Protein AF-Q0CK17-F1 (afdb_monomer)

pLDDT: mean 76.17, std 18.66, range [24.47, 97.69]

Secondary structure (DSSP, 8-state):
-------PPPPP-------B--TTS--B-HHHHHHHHHHHHHHHHHHHHHHHHHHHHHHHHHHHHIIIIIHHHHT-TTTHHHHHHHHHHHHHHHTGGGGGHHHHS-HHHHHHHHHHHHHHHHHHHTT--SHHHHHHHHHHHHHHHTTTTTTHHHHHTTTS-HHHHHHHHHHHHHHHHHHHHHHHHHHHHHTTS--SS-HHHHHHHHHHHHHHHHHHHHHHH--SSGGG-TTS-HHHHHHHHHHHHT--S-SS--S--HHHHHHHHHGGG-----S--S----HHHHHHHHHHHHHHHHHHHHHHHHHHHHHHHHTTSSS-HHHHHHHHHHHHHHHHHHHHHHHHHHHHHT--HHHHHHHHHHHHHHHHHHHH---HHHHHHHHHHHTTHHHHHHHHHHHHHHH-SSHHHHHHHHHHHHHHHTTHHHHHTTS--GGGTTTTHHHHHHHHHHHHHHHHHHHHHHHHHHHHHHHHHHHH-S-----S---SS--TTS-----S----EEEEEEEE--HHHHHHHHHH-SEEEEEEEE-TT-EEEEE--S--EEEEEEEE--STT--EEEEEEE-TT-SEEEEEEEESEE-SEEE-SS-SEEEEEEEEEEB-SEEE-TT--EEEEEEEEE--SEEE-TT--EESS-EEEESSGGG-SS--PPEEEE-TT--EEESEEEEE-EEEEE-TT--EEE--TT---TTS--SEEEEEEEEEEEEE-TT--EEES-EEEEEEEEEEE-TT---SS--EEEE-SS--EEE-SS-----

Structure (mmCIF, N/CA/C/O backbone):
data_AF-Q0CK17-F1
#
_entry.id   AF-Q0CK17-F1
#
loop_
_atom_site.group_PDB
_atom_site.id
_atom_site.type_symbol
_atom_site.label_atom_id
_atom_site.label_alt_id
_atom_site.label_comp_id
_atom_site.label_asym_id
_atom_site.label_entity_id
_atom_site.label_seq_id
_atom_site.pdbx_PDB_ins_code
_atom_site.Cartn_x
_atom_site.Cartn_y
_atom_site.Cartn_z
_atom_site.occupancy
_atom_site.B_iso_or_equiv
_atom_site.auth_seq_id
_atom_site.auth_comp_id
_atom_site.auth_asym_id
_atom_site.auth_atom_id
_atom_site.pdbx_PDB_model_num
ATOM 1 N N . MET A 1 1 ? -31.376 -54.529 48.800 1.00 33.41 1 MET A N 1
ATOM 2 C CA . MET A 1 1 ? -30.858 -55.039 47.510 1.00 33.41 1 MET A CA 1
ATOM 3 C C . MET A 1 1 ? -31.535 -54.207 46.437 1.00 33.41 1 MET A C 1
ATOM 5 O O . MET A 1 1 ? -32.748 -54.228 46.409 1.00 33.41 1 MET A O 1
ATOM 9 N N . GLY A 1 2 ? -30.912 -53.377 45.621 1.00 31.27 2 GLY A N 1
ATOM 10 C CA . GLY A 1 2 ? -29.520 -53.211 45.247 1.00 31.27 2 GLY A CA 1
ATOM 11 C C . GLY A 1 2 ? -29.525 -52.727 43.792 1.00 31.27 2 GLY A C 1
ATOM 12 O O . GLY A 1 2 ? -30.183 -53.342 42.962 1.00 31.27 2 GLY A O 1
ATOM 13 N N . THR A 1 3 ? -28.760 -51.663 43.541 1.00 28.98 3 THR A N 1
ATOM 14 C CA . THR A 1 3 ? -28.040 -51.324 42.297 1.00 28.98 3 THR A CA 1
ATOM 15 C C . THR A 1 3 ? -28.748 -50.731 41.066 1.00 28.98 3 THR A C 1
ATOM 17 O O . THR A 1 3 ? -29.488 -51.421 40.376 1.00 28.98 3 THR A O 1
ATOM 20 N N . LYS A 1 4 ? -28.243 -49.521 40.743 1.00 28.23 4 LYS A N 1
ATOM 21 C CA . LYS A 1 4 ? -27.675 -49.029 39.464 1.00 28.23 4 LYS A CA 1
ATOM 22 C C . LYS A 1 4 ? -28.532 -48.119 38.576 1.00 28.23 4 LYS A C 1
ATOM 24 O O . LYS A 1 4 ? -29.300 -48.580 37.745 1.00 28.23 4 LYS A O 1
ATOM 29 N N . ASP A 1 5 ? -28.329 -46.818 38.799 1.00 33.97 5 ASP A N 1
ATOM 30 C CA . ASP A 1 5 ? -27.760 -45.833 37.861 1.00 33.97 5 ASP A CA 1
ATOM 31 C C . ASP A 1 5 ? -27.823 -46.159 36.362 1.00 33.97 5 ASP A C 1
ATOM 33 O O . ASP A 1 5 ? -27.057 -46.990 35.883 1.00 33.97 5 ASP A O 1
ATOM 37 N N . ASP A 1 6 ? -28.618 -45.373 35.633 1.00 28.83 6 ASP A N 1
ATOM 38 C CA . ASP A 1 6 ? -28.323 -44.962 34.257 1.00 28.83 6 ASP A CA 1
ATOM 39 C C . ASP A 1 6 ? -28.541 -43.443 34.158 1.00 28.83 6 ASP A C 1
ATOM 41 O O . ASP A 1 6 ? -29.659 -42.935 34.050 1.00 28.83 6 ASP A O 1
ATOM 45 N N . ILE A 1 7 ? -27.432 -42.712 34.268 1.00 29.98 7 ILE A N 1
ATOM 46 C CA . ILE A 1 7 ? -27.330 -41.271 34.032 1.00 29.98 7 ILE A CA 1
ATOM 47 C C . ILE A 1 7 ? -27.253 -41.070 32.516 1.00 29.98 7 ILE A C 1
ATOM 49 O O . ILE A 1 7 ? -26.280 -41.480 31.883 1.00 29.98 7 ILE A O 1
ATOM 53 N N . GLN A 1 8 ? -28.261 -40.427 31.925 1.00 27.17 8 GLN A N 1
ATOM 54 C CA . GLN A 1 8 ? -28.143 -39.877 30.573 1.00 27.17 8 GLN A CA 1
ATOM 55 C C . GLN A 1 8 ? -27.256 -38.619 30.609 1.00 27.17 8 GLN A C 1
ATOM 57 O O . GLN A 1 8 ? -27.410 -37.805 31.523 1.00 27.17 8 GLN A O 1
ATOM 62 N N . PRO A 1 9 ? -26.337 -38.426 29.647 1.00 26.61 9 PRO A N 1
ATOM 63 C CA . PRO A 1 9 ? -25.511 -37.229 29.601 1.00 26.61 9 PRO A CA 1
ATOM 64 C C . PRO A 1 9 ? -26.362 -35.999 29.255 1.00 26.61 9 PRO A C 1
ATOM 66 O O . PRO A 1 9 ? -27.136 -35.996 28.298 1.00 26.61 9 PRO A O 1
ATOM 69 N N . VAL A 1 10 ? -26.198 -34.957 30.070 1.00 30.81 10 VAL A N 1
ATOM 70 C CA . VAL A 1 10 ? -26.720 -33.599 29.868 1.00 30.81 10 VAL A CA 1
ATOM 71 C C . VAL A 1 10 ? -26.177 -33.052 28.537 1.00 30.81 10 VAL A C 1
ATOM 73 O O . VAL A 1 10 ? -24.986 -33.227 28.276 1.00 30.81 10 VAL A O 1
ATOM 76 N N . PRO A 1 11 ? -26.996 -32.406 27.685 1.00 28.09 11 PRO A N 1
ATOM 77 C CA . PRO A 1 11 ? -26.498 -31.808 26.452 1.00 28.09 11 PRO A CA 1
ATOM 78 C C . PRO A 1 11 ? -25.489 -30.694 26.762 1.00 28.09 11 PRO A C 1
ATOM 80 O O . PRO A 1 11 ? -25.739 -29.819 27.591 1.00 28.09 11 PRO A O 1
ATOM 83 N N . GLU A 1 12 ? -24.346 -30.765 26.084 1.00 24.62 12 GLU A N 1
ATOM 84 C CA . GLU A 1 12 ? -23.263 -29.780 26.064 1.00 24.62 12 GLU A CA 1
ATOM 85 C C . GLU A 1 12 ? -23.821 -28.368 25.820 1.00 24.62 12 GLU A C 1
ATOM 87 O O . GLU A 1 12 ? -24.494 -28.110 24.819 1.00 24.62 12 GLU A O 1
ATOM 92 N N . VAL A 1 13 ? -23.565 -27.452 26.757 1.00 28.27 13 VAL A N 1
ATOM 93 C CA . VAL A 1 13 ? -23.958 -26.044 26.654 1.00 28.27 13 VAL A CA 1
ATOM 94 C C . VAL A 1 13 ? -23.087 -25.388 25.585 1.00 28.27 13 VAL A C 1
ATOM 96 O O . VAL A 1 13 ? -21.902 -25.142 25.793 1.00 28.27 13 VAL A O 1
ATOM 99 N N . SER A 1 14 ? -23.680 -25.122 24.423 1.00 24.88 14 SER A N 1
ATOM 100 C CA . SER A 1 14 ? -23.070 -24.347 23.346 1.00 24.88 14 SER A CA 1
ATOM 101 C C . SER A 1 14 ? -22.714 -22.942 23.837 1.00 24.88 14 SER A C 1
ATOM 103 O O . SER A 1 14 ? -23.579 -22.242 24.368 1.00 24.88 14 SER A O 1
ATOM 105 N N . HIS A 1 15 ? -21.461 -22.531 23.625 1.00 27.45 15 HIS A N 1
ATOM 106 C CA . HIS A 1 15 ? -20.977 -21.164 23.817 1.00 27.45 15 HIS A CA 1
ATOM 107 C C . HIS A 1 15 ? -21.979 -20.139 23.258 1.00 27.45 15 HIS A C 1
ATOM 109 O O . HIS A 1 15 ? -22.306 -20.169 22.073 1.00 27.45 15 HIS A O 1
ATOM 115 N N . GLN A 1 16 ? -22.486 -19.244 24.112 1.00 29.22 16 GLN A N 1
ATOM 116 C CA . GLN A 1 16 ? -23.307 -18.116 23.677 1.00 29.22 16 GLN A CA 1
ATOM 117 C C . GLN A 1 16 ? -22.420 -17.105 22.947 1.00 29.22 16 GLN A C 1
ATOM 119 O O . GLN A 1 16 ? -21.708 -16.305 23.548 1.00 29.22 16 GLN A O 1
ATOM 124 N N . GLU A 1 17 ? -22.460 -17.196 21.627 1.00 30.81 17 GLU A N 1
ATOM 125 C CA . GLU A 1 17 ? -21.893 -16.256 20.673 1.00 30.81 17 GLU A CA 1
ATOM 126 C C . GLU A 1 17 ? -22.534 -14.861 20.830 1.00 30.81 17 GLU A C 1
ATOM 128 O O . GLU A 1 17 ? -23.758 -14.712 20.826 1.00 30.81 17 GLU A O 1
ATOM 133 N N . THR A 1 18 ? -21.709 -13.820 20.966 1.00 35.03 18 THR A N 1
ATOM 134 C CA . THR A 1 18 ? -22.142 -12.422 21.076 1.00 35.03 18 THR A CA 1
ATOM 135 C C . THR A 1 18 ? -22.829 -11.962 19.788 1.00 35.03 18 THR A C 1
ATOM 137 O O . THR A 1 18 ? -22.227 -11.875 18.716 1.00 35.03 18 THR A O 1
ATOM 140 N N . VAL A 1 19 ? -24.123 -11.664 19.897 1.00 34.94 19 VAL A N 1
ATOM 141 C CA . VAL A 1 19 ? -24.966 -11.186 18.800 1.00 34.94 19 VAL A CA 1
ATOM 142 C C . VAL A 1 19 ? -24.812 -9.671 18.650 1.00 34.94 19 VAL A C 1
ATOM 144 O O . VAL A 1 19 ? -25.210 -8.909 19.529 1.00 34.94 19 VAL A O 1
ATOM 147 N N . HIS A 1 20 ? -24.271 -9.209 17.521 1.00 40.31 20 HIS A N 1
ATOM 148 C CA . HIS A 1 20 ? -24.314 -7.789 17.170 1.00 40.31 20 HIS A CA 1
ATOM 149 C C . HIS A 1 20 ? -25.692 -7.433 16.587 1.00 40.31 20 HIS A C 1
ATOM 151 O O . HIS A 1 20 ? -25.950 -7.672 15.406 1.00 40.31 20 HIS A O 1
ATOM 157 N N . GLU A 1 21 ? -26.576 -6.838 17.394 1.00 37.94 21 GLU A N 1
ATOM 158 C CA . GLU A 1 21 ? -27.852 -6.282 16.921 1.00 37.94 21 GLU A CA 1
ATOM 159 C C . GLU A 1 21 ? -27.619 -4.991 16.116 1.00 37.94 21 GLU A C 1
ATOM 161 O O . GLU A 1 21 ? -27.355 -3.915 16.655 1.00 37.94 21 GLU A O 1
ATOM 166 N N . GLY A 1 22 ? -27.709 -5.084 14.788 1.00 38.47 22 GLY A N 1
ATOM 167 C CA . GLY A 1 22 ? -27.884 -3.919 13.922 1.00 38.47 22 GLY A CA 1
ATOM 168 C C . GLY A 1 22 ? -29.370 -3.584 13.809 1.00 38.47 22 GLY A C 1
ATOM 169 O O . GLY A 1 22 ? -30.162 -4.477 13.530 1.00 38.47 22 GLY A O 1
ATOM 170 N N . LYS A 1 23 ? -29.739 -2.306 13.971 1.00 39.44 23 LYS A N 1
ATOM 171 C CA . LYS A 1 23 ? -31.130 -1.810 14.060 1.00 39.44 23 LYS A CA 1
ATOM 172 C C . LYS A 1 23 ? -32.114 -2.250 12.959 1.00 39.44 23 LYS A C 1
ATOM 174 O O . LYS A 1 23 ? -33.301 -2.111 13.199 1.00 39.44 23 LYS A O 1
ATOM 179 N N . ASP A 1 24 ? -31.661 -2.800 11.829 1.00 45.50 24 ASP A N 1
ATOM 180 C CA . ASP A 1 24 ? -32.515 -3.313 10.738 1.00 45.50 24 ASP A CA 1
ATOM 181 C C . ASP A 1 24 ? -31.873 -4.497 9.965 1.00 45.50 24 ASP A C 1
ATOM 183 O O . ASP A 1 24 ? -32.164 -4.721 8.790 1.00 45.50 24 ASP A O 1
ATOM 187 N N . GLY A 1 25 ? -30.946 -5.249 10.575 1.00 53.56 25 GLY A N 1
ATOM 188 C CA . GLY A 1 25 ? -30.209 -6.331 9.901 1.00 53.56 25 GLY A CA 1
ATOM 189 C C . GLY A 1 25 ? -30.185 -7.638 10.697 1.00 53.56 25 GLY A C 1
ATOM 190 O O . GLY A 1 25 ? -30.415 -7.618 11.904 1.00 53.56 25 GLY A O 1
ATOM 191 N N . PRO A 1 26 ? -29.901 -8.785 10.053 1.00 57.28 26 PRO A N 1
ATOM 192 C CA . PRO A 1 26 ? -29.793 -10.051 10.762 1.00 57.28 26 PRO A CA 1
ATOM 193 C C . PRO A 1 26 ? -28.700 -9.973 11.831 1.00 57.28 26 PRO A C 1
ATOM 195 O O . PRO A 1 26 ? -27.598 -9.503 11.565 1.00 57.28 26 PRO A O 1
ATOM 198 N N . ALA A 1 27 ? -29.003 -10.469 13.025 1.00 70.06 27 ALA A N 1
ATOM 199 C CA . ALA A 1 27 ? -28.035 -10.733 14.083 1.00 70.06 27 ALA A CA 1
ATOM 200 C C . ALA A 1 27 ? -26.947 -11.699 13.578 1.00 70.06 27 ALA A C 1
ATOM 202 O O . ALA A 1 27 ? -27.296 -12.762 13.064 1.00 70.06 27 ALA A O 1
ATOM 203 N N . PHE A 1 28 ? -25.661 -11.357 13.703 1.00 76.12 28 PHE A N 1
ATOM 204 C CA . PHE A 1 28 ? -24.530 -12.239 13.364 1.00 76.12 28 PHE A CA 1
ATOM 205 C C . PHE A 1 28 ? -23.365 -12.070 14.343 1.00 76.12 28 PHE A C 1
ATOM 207 O O . PHE A 1 28 ? -23.269 -11.059 15.047 1.00 76.12 28 PHE A O 1
ATOM 214 N N . THR A 1 29 ? -22.495 -13.076 14.376 1.00 83.00 29 THR A N 1
ATOM 215 C CA . THR A 1 29 ? -21.400 -13.215 15.345 1.00 83.00 29 THR A CA 1
ATOM 216 C C . THR A 1 29 ? -20.082 -12.720 14.750 1.00 83.00 29 THR A C 1
ATOM 218 O O . THR A 1 29 ? -19.939 -12.595 13.527 1.00 83.00 29 THR A O 1
ATOM 221 N N . LEU A 1 30 ? -19.090 -12.415 15.595 1.00 74.62 30 LEU A N 1
ATOM 222 C CA . LEU A 1 30 ? -17.773 -11.955 15.129 1.00 74.62 30 LEU A CA 1
ATOM 223 C C . LEU A 1 30 ? -17.058 -13.025 14.277 1.00 74.62 30 LEU A C 1
ATOM 225 O O . LEU A 1 30 ? -16.319 -12.704 13.341 1.00 74.62 30 LEU A O 1
ATOM 229 N N . GLU A 1 31 ? -17.297 -14.305 14.574 1.00 81.31 31 GLU A N 1
ATOM 230 C CA . GLU A 1 31 ? -16.768 -15.431 13.803 1.00 81.31 31 GLU A CA 1
ATOM 231 C C . GLU A 1 31 ? 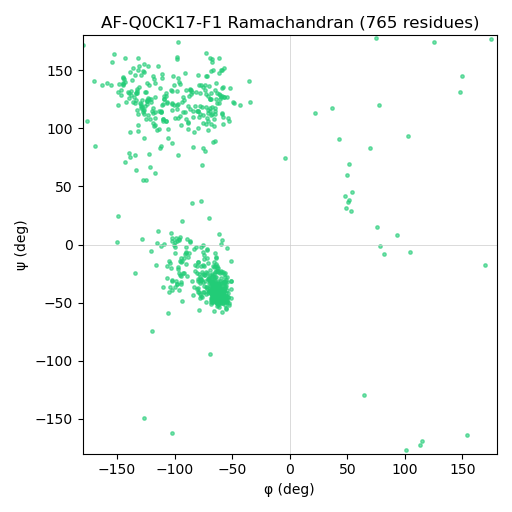-17.375 -15.497 12.400 1.00 81.31 31 GLU A C 1
ATOM 233 O O . GLU A 1 31 ? -16.640 -15.610 11.409 1.00 81.31 31 GLU A O 1
ATOM 238 N N . GLU A 1 32 ? -18.702 -15.364 12.296 1.00 84.00 32 GLU A N 1
ATOM 239 C CA . GLU A 1 32 ? -19.403 -15.292 11.014 1.00 84.00 32 GLU A CA 1
ATOM 240 C C . GLU A 1 32 ? -18.906 -14.101 10.177 1.00 84.00 32 GLU A C 1
ATOM 242 O O . GLU A 1 32 ? -18.597 -14.256 8.990 1.00 84.00 32 GLU A O 1
ATOM 247 N N . GLU A 1 33 ? -18.735 -12.930 10.798 1.00 83.81 33 GLU A N 1
ATOM 248 C CA . GLU A 1 33 ? -18.201 -11.730 10.148 1.00 83.81 33 GLU A CA 1
ATOM 249 C C . GLU A 1 33 ? -16.780 -11.965 9.585 1.00 83.81 33 GLU A C 1
ATOM 251 O O . GLU A 1 33 ? -16.504 -11.692 8.410 1.00 83.81 33 GLU A O 1
ATOM 256 N N . ASN A 1 34 ? -15.870 -12.534 10.380 1.00 85.25 34 ASN A N 1
ATOM 257 C CA . ASN A 1 34 ? -14.501 -12.820 9.939 1.00 85.25 34 ASN A CA 1
ATOM 258 C C . ASN A 1 34 ? -14.439 -13.899 8.849 1.00 85.25 34 ASN A C 1
ATOM 260 O O . ASN A 1 34 ? -13.615 -13.814 7.929 1.00 85.25 34 ASN A O 1
ATOM 264 N N . ARG A 1 35 ? -15.333 -14.892 8.899 1.00 88.38 35 ARG A N 1
ATOM 265 C CA . ARG A 1 35 ? -15.460 -15.916 7.857 1.00 88.38 35 ARG A CA 1
ATOM 266 C C . ARG A 1 35 ? -15.859 -15.304 6.515 1.00 88.38 35 ARG A C 1
ATOM 268 O O . ARG A 1 35 ? -15.264 -15.670 5.496 1.00 88.38 35 ARG A O 1
ATOM 275 N N . VAL A 1 36 ? -16.811 -14.367 6.514 1.00 88.88 36 VAL A N 1
ATOM 276 C CA . VAL A 1 36 ? -17.242 -13.643 5.307 1.00 88.88 36 VAL A CA 1
ATOM 277 C C . VAL A 1 36 ? -16.090 -12.822 4.730 1.00 88.88 36 VAL A C 1
ATOM 279 O O . VAL A 1 36 ? -15.798 -12.956 3.540 1.00 88.88 36 VAL A O 1
ATOM 282 N N . TYR A 1 37 ? -15.358 -12.057 5.550 1.00 88.19 37 TYR A N 1
ATOM 283 C CA . TYR A 1 37 ? -14.198 -11.304 5.053 1.00 88.19 37 TYR A CA 1
ATOM 284 C C . TYR A 1 37 ? -13.125 -12.198 4.449 1.00 88.19 37 TYR A C 1
ATOM 286 O O . TYR A 1 37 ? -12.621 -11.884 3.377 1.00 88.19 37 TYR A O 1
ATOM 294 N N . ARG A 1 38 ? -12.800 -13.330 5.084 1.00 89.44 38 ARG A N 1
ATOM 295 C CA . ARG A 1 38 ? -11.795 -14.259 4.555 1.00 89.44 38 ARG A CA 1
ATOM 296 C C . ARG A 1 38 ? -12.200 -14.816 3.189 1.00 89.44 38 ARG A C 1
ATOM 298 O O . ARG A 1 38 ? -11.349 -14.940 2.314 1.00 89.44 38 ARG A O 1
ATOM 305 N N . LYS A 1 39 ? -13.483 -15.134 2.990 1.00 90.94 39 LYS A N 1
ATOM 306 C CA . LYS A 1 39 ? -14.002 -15.573 1.684 1.00 90.94 39 LYS A CA 1
ATOM 307 C C . LYS A 1 39 ? -13.952 -14.460 0.641 1.00 90.94 39 LYS A C 1
ATOM 309 O O . LYS A 1 39 ? -13.511 -14.703 -0.476 1.00 90.94 39 LYS A O 1
ATOM 314 N N . LEU A 1 40 ? -14.368 -13.245 1.001 1.00 90.19 40 LEU A N 1
ATOM 315 C CA . LEU A 1 40 ? -14.251 -12.081 0.120 1.00 90.19 40 LEU A CA 1
ATOM 316 C C . LEU A 1 40 ? -12.787 -11.859 -0.284 1.00 90.19 40 LEU A C 1
ATOM 318 O O . LEU A 1 40 ? -12.494 -11.731 -1.469 1.00 90.19 40 LEU A O 1
ATOM 322 N N . ASP A 1 41 ? -11.865 -11.905 0.678 1.00 91.06 41 ASP A N 1
ATOM 323 C CA . ASP A 1 41 ? -10.439 -11.687 0.447 1.00 91.06 41 ASP A CA 1
ATOM 324 C C . ASP A 1 41 ? -9.856 -12.730 -0.506 1.00 91.06 41 ASP A C 1
ATOM 326 O O . ASP A 1 41 ? -9.213 -12.353 -1.478 1.00 91.06 41 ASP A O 1
ATOM 330 N N . TRP A 1 42 ? -10.121 -14.021 -0.298 1.00 90.75 42 TRP A N 1
ATOM 331 C CA . TRP A 1 42 ? -9.585 -15.084 -1.156 1.00 90.75 42 TRP A CA 1
ATOM 332 C C . TRP A 1 42 ? -10.168 -15.108 -2.571 1.00 90.75 42 TRP A C 1
ATOM 334 O O . TRP A 1 42 ? -9.494 -15.567 -3.492 1.00 90.75 42 TRP A O 1
ATOM 344 N N . ASN A 1 43 ? -11.386 -14.604 -2.765 1.00 89.75 43 ASN A N 1
ATOM 345 C CA . ASN A 1 43 ? -12.063 -14.673 -4.057 1.00 89.75 43 ASN A CA 1
ATOM 346 C C . ASN A 1 43 ? -11.936 -13.379 -4.875 1.00 89.75 43 ASN A C 1
ATOM 348 O O . ASN A 1 43 ? -11.847 -13.445 -6.098 1.00 89.75 43 ASN A O 1
ATOM 352 N N . LEU A 1 44 ? -11.908 -12.208 -4.228 1.00 90.06 44 LEU A N 1
ATOM 353 C CA . LEU A 1 44 ? -11.834 -10.906 -4.903 1.00 90.06 44 LEU A CA 1
ATOM 354 C C . LEU A 1 44 ? -10.396 -10.402 -5.040 1.00 90.06 44 LEU A C 1
ATOM 356 O O . LEU A 1 44 ? -9.992 -9.972 -6.123 1.00 90.06 44 LEU A O 1
ATOM 360 N N . MET A 1 45 ? -9.617 -10.434 -3.954 1.00 92.00 45 MET A N 1
ATOM 361 C CA . MET A 1 45 ? -8.327 -9.740 -3.914 1.00 92.00 45 MET A CA 1
ATOM 362 C C . MET A 1 45 ? -7.285 -10.322 -4.877 1.00 92.00 45 MET A C 1
ATOM 364 O O . MET A 1 45 ? -6.648 -9.515 -5.553 1.00 92.00 45 MET A O 1
ATOM 368 N N . PRO A 1 46 ? -7.111 -11.655 -5.023 1.00 93.31 46 PRO A N 1
ATOM 369 C CA . PRO A 1 46 ? -6.144 -12.209 -5.968 1.00 93.31 46 PRO A CA 1
ATOM 370 C C . PRO A 1 46 ? -6.408 -11.781 -7.409 1.00 93.31 46 PRO A C 1
ATOM 372 O O . PRO A 1 46 ? -5.478 -11.395 -8.113 1.00 93.31 46 PRO A O 1
ATOM 375 N N . LEU A 1 47 ? -7.671 -11.789 -7.843 1.00 92.44 47 LEU A N 1
ATOM 376 C CA . LEU A 1 47 ? -8.026 -11.395 -9.203 1.00 92.44 47 LEU A CA 1
ATOM 377 C C . LEU A 1 47 ? -7.761 -9.904 -9.431 1.00 92.44 47 LEU A C 1
ATOM 379 O O . LEU A 1 47 ? -7.081 -9.538 -10.384 1.00 92.44 47 LEU A O 1
ATOM 383 N N . ILE A 1 48 ? -8.239 -9.049 -8.525 1.00 92.44 48 ILE A N 1
ATOM 384 C CA . ILE A 1 48 ? -8.039 -7.595 -8.598 1.00 92.44 48 ILE A CA 1
ATOM 385 C C . ILE A 1 48 ? -6.545 -7.242 -8.597 1.00 92.44 48 ILE A C 1
ATOM 387 O O . ILE A 1 48 ? -6.108 -6.362 -9.346 1.00 92.44 48 ILE A O 1
ATOM 391 N N . PHE A 1 49 ? -5.763 -7.954 -7.783 1.00 93.12 49 PHE A N 1
ATOM 392 C CA . PHE A 1 49 ? -4.314 -7.836 -7.707 1.00 93.12 49 PHE A CA 1
ATOM 393 C C . PHE A 1 49 ? -3.638 -8.219 -9.028 1.00 93.12 49 PHE A C 1
ATOM 395 O O . PHE A 1 49 ? -2.839 -7.438 -9.540 1.00 93.12 49 PHE A O 1
ATOM 402 N N . VAL A 1 50 ? -3.979 -9.375 -9.610 1.00 93.94 50 VAL A N 1
ATOM 403 C CA . VAL A 1 50 ? -3.409 -9.836 -10.888 1.00 93.94 50 VAL A CA 1
ATOM 404 C C . VAL A 1 50 ? -3.754 -8.872 -12.022 1.00 93.94 50 VAL A C 1
ATOM 406 O O . VAL A 1 50 ? -2.864 -8.476 -12.769 1.00 93.94 50 VAL A O 1
ATOM 409 N N . LEU A 1 51 ? -5.012 -8.431 -12.121 1.00 93.38 51 LEU A N 1
ATOM 410 C CA . LEU A 1 51 ? -5.442 -7.476 -13.148 1.00 93.38 51 LEU A CA 1
ATOM 411 C C . LEU A 1 51 ? -4.687 -6.143 -13.047 1.00 93.38 51 LEU A C 1
ATOM 413 O O . LEU A 1 51 ? -4.268 -5.586 -14.060 1.00 93.38 51 LEU A O 1
ATOM 417 N N . TYR A 1 52 ? -4.465 -5.643 -11.828 1.00 92.06 52 TYR A N 1
ATOM 418 C CA . TYR A 1 52 ? -3.664 -4.436 -11.624 1.00 92.06 52 TYR A CA 1
ATOM 419 C C . TYR A 1 52 ? -2.191 -4.644 -11.954 1.00 92.06 52 TYR A C 1
ATOM 421 O O . TYR A 1 52 ? -1.567 -3.779 -12.563 1.00 92.06 52 TYR A O 1
ATOM 429 N N . SER A 1 53 ? -1.640 -5.796 -11.573 1.00 93.38 53 SER A N 1
ATOM 430 C CA . SER A 1 53 ? -0.261 -6.157 -11.880 1.00 93.38 53 SER A CA 1
ATOM 431 C C . SER A 1 53 ? -0.029 -6.178 -13.395 1.00 93.38 53 SER A C 1
ATOM 433 O O . SER A 1 53 ? 0.926 -5.576 -13.876 1.00 93.38 53 SER A O 1
ATOM 435 N N . LEU A 1 54 ? -0.961 -6.740 -14.169 1.00 91.88 54 LEU A N 1
ATOM 436 C CA . LEU A 1 54 ? -0.906 -6.719 -15.634 1.00 91.88 54 LEU A CA 1
ATOM 437 C C . LEU A 1 54 ? -1.040 -5.312 -16.224 1.00 91.88 54 LEU A C 1
ATOM 439 O O . LEU A 1 54 ? -0.268 -4.954 -17.104 1.00 91.88 54 LEU A O 1
ATOM 443 N N . SER A 1 55 ? -1.935 -4.475 -15.694 1.00 92.06 55 SER A N 1
ATOM 444 C CA . SER A 1 55 ? -2.012 -3.071 -16.123 1.00 92.06 55 SER A CA 1
ATOM 445 C C . SER A 1 55 ? -0.702 -2.314 -15.866 1.00 92.06 55 SER A C 1
ATOM 447 O O . SER A 1 55 ? -0.282 -1.503 -16.683 1.00 92.06 55 SER A O 1
ATOM 449 N N . VAL A 1 56 ? -0.013 -2.567 -14.749 1.00 91.44 56 VAL A N 1
ATOM 450 C CA . VAL A 1 56 ? 1.286 -1.925 -14.484 1.00 91.44 56 VAL A CA 1
ATOM 451 C C . VAL A 1 56 ? 2.390 -2.504 -15.368 1.00 91.44 56 VAL A C 1
ATOM 453 O O . VAL A 1 56 ? 3.252 -1.751 -15.825 1.00 91.44 56 VAL A O 1
ATOM 456 N N . LEU A 1 57 ? 2.347 -3.808 -15.645 1.00 91.69 57 LEU A N 1
ATOM 457 C CA . LEU A 1 57 ? 3.250 -4.466 -16.586 1.00 91.69 57 LEU A CA 1
ATOM 458 C C . LEU A 1 57 ? 3.166 -3.807 -17.970 1.00 91.69 57 LEU A C 1
ATOM 460 O O . LEU A 1 57 ? 4.191 -3.402 -18.515 1.00 91.69 57 LEU A O 1
ATOM 464 N N . ASP A 1 58 ? 1.947 -3.582 -18.468 1.00 89.19 58 ASP A N 1
ATOM 465 C CA . ASP A 1 58 ? 1.680 -2.935 -19.756 1.00 89.19 58 ASP A CA 1
ATOM 466 C C . ASP A 1 58 ? 2.194 -1.480 -19.837 1.00 89.19 58 ASP A C 1
ATOM 468 O O . ASP A 1 58 ? 2.415 -0.956 -20.930 1.00 89.19 58 ASP A O 1
ATOM 472 N N . ARG A 1 59 ? 2.439 -0.812 -18.702 1.00 88.56 59 ARG A N 1
ATOM 473 C CA . ARG A 1 59 ? 3.091 0.514 -18.658 1.00 88.56 59 ARG A CA 1
ATOM 474 C C . ARG A 1 59 ? 4.609 0.408 -18.693 1.00 88.56 59 ARG A C 1
ATOM 476 O O . ARG A 1 59 ? 5.276 1.191 -19.372 1.00 88.56 59 ARG A O 1
ATOM 483 N N . ALA A 1 60 ? 5.148 -0.533 -17.921 1.00 86.69 60 ALA A N 1
ATOM 484 C CA . ALA A 1 60 ? 6.581 -0.745 -17.757 1.00 86.69 60 ALA A CA 1
ATOM 485 C C . ALA A 1 60 ? 7.230 -1.367 -19.001 1.00 86.69 60 ALA A C 1
ATOM 487 O O . ALA A 1 60 ? 8.419 -1.152 -19.250 1.00 86.69 60 ALA A O 1
ATOM 488 N N . ASN A 1 61 ? 6.437 -2.069 -19.816 1.00 89.56 61 ASN A N 1
ATOM 489 C CA . ASN A 1 61 ? 6.873 -2.726 -21.044 1.00 89.56 61 ASN A CA 1
ATOM 490 C C . ASN A 1 61 ? 7.665 -1.811 -21.988 1.00 89.56 61 ASN A C 1
ATOM 492 O O . ASN A 1 61 ? 8.601 -2.272 -22.631 1.00 89.56 61 ASN A O 1
ATOM 496 N N . LEU A 1 62 ? 7.374 -0.504 -22.014 1.00 91.25 62 LEU A N 1
ATOM 497 C CA . LEU A 1 62 ? 8.077 0.467 -22.851 1.00 91.25 62 LEU A CA 1
ATOM 498 C C . LEU A 1 62 ? 9.567 0.540 -22.504 1.00 91.25 62 LEU A C 1
ATOM 500 O O . LEU A 1 62 ? 10.403 0.610 -23.404 1.00 91.25 62 LEU A O 1
ATOM 504 N N . GLY A 1 63 ? 9.886 0.526 -21.206 1.00 88.12 63 GLY A N 1
ATOM 505 C CA . GLY A 1 63 ? 11.259 0.589 -20.708 1.00 88.12 63 GLY A CA 1
ATOM 506 C C . GLY A 1 63 ? 12.049 -0.660 -21.071 1.00 88.12 63 GLY A C 1
ATOM 507 O O . GLY A 1 63 ? 13.166 -0.565 -21.579 1.00 88.12 63 GLY A O 1
ATOM 508 N N . ASN A 1 64 ? 11.431 -1.827 -20.892 1.00 90.50 64 ASN A N 1
ATOM 509 C CA . ASN A 1 64 ? 12.026 -3.115 -21.243 1.00 90.50 64 ASN A CA 1
ATOM 510 C C . ASN A 1 64 ? 12.200 -3.269 -22.763 1.00 90.50 64 ASN A C 1
ATOM 512 O O . ASN A 1 64 ? 13.244 -3.724 -23.232 1.00 90.50 64 ASN A O 1
ATOM 516 N N . ALA A 1 65 ? 11.196 -2.842 -23.536 1.00 90.00 65 ALA A N 1
ATOM 517 C CA . ALA A 1 65 ? 11.192 -2.877 -24.994 1.00 90.00 65 ALA A CA 1
ATOM 518 C C . ALA A 1 65 ? 12.271 -1.968 -25.596 1.00 90.00 65 ALA A C 1
ATOM 520 O O . ALA A 1 65 ? 12.918 -2.363 -26.567 1.00 90.00 65 ALA A O 1
ATOM 521 N N . LYS A 1 66 ? 12.528 -0.793 -24.997 1.00 88.25 66 LYS A N 1
ATOM 522 C CA . LYS A 1 66 ? 13.616 0.107 -25.415 1.00 88.25 66 LYS A CA 1
ATOM 523 C C . LYS A 1 66 ? 14.962 -0.617 -25.461 1.00 88.25 66 LYS A C 1
ATOM 525 O O . LYS A 1 66 ? 15.690 -0.464 -26.432 1.00 88.25 66 LYS A O 1
ATOM 530 N N . ILE A 1 67 ? 15.255 -1.409 -24.429 1.00 84.88 67 ILE A N 1
ATOM 531 C CA . ILE A 1 67 ? 16.499 -2.181 -24.285 1.00 84.88 67 ILE A CA 1
ATOM 532 C C . ILE A 1 67 ? 16.478 -3.478 -25.117 1.00 84.88 67 ILE A C 1
ATOM 534 O O . ILE A 1 67 ? 17.515 -4.075 -25.365 1.00 84.88 67 ILE A O 1
ATOM 538 N N . ALA A 1 68 ? 15.311 -3.908 -25.598 1.00 85.06 68 ALA A N 1
ATOM 539 C CA . ALA A 1 68 ? 15.145 -5.088 -26.448 1.00 85.06 68 ALA A CA 1
ATOM 540 C C . ALA A 1 68 ? 15.159 -4.773 -27.966 1.00 85.06 68 ALA A C 1
ATOM 542 O O . ALA A 1 68 ? 14.643 -5.566 -28.758 1.00 85.06 68 ALA A O 1
ATOM 543 N N . GLY A 1 69 ? 15.714 -3.623 -28.376 1.00 84.94 69 GLY A N 1
ATOM 544 C CA . GLY A 1 69 ? 15.895 -3.233 -29.786 1.00 84.94 69 GLY A CA 1
ATOM 545 C C . GLY A 1 69 ? 14.772 -2.384 -30.399 1.00 84.94 69 GLY A C 1
ATOM 546 O O . GLY A 1 69 ? 14.748 -2.149 -31.605 1.00 84.94 69 GLY A O 1
ATOM 547 N N . MET A 1 70 ? 13.811 -1.910 -29.598 1.00 88.38 70 MET A N 1
ATOM 548 C CA . MET A 1 70 ? 12.710 -1.069 -30.096 1.00 88.38 70 MET A CA 1
ATOM 549 C C . MET A 1 70 ? 13.181 0.315 -30.572 1.00 88.38 70 MET A C 1
ATOM 551 O O . MET A 1 70 ? 12.531 0.943 -31.413 1.00 88.38 70 MET A O 1
ATOM 555 N N . LYS A 1 71 ? 14.287 0.819 -30.010 1.00 86.25 71 LYS A N 1
ATOM 556 C CA . LYS A 1 71 ? 14.814 2.152 -30.317 1.00 86.25 71 LYS A CA 1
ATOM 557 C C . LYS A 1 71 ? 15.257 2.252 -31.776 1.00 86.25 71 LYS A C 1
ATOM 559 O O . LYS A 1 71 ? 14.946 3.251 -32.427 1.00 86.25 71 LYS A O 1
ATOM 564 N N . GLU A 1 72 ? 15.941 1.224 -32.263 1.00 84.31 72 GLU A N 1
ATOM 565 C CA . GLU A 1 72 ? 16.482 1.124 -33.616 1.00 84.31 72 GLU A CA 1
ATOM 566 C C . GLU A 1 72 ? 15.373 0.839 -34.638 1.00 84.31 72 GLU A C 1
ATOM 568 O O . GLU A 1 72 ? 15.344 1.463 -35.695 1.00 84.31 72 GLU A O 1
ATOM 573 N N . ASP A 1 73 ? 14.417 -0.031 -34.296 1.00 85.19 73 ASP A N 1
ATOM 574 C CA . ASP A 1 73 ? 13.348 -0.464 -35.207 1.00 85.19 73 ASP A CA 1
ATOM 575 C C . ASP A 1 73 ? 12.322 0.636 -35.550 1.00 85.19 73 ASP A C 1
ATOM 577 O O . ASP A 1 73 ? 11.751 0.623 -36.641 1.00 85.19 73 ASP A O 1
ATOM 581 N N . ILE A 1 74 ? 12.041 1.569 -34.627 1.00 85.69 74 ILE A N 1
ATOM 582 C CA . ILE A 1 74 ? 11.010 2.623 -34.793 1.00 85.69 74 ILE A CA 1
ATOM 583 C C . ILE A 1 74 ? 11.628 4.035 -34.910 1.00 85.69 74 ILE A C 1
ATOM 585 O O . ILE A 1 74 ? 10.906 5.014 -35.101 1.00 85.69 74 ILE A O 1
ATOM 589 N N . ASP A 1 75 ? 12.957 4.163 -34.828 1.00 84.31 75 ASP A N 1
ATOM 590 C CA . ASP A 1 75 ? 13.677 5.445 -34.736 1.00 84.31 75 ASP A CA 1
ATOM 591 C C . ASP A 1 75 ? 13.125 6.343 -33.607 1.00 84.31 75 ASP A C 1
ATOM 593 O O . ASP A 1 75 ? 12.502 7.397 -33.809 1.00 84.31 75 ASP A O 1
ATOM 597 N N . LEU A 1 76 ? 13.370 5.908 -32.368 1.00 84.69 76 LEU A N 1
ATOM 598 C CA . LEU A 1 76 ? 12.985 6.631 -31.149 1.00 84.69 76 LEU A CA 1
ATOM 599 C C . LEU A 1 76 ? 14.017 7.691 -30.726 1.00 84.69 76 LEU A C 1
ATOM 601 O O . LEU A 1 76 ? 14.229 7.919 -29.534 1.00 84.69 76 LEU A O 1
ATOM 605 N N . SER A 1 77 ? 14.658 8.353 -31.690 1.00 80.62 77 SER A N 1
ATOM 606 C CA . SER A 1 77 ? 15.680 9.372 -31.444 1.00 80.62 77 SER A CA 1
ATOM 607 C C . SER A 1 77 ? 15.143 10.645 -30.763 1.00 80.62 77 SER A C 1
ATOM 609 O O . SER A 1 77 ? 13.985 11.057 -30.913 1.00 80.62 77 SER A O 1
ATOM 611 N N . GLY A 1 78 ? 16.012 11.296 -29.981 1.00 81.62 78 GLY A N 1
ATOM 612 C CA . GLY A 1 78 ? 15.706 12.545 -29.282 1.00 81.62 78 GLY A CA 1
ATOM 613 C C . GLY A 1 78 ? 14.606 12.387 -28.228 1.00 81.62 78 GLY A C 1
ATOM 614 O O . GLY A 1 78 ? 14.660 11.498 -27.388 1.00 81.62 78 GLY A O 1
ATOM 615 N N . ARG A 1 79 ? 13.595 13.267 -28.272 1.00 86.56 79 ARG A N 1
ATOM 616 C CA . ARG A 1 79 ? 12.475 13.298 -27.307 1.00 86.56 79 ARG A CA 1
ATOM 617 C C . ARG A 1 79 ? 11.308 12.373 -27.673 1.00 86.56 79 ARG A C 1
ATOM 619 O O . ARG A 1 79 ? 10.279 12.391 -27.002 1.00 86.56 79 ARG A O 1
ATOM 626 N N . ARG A 1 80 ? 11.413 11.604 -28.764 1.00 89.44 80 ARG A N 1
ATOM 627 C CA . ARG A 1 80 ? 10.319 10.747 -29.254 1.00 89.44 80 ARG A CA 1
ATOM 628 C C . ARG A 1 80 ? 9.949 9.649 -28.260 1.00 89.44 80 ARG A C 1
ATOM 630 O O . ARG A 1 80 ? 8.764 9.357 -28.126 1.00 89.44 80 ARG A O 1
ATOM 637 N N . TYR A 1 81 ? 10.938 9.080 -27.569 1.00 89.44 81 TYR A N 1
ATOM 638 C CA . TYR A 1 81 ? 10.721 8.094 -26.508 1.00 89.44 81 TYR A CA 1
ATOM 639 C C . TYR A 1 81 ? 9.954 8.693 -25.322 1.00 89.44 81 TYR A C 1
ATOM 641 O O . TYR A 1 81 ? 8.929 8.151 -24.915 1.00 89.44 81 TYR A O 1
ATOM 649 N N . ASP A 1 82 ? 10.401 9.848 -24.826 1.00 89.94 82 ASP A N 1
ATOM 650 C CA . ASP A 1 82 ? 9.794 10.512 -23.667 1.00 89.94 82 ASP A CA 1
ATOM 651 C C . ASP A 1 82 ? 8.318 10.843 -23.936 1.00 89.94 82 ASP A C 1
ATOM 653 O O . ASP A 1 82 ? 7.451 10.578 -23.105 1.00 89.94 82 ASP A O 1
ATOM 657 N N . TRP A 1 83 ? 8.001 11.317 -25.148 1.00 92.44 83 TRP A N 1
ATOM 658 C CA . TRP A 1 83 ? 6.624 11.608 -25.558 1.00 92.44 83 TRP A CA 1
ATOM 659 C C . TRP A 1 83 ? 5.697 10.388 -25.553 1.00 92.44 83 TRP A C 1
ATOM 661 O O . TRP A 1 83 ? 4.525 10.544 -25.211 1.00 92.44 83 TRP A O 1
ATOM 671 N N . LEU A 1 84 ? 6.193 9.185 -25.867 1.00 92.75 84 LEU A N 1
ATOM 672 C CA . LEU A 1 84 ? 5.394 7.952 -25.795 1.00 92.75 84 LEU A CA 1
ATOM 673 C C . LEU A 1 84 ? 4.973 7.631 -24.359 1.00 92.75 84 LEU A C 1
ATOM 675 O O . LEU A 1 84 ? 3.874 7.124 -24.129 1.00 92.75 84 LEU A O 1
ATOM 679 N N . ALA A 1 85 ? 5.840 7.933 -23.395 1.00 91.75 85 ALA A N 1
ATOM 680 C CA . ALA A 1 85 ? 5.535 7.773 -21.984 1.00 91.75 85 ALA A CA 1
ATOM 681 C C . ALA A 1 85 ? 4.631 8.909 -21.472 1.00 91.75 85 ALA A C 1
ATOM 683 O O . ALA A 1 85 ? 3.637 8.658 -20.793 1.00 91.75 85 ALA A O 1
ATOM 684 N N . THR A 1 86 ? 4.924 10.162 -21.831 1.00 93.50 86 THR A N 1
ATOM 685 C CA . THR A 1 86 ? 4.156 11.330 -21.377 1.00 93.50 86 THR A CA 1
ATOM 686 C C . THR A 1 86 ? 2.721 11.328 -21.898 1.00 93.50 86 THR A C 1
ATOM 688 O O . THR A 1 86 ? 1.798 11.617 -21.136 1.00 93.50 86 THR A O 1
ATOM 691 N N . VAL A 1 87 ? 2.503 10.986 -23.173 1.00 94.75 87 VAL A N 1
ATOM 692 C CA . VAL A 1 87 ? 1.163 11.026 -23.781 1.00 94.75 87 VAL A CA 1
ATOM 693 C C . VAL A 1 87 ? 0.204 10.026 -23.133 1.00 94.75 87 VAL A C 1
ATOM 695 O O . VAL A 1 87 ? -0.973 10.339 -22.967 1.00 94.75 87 VAL A O 1
ATOM 698 N N . PHE A 1 88 ? 0.716 8.867 -22.699 1.00 93.62 88 PHE A N 1
ATOM 699 C CA . PHE A 1 88 ? -0.052 7.880 -21.943 1.00 93.62 88 PHE A CA 1
ATOM 700 C C . PHE A 1 88 ? -0.607 8.498 -20.655 1.00 93.62 88 PHE A C 1
ATOM 702 O O . PHE A 1 88 ? -1.809 8.432 -20.410 1.00 93.62 88 PHE A O 1
ATOM 709 N N . TYR A 1 89 ? 0.240 9.165 -19.863 1.00 91.56 89 TYR A N 1
ATOM 710 C CA . TYR A 1 89 ? -0.199 9.784 -18.612 1.00 91.56 89 TYR A CA 1
ATOM 711 C C . TYR A 1 89 ? -1.119 10.985 -18.836 1.00 91.56 89 TYR A C 1
ATOM 713 O O . TYR A 1 89 ? -2.075 11.145 -18.083 1.00 91.56 89 TYR A O 1
ATOM 721 N N . ILE A 1 90 ? -0.899 11.794 -19.880 1.00 93.06 90 ILE A N 1
ATOM 722 C CA . ILE A 1 90 ? -1.834 12.873 -20.247 1.00 93.06 90 ILE A CA 1
ATOM 723 C C . ILE A 1 90 ? -3.221 12.287 -20.542 1.00 93.06 90 ILE A C 1
ATOM 725 O O . ILE A 1 90 ? -4.212 12.739 -19.970 1.00 93.06 90 ILE A O 1
ATOM 729 N N . ALA A 1 91 ? -3.294 11.257 -21.390 1.00 93.69 91 ALA A N 1
ATOM 730 C CA . ALA A 1 91 ? -4.548 10.587 -21.725 1.00 93.69 91 ALA A CA 1
ATOM 731 C C . ALA A 1 91 ? -5.204 9.942 -20.491 1.00 93.69 91 ALA A C 1
ATOM 733 O O . ALA A 1 91 ? -6.413 10.081 -20.298 1.00 93.69 91 ALA A O 1
ATOM 734 N N . TYR A 1 92 ? -4.406 9.312 -19.625 1.00 90.25 92 TYR A N 1
ATOM 735 C CA . TYR A 1 92 ? -4.864 8.706 -18.376 1.00 90.25 92 TYR A CA 1
ATOM 736 C C . TYR A 1 92 ? -5.490 9.740 -17.433 1.00 90.25 92 TYR A C 1
ATOM 738 O O . TYR A 1 92 ? -6.600 9.536 -16.951 1.00 90.25 92 TYR A O 1
ATOM 746 N N . ILE A 1 93 ? -4.821 10.876 -17.203 1.00 87.75 93 ILE A N 1
ATOM 747 C CA . ILE A 1 93 ? -5.308 11.956 -16.329 1.00 87.75 93 ILE A CA 1
ATOM 748 C C . ILE A 1 93 ? -6.614 12.546 -16.868 1.00 87.75 93 ILE A C 1
ATOM 750 O O . ILE A 1 93 ? -7.581 12.678 -16.119 1.00 87.75 93 ILE A O 1
ATOM 754 N N . LEU A 1 94 ? -6.672 12.849 -18.170 1.00 88.50 94 LEU A N 1
ATOM 755 C CA . LEU A 1 94 ? -7.872 13.403 -18.806 1.00 88.50 94 LEU A CA 1
ATOM 756 C C . LEU A 1 94 ? -9.062 12.434 -18.786 1.00 88.50 94 LEU A C 1
ATOM 758 O O . LEU A 1 94 ? -10.203 12.880 -18.861 1.00 88.50 94 LEU A O 1
ATOM 762 N N . SER A 1 95 ? -8.810 11.130 -18.657 1.00 89.56 95 SER A N 1
ATOM 763 C CA . SER A 1 95 ? -9.837 10.080 -18.698 1.00 89.56 95 SER A CA 1
ATOM 764 C C . SER A 1 95 ? -10.263 9.573 -17.316 1.00 89.56 95 SER A C 1
ATOM 766 O O . SER A 1 95 ? -11.127 8.706 -17.227 1.00 89.56 95 SER A O 1
ATOM 768 N N . GLN A 1 96 ? -9.739 10.127 -16.214 1.00 82.69 96 GLN A N 1
ATOM 769 C CA . GLN A 1 96 ? -10.084 9.676 -14.852 1.00 82.69 96 GLN A CA 1
ATOM 770 C C . GLN A 1 96 ? -11.577 9.804 -14.512 1.00 82.69 96 GLN A C 1
ATOM 772 O O . GLN A 1 96 ? -12.084 9.063 -13.663 1.00 82.69 96 GLN A O 1
ATOM 777 N N . TRP A 1 97 ? -12.312 10.694 -15.190 1.00 80.31 97 TRP A N 1
ATOM 778 C CA . TRP A 1 97 ? -13.765 10.829 -15.034 1.00 80.31 97 TRP A CA 1
ATOM 779 C C . TRP A 1 97 ? -14.518 9.530 -15.370 1.00 80.31 97 TRP A C 1
ATOM 781 O O . TRP A 1 97 ? -15.605 9.300 -14.838 1.00 80.31 97 TRP A O 1
ATOM 791 N N . MET A 1 98 ? -13.925 8.634 -16.170 1.00 82.75 98 MET A N 1
ATOM 792 C CA . MET A 1 98 ? -14.493 7.323 -16.503 1.00 82.75 98 MET A CA 1
ATOM 793 C C . MET A 1 98 ? -14.638 6.403 -15.280 1.00 82.75 98 MET A C 1
ATOM 795 O O . MET A 1 98 ? -15.358 5.413 -15.352 1.00 82.75 98 MET A O 1
ATOM 799 N N . THR A 1 99 ? -14.061 6.758 -14.125 1.00 78.69 99 THR A N 1
ATOM 800 C CA . THR A 1 99 ? -14.310 6.085 -12.835 1.00 78.69 99 THR A CA 1
ATOM 801 C C . THR A 1 99 ? -15.803 6.024 -12.481 1.00 78.69 99 THR A C 1
ATOM 803 O O . THR A 1 99 ? -16.250 5.088 -11.821 1.00 78.69 99 THR A O 1
ATOM 806 N N . VAL A 1 100 ? -16.607 6.978 -12.968 1.00 75.12 100 VAL A N 1
ATOM 807 C CA . VAL A 1 100 ? -18.077 6.960 -12.861 1.00 75.12 100 VAL A CA 1
ATOM 808 C C . VAL A 1 100 ? -18.694 5.684 -13.453 1.00 75.12 100 VAL A C 1
ATOM 810 O O . VAL A 1 100 ? -19.738 5.228 -12.982 1.00 75.12 100 VAL A O 1
ATOM 813 N N . GLY A 1 101 ? -18.029 5.068 -14.434 1.00 80.00 101 GLY A N 1
ATOM 814 C CA . GLY A 1 101 ? -18.455 3.829 -15.078 1.00 80.00 101 GLY A CA 1
ATOM 815 C C . GLY A 1 101 ? -18.685 2.670 -14.109 1.00 80.00 101 GLY A C 1
ATOM 816 O O . GLY A 1 101 ? -19.613 1.901 -14.322 1.00 80.00 101 GLY A O 1
ATOM 817 N N . TRP A 1 102 ? -17.958 2.617 -12.986 1.00 80.12 102 TRP A N 1
ATOM 818 C CA . TRP A 1 102 ? -18.140 1.600 -11.936 1.00 80.12 102 TRP A CA 1
ATOM 819 C C . TRP A 1 102 ? -19.494 1.663 -11.219 1.00 80.12 102 TRP A C 1
ATOM 821 O O . TRP A 1 102 ? -19.877 0.708 -10.551 1.00 80.12 102 TRP A O 1
ATOM 831 N N . LYS A 1 103 ? -20.200 2.796 -11.318 1.00 75.44 103 LYS A N 1
ATOM 832 C CA . LYS A 1 103 ? -21.583 2.949 -10.842 1.00 75.44 103 LYS A CA 1
ATOM 833 C C . LYS A 1 103 ? -22.600 2.897 -11.979 1.00 75.44 103 LYS A C 1
ATOM 835 O O . LYS A 1 103 ? -23.736 2.501 -11.751 1.00 75.44 103 LYS A O 1
ATOM 840 N N . ALA A 1 104 ? -22.220 3.360 -13.171 1.00 79.75 104 ALA A N 1
ATOM 841 C CA . ALA A 1 104 ? -23.122 3.445 -14.317 1.00 79.75 104 ALA A CA 1
ATOM 842 C C . ALA A 1 104 ? -23.356 2.085 -14.994 1.00 79.75 104 ALA A C 1
ATOM 844 O O . ALA A 1 104 ? -24.428 1.857 -15.549 1.00 79.75 104 ALA A O 1
ATOM 845 N N . PHE A 1 105 ? -22.367 1.193 -14.944 1.00 86.62 105 PHE A N 1
ATOM 846 C CA . PHE A 1 105 ? -22.418 -0.129 -15.554 1.00 86.62 105 PHE A CA 1
ATOM 847 C C . PHE A 1 105 ? -22.171 -1.220 -14.506 1.00 86.62 105 PHE A C 1
ATOM 849 O O . PHE A 1 105 ? -21.482 -0.965 -13.515 1.00 86.62 105 PHE A O 1
ATOM 856 N N . PRO A 1 106 ? -22.684 -2.445 -14.725 1.00 88.44 106 PRO A N 1
ATOM 857 C CA . PRO A 1 106 ? -22.341 -3.594 -13.895 1.00 88.44 106 PRO A CA 1
ATOM 858 C C . PRO A 1 106 ? -20.813 -3.800 -13.840 1.00 88.44 106 PRO A C 1
ATOM 860 O O . PRO A 1 106 ? -20.181 -3.861 -14.906 1.00 88.44 106 PRO A O 1
ATOM 863 N N . PRO A 1 107 ? -20.203 -3.890 -12.639 1.00 88.69 107 PRO A N 1
ATOM 864 C CA . PRO A 1 107 ? -18.759 -4.038 -12.472 1.00 88.69 107 PRO A CA 1
ATOM 865 C C . PRO A 1 107 ? -18.123 -5.160 -13.297 1.00 88.69 107 PRO A C 1
ATOM 867 O O . PRO A 1 107 ? -17.041 -4.948 -13.845 1.00 88.69 107 PRO A O 1
ATOM 870 N N . HIS A 1 108 ? -18.773 -6.319 -13.449 1.00 90.88 108 HIS A N 1
ATOM 871 C CA . HIS A 1 108 ? -18.203 -7.420 -14.235 1.00 90.88 108 HIS A CA 1
ATOM 872 C C . HIS A 1 108 ? -18.027 -7.051 -15.716 1.00 90.88 108 HIS A C 1
ATOM 874 O O . HIS A 1 108 ? -16.970 -7.318 -16.288 1.00 90.88 108 HIS A O 1
ATOM 880 N N . ILE A 1 109 ? -19.014 -6.374 -16.323 1.00 92.50 109 ILE A N 1
ATOM 881 C CA . ILE A 1 109 ? -18.955 -5.918 -17.723 1.00 92.50 109 ILE A CA 1
ATOM 882 C C . ILE A 1 109 ? -17.911 -4.819 -17.855 1.00 92.50 109 ILE A C 1
ATOM 884 O O . ILE A 1 109 ? -17.104 -4.844 -18.785 1.00 92.50 109 ILE A O 1
ATOM 888 N N . TRP A 1 110 ? -17.923 -3.857 -16.931 1.00 91.94 110 TRP A N 1
ATOM 889 C CA . TRP A 1 110 ? -17.021 -2.713 -16.970 1.00 91.94 110 TRP A CA 1
ATOM 890 C C . TRP A 1 110 ? -15.557 -3.149 -16.888 1.00 91.94 110 TRP A C 1
ATOM 892 O O . TRP A 1 110 ? -14.751 -2.779 -17.744 1.00 91.94 110 TRP A O 1
ATOM 902 N N . VAL A 1 111 ? -15.225 -3.990 -15.903 1.00 92.25 111 VAL A N 1
ATOM 903 C CA . VAL A 1 111 ? -13.862 -4.491 -15.719 1.00 92.25 111 VAL A CA 1
ATOM 904 C C . VAL A 1 111 ? -13.462 -5.403 -16.866 1.00 92.25 111 VAL A C 1
ATOM 906 O O . VAL A 1 111 ? -12.418 -5.169 -17.460 1.00 92.25 111 VAL A O 1
ATOM 909 N N . ALA A 1 112 ? -14.276 -6.394 -17.237 1.00 94.12 112 ALA A N 1
ATOM 910 C CA . ALA A 1 112 ? -13.917 -7.308 -18.318 1.00 94.12 112 ALA A CA 1
ATOM 911 C C . ALA A 1 112 ? -13.717 -6.579 -19.657 1.00 94.12 112 ALA A C 1
ATOM 913 O O . ALA A 1 112 ? -12.763 -6.871 -20.375 1.00 94.12 112 ALA A O 1
ATOM 914 N N . SER A 1 113 ? -14.556 -5.584 -19.967 1.00 94.00 113 SER A N 1
ATOM 915 C CA . SER A 1 113 ? -14.403 -4.768 -21.178 1.00 94.00 113 SER A CA 1
ATOM 916 C C . SER A 1 113 ? -13.120 -3.944 -21.142 1.00 94.00 113 SER A C 1
ATOM 918 O O . SER A 1 113 ? -12.393 -3.914 -22.132 1.00 94.00 113 SER A O 1
ATOM 920 N N . ALA A 1 114 ? -12.807 -3.311 -20.006 1.00 93.69 114 ALA A N 1
ATOM 921 C CA . ALA A 1 114 ? -11.559 -2.574 -19.848 1.00 93.69 114 ALA A CA 1
ATOM 922 C C . ALA A 1 114 ? -10.349 -3.506 -20.028 1.00 93.69 114 ALA A C 1
ATOM 924 O O . ALA A 1 114 ? -9.480 -3.205 -20.845 1.00 93.69 114 ALA A O 1
ATOM 925 N N . VAL A 1 115 ? -10.343 -4.660 -19.344 1.00 94.44 115 VAL A N 1
ATOM 926 C CA . VAL A 1 115 ? -9.254 -5.654 -19.391 1.00 94.44 115 VAL A CA 1
ATOM 927 C C . VAL A 1 115 ? -9.016 -6.148 -20.812 1.00 94.44 115 VAL A C 1
ATOM 929 O O . VAL A 1 115 ? -7.881 -6.194 -21.289 1.00 94.44 115 VAL A O 1
ATOM 932 N N . PHE A 1 116 ? -10.101 -6.481 -21.508 1.00 95.94 116 PHE A N 1
ATOM 933 C CA . PHE A 1 116 ? -10.050 -6.936 -22.887 1.00 95.94 116 PHE A CA 1
ATOM 934 C C . PHE A 1 116 ? -9.479 -5.858 -23.812 1.00 95.94 116 PHE A C 1
ATOM 936 O O . PHE A 1 116 ? -8.574 -6.132 -24.599 1.00 95.94 116 PHE A O 1
ATOM 943 N N . LEU A 1 117 ? -9.987 -4.627 -23.706 1.00 95.06 117 LEU A N 1
ATOM 944 C CA . LEU A 1 117 ? -9.589 -3.521 -24.571 1.00 95.06 117 LEU A CA 1
ATOM 945 C C . LEU A 1 117 ? -8.138 -3.089 -24.326 1.00 95.06 117 LEU A C 1
ATOM 947 O O . LEU A 1 117 ? -7.416 -2.880 -25.301 1.00 95.06 117 LEU A O 1
ATOM 951 N N . TRP A 1 118 ? -7.674 -2.989 -23.072 1.00 94.44 118 TRP A N 1
ATOM 952 C CA . TRP A 1 118 ? -6.279 -2.614 -22.814 1.00 94.44 118 TRP A CA 1
ATOM 953 C C . TRP A 1 118 ? -5.326 -3.734 -23.226 1.00 94.44 118 TRP A C 1
ATOM 955 O O . TRP A 1 118 ? -4.308 -3.448 -23.849 1.00 94.44 118 TRP A O 1
ATOM 965 N N . GLY A 1 119 ? -5.675 -5.002 -22.974 1.00 94.19 119 GLY A N 1
ATOM 966 C CA . GLY A 1 119 ? -4.861 -6.147 -23.388 1.00 94.19 119 GLY A CA 1
ATOM 967 C C . GLY A 1 119 ? -4.750 -6.244 -24.910 1.00 94.19 119 GLY A C 1
ATOM 968 O O . GLY A 1 119 ? -3.669 -6.492 -25.452 1.00 94.19 119 GLY A O 1
ATOM 969 N N . LEU A 1 120 ? -5.848 -5.959 -25.618 1.00 95.12 120 LEU A N 1
ATOM 970 C CA . LEU A 1 120 ? -5.871 -5.888 -27.076 1.00 95.12 120 LEU A CA 1
ATOM 971 C C . LEU A 1 120 ? -4.970 -4.760 -27.590 1.00 95.12 120 LEU A C 1
ATOM 973 O O . LEU A 1 120 ? -4.123 -5.006 -28.446 1.00 95.12 120 LEU A O 1
ATOM 977 N N . VAL A 1 121 ? -5.111 -3.541 -27.060 1.00 95.44 121 VAL A N 1
ATOM 978 C CA . VAL A 1 121 ? -4.271 -2.399 -27.461 1.00 95.44 121 VAL A CA 1
ATOM 979 C C . VAL A 1 121 ? -2.799 -2.651 -27.125 1.00 95.44 121 VAL A C 1
ATOM 981 O O . VAL A 1 121 ? -1.937 -2.342 -27.947 1.00 95.44 121 VAL A O 1
ATOM 984 N N . SER A 1 122 ? -2.501 -3.260 -25.973 1.00 93.00 122 SER A N 1
ATOM 985 C CA . SER A 1 122 ? -1.141 -3.655 -25.587 1.00 93.00 122 SER A CA 1
ATOM 986 C C . SER A 1 122 ? -0.537 -4.636 -26.595 1.00 93.00 122 SER A C 1
ATOM 988 O O . SER A 1 122 ? 0.543 -4.389 -27.129 1.00 93.00 122 SER A O 1
ATOM 990 N N . THR A 1 123 ? -1.296 -5.663 -26.987 1.00 93.88 123 THR A N 1
ATOM 991 C CA . THR A 1 123 ? -0.878 -6.638 -28.008 1.00 93.88 123 THR A CA 1
ATOM 992 C C . THR A 1 123 ? -0.677 -5.980 -29.381 1.00 93.88 123 THR A C 1
ATOM 994 O O . THR A 1 123 ? 0.286 -6.281 -30.086 1.00 93.88 123 THR A O 1
ATOM 997 N N . VAL A 1 124 ? -1.548 -5.039 -29.769 1.00 94.44 124 VAL A N 1
ATOM 998 C CA . VAL A 1 124 ? -1.466 -4.322 -31.056 1.00 94.44 124 VAL A CA 1
ATOM 999 C C . VAL A 1 124 ? -0.218 -3.435 -31.153 1.00 94.44 124 VAL A C 1
ATOM 1001 O O . VAL A 1 124 ? 0.289 -3.243 -32.261 1.00 94.44 124 VAL A O 1
ATOM 1004 N N . GLN A 1 125 ? 0.361 -2.970 -30.036 1.00 92.94 125 GLN A N 1
ATOM 1005 C CA . GLN A 1 125 ? 1.635 -2.230 -30.060 1.00 92.94 125 GLN A CA 1
ATOM 1006 C C . GLN A 1 125 ? 2.762 -3.031 -30.729 1.00 92.94 125 GLN A C 1
ATOM 1008 O O . GLN A 1 125 ? 3.611 -2.444 -31.403 1.00 92.94 125 GLN A O 1
ATOM 1013 N N . ALA A 1 126 ? 2.735 -4.363 -30.629 1.00 91.94 126 ALA A N 1
ATOM 1014 C CA . ALA A 1 126 ? 3.693 -5.244 -31.291 1.00 91.94 126 ALA A CA 1
ATOM 1015 C C . ALA A 1 126 ? 3.635 -5.180 -32.823 1.00 91.94 126 ALA A C 1
ATOM 1017 O O . ALA A 1 126 ? 4.609 -5.541 -33.480 1.00 91.94 126 ALA A O 1
ATOM 1018 N N . ALA A 1 127 ? 2.512 -4.750 -33.407 1.00 92.12 127 ALA A N 1
ATOM 1019 C CA . ALA A 1 127 ? 2.323 -4.617 -34.851 1.00 92.12 127 ALA A CA 1
ATOM 1020 C C . ALA A 1 127 ? 2.694 -3.218 -35.375 1.00 92.12 127 ALA A C 1
ATOM 1022 O O . ALA A 1 127 ? 2.773 -3.013 -36.586 1.00 92.12 127 ALA A O 1
ATOM 1023 N N . CYS A 1 128 ? 2.971 -2.255 -34.492 1.00 91.75 128 CYS A N 1
ATOM 1024 C CA . CYS A 1 128 ? 3.331 -0.901 -34.895 1.00 91.75 128 CYS A CA 1
ATOM 1025 C C . CYS A 1 128 ? 4.660 -0.876 -35.668 1.00 91.75 128 CYS A C 1
ATOM 1027 O O . CYS A 1 128 ? 5.626 -1.565 -35.333 1.00 91.75 128 CYS A O 1
ATOM 1029 N N . ILE A 1 129 ? 4.701 -0.062 -36.722 1.00 89.88 129 ILE A N 1
ATOM 1030 C CA . ILE A 1 129 ? 5.889 0.163 -37.567 1.00 89.88 129 ILE A CA 1
ATOM 1031 C C . ILE A 1 129 ? 6.325 1.633 -37.584 1.00 89.88 129 ILE A C 1
ATOM 1033 O O . ILE A 1 129 ? 7.334 1.970 -38.188 1.00 89.88 129 ILE A O 1
ATOM 1037 N N . SER A 1 130 ? 5.554 2.523 -36.955 1.00 91.31 130 SER A N 1
ATOM 1038 C CA . SER A 1 130 ? 5.810 3.961 -36.947 1.00 91.31 130 SER A CA 1
ATOM 1039 C C . SER A 1 130 ? 5.623 4.546 -35.554 1.00 91.31 130 SER A C 1
ATOM 1041 O O . SER A 1 130 ? 4.798 4.074 -34.765 1.00 91.31 130 SER A O 1
ATOM 1043 N N . TRP A 1 131 ? 6.351 5.630 -35.275 1.00 92.00 131 TRP A N 1
ATOM 1044 C CA . TRP A 1 131 ? 6.202 6.393 -34.036 1.00 92.00 131 TRP A CA 1
ATOM 1045 C C . TRP A 1 131 ? 4.762 6.893 -33.841 1.00 92.00 131 TRP A C 1
ATOM 1047 O O . TRP A 1 131 ? 4.219 6.805 -32.744 1.00 92.00 131 TRP A O 1
ATOM 1057 N N . ALA A 1 132 ? 4.104 7.338 -34.918 1.00 92.62 132 ALA A N 1
ATOM 1058 C CA . ALA A 1 132 ? 2.720 7.807 -34.873 1.00 92.62 132 ALA A CA 1
ATOM 1059 C C . ALA A 1 132 ? 1.727 6.692 -34.493 1.00 92.62 132 ALA A C 1
ATOM 1061 O O . ALA A 1 132 ? 0.849 6.918 -33.662 1.00 92.62 132 ALA A O 1
ATOM 1062 N N . GLY A 1 133 ? 1.881 5.483 -35.048 1.00 93.19 133 GLY A N 1
ATOM 1063 C CA . GLY A 1 133 ? 1.028 4.343 -34.690 1.00 93.19 133 GLY A CA 1
ATOM 1064 C C . GLY A 1 133 ? 1.167 3.965 -33.216 1.00 93.19 133 GLY A C 1
ATOM 1065 O O . GLY A 1 133 ? 0.175 3.721 -32.528 1.00 93.19 133 GLY A O 1
ATOM 1066 N N . LEU A 1 134 ? 2.395 4.014 -32.700 1.00 92.56 134 LEU A N 1
ATOM 1067 C CA . LEU A 1 134 ? 2.659 3.763 -31.292 1.00 92.56 134 LEU A CA 1
ATOM 1068 C C . LEU A 1 134 ? 2.087 4.870 -30.391 1.00 92.56 134 LEU A C 1
ATOM 1070 O O . LEU A 1 134 ? 1.461 4.552 -29.387 1.00 92.56 134 LEU A O 1
ATOM 1074 N N . MET A 1 135 ? 2.206 6.146 -30.775 1.00 94.25 135 MET A N 1
ATOM 1075 C CA . MET A 1 135 ? 1.574 7.271 -30.066 1.00 94.25 135 MET A CA 1
ATOM 1076 C C . MET A 1 135 ? 0.057 7.089 -29.930 1.00 94.25 135 MET A C 1
ATOM 1078 O O . MET A 1 135 ? -0.484 7.282 -28.843 1.00 94.25 135 MET A O 1
ATOM 1082 N N . VAL A 1 136 ? -0.629 6.670 -31.001 1.00 95.88 136 VAL A N 1
ATOM 1083 C CA . VAL A 1 136 ? -2.073 6.381 -30.959 1.00 95.88 136 VAL A CA 1
ATOM 1084 C C . VAL A 1 136 ? -2.371 5.243 -29.984 1.00 95.88 136 VAL A C 1
ATOM 1086 O O . VAL A 1 136 ? -3.249 5.387 -29.134 1.00 95.88 136 VAL A O 1
ATOM 1089 N N . CYS A 1 137 ? -1.608 4.147 -30.040 1.00 95.19 137 CYS A N 1
ATOM 1090 C CA . CYS A 1 137 ? -1.777 3.037 -29.100 1.00 95.19 137 CYS A CA 1
ATOM 1091 C C . CYS A 1 137 ? -1.574 3.486 -27.646 1.00 95.19 137 CYS A C 1
ATOM 1093 O O . CYS A 1 137 ? -2.331 3.072 -26.775 1.00 95.19 137 CYS A O 1
ATOM 1095 N N . ARG A 1 138 ? -0.612 4.380 -27.376 1.00 94.19 138 ARG A N 1
ATOM 1096 C CA . ARG A 1 138 ? -0.370 4.933 -26.032 1.00 94.19 138 ARG A CA 1
ATOM 1097 C C . ARG A 1 138 ? -1.505 5.794 -25.514 1.00 94.19 138 ARG A C 1
ATOM 1099 O O . ARG A 1 138 ? -1.844 5.689 -24.338 1.00 94.19 138 ARG A O 1
ATOM 1106 N N . VAL A 1 139 ? -2.104 6.612 -26.375 1.00 95.88 139 VAL A N 1
ATOM 1107 C CA . VAL A 1 139 ? -3.294 7.392 -26.014 1.00 95.88 139 VAL A CA 1
ATOM 1108 C C . VAL A 1 139 ? -4.452 6.456 -25.683 1.00 95.88 139 VAL A C 1
ATOM 1110 O O . VAL A 1 139 ? -5.044 6.590 -24.616 1.00 95.88 139 VAL A O 1
ATOM 1113 N N . LEU A 1 140 ? -4.744 5.485 -26.555 1.00 95.50 140 LEU A N 1
ATOM 1114 C CA . LEU A 1 140 ? -5.834 4.529 -26.339 1.00 95.50 140 LEU A CA 1
ATOM 1115 C C . LEU A 1 140 ? -5.633 3.723 -25.053 1.00 95.50 140 LEU A C 1
ATOM 1117 O O . LEU A 1 140 ? -6.563 3.610 -24.259 1.00 95.50 140 LEU A O 1
ATOM 1121 N N . LEU A 1 141 ? -4.415 3.232 -24.812 1.00 93.75 141 LEU A N 1
ATOM 1122 C CA . LEU A 1 141 ? -4.080 2.498 -23.595 1.00 93.75 141 LEU A CA 1
ATOM 1123 C C . LEU A 1 141 ? -4.295 3.365 -22.345 1.00 93.75 141 LEU A C 1
ATOM 1125 O O . LEU A 1 141 ? -4.916 2.910 -21.391 1.00 93.75 141 LEU A O 1
ATOM 1129 N N . GLY A 1 142 ? -3.869 4.634 -22.373 1.00 92.50 142 GLY A N 1
ATOM 1130 C CA . GLY A 1 142 ? -4.082 5.575 -21.269 1.00 92.50 142 GLY A CA 1
ATOM 1131 C C . GLY A 1 142 ? -5.563 5.830 -20.970 1.00 92.50 142 GLY A C 1
ATOM 1132 O O . GLY A 1 142 ? -5.957 5.833 -19.805 1.00 92.50 142 GLY A O 1
ATOM 1133 N N . VAL A 1 143 ? -6.394 5.989 -22.006 1.00 92.94 143 VAL A N 1
ATOM 1134 C CA . VAL A 1 143 ? -7.852 6.159 -21.859 1.00 92.94 143 VAL A CA 1
ATOM 1135 C C . VAL A 1 143 ? -8.493 4.909 -21.248 1.00 92.94 143 VAL A C 1
ATOM 1137 O O . VAL A 1 143 ? -9.269 5.016 -20.300 1.00 92.94 143 VAL A O 1
ATOM 1140 N N . ILE A 1 144 ? -8.165 3.723 -21.767 1.00 93.25 144 ILE A N 1
ATOM 1141 C CA . ILE A 1 144 ? -8.796 2.467 -21.341 1.00 93.25 144 ILE A CA 1
ATOM 1142 C C . ILE A 1 144 ? -8.345 2.075 -19.929 1.00 93.25 144 ILE A C 1
ATOM 1144 O O . ILE A 1 144 ? -9.168 1.688 -19.104 1.00 93.25 144 ILE A O 1
ATOM 1148 N N . GLU A 1 145 ? -7.062 2.216 -19.592 1.00 89.94 145 GLU A N 1
ATOM 1149 C CA . GLU A 1 145 ? -6.574 1.873 -18.252 1.00 89.94 145 GLU A CA 1
ATOM 1150 C C . GLU A 1 145 ? -7.128 2.790 -17.151 1.00 89.94 145 GLU A C 1
ATOM 1152 O O . GLU A 1 145 ? -7.286 2.358 -16.002 1.00 89.94 145 GLU A O 1
ATOM 1157 N N . ALA A 1 146 ? -7.474 4.038 -17.489 1.00 88.31 146 ALA A N 1
ATOM 1158 C CA . ALA A 1 146 ? -8.148 4.951 -16.568 1.00 88.31 146 ALA A CA 1
ATOM 1159 C C . ALA A 1 146 ? -9.539 4.442 -16.146 1.00 88.31 146 ALA A C 1
ATOM 1161 O O . ALA A 1 146 ? -10.034 4.825 -15.087 1.00 88.31 146 ALA A O 1
ATOM 1162 N N . MET A 1 147 ? -10.153 3.531 -16.915 1.00 88.44 147 MET A N 1
ATOM 1163 C CA . MET A 1 147 ? -11.421 2.891 -16.549 1.00 88.44 147 MET A CA 1
ATOM 1164 C C . MET A 1 147 ? -11.283 1.968 -15.331 1.00 88.44 147 MET A C 1
ATOM 1166 O O . MET A 1 147 ? -12.276 1.748 -14.638 1.00 88.44 147 MET A O 1
ATOM 1170 N N . TYR A 1 148 ? -10.088 1.429 -15.053 1.00 87.44 148 TYR A N 1
ATOM 1171 C CA . TYR A 1 148 ? -9.864 0.431 -14.001 1.00 87.44 148 TYR A CA 1
ATOM 1172 C C . TYR A 1 148 ? -9.164 1.008 -12.767 1.00 87.44 148 TYR A C 1
ATOM 1174 O O . TYR A 1 148 ? -9.724 0.975 -11.671 1.00 87.44 148 TYR A O 1
ATOM 1182 N N . GLY A 1 149 ? -7.957 1.563 -12.933 1.00 77.69 149 GLY A N 1
ATOM 1183 C CA . GLY A 1 149 ? -7.022 1.801 -11.823 1.00 77.69 149 GLY A CA 1
ATOM 1184 C C . GLY A 1 149 ? -7.559 2.684 -10.690 1.00 77.69 149 GLY A C 1
ATOM 1185 O O . GLY A 1 149 ? -7.335 2.391 -9.517 1.00 77.69 149 GLY A O 1
ATOM 1186 N N . THR A 1 150 ? -8.300 3.744 -11.015 1.00 73.81 150 THR A N 1
ATOM 1187 C CA . THR A 1 150 ? -8.885 4.675 -10.032 1.00 73.81 150 THR A CA 1
ATOM 1188 C C . THR A 1 150 ? -10.199 4.187 -9.424 1.00 73.81 150 THR A C 1
ATOM 1190 O O . THR A 1 150 ? -10.603 4.685 -8.375 1.00 73.81 150 THR A O 1
ATOM 1193 N N . GLY A 1 151 ? -10.871 3.215 -10.046 1.00 76.44 151 GLY A N 1
ATOM 1194 C CA . GLY A 1 151 ? -12.177 2.729 -9.597 1.00 76.44 151 GLY A CA 1
ATOM 1195 C C . GLY A 1 151 ? -12.143 1.490 -8.708 1.00 76.44 151 GLY A C 1
ATOM 1196 O O . GLY A 1 151 ? -13.118 1.232 -8.008 1.00 76.44 151 GLY A O 1
ATOM 1197 N N . VAL A 1 152 ? -11.021 0.771 -8.635 1.00 84.69 152 VAL A N 1
ATOM 1198 C CA . VAL A 1 152 ? -10.887 -0.389 -7.736 1.00 84.69 152 VAL A CA 1
ATOM 1199 C C . VAL A 1 152 ? -11.129 -0.037 -6.259 1.00 84.69 152 VAL A C 1
ATOM 1201 O O . VAL A 1 152 ? -11.897 -0.752 -5.616 1.00 84.69 152 VAL A O 1
ATOM 1204 N N . PRO A 1 153 ? -10.572 1.053 -5.685 1.00 77.75 153 PRO A N 1
ATOM 1205 C CA . PRO A 1 153 ? -10.877 1.421 -4.299 1.00 77.75 153 PRO A CA 1
ATOM 1206 C C . PRO A 1 153 ? -12.367 1.718 -4.072 1.00 77.75 153 PRO A C 1
ATOM 1208 O O . PRO A 1 153 ? -12.913 1.377 -3.023 1.00 77.75 153 PRO A O 1
ATOM 1211 N N . LEU A 1 154 ? -13.038 2.311 -5.069 1.00 76.81 154 LEU A N 1
ATOM 1212 C CA . LEU A 1 154 ? -14.483 2.536 -5.041 1.00 76.81 154 LEU A CA 1
ATOM 1213 C C . LEU A 1 154 ? -15.240 1.203 -5.050 1.00 76.81 154 LEU A C 1
ATOM 1215 O O . LEU A 1 154 ? -16.138 1.008 -4.239 1.00 76.81 154 LEU A O 1
ATOM 1219 N N . TYR A 1 155 ? -14.852 0.265 -5.906 1.00 83.56 155 TYR A N 1
ATOM 1220 C CA . TYR A 1 155 ? -15.459 -1.061 -5.960 1.00 83.56 155 TYR A CA 1
ATOM 1221 C C . TYR A 1 155 ? -15.268 -1.852 -4.661 1.00 83.56 155 TYR A C 1
ATOM 1223 O O . TYR A 1 155 ? -16.230 -2.385 -4.116 1.00 83.56 155 TYR A O 1
ATOM 1231 N N . LEU A 1 156 ? -14.058 -1.863 -4.097 1.00 83.69 156 LEU A N 1
ATOM 1232 C CA . LEU A 1 156 ? -13.785 -2.521 -2.815 1.00 83.69 156 LEU A CA 1
ATOM 1233 C C . LEU A 1 156 ? -14.614 -1.917 -1.670 1.00 83.69 156 LEU A C 1
ATOM 1235 O O . LEU A 1 156 ? -15.024 -2.641 -0.763 1.00 83.69 156 LEU A O 1
ATOM 1239 N N . SER A 1 157 ? -14.931 -0.619 -1.730 1.00 77.44 157 SER A N 1
ATOM 1240 C CA . SER A 1 157 ? -15.806 0.023 -0.738 1.00 77.44 157 SER A CA 1
ATOM 1241 C C . SER A 1 157 ? -17.238 -0.529 -0.724 1.00 77.44 157 SER A C 1
ATOM 1243 O O . SER A 1 157 ? -17.939 -0.361 0.273 1.00 77.44 157 SER A O 1
ATOM 1245 N N . PHE A 1 158 ? -17.671 -1.222 -1.787 1.00 79.06 158 PHE A N 1
ATOM 1246 C CA . PHE A 1 158 ? -18.977 -1.883 -1.835 1.00 79.06 158 PHE A CA 1
ATOM 1247 C C . PHE A 1 158 ? -19.024 -3.176 -1.013 1.00 79.06 158 PHE A C 1
ATOM 1249 O O . PHE A 1 158 ? -20.104 -3.549 -0.561 1.00 79.06 158 PHE A O 1
ATOM 1256 N N . PHE A 1 159 ? -17.878 -3.830 -0.793 1.00 82.88 159 PHE A N 1
ATOM 1257 C CA . PHE A 1 159 ? -17.779 -5.124 -0.105 1.00 82.88 159 PHE A CA 1
ATOM 1258 C C . PHE A 1 159 ? -17.211 -5.017 1.313 1.00 82.88 159 PHE A C 1
ATOM 1260 O O . PHE A 1 159 ? -17.536 -5.845 2.158 1.00 82.88 159 PHE A O 1
ATOM 1267 N N . TYR A 1 160 ? -16.366 -4.016 1.582 1.00 80.56 160 TYR A N 1
ATOM 1268 C CA . TYR A 1 160 ? -15.646 -3.893 2.851 1.00 80.56 160 TYR A CA 1
ATOM 1269 C C . TYR A 1 160 ? -16.002 -2.609 3.608 1.00 80.56 160 TYR A C 1
ATOM 1271 O O . TYR A 1 160 ? -16.177 -1.555 2.988 1.00 80.56 160 TYR A O 1
ATOM 1279 N N . PRO A 1 161 ? -16.039 -2.644 4.953 1.00 71.88 161 PRO A N 1
ATOM 1280 C CA . PRO A 1 161 ? -16.148 -1.433 5.755 1.00 71.88 161 PRO A CA 1
ATOM 1281 C C . PRO A 1 161 ? -14.863 -0.598 5.674 1.00 71.88 161 PRO A C 1
ATOM 1283 O O . PRO A 1 161 ? -13.776 -1.090 5.353 1.00 71.88 161 PRO A O 1
ATOM 1286 N N . ARG A 1 162 ? -14.993 0.689 6.014 1.00 64.88 162 ARG A N 1
ATOM 1287 C CA . ARG A 1 162 ? -13.932 1.704 5.893 1.00 64.88 162 ARG A CA 1
ATOM 1288 C C . ARG A 1 162 ? -12.650 1.314 6.632 1.00 64.88 162 ARG A C 1
ATOM 1290 O O . ARG A 1 162 ? -11.563 1.469 6.085 1.00 64.88 162 ARG A O 1
ATOM 1297 N N . GLU A 1 163 ? -12.782 0.760 7.833 1.00 66.25 163 GLU A N 1
ATOM 1298 C CA . GLU A 1 163 ? -11.657 0.352 8.685 1.00 66.25 163 GLU A CA 1
ATOM 1299 C C . GLU A 1 163 ? -10.798 -0.740 8.037 1.00 66.25 163 GLU A C 1
ATOM 1301 O O . GLU A 1 163 ? -9.573 -0.727 8.140 1.00 66.25 163 GLU A O 1
ATOM 1306 N N . LYS A 1 164 ? -11.437 -1.660 7.307 1.00 74.19 164 LYS A N 1
ATOM 1307 C CA . LYS A 1 164 ? -10.789 -2.819 6.682 1.00 74.19 164 LYS A CA 1
ATOM 1308 C C . LYS A 1 164 ? -10.324 -2.540 5.243 1.00 74.19 164 LYS A C 1
ATOM 1310 O O . LYS A 1 164 ? -9.548 -3.320 4.688 1.00 74.19 164 LYS A O 1
ATOM 1315 N N . LEU A 1 165 ? -10.736 -1.424 4.635 1.00 74.12 165 LEU A N 1
ATOM 1316 C CA . LEU A 1 165 ? -10.420 -1.080 3.242 1.00 74.12 165 LEU A CA 1
ATOM 1317 C C . LEU A 1 165 ? -8.941 -0.701 3.021 1.00 74.12 165 LEU A C 1
ATOM 1319 O O . LEU A 1 165 ? -8.397 -0.937 1.938 1.00 74.12 165 LEU A O 1
ATOM 1323 N N . GLY A 1 166 ? -8.277 -0.147 4.042 1.00 71.31 166 GLY A N 1
ATOM 1324 C CA . GLY A 1 166 ? -6.888 0.327 3.964 1.00 71.31 166 GLY A CA 1
ATOM 1325 C C . GLY A 1 166 ? -5.895 -0.768 3.561 1.00 71.31 166 GLY A C 1
ATOM 1326 O O . GLY A 1 166 ? -5.260 -0.657 2.511 1.00 71.31 166 GLY A O 1
ATOM 1327 N N . LEU A 1 167 ? -5.828 -1.855 4.338 1.00 76.88 167 LEU A N 1
ATOM 1328 C CA . LEU A 1 167 ? -4.935 -2.992 4.081 1.00 76.88 167 LEU A CA 1
ATOM 1329 C C . LEU A 1 167 ? -5.108 -3.557 2.664 1.00 76.88 167 LEU A C 1
ATOM 1331 O O . LEU A 1 167 ? -4.137 -3.792 1.949 1.00 76.88 167 LEU A O 1
ATOM 1335 N N . ARG A 1 168 ? -6.361 -3.735 2.233 1.00 85.56 168 ARG A N 1
ATOM 1336 C CA . ARG A 1 168 ? -6.719 -4.324 0.931 1.00 85.56 168 ARG A CA 1
ATOM 1337 C C . ARG A 1 168 ? -6.302 -3.430 -0.230 1.00 85.56 168 ARG A C 1
ATOM 1339 O O . ARG A 1 168 ? -5.751 -3.913 -1.215 1.00 85.56 168 ARG A O 1
ATOM 1346 N N . THR A 1 169 ? -6.476 -2.120 -0.078 1.00 81.31 169 THR A N 1
ATOM 1347 C CA . THR A 1 169 ? -5.983 -1.134 -1.048 1.00 81.31 169 THR A CA 1
ATOM 1348 C C . THR A 1 169 ? -4.450 -1.144 -1.122 1.00 81.31 169 THR A C 1
ATOM 1350 O O . THR A 1 169 ? -3.883 -1.041 -2.209 1.00 81.31 169 THR A O 1
ATOM 1353 N N . GLY A 1 170 ? -3.768 -1.335 0.014 1.00 80.12 170 GLY A N 1
ATOM 1354 C CA . GLY A 1 170 ? -2.315 -1.519 0.069 1.00 80.12 170 GLY A CA 1
ATOM 1355 C C . GLY A 1 170 ? -1.842 -2.784 -0.658 1.00 80.12 170 GLY A C 1
ATOM 1356 O O . GLY A 1 170 ? -0.918 -2.714 -1.469 1.00 80.12 170 GLY A O 1
ATOM 1357 N N . ILE A 1 171 ? -2.514 -3.921 -0.436 1.00 87.12 171 ILE A N 1
ATOM 1358 C CA . ILE A 1 171 ? -2.241 -5.187 -1.140 1.00 87.12 171 ILE A CA 1
ATOM 1359 C C . ILE A 1 171 ? -2.414 -5.002 -2.649 1.00 87.12 171 ILE A C 1
ATOM 1361 O O . ILE A 1 171 ? -1.512 -5.354 -3.404 1.00 87.12 171 ILE A O 1
ATOM 1365 N N . PHE A 1 172 ? -3.516 -4.388 -3.087 1.00 88.81 172 PHE A N 1
ATOM 1366 C CA . PHE A 1 172 ? -3.750 -4.048 -4.492 1.00 88.81 172 PHE A CA 1
ATOM 1367 C C . PHE A 1 172 ? -2.580 -3.253 -5.088 1.00 88.81 172 PHE A C 1
ATOM 1369 O O . PHE A 1 172 ? -2.000 -3.676 -6.086 1.00 88.81 172 PHE A O 1
ATOM 1376 N N . LEU A 1 173 ? -2.160 -2.160 -4.442 1.00 86.69 173 LEU A N 1
ATOM 1377 C CA . LEU A 1 173 ? -1.067 -1.324 -4.948 1.00 86.69 173 LEU A CA 1
ATOM 1378 C C . LEU A 1 173 ? 0.292 -2.030 -4.966 1.00 86.69 173 LEU A C 1
ATOM 1380 O O . LEU A 1 173 ? 1.113 -1.727 -5.834 1.00 86.69 173 LEU A O 1
ATOM 1384 N N . SER A 1 174 ? 0.526 -2.996 -4.072 1.00 90.44 174 SER A N 1
ATOM 1385 C CA . SER A 1 174 ? 1.760 -3.793 -4.083 1.00 90.44 174 SER A CA 1
ATOM 1386 C C . SER A 1 174 ? 1.947 -4.573 -5.394 1.00 90.44 174 SER A C 1
ATOM 1388 O O . SER A 1 174 ? 3.083 -4.807 -5.809 1.00 90.44 174 SER A O 1
ATOM 1390 N N . GLY A 1 175 ? 0.857 -4.866 -6.119 1.00 92.00 175 GLY A N 1
ATOM 1391 C CA . GLY A 1 175 ? 0.896 -5.508 -7.435 1.00 92.00 175 GLY A CA 1
ATOM 1392 C C . GLY A 1 175 ? 1.707 -4.731 -8.471 1.00 92.00 175 GLY A C 1
ATOM 1393 O O . GLY A 1 175 ? 2.254 -5.344 -9.385 1.00 92.00 175 GLY A O 1
ATOM 1394 N N . ALA A 1 176 ? 1.875 -3.415 -8.290 1.00 92.06 176 ALA A N 1
ATOM 1395 C CA . ALA A 1 176 ? 2.740 -2.599 -9.135 1.00 92.06 176 ALA A CA 1
ATOM 1396 C C . ALA A 1 176 ? 4.226 -2.957 -8.989 1.00 92.06 176 ALA A C 1
ATOM 1398 O O . ALA A 1 176 ? 4.944 -3.031 -9.982 1.00 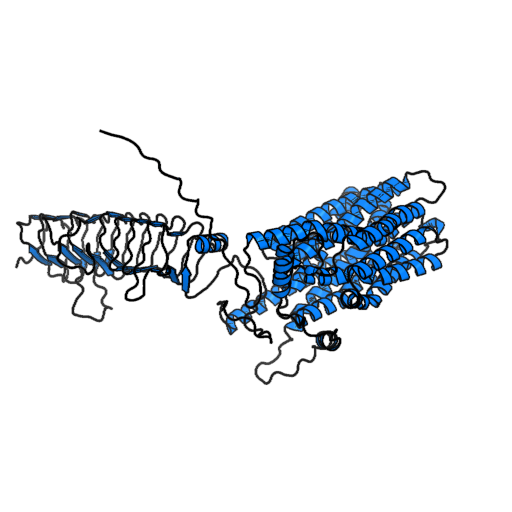92.06 176 ALA A O 1
ATOM 1399 N N . ALA A 1 177 ? 4.712 -3.178 -7.765 1.00 93.44 177 ALA A N 1
ATOM 1400 C CA . ALA A 1 177 ? 6.103 -3.574 -7.553 1.00 93.44 177 ALA A CA 1
ATOM 1401 C C . ALA A 1 177 ? 6.347 -4.980 -8.115 1.00 93.44 177 ALA A C 1
ATOM 1403 O O . ALA A 1 177 ? 7.317 -5.195 -8.837 1.00 93.44 177 ALA A O 1
ATOM 1404 N N . LEU A 1 178 ? 5.417 -5.910 -7.870 1.00 94.00 178 LEU A N 1
ATOM 1405 C CA . LEU A 1 178 ? 5.525 -7.270 -8.394 1.00 94.00 178 LEU A CA 1
ATOM 1406 C C . LEU A 1 178 ? 5.517 -7.299 -9.933 1.00 94.00 178 LEU A C 1
ATOM 1408 O O . LEU A 1 178 ? 6.336 -8.005 -10.516 1.00 94.00 178 LEU A O 1
ATOM 1412 N N . ALA A 1 179 ? 4.675 -6.478 -10.572 1.00 93.88 179 ALA A N 1
ATOM 1413 C CA . ALA A 1 179 ? 4.617 -6.320 -12.028 1.00 93.88 179 ALA A CA 1
ATOM 1414 C C . ALA A 1 179 ? 5.968 -5.958 -12.639 1.00 93.88 179 ALA A C 1
ATOM 1416 O O . ALA A 1 179 ? 6.430 -6.594 -13.583 1.00 93.88 179 ALA A O 1
ATOM 1417 N N . ASN A 1 180 ? 6.631 -4.961 -12.056 1.00 93.56 180 ASN A N 1
ATOM 1418 C CA . ASN A 1 180 ? 7.940 -4.522 -12.521 1.00 93.56 180 ASN A CA 1
ATOM 1419 C C . ASN A 1 180 ? 9.022 -5.590 -12.295 1.00 93.56 180 ASN A C 1
ATOM 1421 O O . ASN A 1 180 ? 9.936 -5.717 -13.108 1.00 93.56 180 ASN A O 1
ATOM 1425 N N . ALA A 1 181 ? 8.902 -6.392 -11.230 1.00 93.00 181 ALA A N 1
ATOM 1426 C CA . ALA A 1 181 ? 9.828 -7.485 -10.960 1.00 93.00 181 ALA A CA 1
ATOM 1427 C C . ALA A 1 181 ? 9.750 -8.585 -12.028 1.00 93.00 181 ALA A C 1
ATOM 1429 O O . ALA A 1 181 ? 10.754 -8.898 -12.669 1.00 93.00 181 ALA A O 1
ATOM 1430 N N . TYR A 1 182 ? 8.570 -9.171 -12.251 1.00 91.50 182 TYR A N 1
ATOM 1431 C CA . TYR A 1 182 ? 8.463 -10.235 -13.249 1.00 91.50 182 TYR A CA 1
ATOM 1432 C C . TYR A 1 182 ? 8.516 -9.692 -14.682 1.00 91.50 182 TYR A C 1
ATOM 1434 O O . TYR A 1 182 ? 8.985 -10.412 -15.553 1.00 91.50 182 TYR A O 1
ATOM 1442 N N . GLY A 1 183 ? 8.134 -8.436 -14.944 1.00 90.06 183 GLY A N 1
ATOM 1443 C CA . GLY A 1 183 ? 8.292 -7.809 -16.260 1.00 90.06 183 GLY A CA 1
ATOM 1444 C C . GLY A 1 183 ? 9.752 -7.726 -16.703 1.00 90.06 183 GLY A C 1
ATOM 1445 O O . GLY A 1 183 ? 10.084 -8.117 -17.819 1.00 90.06 183 GLY A O 1
ATOM 1446 N N . GLY A 1 184 ? 10.660 -7.326 -15.805 1.00 89.12 184 GLY A N 1
ATOM 1447 C CA . GLY A 1 184 ? 12.102 -7.366 -16.077 1.00 89.12 184 GLY A CA 1
ATOM 1448 C C . GLY A 1 184 ? 12.626 -8.788 -16.332 1.00 89.12 184 GLY A C 1
ATOM 1449 O O . GLY A 1 184 ? 13.419 -9.019 -17.249 1.00 89.12 184 GLY A O 1
ATOM 1450 N N . ALA A 1 185 ? 12.138 -9.771 -15.567 1.00 90.19 185 ALA A N 1
ATOM 1451 C CA . ALA A 1 185 ? 12.501 -11.180 -15.739 1.00 90.19 185 ALA A CA 1
ATOM 1452 C C . ALA A 1 185 ? 11.965 -11.784 -17.055 1.00 90.19 185 ALA A C 1
ATOM 1454 O O . ALA A 1 185 ? 12.695 -12.498 -17.746 1.00 90.19 185 ALA A O 1
ATOM 1455 N N . LEU A 1 186 ? 10.721 -11.473 -17.433 1.00 89.06 186 LEU A N 1
ATOM 1456 C CA . LEU A 1 186 ? 10.119 -11.868 -18.709 1.00 89.06 186 LEU A CA 1
ATOM 1457 C C . LEU A 1 186 ? 10.891 -11.252 -19.875 1.00 89.06 186 LEU A C 1
ATOM 1459 O O . LEU A 1 186 ? 11.262 -11.967 -20.805 1.00 89.06 186 LEU A O 1
ATOM 1463 N N . ALA A 1 187 ? 11.225 -9.963 -19.788 1.00 87.06 187 ALA A N 1
ATOM 1464 C CA . ALA A 1 187 ? 12.032 -9.283 -20.789 1.00 87.06 187 ALA A CA 1
ATOM 1465 C C . ALA A 1 187 ? 13.413 -9.934 -20.963 1.00 87.06 187 ALA A C 1
ATOM 1467 O O . ALA A 1 187 ? 13.864 -10.120 -22.094 1.00 87.06 187 ALA A O 1
ATOM 1468 N N . TYR A 1 188 ? 14.066 -10.343 -19.871 1.00 89.12 188 TYR A N 1
ATOM 1469 C CA . TYR A 1 188 ? 15.327 -11.092 -19.916 1.00 89.12 188 TYR A CA 1
ATOM 1470 C C . TYR A 1 188 ? 15.189 -12.450 -20.615 1.00 89.12 188 TYR A C 1
ATOM 1472 O O . TYR A 1 188 ? 16.042 -12.809 -21.429 1.00 89.12 188 TYR A O 1
ATOM 1480 N N . GLY A 1 189 ? 14.128 -13.203 -20.313 1.00 87.25 189 GLY A N 1
ATOM 1481 C CA . GLY A 1 189 ? 13.869 -14.509 -20.924 1.00 87.25 189 GLY A CA 1
ATOM 1482 C C . GLY A 1 189 ? 13.538 -14.409 -22.415 1.00 87.25 189 GLY A C 1
ATOM 1483 O O . GLY A 1 189 ? 14.130 -15.111 -23.232 1.00 87.25 189 GLY A O 1
ATOM 1484 N N . ILE A 1 190 ? 12.644 -13.489 -22.785 1.00 86.56 190 ILE A N 1
ATOM 1485 C CA . ILE A 1 190 ? 12.206 -13.282 -24.173 1.00 86.56 190 ILE A CA 1
ATOM 1486 C C . ILE A 1 190 ? 13.346 -12.735 -25.033 1.00 86.56 190 ILE A C 1
ATOM 1488 O O . ILE A 1 190 ? 13.522 -13.181 -26.162 1.00 86.56 190 ILE A O 1
ATOM 1492 N N . SER A 1 191 ? 14.171 -11.829 -24.501 1.00 80.44 191 SER A N 1
ATOM 1493 C CA . SER A 1 191 ? 15.288 -11.251 -25.263 1.00 80.44 191 SER A CA 1
ATOM 1494 C C . SER A 1 191 ? 16.377 -12.270 -25.624 1.00 80.44 191 SER A C 1
ATOM 1496 O O . SER A 1 191 ? 17.197 -11.997 -26.496 1.00 80.44 191 SER A O 1
ATOM 1498 N N . GLN A 1 192 ? 16.386 -13.448 -24.991 1.00 79.81 192 GLN A N 1
ATOM 1499 C CA . GLN A 1 192 ? 17.277 -14.561 -25.339 1.00 79.81 192 GLN A CA 1
ATOM 1500 C C . GLN A 1 192 ? 16.680 -15.509 -26.386 1.00 79.81 192 GLN A C 1
ATOM 1502 O O . GLN A 1 192 ? 17.414 -16.290 -26.999 1.00 79.81 192 GLN A O 1
ATOM 1507 N N . ALA A 1 193 ? 15.364 -15.462 -26.607 1.00 73.94 193 ALA A N 1
ATOM 1508 C CA . ALA A 1 193 ? 14.710 -16.283 -27.611 1.00 73.94 193 ALA A CA 1
ATOM 1509 C C . ALA A 1 193 ? 15.091 -15.783 -29.013 1.00 73.94 193 ALA A C 1
ATOM 1511 O O . ALA A 1 193 ? 14.757 -14.668 -29.410 1.00 73.94 193 ALA A O 1
ATOM 1512 N N . LYS A 1 194 ? 15.790 -16.619 -29.790 1.00 66.88 194 LYS A N 1
ATOM 1513 C CA . LYS A 1 194 ? 16.100 -16.334 -31.198 1.00 66.88 194 LYS A CA 1
ATOM 1514 C C . LYS A 1 194 ? 14.855 -16.554 -32.054 1.00 66.88 194 LYS A C 1
ATOM 1516 O O . LYS A 1 194 ? 14.670 -17.626 -32.623 1.00 66.88 194 LYS A O 1
ATOM 1521 N N . ALA A 1 195 ? 13.994 -15.550 -32.116 1.00 72.31 195 ALA A N 1
ATOM 1522 C CA . ALA A 1 195 ? 12.832 -15.540 -32.991 1.00 72.31 195 ALA A CA 1
ATOM 1523 C C . ALA A 1 195 ? 13.109 -14.751 -34.280 1.00 72.31 195 ALA A C 1
ATOM 1525 O O . ALA A 1 195 ? 14.006 -13.914 -34.335 1.00 72.31 195 ALA A O 1
ATOM 1526 N N . SER A 1 196 ? 12.314 -14.999 -35.324 1.00 71.81 196 SER A N 1
ATOM 1527 C CA . SER A 1 196 ? 12.373 -14.244 -36.587 1.00 71.81 196 SER A CA 1
ATOM 1528 C C . SER A 1 196 ? 11.775 -12.834 -36.489 1.00 71.81 196 SER A C 1
ATOM 1530 O O . SER A 1 196 ? 11.865 -12.063 -37.438 1.00 71.81 196 SER A O 1
ATOM 1532 N N . ILE A 1 197 ? 11.125 -12.515 -35.368 1.00 80.62 197 ILE A N 1
ATOM 1533 C CA . ILE A 1 197 ? 10.474 -11.235 -35.077 1.00 80.62 197 ILE A CA 1
ATOM 1534 C C . ILE A 1 197 ? 11.282 -10.550 -33.967 1.00 80.62 197 ILE A C 1
ATOM 1536 O O . ILE A 1 197 ? 11.764 -11.232 -33.064 1.00 80.62 197 ILE A O 1
ATOM 1540 N N . GLY A 1 198 ? 11.418 -9.219 -34.019 1.00 81.44 198 GLY A N 1
ATOM 1541 C CA . GLY A 1 198 ? 12.141 -8.449 -33.001 1.00 81.44 198 GLY A CA 1
ATOM 1542 C C . GLY A 1 198 ? 11.658 -8.754 -31.578 1.00 81.44 198 GLY A C 1
ATOM 1543 O O . GLY A 1 198 ? 10.451 -8.797 -31.323 1.00 81.44 198 GLY A O 1
ATOM 1544 N N . SER A 1 199 ? 12.598 -8.956 -30.649 1.00 86.44 199 SER A N 1
ATOM 1545 C CA . SER A 1 199 ? 12.325 -9.397 -29.272 1.00 86.44 199 SER A CA 1
ATOM 1546 C C . SER A 1 199 ? 11.333 -8.492 -28.537 1.00 86.44 199 SER A C 1
ATOM 1548 O O . SER A 1 199 ? 10.477 -8.979 -27.800 1.00 86.44 199 SER A O 1
ATOM 1550 N N . TRP A 1 200 ? 11.375 -7.180 -28.795 1.00 89.88 200 TRP A N 1
ATOM 1551 C CA . TRP A 1 200 ? 10.434 -6.218 -28.221 1.00 89.88 200 TRP A CA 1
ATOM 1552 C C . TRP A 1 200 ? 8.981 -6.429 -28.686 1.00 89.88 200 TRP A C 1
ATOM 1554 O O . TRP A 1 200 ? 8.058 -6.194 -27.912 1.00 89.88 200 TRP A O 1
ATOM 1564 N N . ARG A 1 201 ? 8.741 -6.913 -29.914 1.00 91.38 201 ARG A N 1
ATOM 1565 C CA . ARG A 1 201 ? 7.380 -7.218 -30.398 1.00 91.38 201 ARG A CA 1
ATOM 1566 C C . ARG A 1 201 ? 6.809 -8.431 -29.672 1.00 91.38 201 ARG A C 1
ATOM 1568 O O . ARG A 1 201 ? 5.640 -8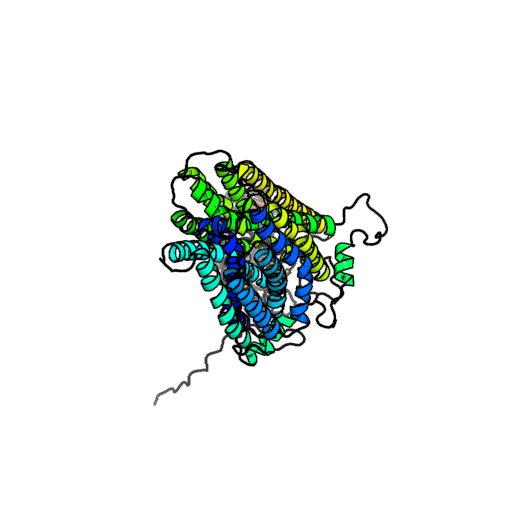.439 -29.308 1.00 91.38 201 ARG A O 1
ATOM 1575 N N . ILE A 1 202 ? 7.645 -9.441 -29.430 1.00 90.12 202 ILE A N 1
ATOM 1576 C CA . ILE A 1 202 ? 7.256 -10.641 -28.678 1.00 90.12 202 ILE A CA 1
ATOM 1577 C C . ILE A 1 202 ? 6.931 -10.274 -27.233 1.00 90.12 202 ILE A C 1
ATOM 1579 O O . ILE A 1 202 ? 5.963 -10.794 -26.691 1.00 90.12 202 ILE A O 1
ATOM 1583 N N . LEU A 1 203 ? 7.680 -9.338 -26.645 1.00 89.69 203 LEU A N 1
ATOM 1584 C CA . LEU A 1 203 ? 7.410 -8.810 -25.309 1.00 89.69 203 LEU A CA 1
ATOM 1585 C C . LEU A 1 203 ? 5.987 -8.233 -25.209 1.00 89.69 203 LEU A C 1
ATOM 1587 O O . LEU A 1 203 ? 5.214 -8.694 -24.377 1.00 89.69 203 LEU A O 1
ATOM 1591 N N . PHE A 1 204 ? 5.583 -7.341 -26.122 1.00 91.44 204 PHE A N 1
ATOM 1592 C CA . PHE A 1 204 ? 4.210 -6.806 -26.149 1.00 91.44 204 PHE A CA 1
ATOM 1593 C C . PHE A 1 204 ? 3.133 -7.885 -26.370 1.00 91.44 204 PHE A C 1
ATOM 1595 O O . PHE A 1 204 ? 2.049 -7.801 -25.797 1.00 91.44 204 PHE A O 1
ATOM 1602 N N . ILE A 1 205 ? 3.413 -8.913 -27.180 1.00 91.62 205 ILE A N 1
ATOM 1603 C CA . ILE A 1 205 ? 2.471 -10.019 -27.423 1.00 91.62 205 ILE A CA 1
ATOM 1604 C C . ILE A 1 205 ? 2.295 -10.876 -26.165 1.00 91.62 205 ILE A C 1
ATOM 1606 O O . ILE A 1 205 ? 1.168 -11.171 -25.773 1.00 91.62 205 ILE A O 1
ATOM 1610 N N . VAL A 1 206 ? 3.401 -11.285 -25.540 1.00 89.62 206 VAL A N 1
ATOM 1611 C CA . VAL A 1 206 ? 3.403 -12.177 -24.371 1.00 89.62 206 VAL A CA 1
ATOM 1612 C C . VAL A 1 206 ? 2.846 -11.484 -23.132 1.00 89.62 206 VAL A C 1
ATOM 1614 O O . VAL A 1 206 ? 2.234 -12.150 -22.306 1.00 89.62 206 VAL A O 1
ATOM 1617 N N . GLU A 1 207 ? 3.020 -10.171 -23.003 1.00 88.06 207 GLU A N 1
ATOM 1618 C CA . GLU A 1 207 ? 2.487 -9.403 -21.875 1.00 88.06 207 GLU A CA 1
ATOM 1619 C C . GLU A 1 207 ? 1.011 -9.009 -22.083 1.00 88.06 207 GLU A C 1
ATOM 1621 O O . GLU A 1 207 ? 0.222 -9.094 -21.142 1.00 88.06 207 GLU A O 1
ATOM 1626 N N . GLY A 1 208 ? 0.599 -8.684 -23.317 1.00 88.88 208 GLY A N 1
ATOM 1627 C CA . GLY A 1 208 ? -0.771 -8.258 -23.626 1.00 88.88 208 GLY A CA 1
ATOM 1628 C C . GLY A 1 208 ? -1.801 -9.394 -23.750 1.00 88.88 208 GLY A C 1
ATOM 1629 O O . GLY A 1 208 ? -2.941 -9.249 -23.301 1.00 88.88 208 GLY A O 1
ATOM 1630 N N . LEU A 1 209 ? -1.434 -10.549 -24.322 1.00 91.12 209 LEU A N 1
ATOM 1631 C CA . LEU A 1 209 ? -2.359 -11.682 -24.519 1.00 91.12 209 LEU A CA 1
ATOM 1632 C C . LEU A 1 209 ? -2.931 -12.264 -23.214 1.00 91.12 209 LEU A C 1
ATOM 1634 O O . LEU A 1 209 ? -4.135 -12.532 -23.173 1.00 91.12 209 LEU A O 1
ATOM 1638 N N . PRO A 1 210 ? -2.139 -12.465 -22.141 1.00 90.69 210 PRO A N 1
ATOM 1639 C CA . PRO A 1 210 ? -2.667 -12.925 -20.861 1.00 90.69 210 PRO A CA 1
ATOM 1640 C C . PRO A 1 210 ? -3.753 -12.008 -20.301 1.00 90.69 210 PRO A C 1
ATOM 1642 O O . PRO A 1 210 ? -4.733 -12.512 -19.754 1.00 90.69 210 PRO A O 1
ATOM 1645 N N . SER A 1 211 ? -3.637 -10.689 -20.495 1.00 92.31 211 SER A N 1
ATOM 1646 C CA . SER A 1 211 ? -4.685 -9.732 -20.123 1.00 92.31 211 SER A CA 1
ATOM 1647 C C . SER A 1 211 ? -5.984 -10.022 -20.877 1.00 92.31 211 SER A C 1
ATOM 1649 O O . SER A 1 211 ? -7.039 -10.136 -20.259 1.00 92.31 211 SER A O 1
ATOM 1651 N N . VAL A 1 212 ? -5.920 -10.264 -22.192 1.00 94.12 212 VAL A N 1
ATOM 1652 C CA . VAL A 1 212 ? -7.100 -10.629 -23.000 1.00 94.12 212 VAL A CA 1
ATOM 1653 C C . VAL A 1 212 ? -7.755 -11.919 -22.493 1.00 94.12 212 VAL A C 1
ATOM 1655 O O . VAL A 1 212 ? -8.977 -11.984 -22.379 1.00 94.12 212 VAL A O 1
ATOM 1658 N N . LEU A 1 213 ? -6.964 -12.937 -22.141 1.00 92.88 213 LEU A N 1
ATOM 1659 C CA . LEU A 1 213 ? -7.486 -14.194 -21.591 1.00 92.88 213 LEU A CA 1
ATOM 1660 C C . LEU A 1 213 ? -8.128 -13.997 -20.212 1.00 92.88 213 LEU A C 1
ATOM 1662 O O . LEU A 1 213 ? -9.203 -14.533 -19.935 1.00 92.88 213 LEU A O 1
ATOM 1666 N N . LEU A 1 214 ? -7.502 -13.191 -19.357 1.00 93.19 214 LEU A N 1
ATOM 1667 C CA . LEU A 1 214 ? -8.028 -12.869 -18.034 1.00 93.19 214 LEU A CA 1
ATOM 1668 C C . LEU A 1 214 ? -9.278 -11.999 -18.083 1.00 93.19 214 LEU A C 1
ATOM 1670 O O . LEU A 1 214 ? -10.060 -12.056 -17.140 1.00 93.19 214 LEU A O 1
ATOM 1674 N N . ALA A 1 215 ? -9.532 -11.268 -19.168 1.00 94.62 215 ALA A N 1
ATOM 1675 C CA . ALA A 1 215 ? -10.795 -10.562 -19.353 1.00 94.62 215 ALA A CA 1
ATOM 1676 C C . ALA A 1 215 ? -11.997 -11.522 -19.339 1.00 94.62 215 ALA A C 1
ATOM 1678 O O . ALA A 1 215 ? -13.014 -11.233 -18.708 1.00 94.62 215 ALA A O 1
ATOM 1679 N N . PHE A 1 216 ? -11.863 -12.701 -19.960 1.00 94.25 216 PHE A N 1
ATOM 1680 C CA . PHE A 1 216 ? -12.901 -13.734 -19.918 1.00 94.25 216 PHE A CA 1
ATOM 1681 C C . PHE A 1 216 ? -13.090 -14.280 -18.503 1.00 94.25 216 PHE A C 1
ATOM 1683 O O . PHE A 1 216 ? -14.218 -14.492 -18.073 1.00 94.25 216 PHE A O 1
ATOM 1690 N N . VAL A 1 217 ? -12.003 -14.460 -17.748 1.00 92.81 217 VAL A N 1
ATOM 1691 C CA . VAL A 1 217 ? -12.084 -14.877 -16.340 1.00 92.81 217 VAL A CA 1
ATOM 1692 C C . VAL A 1 217 ? -12.761 -13.794 -15.497 1.00 92.81 217 VAL A C 1
ATOM 1694 O O . VAL A 1 217 ? -13.666 -14.100 -14.724 1.00 92.81 217 VAL A O 1
ATOM 1697 N N . ALA A 1 218 ? -12.379 -12.528 -15.682 1.00 92.19 218 ALA A N 1
ATOM 1698 C CA . ALA A 1 218 ? -12.945 -11.381 -14.982 1.00 92.19 218 ALA A CA 1
ATOM 1699 C C . ALA A 1 218 ? -14.457 -11.256 -15.207 1.00 92.19 218 ALA A C 1
ATOM 1701 O O . ALA A 1 218 ? -15.183 -10.989 -14.253 1.00 92.19 218 ALA A O 1
ATOM 1702 N N . TRP A 1 219 ? -14.934 -11.545 -16.424 1.00 93.69 219 TRP A N 1
ATOM 1703 C CA . TRP A 1 219 ? -16.362 -11.554 -16.755 1.00 93.69 219 TRP A CA 1
ATOM 1704 C C . TRP A 1 219 ? -17.177 -12.505 -15.866 1.00 93.69 219 TRP A C 1
ATOM 1706 O O . TRP A 1 219 ? -18.302 -12.189 -15.488 1.00 93.69 219 TRP A O 1
ATOM 1716 N N . PHE A 1 220 ? -16.628 -13.674 -15.521 1.00 90.62 220 PHE A N 1
ATOM 1717 C CA . PHE A 1 220 ? -17.329 -14.671 -14.702 1.00 90.62 220 PHE A CA 1
ATOM 1718 C C . PHE A 1 220 ? -17.026 -14.571 -13.204 1.00 90.62 220 PHE A C 1
ATOM 1720 O O . PHE A 1 220 ? -17.843 -15.011 -12.393 1.00 90.62 220 PHE A O 1
ATOM 1727 N N . ALA A 1 221 ? -15.852 -14.055 -12.839 1.00 89.44 221 ALA A N 1
ATOM 1728 C CA . ALA A 1 221 ? -15.345 -14.086 -11.472 1.00 89.44 221 ALA A CA 1
ATOM 1729 C C . ALA A 1 221 ? -15.645 -12.812 -10.667 1.00 89.44 221 ALA A C 1
ATOM 1731 O O . ALA A 1 221 ? -15.731 -12.895 -9.442 1.00 89.44 221 ALA A O 1
ATOM 1732 N N . ILE A 1 222 ? -15.810 -11.652 -11.314 1.00 90.19 222 ILE A N 1
ATOM 1733 C CA . ILE A 1 222 ? -16.105 -10.386 -10.627 1.00 90.19 222 ILE A CA 1
ATOM 1734 C C . ILE A 1 222 ? -17.608 -10.302 -10.324 1.00 90.19 222 ILE A C 1
ATOM 1736 O O . ILE A 1 222 ? -18.409 -10.321 -11.255 1.00 90.19 222 ILE A O 1
ATOM 1740 N N . PRO A 1 223 ? -18.024 -10.214 -9.048 1.00 88.62 223 PRO A N 1
ATOM 1741 C CA . PRO A 1 223 ? -19.421 -9.990 -8.690 1.00 88.62 223 PRO A CA 1
ATOM 1742 C C . PRO A 1 223 ? -19.819 -8.512 -8.812 1.00 88.62 223 PRO A C 1
ATOM 1744 O O . PRO A 1 223 ? -19.044 -7.619 -8.489 1.00 88.62 223 PRO A O 1
ATOM 1747 N N . ASP A 1 224 ? -21.064 -8.236 -9.197 1.00 86.06 224 ASP A N 1
ATOM 1748 C CA . ASP A 1 224 ? -21.557 -6.852 -9.289 1.00 86.06 224 ASP A CA 1
ATOM 1749 C C . ASP A 1 224 ? -21.920 -6.248 -7.929 1.00 86.06 224 ASP A C 1
ATOM 1751 O O . ASP A 1 224 ? -21.859 -5.034 -7.738 1.00 86.06 224 ASP A O 1
ATOM 1755 N N . SER A 1 225 ? -22.302 -7.092 -6.970 1.00 82.25 225 SER A N 1
ATOM 1756 C CA . SER A 1 225 ? -22.671 -6.675 -5.621 1.00 82.25 225 SER A CA 1
ATOM 1757 C C . SER A 1 225 ? -22.418 -7.791 -4.598 1.00 82.25 225 SER A C 1
ATOM 1759 O O . SER A 1 225 ? -22.299 -8.960 -4.984 1.00 82.25 225 SER A O 1
ATOM 1761 N N . PRO A 1 226 ? -22.383 -7.477 -3.286 1.00 80.62 226 PRO A N 1
ATOM 1762 C CA . PRO A 1 226 ? -22.267 -8.487 -2.230 1.00 80.62 226 PRO A CA 1
ATOM 1763 C C . PRO A 1 226 ? -23.343 -9.584 -2.302 1.00 80.62 226 PRO A C 1
ATOM 1765 O O . PRO A 1 226 ? -23.067 -10.740 -1.996 1.00 80.62 226 PRO A O 1
ATOM 1768 N N . GLN A 1 227 ? -24.550 -9.246 -2.767 1.00 79.56 227 GLN A N 1
ATOM 1769 C CA . GLN A 1 227 ? -25.682 -10.172 -2.913 1.00 79.56 227 GLN A CA 1
ATOM 1770 C C . GLN A 1 227 ? -25.528 -11.099 -4.118 1.00 79.56 227 GLN A C 1
ATOM 1772 O O . GLN A 1 227 ? -25.970 -12.241 -4.092 1.00 79.56 227 GLN A O 1
ATOM 1777 N N . GLN A 1 228 ? -24.883 -10.622 -5.182 1.00 80.81 228 GLN A N 1
ATOM 1778 C CA . GLN A 1 228 ? -24.660 -11.393 -6.404 1.00 80.81 228 GLN A CA 1
ATOM 1779 C C . GLN A 1 228 ? -23.354 -12.206 -6.361 1.00 80.81 228 GLN A C 1
ATOM 1781 O O . GLN A 1 228 ? -22.983 -12.859 -7.340 1.00 80.81 228 GLN A O 1
ATOM 1786 N N . ALA A 1 229 ? -22.651 -12.207 -5.223 1.00 84.25 229 ALA A N 1
ATOM 1787 C CA . ALA A 1 229 ? -21.446 -12.996 -5.021 1.00 84.25 229 ALA A CA 1
ATOM 1788 C C . ALA A 1 229 ? -21.759 -14.504 -5.051 1.00 84.25 229 ALA A C 1
ATOM 1790 O O . ALA A 1 229 ? -22.335 -15.079 -4.122 1.00 84.25 229 ALA A O 1
ATOM 1791 N N . ARG A 1 230 ? -21.341 -15.172 -6.135 1.00 82.25 230 ARG A N 1
ATOM 1792 C CA . ARG A 1 230 ? -21.598 -16.606 -6.377 1.00 82.25 230 ARG A CA 1
ATOM 1793 C C . ARG A 1 230 ? -20.916 -17.539 -5.372 1.00 82.25 230 ARG A C 1
ATOM 1795 O O . ARG A 1 230 ? -21.372 -18.659 -5.194 1.00 82.25 230 ARG A O 1
ATOM 1802 N N . PHE A 1 231 ? -19.841 -17.084 -4.731 1.00 87.69 231 PHE A N 1
ATOM 1803 C CA . PHE A 1 231 ? -19.050 -17.872 -3.779 1.00 87.69 231 PHE A CA 1
ATOM 1804 C C . PHE A 1 231 ? -19.518 -17.753 -2.318 1.00 87.69 231 PHE A C 1
ATOM 1806 O O . PHE A 1 231 ? -18.992 -18.455 -1.452 1.00 87.69 231 PHE A O 1
ATOM 1813 N N . LEU A 1 232 ? -20.471 -16.860 -2.034 1.00 87.44 232 LEU A N 1
ATOM 1814 C CA . LEU A 1 232 ? -21.093 -16.723 -0.718 1.00 87.44 232 LEU A CA 1
ATOM 1815 C C . LEU A 1 232 ? -22.405 -17.512 -0.672 1.00 87.44 232 LEU A C 1
ATOM 1817 O O . LEU A 1 232 ? -23.176 -17.492 -1.635 1.00 87.44 232 LEU A O 1
ATOM 1821 N N . ASN A 1 233 ? -22.656 -18.177 0.457 1.00 89.00 233 ASN A N 1
ATOM 1822 C CA . ASN A 1 233 ? -23.952 -18.793 0.756 1.00 89.00 233 ASN A CA 1
ATOM 1823 C C . ASN A 1 233 ? -24.999 -17.719 1.092 1.00 89.00 233 ASN A C 1
ATOM 1825 O O . ASN A 1 233 ? -24.637 -16.596 1.423 1.00 89.00 233 ASN A O 1
ATOM 1829 N N . GLU A 1 234 ? -26.290 -18.062 1.082 1.00 86.62 234 GLU A N 1
ATOM 1830 C CA . GLU A 1 234 ? -27.374 -17.086 1.301 1.00 86.62 234 GLU A CA 1
ATOM 1831 C C . GLU A 1 234 ? -27.233 -16.319 2.627 1.00 86.62 234 GLU A C 1
ATOM 1833 O O . GLU A 1 234 ? -27.196 -15.092 2.639 1.00 86.62 234 GLU A O 1
ATOM 1838 N N . ARG A 1 235 ? -26.973 -17.039 3.724 1.00 86.06 235 ARG A N 1
ATOM 1839 C CA . ARG A 1 235 ? -26.660 -16.448 5.032 1.00 86.06 235 ARG A CA 1
ATOM 1840 C C . ARG A 1 235 ? -25.438 -15.519 4.996 1.00 86.06 235 ARG A C 1
ATOM 1842 O O . ARG A 1 235 ? -25.444 -14.441 5.577 1.00 86.06 235 ARG A O 1
ATOM 1849 N N . GLU A 1 236 ? -24.380 -15.919 4.295 1.00 86.06 236 GLU A N 1
ATOM 1850 C CA . GLU A 1 236 ? -23.154 -15.119 4.177 1.00 86.06 236 GLU A CA 1
ATOM 1851 C C . GLU A 1 236 ? -23.368 -13.864 3.316 1.00 86.06 236 GLU A C 1
ATOM 1853 O O . GLU A 1 236 ? -22.723 -12.845 3.558 1.00 86.06 236 GLU A O 1
ATOM 1858 N N . ARG A 1 237 ? -24.280 -13.910 2.335 1.00 85.56 237 ARG A N 1
ATOM 1859 C CA . ARG A 1 237 ? -24.683 -12.751 1.522 1.00 85.56 237 ARG A CA 1
ATOM 1860 C C . ARG A 1 237 ? -25.471 -11.741 2.335 1.00 85.56 237 ARG A C 1
ATOM 1862 O O . ARG A 1 237 ? -25.231 -10.548 2.185 1.00 85.56 237 ARG A O 1
ATOM 1869 N N . GLU A 1 238 ? -26.374 -12.200 3.196 1.00 84.56 238 GLU A N 1
ATOM 1870 C CA . GLU A 1 238 ? -27.106 -11.332 4.122 1.00 84.56 238 GLU A CA 1
ATOM 1871 C C . GLU A 1 238 ? -26.150 -10.606 5.073 1.00 84.56 238 GLU A C 1
ATOM 1873 O O . GLU A 1 238 ? -26.244 -9.389 5.237 1.00 84.56 238 GLU A O 1
ATOM 1878 N N . ILE A 1 239 ? -25.173 -11.329 5.630 1.00 83.50 239 ILE A N 1
ATOM 1879 C CA . ILE A 1 239 ? -24.128 -10.747 6.479 1.00 83.50 239 ILE A CA 1
ATOM 1880 C C . ILE A 1 239 ? -23.280 -9.759 5.670 1.00 83.50 239 ILE A C 1
ATOM 1882 O O . ILE A 1 239 ? -23.091 -8.626 6.099 1.00 83.50 239 ILE A O 1
ATOM 1886 N N . ALA A 1 240 ? -22.813 -10.124 4.472 1.00 82.50 240 ALA A N 1
ATOM 1887 C CA . ALA A 1 240 ? -22.033 -9.226 3.616 1.00 82.50 240 ALA A CA 1
ATOM 1888 C C . ALA A 1 240 ? -22.814 -7.954 3.234 1.00 82.50 240 ALA A C 1
ATOM 1890 O O . ALA A 1 240 ? -22.250 -6.859 3.208 1.00 82.50 240 ALA A O 1
ATOM 1891 N N . LEU A 1 241 ? -24.120 -8.080 2.980 1.00 81.81 241 LEU A N 1
ATOM 1892 C CA . LEU A 1 241 ? -25.027 -6.960 2.749 1.00 81.81 241 LEU A CA 1
ATOM 1893 C C . LEU A 1 241 ? -25.102 -6.076 3.996 1.00 81.81 241 LEU A C 1
ATOM 1895 O O . LEU A 1 241 ? -24.847 -4.878 3.885 1.00 81.81 241 LEU A O 1
ATOM 1899 N N . ALA A 1 242 ? -25.372 -6.646 5.170 1.00 78.31 242 ALA A N 1
ATOM 1900 C CA . ALA A 1 242 ? -25.465 -5.908 6.427 1.00 78.31 242 ALA A CA 1
ATOM 1901 C C . ALA A 1 242 ? -24.147 -5.190 6.777 1.00 78.31 242 ALA A C 1
ATOM 1903 O O . ALA A 1 242 ? -24.154 -4.010 7.128 1.00 78.31 242 ALA A O 1
ATOM 1904 N N . LEU A 1 243 ? -23.003 -5.855 6.586 1.00 73.56 243 LEU A N 1
ATOM 1905 C CA . LEU A 1 243 ? -21.666 -5.274 6.750 1.00 73.56 243 LEU A CA 1
ATOM 1906 C C . LEU A 1 243 ? -21.412 -4.134 5.764 1.00 73.56 243 LEU A C 1
ATOM 1908 O O . LEU A 1 243 ? -20.849 -3.106 6.140 1.00 73.56 243 LEU A O 1
ATOM 1912 N N . SER A 1 244 ? -21.865 -4.275 4.516 1.00 68.81 244 SER A N 1
ATOM 1913 C CA . SER A 1 244 ? -21.783 -3.191 3.543 1.00 68.81 244 SER A CA 1
ATOM 1914 C C . SER A 1 244 ? -22.671 -2.006 3.944 1.00 68.81 244 SER A C 1
ATOM 1916 O O . SER A 1 244 ? -22.280 -0.864 3.707 1.00 68.81 244 SER A O 1
ATOM 1918 N N . LEU A 1 245 ? -23.850 -2.248 4.537 1.00 65.88 245 LEU A N 1
ATOM 1919 C CA . LEU A 1 245 ? -24.832 -1.233 4.947 1.00 65.88 245 LEU A CA 1
ATOM 1920 C C . LEU A 1 245 ? -24.458 -0.492 6.236 1.00 65.88 245 LEU A C 1
ATOM 1922 O O . LEU A 1 245 ? -24.936 0.620 6.435 1.00 65.88 245 LEU A O 1
ATOM 1926 N N . ARG A 1 246 ? -23.546 -1.030 7.063 1.00 62.50 246 ARG A N 1
ATOM 1927 C CA . ARG A 1 246 ? -22.961 -0.333 8.233 1.00 62.50 246 ARG A CA 1
ATOM 1928 C C . ARG A 1 246 ? -22.221 0.971 7.878 1.00 62.50 246 ARG A C 1
ATOM 1930 O O . ARG A 1 246 ? -21.688 1.630 8.763 1.00 62.50 246 ARG A O 1
ATOM 1937 N N . GLN A 1 247 ? -22.170 1.364 6.606 1.00 55.31 247 GLN A N 1
ATOM 1938 C CA . GLN A 1 247 ? -21.669 2.659 6.159 1.00 55.31 247 GLN A CA 1
ATOM 1939 C C . GLN A 1 247 ? -22.811 3.699 6.096 1.00 55.31 247 GLN A C 1
ATOM 1941 O O . GLN A 1 247 ? -23.613 3.652 5.162 1.00 55.31 247 GLN A O 1
ATOM 1946 N N . PRO A 1 248 ? -22.872 4.694 7.006 1.00 41.59 248 PRO A N 1
ATOM 1947 C CA . PRO A 1 248 ? -23.696 5.874 6.796 1.00 41.59 248 PRO A CA 1
ATOM 1948 C C . PRO A 1 248 ? -22.994 6.774 5.773 1.00 41.59 248 PRO A C 1
ATOM 1950 O O . PRO A 1 248 ? -21.971 7.406 6.062 1.00 41.59 248 PRO A O 1
ATOM 1953 N N . GLY A 1 249 ? -23.522 6.770 4.554 1.00 40.91 249 GLY A N 1
ATOM 1954 C CA . GLY A 1 249 ? -23.091 7.602 3.436 1.00 40.91 249 GLY A CA 1
ATOM 1955 C C . GLY A 1 249 ? -24.006 7.366 2.240 1.00 40.91 249 GLY A C 1
ATOM 1956 O O . GLY A 1 249 ? -23.940 6.296 1.646 1.00 40.91 249 GLY A O 1
ATOM 1957 N N . ASP A 1 250 ? -24.884 8.335 1.952 1.00 37.66 250 ASP A N 1
ATOM 1958 C CA . ASP A 1 250 ? -25.845 8.433 0.837 1.00 37.66 250 ASP A CA 1
ATOM 1959 C C . ASP A 1 250 ? -25.793 7.307 -0.217 1.00 37.66 250 ASP A C 1
ATOM 1961 O O . ASP A 1 250 ? -25.363 7.506 -1.357 1.00 37.66 250 ASP A O 1
ATOM 1965 N N . ARG A 1 251 ? -26.299 6.118 0.130 1.00 44.50 251 ARG A N 1
ATOM 1966 C CA . ARG A 1 251 ? -26.700 5.116 -0.870 1.00 44.50 251 ARG A CA 1
ATOM 1967 C C . ARG A 1 251 ? -28.078 5.415 -1.455 1.00 44.50 251 ARG A C 1
ATOM 1969 O O . ARG A 1 251 ? -28.374 4.941 -2.545 1.00 44.50 251 ARG A O 1
ATOM 1976 N N . GLU A 1 252 ? -28.876 6.241 -0.778 1.00 36.38 252 GLU A N 1
ATOM 1977 C CA . GLU A 1 252 ? -30.196 6.669 -1.257 1.00 36.38 252 GLU A CA 1
ATOM 1978 C C . GLU A 1 252 ? -30.135 7.792 -2.302 1.00 36.38 252 GLU A C 1
ATOM 1980 O O . GLU A 1 252 ? -31.108 8.006 -3.023 1.00 36.38 252 GLU A O 1
ATOM 1985 N N . SER A 1 253 ? -28.996 8.480 -2.465 1.00 32.22 253 SER A N 1
ATOM 1986 C CA . SER A 1 253 ? -28.854 9.443 -3.559 1.00 32.22 253 SER A CA 1
ATOM 1987 C C . SER A 1 253 ? -28.460 8.721 -4.853 1.00 32.22 253 SER A C 1
ATOM 1989 O O . SER A 1 253 ? -27.301 8.406 -5.129 1.00 32.22 253 SER A O 1
ATOM 1991 N N . SER A 1 254 ? -29.464 8.433 -5.673 1.00 29.30 254 SER A N 1
ATOM 1992 C CA . SER A 1 254 ? -29.289 8.044 -7.066 1.00 29.30 254 SER A CA 1
ATOM 1993 C C . SER A 1 254 ? -28.682 9.216 -7.851 1.00 29.30 254 SER A C 1
ATOM 1995 O O . SER A 1 254 ? -29.401 10.058 -8.386 1.00 29.30 254 SER A O 1
ATOM 1997 N N . GLY A 1 255 ? -27.352 9.299 -7.902 1.00 38.16 255 GLY A N 1
ATOM 1998 C CA . GLY A 1 255 ? -26.642 10.208 -8.803 1.00 38.16 255 GLY A CA 1
ATOM 1999 C C . GLY A 1 255 ? -25.304 10.710 -8.272 1.00 38.16 255 GLY A C 1
ATOM 2000 O O . GLY A 1 255 ? -25.137 10.978 -7.085 1.00 38.16 255 GLY A O 1
ATOM 2001 N N . LEU A 1 256 ? -24.333 10.886 -9.174 1.00 42.34 256 LEU A N 1
ATOM 2002 C CA . LEU A 1 256 ? -23.141 11.669 -8.863 1.00 42.34 256 LEU A CA 1
ATOM 2003 C C . LEU A 1 256 ? -23.554 13.117 -8.623 1.00 42.34 256 LEU A C 1
ATOM 2005 O O . LEU A 1 256 ? -23.910 13.839 -9.556 1.00 42.34 256 LEU A O 1
ATOM 2009 N N . GLN A 1 257 ? -23.418 13.576 -7.385 1.00 45.53 257 GLN A N 1
ATOM 2010 C CA . GLN A 1 257 ? -23.421 15.000 -7.107 1.00 45.53 257 GLN A CA 1
ATOM 2011 C C . GLN A 1 257 ? -22.079 15.571 -7.574 1.00 45.53 257 GLN A C 1
ATOM 2013 O O . GLN A 1 257 ? -21.167 15.800 -6.789 1.00 45.53 257 GLN A O 1
ATOM 2018 N N . VAL A 1 258 ? -21.957 15.815 -8.882 1.00 45.28 258 VAL A N 1
ATOM 2019 C CA . VAL A 1 258 ? -20.852 16.590 -9.475 1.00 45.28 258 VAL A CA 1
ATOM 2020 C C . VAL A 1 258 ? -20.702 17.925 -8.740 1.00 45.28 258 VAL A C 1
ATOM 2022 O O . VAL A 1 258 ? -19.586 18.389 -8.547 1.00 45.28 258 VAL A O 1
ATOM 2025 N N . LYS A 1 259 ? -21.813 18.472 -8.223 1.00 43.62 259 LYS A N 1
ATOM 2026 C CA . LYS A 1 259 ? -21.824 19.584 -7.268 1.00 43.62 259 LYS A CA 1
ATOM 2027 C C . LYS A 1 259 ? -20.992 19.325 -6.014 1.00 43.62 259 LYS A C 1
ATOM 2029 O O . LYS A 1 259 ? -20.193 20.177 -5.711 1.00 43.62 259 LYS A O 1
ATOM 2034 N N . GLN A 1 260 ? -21.063 18.173 -5.346 1.00 45.84 260 GLN A N 1
ATOM 2035 C CA . GLN A 1 260 ? -20.240 17.894 -4.154 1.00 45.84 260 GLN A CA 1
ATOM 2036 C C . GLN A 1 260 ? -18.741 17.775 -4.469 1.00 45.84 260 GLN A C 1
ATOM 2038 O O . GLN A 1 260 ? -17.914 18.165 -3.652 1.00 45.84 260 GLN A O 1
ATOM 2043 N N . VAL A 1 261 ? -18.372 17.256 -5.646 1.00 46.66 261 VAL A N 1
ATOM 2044 C CA . VAL A 1 261 ? -16.965 17.192 -6.089 1.00 46.66 261 VAL A CA 1
ATOM 2045 C C . VAL A 1 261 ? -16.455 18.584 -6.465 1.00 46.66 261 VAL A C 1
ATOM 2047 O O . VAL A 1 261 ? -15.348 18.956 -6.084 1.00 46.66 261 VAL A O 1
ATOM 2050 N N . LEU A 1 262 ? -17.269 19.371 -7.172 1.00 46.81 262 LEU A N 1
ATOM 2051 C CA . LEU A 1 262 ? -16.945 20.747 -7.540 1.00 46.81 262 LEU A CA 1
ATOM 2052 C C . LEU A 1 262 ? -16.931 21.665 -6.311 1.00 46.81 262 LEU A C 1
ATOM 2054 O O . LEU A 1 262 ? -16.029 22.479 -6.186 1.00 46.81 262 LEU A O 1
ATOM 2058 N N . ASP A 1 263 ? -17.871 21.482 -5.387 1.00 47.00 263 ASP A N 1
ATOM 2059 C CA . ASP A 1 263 ? -17.957 22.182 -4.109 1.00 47.00 263 ASP A CA 1
ATOM 2060 C C . ASP A 1 263 ? -16.769 21.801 -3.233 1.00 47.00 263 ASP A C 1
ATOM 2062 O O . ASP A 1 263 ? -16.199 22.695 -2.645 1.00 47.00 263 ASP A O 1
ATOM 2066 N N . ALA A 1 264 ? -16.300 20.547 -3.211 1.00 45.34 264 ALA A N 1
ATOM 2067 C CA . ALA A 1 264 ? -15.090 20.164 -2.474 1.00 45.34 264 ALA A CA 1
ATOM 2068 C C . ALA A 1 264 ? -13.782 20.689 -3.101 1.00 45.34 264 ALA A C 1
ATOM 2070 O O . ALA A 1 264 ? -12.817 20.950 -2.384 1.00 45.34 264 ALA A O 1
ATOM 2071 N N . LEU A 1 265 ? -13.741 20.858 -4.428 1.00 44.59 265 LEU A N 1
ATOM 2072 C CA . LEU A 1 265 ? -12.630 21.505 -5.141 1.00 44.59 265 LEU A CA 1
ATOM 2073 C C . LEU A 1 265 ? -12.663 23.041 -5.003 1.00 44.59 265 LEU A C 1
ATOM 2075 O O . LEU A 1 265 ? -11.614 23.681 -5.039 1.00 44.59 265 LEU A O 1
ATOM 2079 N N . LEU A 1 266 ? -13.855 23.628 -4.848 1.00 45.75 266 LEU A N 1
ATOM 2080 C CA . LEU A 1 266 ? -14.107 25.068 -4.711 1.00 45.75 266 LEU A CA 1
ATOM 2081 C C . LEU A 1 266 ? -14.390 25.507 -3.264 1.00 45.75 266 LEU A C 1
ATOM 2083 O O . LEU A 1 266 ? -14.566 26.708 -3.032 1.00 45.75 266 LEU A O 1
ATOM 2087 N N . ASP A 1 267 ? -14.334 24.599 -2.278 1.00 44.66 267 ASP A N 1
ATOM 2088 C CA . ASP A 1 267 ? -14.533 24.875 -0.839 1.00 44.66 267 ASP A CA 1
ATOM 2089 C C . ASP A 1 267 ? -13.377 25.688 -0.229 1.00 44.66 267 ASP A C 1
ATOM 2091 O O . ASP A 1 267 ? -13.146 25.717 0.975 1.00 44.66 267 ASP A O 1
ATOM 2095 N N . TYR A 1 268 ? -12.647 26.410 -1.076 1.00 41.06 268 TYR A N 1
ATOM 2096 C CA . TYR A 1 268 ? -11.887 27.593 -0.712 1.00 41.06 268 TYR A CA 1
ATOM 2097 C C . TYR A 1 268 ? -12.806 28.738 -0.226 1.00 41.06 268 TYR A C 1
ATOM 2099 O O . TYR A 1 268 ? -12.338 29.681 0.408 1.00 41.06 268 TYR A O 1
ATOM 2107 N N . LYS A 1 269 ? -14.122 28.672 -0.497 1.00 36.56 269 LYS A N 1
ATOM 2108 C CA . LYS A 1 269 ? -15.130 29.642 -0.033 1.00 36.56 269 LYS A CA 1
ATOM 2109 C C . LYS A 1 269 ? -16.285 28.991 0.740 1.00 36.56 269 LYS A C 1
ATOM 2111 O O . LYS A 1 269 ? -17.453 29.240 0.437 1.00 36.56 269 LYS A O 1
ATOM 2116 N N . SER A 1 270 ? -15.999 28.238 1.800 1.00 36.88 270 SER A N 1
ATOM 2117 C CA . SER A 1 270 ? -17.027 28.017 2.820 1.00 36.88 270 SER A CA 1
ATOM 2118 C C . SER A 1 270 ? -17.371 29.371 3.460 1.00 36.88 270 SER A C 1
ATOM 2120 O O . SER A 1 270 ? -16.491 30.070 3.964 1.00 36.88 270 SER A O 1
ATOM 2122 N N . LYS A 1 271 ? -18.648 29.758 3.380 1.00 31.89 271 LYS A N 1
ATOM 2123 C CA . LYS A 1 271 ? -19.256 30.966 3.966 1.00 31.89 271 LYS A CA 1
ATOM 2124 C C . LYS A 1 271 ? -18.644 31.337 5.332 1.00 31.89 271 LYS A C 1
ATOM 2126 O O . LYS A 1 271 ? -18.422 30.439 6.141 1.00 31.89 271 LYS A O 1
ATOM 2131 N N . PRO A 1 272 ? -18.441 32.637 5.628 1.00 33.28 272 PRO A N 1
ATOM 2132 C CA . PRO A 1 272 ? -17.931 33.074 6.921 1.00 33.28 272 PRO A CA 1
ATOM 2133 C C . PRO A 1 272 ? -18.883 32.607 8.026 1.00 33.28 272 PRO A C 1
ATOM 2135 O O . PRO A 1 272 ? -20.020 33.068 8.124 1.00 33.28 272 PRO A O 1
ATOM 2138 N N . GLN A 1 273 ? -18.410 31.676 8.849 1.00 32.06 273 GLN A N 1
ATOM 2139 C CA . GLN A 1 273 ? -19.006 31.389 10.144 1.00 32.06 273 GLN A CA 1
ATOM 2140 C C . GLN A 1 273 ? -18.905 32.682 10.978 1.00 32.06 273 GLN A C 1
ATOM 2142 O O . GLN A 1 273 ? -17.845 33.319 10.983 1.00 32.06 273 GLN A O 1
ATOM 2147 N N . PRO A 1 274 ? -19.992 33.167 11.602 1.00 38.50 274 PRO A N 1
ATOM 2148 C CA . PRO A 1 274 ? -19.953 34.459 12.268 1.00 38.50 274 PRO A CA 1
ATOM 2149 C C . PRO A 1 274 ? -19.064 34.389 13.517 1.00 38.50 274 PRO A C 1
ATOM 2151 O O . PRO A 1 274 ? -19.309 33.544 14.366 1.00 38.50 274 PRO A O 1
ATOM 2154 N N . ARG A 1 275 ? -18.069 35.302 13.564 1.00 42.69 275 ARG A N 1
ATOM 2155 C CA . ARG A 1 275 ? -17.360 35.918 14.719 1.00 42.69 275 ARG A CA 1
ATOM 2156 C C . ARG A 1 275 ? -17.103 34.974 15.916 1.00 42.69 275 ARG A C 1
ATOM 2158 O O . ARG A 1 275 ? -18.041 34.539 16.556 1.00 42.69 275 ARG A O 1
ATOM 2165 N N . HIS A 1 276 ? -15.873 34.662 16.339 1.00 36.00 276 HIS A N 1
ATOM 2166 C CA . HIS A 1 276 ? -14.880 35.582 16.911 1.00 36.00 276 HIS A CA 1
ATOM 2167 C C . HIS A 1 276 ? -13.487 34.906 17.034 1.00 36.00 276 HIS A C 1
ATOM 2169 O O . HIS A 1 276 ? -13.150 34.417 18.105 1.00 36.00 276 HIS A O 1
ATOM 2175 N N . LEU A 1 277 ? -12.646 34.886 15.994 1.00 33.38 277 LEU A N 1
ATOM 2176 C CA . LEU A 1 277 ? -11.187 34.738 16.167 1.00 33.38 277 LEU A CA 1
ATOM 2177 C C . LEU A 1 277 ? -10.457 35.159 14.876 1.00 33.38 277 LEU A C 1
ATOM 2179 O O . LEU A 1 277 ? -10.951 34.847 13.791 1.00 33.38 277 LEU A O 1
ATOM 2183 N N . PRO A 1 278 ? -9.337 35.905 14.933 1.00 37.84 278 PRO A N 1
ATOM 2184 C CA . PRO A 1 278 ? -8.662 36.363 13.728 1.00 37.84 278 PRO A CA 1
ATOM 2185 C C . PRO A 1 278 ? -7.760 35.261 13.149 1.00 37.84 278 PRO A C 1
ATOM 2187 O O . PRO A 1 278 ? -6.931 34.704 13.859 1.00 37.84 278 PRO A O 1
ATOM 2190 N N . TYR A 1 279 ? -7.896 35.035 11.836 1.00 38.84 279 TYR A N 1
ATOM 2191 C CA . TYR A 1 279 ? -7.021 34.229 10.970 1.00 38.84 279 TYR A CA 1
ATOM 2192 C C . TYR A 1 279 ? -7.059 32.703 11.196 1.00 38.84 279 TYR A C 1
ATOM 2194 O O . TYR A 1 279 ? -6.182 32.125 11.831 1.00 38.84 279 TYR A O 1
ATOM 2202 N N . GLU A 1 280 ? -8.038 32.019 10.594 1.00 40.88 280 GLU A N 1
ATOM 2203 C CA . GLU A 1 280 ? -8.046 30.553 10.503 1.00 40.88 280 GLU A CA 1
ATOM 2204 C C . GLU A 1 280 ? -7.980 30.105 9.040 1.00 40.88 280 GLU A C 1
ATOM 2206 O O . GLU A 1 280 ? -8.899 30.336 8.255 1.00 40.88 280 GLU A O 1
ATOM 2211 N N . ILE A 1 281 ? -6.871 29.459 8.666 1.00 42.22 281 ILE A N 1
ATOM 2212 C CA . ILE A 1 281 ? -6.790 28.656 7.440 1.00 42.22 281 ILE A CA 1
ATOM 2213 C C . ILE A 1 281 ? -7.784 27.500 7.625 1.00 42.22 281 ILE A C 1
ATOM 2215 O O . ILE A 1 281 ? -7.666 26.789 8.628 1.00 42.22 281 ILE A O 1
ATOM 2219 N N . PRO A 1 282 ? -8.745 27.272 6.709 1.00 47.00 282 PRO A N 1
ATOM 2220 C CA . PRO A 1 282 ? -9.706 26.190 6.873 1.00 47.00 282 PRO A CA 1
ATOM 2221 C C . PRO A 1 282 ? -8.957 24.861 7.006 1.00 47.00 282 PRO A C 1
ATOM 2223 O O . PRO A 1 282 ? -8.110 24.526 6.174 1.00 47.00 282 PRO A O 1
ATOM 2226 N N . LEU A 1 283 ? -9.248 24.108 8.067 1.00 45.97 283 LEU A N 1
ATOM 2227 C CA . LEU A 1 283 ? -8.574 22.852 8.421 1.00 45.97 283 LEU A CA 1
ATOM 2228 C C . LEU A 1 283 ? -8.626 21.810 7.282 1.00 45.97 283 LEU A C 1
ATOM 2230 O O . LEU A 1 283 ? -7.748 20.958 7.161 1.00 45.97 283 LEU A O 1
ATOM 2234 N N . THR A 1 284 ? -9.623 21.914 6.402 1.00 44.34 284 THR A N 1
ATOM 2235 C CA . THR A 1 284 ? -9.777 21.152 5.152 1.00 44.34 284 THR A CA 1
ATOM 2236 C C . THR A 1 284 ? -8.677 21.466 4.129 1.00 44.34 284 THR A C 1
ATOM 2238 O O . THR A 1 284 ? -8.068 20.549 3.580 1.00 44.34 284 THR A O 1
ATOM 2241 N N . THR A 1 285 ? -8.331 22.742 3.942 1.00 48.38 285 THR A N 1
ATOM 2242 C CA . THR A 1 285 ? -7.185 23.208 3.131 1.00 48.38 285 THR A CA 1
ATOM 2243 C C . THR A 1 285 ? -5.839 22.781 3.729 1.00 48.38 285 THR A C 1
ATOM 2245 O O . THR A 1 285 ? -4.914 22.441 3.000 1.00 48.38 285 THR A O 1
ATOM 2248 N N . ALA A 1 286 ? -5.709 22.746 5.056 1.00 49.66 286 ALA A N 1
ATOM 2249 C CA . ALA A 1 286 ? -4.459 22.342 5.706 1.00 49.66 286 ALA A CA 1
ATOM 2250 C C . ALA A 1 286 ? -4.212 20.818 5.682 1.00 49.66 286 ALA A C 1
ATOM 2252 O O . ALA A 1 286 ? -3.064 20.393 5.755 1.00 49.66 286 ALA A O 1
ATOM 2253 N N . THR A 1 287 ? -5.261 19.993 5.554 1.00 56.09 287 THR A N 1
ATOM 2254 C CA . THR A 1 287 ? -5.162 18.518 5.618 1.00 56.09 287 THR A CA 1
ATOM 2255 C C . THR A 1 287 ? -5.226 17.807 4.263 1.00 56.09 287 THR A C 1
ATOM 2257 O O . THR A 1 287 ? -4.770 16.667 4.180 1.00 56.09 287 THR A O 1
ATOM 2260 N N . GLY A 1 288 ? -5.758 18.443 3.208 1.00 63.06 288 GLY A N 1
ATOM 2261 C CA . GLY A 1 288 ? -5.911 17.833 1.874 1.00 63.06 288 GLY A CA 1
ATOM 2262 C C . GLY A 1 288 ? -4.773 18.110 0.878 1.00 63.06 288 GLY A C 1
ATOM 2263 O O . GLY A 1 288 ? -4.442 17.248 0.063 1.00 63.06 288 GLY A O 1
ATOM 2264 N N . TYR A 1 289 ? -4.132 19.282 0.947 1.00 74.12 289 TYR A N 1
ATOM 2265 C CA . TYR A 1 289 ? -3.056 19.663 0.018 1.00 74.12 289 TYR A CA 1
ATOM 2266 C C . TYR A 1 289 ? -1.715 18.953 0.283 1.00 74.12 289 TYR A C 1
ATOM 2268 O O . TYR A 1 289 ? -1.086 18.534 -0.695 1.00 74.12 289 TYR A O 1
ATOM 2276 N N . PRO A 1 290 ? -1.262 18.755 1.543 1.00 83.88 290 PRO A N 1
ATOM 2277 C CA . PRO A 1 290 ? -0.006 18.047 1.792 1.00 83.88 290 PRO A CA 1
ATOM 2278 C C . PRO A 1 290 ? -0.007 16.612 1.237 1.00 83.88 290 PRO A C 1
ATOM 2280 O O . PRO A 1 290 ? 0.936 16.279 0.518 1.00 83.88 290 PRO A O 1
ATOM 2283 N N . PRO A 1 291 ? -1.059 15.782 1.419 1.00 85.19 291 PRO A N 1
ATOM 2284 C CA . PRO A 1 291 ? -1.108 14.458 0.799 1.00 85.19 291 PRO A CA 1
ATOM 2285 C C . PRO A 1 291 ? -1.097 14.474 -0.733 1.00 85.19 291 PRO A C 1
ATOM 2287 O O . PRO A 1 291 ? -0.506 13.585 -1.342 1.00 85.19 291 PRO A O 1
ATOM 2290 N N . ALA A 1 292 ? -1.693 15.482 -1.377 1.00 85.81 292 ALA A N 1
ATOM 2291 C CA . ALA A 1 292 ? -1.652 15.614 -2.834 1.00 85.81 292 ALA A CA 1
ATOM 2292 C C . ALA A 1 292 ? -0.238 15.937 -3.349 1.00 85.81 292 ALA A C 1
ATOM 2294 O O . ALA A 1 292 ? 0.205 15.345 -4.333 1.00 85.81 292 ALA A O 1
ATOM 2295 N N . LEU A 1 293 ? 0.505 16.809 -2.655 1.00 89.00 293 LEU A N 1
ATOM 2296 C CA . LEU A 1 293 ? 1.912 17.097 -2.965 1.00 89.00 293 LEU A CA 1
ATOM 2297 C C . LEU A 1 293 ? 2.833 15.907 -2.667 1.00 89.00 293 LEU A C 1
ATOM 2299 O O . LEU A 1 293 ? 3.759 15.636 -3.432 1.00 89.00 293 LEU A O 1
ATOM 2303 N N . MET A 1 294 ? 2.564 15.155 -1.597 1.00 91.81 294 MET A N 1
ATOM 2304 C CA . MET A 1 294 ? 3.249 13.887 -1.339 1.00 91.81 294 MET A CA 1
ATOM 2305 C C . MET A 1 294 ? 2.997 12.892 -2.472 1.00 91.81 294 MET A C 1
ATOM 2307 O O . MET A 1 294 ? 3.937 12.286 -2.981 1.00 91.81 294 MET A O 1
ATOM 2311 N N . TYR A 1 295 ? 1.741 12.743 -2.901 1.00 90.56 295 TYR A N 1
ATOM 2312 C CA . TYR A 1 295 ? 1.379 11.837 -3.987 1.00 90.56 295 TYR A CA 1
ATOM 2313 C C . TYR A 1 295 ? 2.019 12.268 -5.315 1.00 90.56 295 TYR A C 1
ATOM 2315 O O . TYR A 1 295 ? 2.542 11.420 -6.032 1.00 90.56 295 TYR A O 1
ATOM 2323 N N . PHE A 1 296 ? 2.097 13.577 -5.591 1.00 92.56 296 PHE A N 1
ATOM 2324 C CA . PHE A 1 296 ? 2.860 14.129 -6.717 1.00 92.56 296 PHE A CA 1
ATOM 2325 C C . PHE A 1 296 ? 4.327 13.684 -6.673 1.00 92.56 296 PHE A C 1
ATOM 2327 O O . PHE A 1 296 ? 4.806 13.074 -7.627 1.00 92.56 296 PHE A O 1
ATOM 2334 N N . GLY A 1 297 ? 5.029 13.932 -5.559 1.00 93.12 297 GLY A N 1
ATOM 2335 C CA . GLY A 1 297 ? 6.445 13.579 -5.412 1.00 93.12 297 GLY A CA 1
ATOM 2336 C C . GLY A 1 297 ? 6.703 12.074 -5.528 1.00 93.12 297 GLY A C 1
ATOM 2337 O O . GLY A 1 297 ? 7.640 11.648 -6.207 1.00 93.12 297 GLY A O 1
ATOM 2338 N N . CYS A 1 298 ? 5.824 11.256 -4.944 1.00 93.62 298 CYS A N 1
ATOM 2339 C CA . CYS A 1 298 ? 5.894 9.806 -5.085 1.00 93.62 298 CYS A CA 1
ATOM 2340 C C . CYS A 1 298 ? 5.694 9.372 -6.547 1.00 93.62 298 CYS A C 1
ATOM 2342 O O . CYS A 1 298 ? 6.459 8.551 -7.054 1.00 93.62 298 CYS A O 1
ATOM 2344 N N . ASN A 1 299 ? 4.713 9.951 -7.248 1.00 92.44 299 ASN A N 1
ATOM 2345 C CA . ASN A 1 299 ? 4.380 9.576 -8.620 1.00 92.44 299 ASN A CA 1
ATOM 2346 C C . ASN A 1 299 ? 5.436 9.988 -9.656 1.00 92.44 299 ASN A C 1
ATOM 2348 O O . ASN A 1 299 ? 5.586 9.297 -10.663 1.00 92.44 299 ASN A O 1
ATOM 2352 N N . VAL A 1 300 ? 6.205 11.057 -9.406 1.00 94.06 300 VAL A N 1
ATOM 2353 C CA . VAL A 1 300 ? 7.384 11.409 -10.227 1.00 94.06 300 VAL A CA 1
ATOM 2354 C C . VAL A 1 300 ? 8.366 10.233 -10.281 1.00 94.06 300 VAL A C 1
ATOM 2356 O O . VAL A 1 300 ? 8.850 9.861 -11.351 1.00 94.06 300 VAL A O 1
ATOM 2359 N N . CYS A 1 301 ? 8.631 9.611 -9.132 1.00 93.50 301 CYS A N 1
ATOM 2360 C CA . CYS A 1 301 ? 9.551 8.481 -9.028 1.00 93.50 301 CYS A CA 1
ATOM 2361 C C . CYS A 1 301 ? 8.902 7.165 -9.484 1.00 93.50 301 CYS A C 1
ATOM 2363 O O . CYS A 1 301 ? 9.526 6.367 -10.177 1.00 93.50 301 CYS A O 1
ATOM 2365 N N . PHE A 1 302 ? 7.636 6.949 -9.123 1.00 90.88 302 PHE A N 1
ATOM 2366 C CA . PHE A 1 302 ? 6.882 5.742 -9.466 1.00 90.88 302 PHE A CA 1
ATOM 2367 C C . PHE A 1 302 ? 6.745 5.542 -10.980 1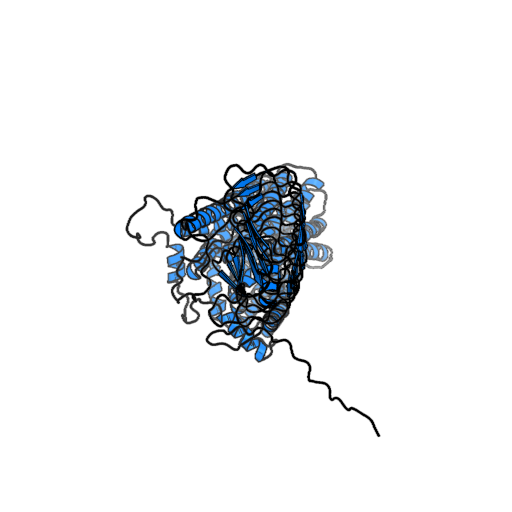.00 90.88 302 PHE A C 1
ATOM 2369 O O . PHE A 1 302 ? 6.868 4.420 -11.456 1.00 90.88 302 PHE A O 1
ATOM 2376 N N . ALA A 1 303 ? 6.516 6.618 -11.739 1.00 90.88 303 ALA A N 1
ATOM 2377 C CA . ALA A 1 303 ? 6.395 6.550 -13.195 1.00 90.88 303 ALA A CA 1
ATOM 2378 C C . ALA A 1 303 ? 7.748 6.440 -13.909 1.00 90.88 303 ALA A C 1
ATOM 2380 O O . ALA A 1 303 ? 7.848 5.811 -14.959 1.00 90.88 303 ALA A O 1
ATOM 2381 N N . SER A 1 304 ? 8.792 7.063 -13.359 1.00 91.88 304 SER A N 1
ATOM 2382 C CA . SER A 1 304 ? 10.103 7.123 -14.005 1.00 91.88 304 SER A CA 1
ATOM 2383 C C . SER A 1 304 ? 10.916 5.842 -13.818 1.00 91.88 304 SER A C 1
ATOM 2385 O O . SER A 1 304 ? 11.526 5.363 -14.772 1.00 91.88 304 SER A O 1
ATOM 2387 N N . LEU A 1 305 ? 10.891 5.237 -12.626 1.00 92.69 305 LEU A N 1
ATOM 2388 C CA . LEU A 1 305 ? 11.687 4.044 -12.331 1.00 92.69 305 LEU A CA 1
ATOM 2389 C C . LEU A 1 305 ? 11.418 2.893 -13.324 1.00 92.69 305 LEU A C 1
ATOM 2391 O O . LEU A 1 305 ? 12.373 2.483 -13.977 1.00 92.69 305 LEU A O 1
ATOM 2395 N N . PRO A 1 306 ? 10.176 2.416 -13.547 1.00 91.00 306 PRO A N 1
ATOM 2396 C CA . PRO A 1 306 ? 9.925 1.304 -14.473 1.00 91.00 306 PRO A CA 1
ATOM 2397 C C . PRO A 1 306 ? 10.432 1.541 -15.897 1.00 91.00 306 PRO A C 1
ATOM 2399 O O . PRO A 1 306 ? 10.913 0.626 -16.556 1.00 91.00 306 PRO A O 1
ATOM 2402 N N . LEU A 1 307 ? 10.351 2.787 -16.366 1.00 91.06 307 LEU A N 1
ATOM 2403 C CA . LEU A 1 307 ? 10.727 3.157 -17.727 1.00 91.06 307 LEU A CA 1
ATOM 2404 C C . LEU A 1 307 ? 12.239 3.266 -17.921 1.00 91.06 307 LEU A C 1
ATOM 2406 O O . L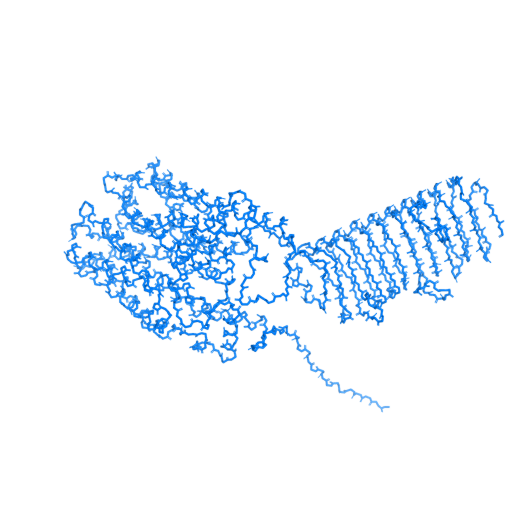EU A 1 307 ? 12.730 3.038 -19.027 1.00 91.06 307 LEU A O 1
ATOM 2410 N N . PHE A 1 308 ? 12.970 3.659 -16.875 1.00 91.00 308 PHE A N 1
ATOM 2411 C CA . PHE A 1 308 ? 14.380 4.022 -16.986 1.00 91.00 308 PHE A CA 1
ATOM 2412 C C . PHE A 1 308 ? 15.322 3.105 -16.204 1.00 91.00 308 PHE A C 1
ATOM 2414 O O . PHE A 1 308 ? 16.503 3.088 -16.529 1.00 91.00 308 PHE A O 1
ATOM 2421 N N . VAL A 1 309 ? 14.858 2.302 -15.237 1.00 92.44 309 VAL A N 1
ATOM 2422 C CA . VAL A 1 309 ? 15.699 1.365 -14.460 1.00 92.44 309 VAL A CA 1
ATOM 2423 C C . VAL A 1 309 ? 16.522 0.438 -15.367 1.00 92.44 309 VAL A C 1
ATOM 2425 O O . VAL A 1 309 ? 17.743 0.412 -15.186 1.00 92.44 309 VAL A O 1
ATOM 2428 N N . PRO A 1 310 ? 15.945 -0.261 -16.369 1.00 91.88 310 PRO A N 1
ATOM 2429 C CA . PRO A 1 310 ? 16.738 -1.130 -17.242 1.00 91.88 310 PRO A CA 1
ATOM 2430 C C . PRO A 1 310 ? 17.801 -0.352 -18.027 1.00 91.88 310 PRO A C 1
ATOM 2432 O O . PRO A 1 310 ? 18.942 -0.795 -18.162 1.00 91.88 310 PRO A O 1
ATOM 2435 N N . THR A 1 311 ? 17.454 0.862 -18.469 1.00 91.00 311 THR A N 1
ATOM 2436 C CA . THR A 1 311 ? 18.386 1.768 -19.156 1.00 91.00 311 THR A CA 1
ATOM 2437 C C . THR A 1 311 ? 19.508 2.221 -18.221 1.00 91.00 311 THR A C 1
ATOM 2439 O O . THR A 1 311 ? 20.675 2.161 -18.591 1.00 91.00 311 THR A O 1
ATOM 2442 N N . ILE A 1 312 ? 19.191 2.626 -16.989 1.00 92.25 312 ILE A N 1
ATOM 2443 C CA . ILE A 1 312 ? 20.170 3.075 -15.993 1.00 92.25 312 ILE A CA 1
ATOM 2444 C C . ILE A 1 312 ? 21.168 1.956 -15.677 1.00 92.25 312 ILE A C 1
ATOM 2446 O O . ILE A 1 312 ? 22.359 2.243 -15.575 1.00 92.25 312 ILE A O 1
ATOM 2450 N N . ILE A 1 313 ? 20.707 0.704 -15.553 1.00 93.19 313 ILE A N 1
ATOM 2451 C CA . ILE A 1 313 ? 21.561 -0.470 -15.305 1.00 93.19 313 ILE A CA 1
ATOM 2452 C C . ILE A 1 313 ? 22.466 -0.759 -16.510 1.00 93.19 313 ILE A C 1
ATOM 2454 O O . ILE A 1 313 ? 23.672 -0.926 -16.330 1.00 93.19 313 ILE A O 1
ATOM 2458 N N . SER A 1 314 ? 21.921 -0.739 -17.729 1.00 90.88 314 SER A N 1
ATOM 2459 C CA . SER A 1 314 ? 22.697 -0.939 -18.963 1.00 90.88 314 SER A CA 1
ATOM 2460 C C . SER A 1 314 ? 23.811 0.103 -19.111 1.00 90.88 314 SER A C 1
ATOM 2462 O O . SER A 1 314 ? 24.968 -0.228 -19.370 1.00 90.88 314 SER A O 1
ATOM 2464 N N . GLN A 1 315 ? 23.502 1.365 -18.811 1.00 90.31 315 GLN A N 1
ATOM 2465 C CA . GLN A 1 315 ? 24.454 2.475 -18.880 1.00 90.31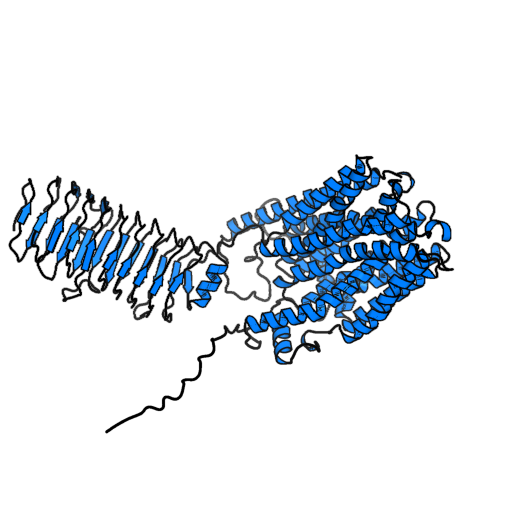 315 GLN A CA 1
ATOM 2466 C C . GLN A 1 315 ? 25.518 2.451 -17.768 1.00 90.31 315 GLN A C 1
ATOM 2468 O O . GLN A 1 315 ? 26.438 3.266 -17.783 1.00 90.31 315 GLN A O 1
ATOM 2473 N N . MET A 1 316 ? 25.452 1.522 -16.805 1.00 90.56 316 MET A N 1
ATOM 2474 C CA . MET A 1 316 ? 26.558 1.303 -15.862 1.00 90.56 316 MET A CA 1
ATOM 2475 C C . MET A 1 316 ? 27.775 0.641 -16.531 1.00 90.56 316 MET A C 1
ATOM 2477 O O . MET A 1 316 ? 28.857 0.663 -15.950 1.00 90.56 316 MET A O 1
ATOM 2481 N N . GLY A 1 317 ? 27.613 0.057 -17.726 1.00 84.62 317 GLY A N 1
ATOM 2482 C CA . GLY A 1 317 ? 28.701 -0.487 -18.549 1.00 84.62 317 GLY A CA 1
ATOM 2483 C C . GLY A 1 317 ? 29.242 -1.855 -18.117 1.00 84.62 317 GLY A C 1
ATOM 2484 O O . GLY A 1 317 ? 30.122 -2.392 -18.782 1.00 84.62 317 GLY A O 1
ATOM 2485 N N . ALA A 1 318 ? 28.725 -2.437 -17.031 1.00 89.50 318 ALA A N 1
ATOM 2486 C CA . ALA A 1 318 ? 29.128 -3.760 -16.540 1.00 89.50 318 ALA A CA 1
ATOM 2487 C C . ALA A 1 318 ? 28.243 -4.910 -17.046 1.00 89.50 318 ALA A C 1
ATOM 2489 O O . ALA A 1 318 ? 28.620 -6.074 -16.920 1.00 89.50 318 ALA A O 1
ATOM 2490 N N . PHE A 1 319 ? 27.065 -4.597 -17.589 1.00 89.38 319 PHE A N 1
ATOM 2491 C CA . PHE A 1 319 ? 26.047 -5.577 -17.955 1.00 89.38 319 PHE A CA 1
ATOM 2492 C C . PHE A 1 319 ? 25.582 -5.351 -19.390 1.00 89.38 319 PHE A C 1
ATOM 2494 O O . PHE A 1 319 ? 25.488 -4.218 -19.856 1.00 89.38 319 PHE A O 1
ATOM 2501 N N . THR A 1 320 ? 25.259 -6.438 -20.086 1.00 88.81 320 THR A N 1
ATOM 2502 C CA . THR A 1 320 ? 24.614 -6.359 -21.405 1.00 88.81 320 THR A CA 1
ATOM 2503 C C . THR A 1 320 ? 23.188 -5.804 -21.288 1.00 88.81 320 THR A C 1
ATOM 2505 O O . THR A 1 320 ? 22.573 -5.864 -20.220 1.00 88.81 320 THR A O 1
ATOM 2508 N N . GLU A 1 321 ? 22.630 -5.292 -22.386 1.00 85.00 321 GLU A N 1
ATOM 2509 C CA . GLU A 1 321 ? 21.227 -4.846 -22.478 1.00 85.00 321 GLU A CA 1
ATOM 2510 C C . GLU A 1 321 ? 20.251 -5.923 -21.978 1.00 85.00 321 GLU A C 1
ATOM 2512 O O . GLU A 1 321 ? 19.417 -5.669 -21.108 1.00 85.00 321 GLU A O 1
ATOM 2517 N N . ILE A 1 322 ? 20.455 -7.170 -22.409 1.00 85.50 322 ILE A N 1
ATOM 2518 C CA . ILE A 1 322 ? 19.655 -8.318 -21.973 1.00 85.50 322 ILE A CA 1
ATOM 2519 C C . ILE A 1 322 ? 19.786 -8.518 -20.457 1.00 85.50 322 ILE A C 1
ATOM 2521 O O . ILE A 1 322 ? 18.780 -8.516 -19.750 1.00 85.50 322 ILE A O 1
ATOM 2525 N N . GLN A 1 323 ? 21.010 -8.632 -19.925 1.00 90.00 323 GLN A N 1
ATOM 2526 C CA . GLN A 1 323 ? 21.233 -8.803 -18.478 1.00 90.00 323 GLN A CA 1
ATOM 2527 C C . GLN A 1 323 ? 20.643 -7.658 -17.641 1.00 90.00 323 GLN A C 1
ATOM 2529 O O . GLN A 1 323 ? 20.179 -7.898 -16.528 1.00 90.00 323 GLN A O 1
ATOM 2534 N N . SER A 1 324 ? 20.620 -6.435 -18.174 1.00 91.50 324 SER A N 1
ATOM 2535 C CA . SER A 1 324 ? 20.082 -5.254 -17.491 1.00 91.50 324 SER A CA 1
ATOM 2536 C C . SER A 1 324 ? 18.574 -5.356 -17.250 1.00 91.50 324 SER A C 1
ATOM 2538 O O . SER A 1 324 ? 18.113 -4.971 -16.176 1.00 91.50 324 SER A O 1
ATOM 2540 N N . ASN A 1 325 ? 17.815 -5.949 -18.182 1.00 90.38 325 ASN A N 1
ATOM 2541 C CA . ASN A 1 325 ? 16.394 -6.248 -17.972 1.00 90.38 325 ASN A CA 1
ATOM 2542 C C . ASN A 1 325 ? 16.211 -7.226 -16.797 1.00 90.38 325 ASN A C 1
ATOM 2544 O O . ASN A 1 325 ? 15.420 -6.975 -15.891 1.00 90.38 325 ASN A O 1
ATOM 2548 N N . GLY A 1 326 ? 17.014 -8.289 -16.722 1.00 90.94 326 GLY A N 1
ATOM 2549 C CA . GLY A 1 326 ? 16.925 -9.265 -15.628 1.00 90.94 326 GLY A CA 1
ATOM 2550 C C . GLY A 1 326 ? 17.331 -8.688 -14.269 1.00 90.94 326 GLY A C 1
ATOM 2551 O O . GLY A 1 326 ? 16.675 -8.939 -13.260 1.00 90.94 326 GLY A O 1
ATOM 2552 N N . LEU A 1 327 ? 18.367 -7.846 -14.244 1.00 93.00 327 LEU A N 1
ATOM 2553 C CA . LEU A 1 327 ? 18.842 -7.153 -13.041 1.00 93.00 327 LEU A CA 1
ATOM 2554 C C . LEU A 1 327 ? 17.904 -6.038 -12.565 1.00 93.00 327 LEU A C 1
ATOM 2556 O O . LEU A 1 327 ? 18.055 -5.552 -11.447 1.00 93.00 327 LEU A O 1
ATOM 2560 N N . SER A 1 328 ? 16.916 -5.638 -13.366 1.00 92.31 328 SER A N 1
ATOM 2561 C CA . SER A 1 328 ? 15.878 -4.718 -12.894 1.00 92.31 328 SER A CA 1
ATOM 2562 C C . SER A 1 328 ? 14.911 -5.386 -11.907 1.00 92.31 328 SER A C 1
ATOM 2564 O O . SER A 1 328 ? 14.347 -4.699 -11.060 1.00 92.31 328 SER A O 1
ATOM 2566 N N . ALA A 1 329 ? 14.763 -6.718 -11.950 1.00 93.44 329 ALA A N 1
ATOM 2567 C CA . ALA A 1 329 ? 13.785 -7.449 -11.148 1.00 93.44 329 ALA A CA 1
ATOM 2568 C C . ALA A 1 329 ? 14.057 -7.452 -9.626 1.00 93.44 329 ALA A C 1
ATOM 2570 O O . ALA A 1 329 ? 13.127 -7.177 -8.861 1.00 93.44 329 ALA A O 1
ATOM 2571 N N . PRO A 1 330 ? 15.285 -7.728 -9.131 1.00 95.44 330 PRO A N 1
ATOM 2572 C CA . PRO A 1 330 ? 15.528 -7.889 -7.694 1.00 95.44 330 PRO A CA 1
ATOM 2573 C C . PRO A 1 330 ? 15.203 -6.658 -6.822 1.00 95.44 330 PRO A C 1
ATOM 2575 O O . PRO A 1 330 ? 14.591 -6.853 -5.767 1.00 95.44 330 PRO A O 1
ATOM 2578 N N . PRO A 1 331 ? 15.521 -5.405 -7.224 1.00 95.56 331 PRO A N 1
ATOM 2579 C CA . PRO A 1 331 ? 15.080 -4.211 -6.497 1.00 95.56 331 PRO A CA 1
ATOM 2580 C C . PRO A 1 331 ? 13.563 -4.160 -6.265 1.00 95.56 331 PRO A C 1
ATOM 2582 O O . PRO A 1 331 ? 13.106 -3.841 -5.166 1.00 95.56 331 PRO A O 1
ATOM 2585 N N . TYR A 1 332 ? 12.777 -4.536 -7.276 1.00 95.50 332 TYR A N 1
ATOM 2586 C CA . TYR A 1 332 ? 11.319 -4.541 -7.191 1.00 95.50 332 TYR A CA 1
ATOM 2587 C C . TYR A 1 332 ? 10.760 -5.679 -6.331 1.00 95.50 332 TYR A C 1
ATOM 2589 O O . TYR A 1 332 ? 9.754 -5.472 -5.656 1.00 95.50 332 TYR A O 1
ATOM 2597 N N . VAL A 1 333 ? 11.419 -6.844 -6.280 1.00 95.81 333 VAL A N 1
ATOM 2598 C CA . VAL A 1 333 ? 11.045 -7.927 -5.349 1.00 95.81 333 VAL A CA 1
ATOM 2599 C C . VAL A 1 333 ? 11.211 -7.472 -3.901 1.00 95.81 333 VAL A C 1
ATOM 2601 O O . VAL A 1 333 ? 10.291 -7.636 -3.100 1.00 95.81 333 VAL A O 1
ATOM 2604 N N . LEU A 1 334 ? 12.350 -6.851 -3.566 1.00 95.88 334 LEU A N 1
ATOM 2605 C CA . LEU A 1 334 ? 12.560 -6.299 -2.226 1.00 95.88 334 LEU A CA 1
ATOM 2606 C C . LEU A 1 334 ? 11.501 -5.241 -1.909 1.00 95.88 334 LEU A C 1
ATOM 2608 O O . LEU A 1 334 ? 10.910 -5.257 -0.834 1.00 95.88 334 LEU A O 1
ATOM 2612 N N . CYS A 1 335 ? 11.235 -4.345 -2.858 1.00 95.38 335 CYS A N 1
ATOM 2613 C CA . CYS A 1 335 ? 10.199 -3.335 -2.719 1.00 95.38 335 CYS A CA 1
ATOM 2614 C C . CYS A 1 335 ? 8.813 -3.948 -2.449 1.00 95.38 335 CYS A C 1
ATOM 2616 O O . CYS A 1 335 ? 8.130 -3.515 -1.526 1.00 95.38 335 CYS A O 1
ATOM 2618 N N . TRP A 1 336 ? 8.412 -4.989 -3.182 1.00 94.75 336 TRP A N 1
ATOM 2619 C CA . TRP A 1 336 ? 7.140 -5.683 -2.967 1.00 94.75 336 TRP A CA 1
ATOM 2620 C C . TRP A 1 336 ? 7.019 -6.258 -1.548 1.00 94.75 336 TRP A C 1
ATOM 2622 O O . TRP A 1 336 ? 6.010 -6.027 -0.877 1.00 94.75 336 TRP A O 1
ATOM 2632 N N . ILE A 1 337 ? 8.072 -6.923 -1.056 1.00 95.06 337 ILE A N 1
ATOM 2633 C CA . ILE A 1 337 ? 8.132 -7.432 0.324 1.00 95.06 337 ILE A CA 1
ATOM 2634 C C . ILE A 1 337 ? 7.984 -6.275 1.321 1.00 95.06 337 ILE A C 1
ATOM 2636 O O . ILE A 1 337 ? 7.178 -6.356 2.248 1.00 95.06 337 ILE A O 1
ATOM 2640 N N . MET A 1 338 ? 8.712 -5.175 1.110 1.00 95.00 338 MET A N 1
ATOM 2641 C CA . MET A 1 338 ? 8.667 -4.003 1.988 1.00 95.00 338 MET A CA 1
ATOM 2642 C C . MET A 1 338 ? 7.295 -3.319 1.991 1.00 95.00 338 MET A C 1
ATOM 2644 O O . MET A 1 338 ? 6.855 -2.885 3.052 1.00 95.00 338 MET A O 1
ATOM 2648 N N . ILE A 1 339 ? 6.576 -3.269 0.862 1.00 92.44 339 ILE A N 1
ATOM 2649 C CA . ILE A 1 339 ? 5.202 -2.740 0.818 1.00 92.44 339 ILE A CA 1
ATOM 2650 C C . ILE A 1 339 ? 4.293 -3.556 1.742 1.00 92.44 339 ILE A C 1
ATOM 2652 O O . ILE A 1 339 ? 3.570 -2.971 2.547 1.00 92.44 339 ILE A O 1
ATOM 2656 N N . ILE A 1 340 ? 4.343 -4.891 1.663 1.00 90.44 340 ILE A N 1
ATOM 2657 C CA . ILE A 1 340 ? 3.505 -5.773 2.489 1.00 90.44 340 ILE A CA 1
ATOM 2658 C C . ILE A 1 340 ? 3.877 -5.645 3.968 1.00 90.44 340 ILE A C 1
ATOM 2660 O O . ILE A 1 340 ? 2.997 -5.450 4.805 1.00 90.44 340 ILE A O 1
ATOM 2664 N N . VAL A 1 341 ? 5.172 -5.710 4.297 1.00 91.88 341 VAL A N 1
ATOM 2665 C CA . VAL A 1 341 ? 5.654 -5.591 5.681 1.00 91.88 341 VAL A CA 1
ATOM 2666 C C . VAL A 1 341 ? 5.251 -4.244 6.275 1.00 91.88 341 VAL A C 1
ATOM 2668 O O . VAL A 1 341 ? 4.650 -4.206 7.346 1.00 91.88 341 VAL A O 1
ATOM 2671 N N . CYS A 1 342 ? 5.516 -3.138 5.577 1.00 90.75 342 CYS A N 1
ATOM 2672 C CA . CYS A 1 342 ? 5.145 -1.816 6.064 1.00 90.75 342 CYS A CA 1
ATOM 2673 C C . CYS A 1 342 ? 3.628 -1.643 6.159 1.00 90.75 342 CYS A C 1
ATOM 2675 O O . CYS A 1 342 ? 3.186 -1.036 7.124 1.00 90.75 342 CYS A O 1
ATOM 2677 N N . ALA A 1 343 ? 2.824 -2.188 5.240 1.00 85.44 343 ALA A N 1
ATOM 2678 C CA . ALA A 1 343 ? 1.365 -2.131 5.341 1.00 85.44 343 ALA A CA 1
ATOM 2679 C C . ALA A 1 343 ? 0.845 -2.874 6.584 1.00 85.44 343 ALA A C 1
ATOM 2681 O O . ALA A 1 343 ? 0.077 -2.306 7.357 1.00 85.44 343 ALA A O 1
ATOM 2682 N N . VAL A 1 344 ? 1.317 -4.103 6.829 1.00 84.94 344 VAL A N 1
ATOM 2683 C CA . VAL A 1 344 ? 0.905 -4.909 7.992 1.00 84.94 344 VAL A CA 1
ATOM 2684 C C . VAL A 1 344 ? 1.350 -4.265 9.303 1.00 84.94 344 VAL A C 1
ATOM 2686 O O . VAL A 1 344 ? 0.557 -4.153 10.236 1.00 84.94 344 VAL A O 1
ATOM 2689 N N . VAL A 1 345 ? 2.609 -3.831 9.394 1.00 86.94 345 VAL A N 1
ATOM 2690 C CA . VAL A 1 345 ? 3.138 -3.211 10.617 1.00 86.94 345 VAL A CA 1
ATOM 2691 C C . VAL A 1 345 ? 2.480 -1.851 10.859 1.00 86.94 345 VAL A C 1
ATOM 2693 O O . VAL A 1 345 ? 2.108 -1.550 11.988 1.00 86.94 345 VAL A O 1
ATOM 2696 N N . SER A 1 346 ? 2.279 -1.048 9.814 1.00 83.69 346 SER A N 1
ATOM 2697 C CA . SER A 1 346 ? 1.623 0.258 9.915 1.00 83.69 346 SER A CA 1
ATOM 2698 C C . SER A 1 346 ? 0.178 0.146 10.400 1.00 83.69 346 SER A C 1
ATOM 2700 O O . SER A 1 346 ? -0.234 0.942 11.245 1.00 83.69 346 SER A O 1
ATOM 2702 N N . ASP A 1 347 ? -0.567 -0.857 9.926 1.00 78.88 347 ASP A N 1
ATOM 2703 C CA . ASP A 1 347 ? -1.933 -1.105 10.386 1.00 78.88 347 ASP A CA 1
ATOM 2704 C C . ASP A 1 347 ? -1.968 -1.661 11.820 1.00 78.88 347 ASP A C 1
ATOM 2706 O O . ASP A 1 347 ? -2.831 -1.244 12.584 1.00 78.88 347 ASP A O 1
ATOM 2710 N N . ARG A 1 348 ? -1.011 -2.515 12.228 1.00 76.62 348 ARG A N 1
ATOM 2711 C CA . ARG A 1 348 ? -0.906 -3.007 13.622 1.00 76.62 348 ARG A CA 1
ATOM 2712 C C . ARG A 1 348 ? -0.549 -1.917 14.628 1.00 76.62 348 ARG A C 1
ATOM 2714 O O . ARG A 1 348 ? -1.023 -1.942 15.752 1.00 76.62 348 ARG A O 1
ATOM 2721 N N . VAL A 1 349 ? 0.322 -0.989 14.239 1.00 75.81 349 VAL A N 1
ATOM 2722 C CA . VAL A 1 349 ? 0.769 0.113 15.106 1.00 75.81 349 VAL A CA 1
ATOM 2723 C C . VAL A 1 349 ? -0.185 1.315 15.004 1.00 75.81 349 VAL A C 1
ATOM 2725 O O . VAL A 1 349 ? -0.044 2.285 15.741 1.00 75.81 349 VAL A O 1
ATOM 2728 N N . HIS A 1 350 ? -1.160 1.279 14.088 1.00 71.56 350 HIS A N 1
ATOM 2729 C CA . HIS A 1 350 ? -2.073 2.388 13.784 1.00 71.56 350 HIS A CA 1
ATOM 2730 C C . HIS A 1 350 ? -1.351 3.710 13.448 1.00 71.56 350 HIS A C 1
ATOM 2732 O O . HIS A 1 350 ? -1.880 4.806 13.640 1.00 71.56 350 HIS A O 1
ATOM 2738 N N . LEU A 1 351 ? -0.133 3.614 12.900 1.00 75.56 351 LEU A N 1
ATOM 2739 C CA . LEU A 1 351 ? 0.713 4.744 12.516 1.00 75.56 351 LEU A CA 1
ATOM 2740 C C . LEU A 1 351 ? 1.097 4.628 11.048 1.00 75.56 351 LEU A C 1
ATOM 2742 O O . LEU A 1 351 ? 1.759 3.670 10.665 1.00 75.56 351 LEU A O 1
ATOM 2746 N N . ARG A 1 352 ? 0.739 5.625 10.229 1.00 81.81 352 ARG A N 1
ATOM 2747 C CA . ARG A 1 352 ? 1.070 5.654 8.786 1.00 81.81 352 ARG A CA 1
ATOM 2748 C C . ARG A 1 352 ? 2.187 6.630 8.433 1.00 81.81 352 ARG A C 1
ATOM 2750 O O . ARG A 1 352 ? 3.075 6.295 7.653 1.00 81.81 352 ARG A O 1
ATOM 2757 N N . GLY A 1 353 ? 2.180 7.812 9.048 1.00 87.00 353 GLY A N 1
ATOM 2758 C CA . GLY A 1 353 ? 3.121 8.893 8.739 1.00 87.00 353 GLY A CA 1
ATOM 2759 C C . GLY A 1 353 ? 4.607 8.506 8.828 1.00 87.00 353 GLY A C 1
ATOM 2760 O O . GLY A 1 353 ? 5.327 8.730 7.852 1.00 87.00 353 GLY A O 1
ATOM 2761 N N . PRO A 1 354 ? 5.081 7.867 9.919 1.00 90.50 354 PRO A N 1
ATOM 2762 C CA . PRO A 1 354 ? 6.490 7.488 10.050 1.00 90.50 354 PRO A CA 1
ATOM 2763 C C . PRO A 1 354 ? 6.972 6.515 8.968 1.00 90.50 354 PRO A C 1
ATOM 2765 O O . PRO A 1 354 ? 8.082 6.667 8.467 1.00 90.50 354 PRO A O 1
ATOM 2768 N N . PHE A 1 355 ? 6.135 5.560 8.553 1.00 92.25 355 PHE A N 1
ATOM 2769 C CA . PHE A 1 355 ? 6.484 4.602 7.498 1.00 92.25 355 PHE A CA 1
ATOM 2770 C C . PHE A 1 355 ? 6.559 5.271 6.123 1.00 92.25 355 PHE A C 1
ATOM 2772 O O . PHE A 1 355 ? 7.482 4.995 5.359 1.00 92.25 355 PHE A O 1
ATOM 2779 N N . VAL A 1 356 ? 5.640 6.199 5.825 1.00 93.38 356 VAL A N 1
ATOM 2780 C CA . VAL A 1 356 ? 5.675 6.990 4.584 1.00 93.38 356 VAL A CA 1
ATOM 2781 C C . VAL A 1 356 ? 6.960 7.813 4.495 1.00 93.38 356 VAL A C 1
ATOM 2783 O O . VAL A 1 356 ? 7.630 7.790 3.460 1.00 93.38 356 VAL A O 1
ATOM 2786 N N . VAL A 1 357 ? 7.301 8.526 5.574 1.00 95.38 357 VAL A N 1
ATOM 2787 C CA . VAL A 1 357 ? 8.498 9.375 5.644 1.00 95.38 357 VAL A CA 1
ATOM 2788 C C . VAL A 1 357 ? 9.773 8.534 5.620 1.00 95.38 357 VAL A C 1
ATOM 2790 O O . VAL A 1 357 ? 10.697 8.859 4.879 1.00 95.38 357 VAL A O 1
ATOM 2793 N N . GLY A 1 358 ? 9.815 7.431 6.370 1.00 95.81 358 GLY A N 1
ATOM 2794 C CA . GLY A 1 358 ? 10.953 6.515 6.402 1.00 95.81 358 GLY A CA 1
ATOM 2795 C C . GLY A 1 358 ? 11.260 5.921 5.028 1.00 95.81 358 GLY A C 1
ATOM 2796 O O . GLY A 1 358 ? 12.399 5.988 4.573 1.00 95.81 358 GLY A O 1
ATOM 2797 N N . ALA A 1 359 ? 10.244 5.422 4.318 1.00 96.19 359 ALA A N 1
ATOM 2798 C CA . ALA A 1 359 ? 10.421 4.893 2.966 1.00 96.19 359 ALA A CA 1
ATOM 2799 C C . ALA A 1 359 ? 10.883 5.967 1.963 1.00 96.19 359 ALA A C 1
ATOM 2801 O O . ALA A 1 359 ? 11.763 5.707 1.141 1.00 96.19 359 ALA A O 1
ATOM 2802 N N . ALA A 1 360 ? 10.360 7.194 2.067 1.00 96.94 360 ALA A N 1
ATOM 2803 C CA . ALA A 1 360 ? 10.785 8.307 1.220 1.00 96.94 360 ALA A CA 1
ATOM 2804 C C . ALA A 1 360 ? 12.235 8.747 1.505 1.00 96.94 360 ALA A C 1
ATOM 2806 O O . ALA A 1 360 ? 12.965 9.068 0.569 1.00 96.94 360 ALA A O 1
ATOM 2807 N N . LEU A 1 361 ? 12.679 8.719 2.768 1.00 97.56 361 LEU A N 1
ATOM 2808 C CA . LEU A 1 361 ? 14.073 8.981 3.148 1.00 97.56 361 LEU A CA 1
ATOM 2809 C C . LEU A 1 361 ? 15.020 7.917 2.594 1.00 97.56 361 LEU A C 1
ATOM 2811 O O . LEU A 1 361 ? 16.054 8.256 2.020 1.00 97.56 361 LEU A O 1
ATOM 2815 N N . VAL A 1 362 ? 14.654 6.639 2.715 1.00 97.69 362 VAL A N 1
ATOM 2816 C CA . VAL A 1 362 ? 15.426 5.532 2.133 1.00 97.69 362 VAL A CA 1
ATOM 2817 C C . VAL A 1 362 ? 15.547 5.707 0.616 1.00 97.69 362 VAL A C 1
ATOM 2819 O O . VAL A 1 362 ? 16.649 5.617 0.074 1.00 97.69 362 VAL A O 1
ATOM 2822 N N . ALA A 1 363 ? 14.452 6.055 -0.065 1.00 97.44 363 ALA A N 1
ATOM 2823 C CA . ALA A 1 363 ? 14.474 6.338 -1.497 1.00 97.44 363 ALA A CA 1
ATOM 2824 C C . ALA A 1 363 ? 15.351 7.547 -1.859 1.00 97.44 363 ALA A C 1
ATOM 2826 O O . ALA A 1 363 ? 16.130 7.472 -2.811 1.00 97.44 363 ALA A O 1
ATOM 2827 N N . ALA A 1 364 ? 15.291 8.631 -1.079 1.00 97.69 364 ALA A N 1
ATOM 2828 C CA . ALA A 1 364 ? 16.143 9.804 -1.273 1.00 97.69 364 ALA A CA 1
ATOM 2829 C C . ALA A 1 364 ? 17.635 9.448 -1.156 1.00 97.69 364 ALA A C 1
ATOM 2831 O O . ALA A 1 364 ? 18.427 9.856 -2.004 1.00 97.69 364 ALA A O 1
ATOM 2832 N N . ILE A 1 365 ? 18.015 8.627 -0.169 1.00 97.62 365 ILE A N 1
ATOM 2833 C CA . ILE A 1 365 ? 19.387 8.112 -0.031 1.00 97.62 365 ILE A CA 1
ATOM 2834 C C . ILE A 1 365 ? 19.785 7.308 -1.277 1.00 97.62 365 ILE A C 1
ATOM 2836 O O . ILE A 1 365 ? 20.875 7.511 -1.812 1.00 97.62 365 ILE A O 1
ATOM 2840 N N . GLY A 1 366 ? 18.893 6.454 -1.790 1.00 96.88 366 GLY A N 1
ATOM 2841 C CA . GLY A 1 366 ? 19.112 5.715 -3.037 1.00 96.88 366 GLY A CA 1
ATOM 2842 C C . GLY A 1 366 ? 19.423 6.618 -4.230 1.00 96.88 366 GLY A C 1
ATOM 2843 O O . GLY A 1 366 ? 20.422 6.413 -4.922 1.00 96.88 366 GLY A O 1
ATOM 2844 N N . TYR A 1 367 ? 18.625 7.670 -4.429 1.00 96.38 367 TYR A N 1
ATOM 2845 C CA . TYR A 1 367 ? 18.866 8.650 -5.490 1.00 96.38 367 TYR A CA 1
ATOM 2846 C C . TYR A 1 367 ? 20.144 9.469 -5.281 1.00 96.38 367 TYR A C 1
ATOM 2848 O O . TYR A 1 367 ? 20.835 9.758 -6.257 1.00 96.38 367 TYR A O 1
ATOM 2856 N N . ILE A 1 368 ? 20.514 9.803 -4.039 1.00 96.81 368 ILE A N 1
ATOM 2857 C CA . ILE A 1 368 ? 21.789 10.474 -3.734 1.00 96.81 368 ILE A CA 1
ATOM 2858 C C . ILE A 1 368 ? 22.974 9.578 -4.109 1.00 96.81 368 ILE A C 1
ATOM 2860 O O . ILE A 1 368 ? 23.922 10.048 -4.744 1.00 96.81 368 ILE A O 1
ATOM 2864 N N . LEU A 1 369 ? 22.926 8.286 -3.770 1.00 96.31 369 LEU A N 1
ATOM 2865 C CA . LEU A 1 369 ? 23.968 7.330 -4.155 1.00 96.31 369 LEU A CA 1
ATOM 2866 C C . LEU A 1 369 ? 24.085 7.227 -5.679 1.00 96.31 369 LEU A C 1
ATOM 2868 O O . LEU A 1 369 ? 25.187 7.333 -6.214 1.00 96.31 369 LEU A O 1
ATOM 2872 N N . LEU A 1 370 ? 22.958 7.113 -6.385 1.00 94.25 370 LEU A N 1
ATOM 2873 C CA . LEU A 1 370 ? 22.920 7.083 -7.851 1.00 94.25 370 LEU A CA 1
ATOM 2874 C C . LEU A 1 370 ? 23.446 8.372 -8.495 1.00 94.25 370 LEU A C 1
ATOM 2876 O O . LEU A 1 370 ? 24.080 8.312 -9.548 1.00 94.25 370 LEU A O 1
ATOM 2880 N N . ALA A 1 371 ? 23.193 9.527 -7.873 1.00 93.75 371 ALA A N 1
ATOM 2881 C CA . ALA A 1 371 ? 23.611 10.831 -8.375 1.00 93.75 371 ALA A CA 1
ATOM 2882 C C . ALA A 1 371 ? 25.093 11.131 -8.134 1.00 93.75 371 ALA A C 1
ATOM 2884 O O . ALA A 1 371 ? 25.674 11.907 -8.894 1.00 93.75 371 ALA A O 1
ATOM 2885 N N . THR A 1 372 ? 25.692 10.589 -7.069 1.00 94.25 372 THR A N 1
ATOM 2886 C CA . THR A 1 372 ? 27.047 10.951 -6.613 1.00 94.25 372 THR A CA 1
ATOM 2887 C C . THR A 1 372 ? 28.098 9.920 -7.002 1.00 94.25 372 THR A C 1
ATOM 2889 O O . THR A 1 372 ? 29.196 10.305 -7.409 1.00 94.25 372 THR A O 1
ATOM 2892 N N . GLN A 1 373 ? 27.760 8.633 -6.931 1.00 93.38 373 GLN A N 1
ATOM 2893 C CA . GLN A 1 373 ? 28.714 7.538 -7.049 1.00 93.38 373 GLN A CA 1
ATOM 2894 C C . GLN A 1 373 ? 28.878 7.064 -8.491 1.00 93.38 373 GLN A C 1
ATOM 2896 O O . GLN A 1 373 ? 27.940 7.058 -9.287 1.00 93.38 373 GLN A O 1
ATOM 2901 N N . THR A 1 374 ? 30.090 6.621 -8.817 1.00 89.94 374 THR A N 1
ATOM 2902 C CA . THR A 1 374 ? 30.436 6.055 -10.130 1.00 89.94 374 THR A CA 1
ATOM 2903 C C . THR A 1 374 ? 30.633 4.539 -10.082 1.00 89.94 374 THR A C 1
ATOM 2905 O O . THR A 1 374 ? 30.534 3.880 -11.113 1.00 89.94 374 THR A O 1
ATOM 2908 N N . VAL A 1 375 ? 30.851 3.969 -8.891 1.00 93.56 375 VAL A N 1
ATOM 2909 C CA . VAL A 1 375 ? 31.064 2.530 -8.687 1.00 93.56 375 VAL A CA 1
ATOM 2910 C C . VAL A 1 375 ? 29.772 1.752 -8.954 1.00 93.56 375 VAL A C 1
ATOM 2912 O O . VAL A 1 375 ? 28.749 2.003 -8.316 1.00 93.56 375 VAL A O 1
ATOM 2915 N N . VAL A 1 376 ? 29.837 0.763 -9.853 1.00 93.19 376 VAL A N 1
ATOM 2916 C CA . VAL A 1 376 ? 28.684 -0.044 -10.302 1.00 93.19 376 VAL A CA 1
ATOM 2917 C C . VAL A 1 376 ? 27.938 -0.687 -9.132 1.00 93.19 376 VAL A C 1
ATOM 2919 O O . VAL A 1 376 ? 26.722 -0.556 -9.045 1.00 93.19 376 VAL A O 1
ATOM 2922 N N . ALA A 1 377 ? 28.654 -1.318 -8.194 1.00 93.50 377 ALA A N 1
ATOM 2923 C CA . ALA A 1 377 ? 28.041 -1.974 -7.036 1.00 93.50 377 ALA A CA 1
ATOM 2924 C C . ALA A 1 377 ? 27.232 -0.998 -6.164 1.00 93.50 377 ALA A C 1
ATOM 2926 O O . ALA A 1 377 ? 26.118 -1.312 -5.748 1.00 93.50 377 ALA A O 1
ATOM 2927 N N . VAL A 1 378 ? 27.758 0.211 -5.937 1.00 94.81 378 VAL A N 1
ATOM 2928 C CA . VAL A 1 378 ? 27.092 1.234 -5.116 1.00 94.81 378 VAL A CA 1
ATOM 2929 C C . VAL A 1 378 ? 25.883 1.819 -5.844 1.00 94.81 378 VAL A C 1
ATOM 2931 O O . VAL A 1 378 ? 24.844 2.038 -5.227 1.00 94.81 378 VAL A O 1
ATOM 2934 N N . ARG A 1 379 ? 25.980 2.022 -7.164 1.00 94.00 379 ARG A N 1
ATOM 2935 C CA . ARG A 1 379 ? 24.842 2.464 -7.983 1.00 94.00 379 ARG A CA 1
ATOM 2936 C C . ARG A 1 379 ? 23.738 1.409 -8.007 1.00 94.00 379 ARG A C 1
ATOM 2938 O O . ARG A 1 379 ? 22.582 1.749 -7.787 1.00 94.00 379 ARG A O 1
ATOM 2945 N N . TYR A 1 380 ? 24.080 0.137 -8.199 1.00 95.25 380 TYR A N 1
ATOM 2946 C CA . TYR A 1 380 ? 23.103 -0.951 -8.171 1.00 95.25 380 TYR A CA 1
ATOM 2947 C C . TYR A 1 380 ? 22.431 -1.073 -6.797 1.00 95.25 380 TYR A C 1
ATOM 2949 O O . TYR A 1 380 ? 21.208 -1.145 -6.727 1.00 95.25 380 TYR A O 1
ATOM 2957 N N . PHE A 1 381 ? 23.189 -0.971 -5.700 1.00 96.31 381 PHE A N 1
ATOM 2958 C CA . PHE A 1 381 ? 22.621 -0.880 -4.350 1.00 96.31 381 PHE A CA 1
ATOM 2959 C C . PHE A 1 381 ? 21.690 0.336 -4.186 1.00 96.31 381 PHE A C 1
ATOM 2961 O O . PHE A 1 381 ? 20.600 0.214 -3.629 1.00 96.31 381 PHE A O 1
ATOM 2968 N N . GLY A 1 382 ? 22.056 1.489 -4.752 1.00 96.06 382 GLY A N 1
ATOM 2969 C CA . GLY A 1 382 ? 21.203 2.678 -4.801 1.00 96.06 382 GLY A CA 1
ATOM 2970 C C . GLY A 1 382 ? 19.838 2.432 -5.457 1.00 96.06 382 GLY A C 1
ATOM 2971 O O . GLY A 1 382 ? 18.849 3.008 -5.008 1.00 96.06 382 GLY A O 1
ATOM 2972 N N . MET A 1 383 ? 19.740 1.524 -6.438 1.00 94.81 383 MET A N 1
ATOM 2973 C CA . MET A 1 383 ? 18.463 1.139 -7.064 1.00 94.81 383 MET A CA 1
ATOM 2974 C C . MET A 1 383 ? 17.526 0.405 -6.091 1.00 94.81 383 MET A C 1
ATOM 2976 O O . MET A 1 383 ? 16.319 0.661 -6.089 1.00 94.81 383 MET A O 1
ATOM 2980 N N . PHE A 1 384 ? 18.058 -0.471 -5.228 1.00 96.56 384 PHE A N 1
ATOM 2981 C CA . PHE A 1 384 ? 17.259 -1.143 -4.189 1.00 96.56 384 PHE A CA 1
ATOM 2982 C C . PHE A 1 384 ? 16.647 -0.142 -3.216 1.00 96.56 384 PHE A C 1
ATOM 2984 O O . PHE A 1 384 ? 15.511 -0.319 -2.787 1.00 96.56 384 PHE A O 1
ATOM 2991 N N . LEU A 1 385 ? 17.380 0.921 -2.889 1.00 97.50 385 LEU A N 1
ATOM 2992 C CA . LEU A 1 385 ? 16.883 1.965 -2.003 1.00 97.50 385 LEU A CA 1
ATOM 2993 C C . LEU A 1 385 ? 15.891 2.889 -2.725 1.00 97.50 385 LEU A C 1
ATOM 2995 O O . LEU A 1 385 ? 14.814 3.152 -2.198 1.00 97.50 385 LEU A O 1
ATOM 2999 N N . ALA A 1 386 ? 16.197 3.325 -3.952 1.00 96.44 386 ALA A N 1
ATOM 3000 C CA . ALA A 1 386 ? 15.352 4.236 -4.732 1.00 96.44 386 ALA A CA 1
ATOM 3001 C C . ALA A 1 386 ? 13.949 3.664 -5.010 1.00 96.44 386 ALA A C 1
ATOM 3003 O O . ALA A 1 386 ? 12.956 4.392 -4.965 1.00 96.44 386 ALA A O 1
ATOM 3004 N N . THR A 1 387 ? 13.847 2.351 -5.240 1.00 95.31 387 THR A N 1
ATOM 3005 C CA . THR A 1 387 ? 12.563 1.663 -5.473 1.00 95.31 387 THR A CA 1
ATOM 3006 C C . THR A 1 387 ? 11.632 1.667 -4.259 1.00 95.31 387 THR A C 1
ATOM 3008 O O . THR A 1 387 ? 10.419 1.565 -4.436 1.00 95.31 387 THR A O 1
ATOM 3011 N N . GLN A 1 388 ? 12.137 1.898 -3.039 1.00 95.94 388 GLN A N 1
ATOM 3012 C CA . GLN A 1 388 ? 11.311 1.917 -1.822 1.00 95.94 388 GLN A CA 1
ATOM 3013 C C . GLN A 1 388 ? 10.268 3.044 -1.795 1.00 95.94 388 GLN A C 1
ATOM 3015 O O . GLN A 1 388 ? 9.326 2.986 -1.008 1.00 95.94 388 GLN A O 1
ATOM 3020 N N . ILE A 1 389 ? 10.347 4.021 -2.703 1.00 95.50 389 ILE A N 1
ATOM 3021 C CA . ILE A 1 389 ? 9.326 5.068 -2.854 1.00 95.50 389 ILE A CA 1
ATOM 3022 C C . ILE A 1 389 ? 7.917 4.512 -3.136 1.00 95.50 389 ILE A C 1
ATOM 3024 O O . ILE A 1 389 ? 6.921 5.144 -2.788 1.00 95.50 389 ILE A O 1
ATOM 3028 N N . PHE A 1 390 ? 7.806 3.310 -3.714 1.00 93.38 390 PHE A N 1
ATOM 3029 C CA . PHE A 1 390 ? 6.518 2.650 -3.959 1.00 93.38 390 PHE A CA 1
ATOM 3030 C C . PHE A 1 390 ? 5.789 2.318 -2.643 1.00 93.38 390 PHE A C 1
ATOM 3032 O O . PHE A 1 390 ? 4.558 2.320 -2.610 1.00 93.38 390 PHE A O 1
ATOM 3039 N N . VAL A 1 391 ? 6.524 2.105 -1.542 1.00 93.56 391 VAL A N 1
ATOM 3040 C CA . VAL A 1 391 ? 5.950 1.935 -0.196 1.00 93.56 391 VAL A CA 1
ATOM 3041 C C . VAL A 1 391 ? 5.226 3.211 0.235 1.00 93.56 391 VAL A C 1
ATOM 3043 O O . VAL A 1 391 ? 4.087 3.151 0.699 1.00 93.56 391 VAL A O 1
ATOM 3046 N N . SER A 1 392 ? 5.836 4.379 0.011 1.00 93.75 392 SER A N 1
ATOM 3047 C CA . SER A 1 392 ? 5.211 5.672 0.304 1.00 93.75 392 SER A CA 1
ATOM 3048 C C . SER A 1 392 ? 3.939 5.889 -0.524 1.00 93.75 392 SER A C 1
ATOM 3050 O O . SER A 1 392 ? 2.939 6.326 0.038 1.00 93.75 392 SER A O 1
ATOM 3052 N N . VAL A 1 393 ? 3.925 5.527 -1.818 1.00 90.62 393 VAL A N 1
ATOM 3053 C CA . VAL A 1 393 ? 2.718 5.617 -2.675 1.00 90.62 393 VAL A CA 1
ATOM 3054 C C . VAL A 1 393 ? 1.549 4.842 -2.057 1.00 90.62 393 VAL A C 1
ATOM 3056 O O . VAL A 1 393 ? 0.448 5.381 -1.923 1.00 90.62 393 VAL A O 1
ATOM 3059 N N . ALA A 1 394 ? 1.792 3.587 -1.664 1.00 88.12 394 ALA A N 1
ATOM 3060 C CA . ALA A 1 394 ? 0.763 2.708 -1.114 1.00 88.12 394 ALA A CA 1
ATOM 3061 C C . ALA A 1 394 ? 0.194 3.232 0.213 1.00 88.12 394 ALA A C 1
ATOM 3063 O O . ALA A 1 394 ? -1.022 3.250 0.424 1.00 88.12 394 ALA A O 1
ATOM 3064 N N . LEU A 1 395 ? 1.069 3.709 1.097 1.00 87.69 395 LEU A N 1
ATOM 3065 C CA . LEU A 1 395 ? 0.677 4.199 2.414 1.00 87.69 395 LEU A CA 1
ATOM 3066 C C . LEU A 1 395 ? 0.038 5.598 2.378 1.00 87.69 395 LEU A C 1
ATOM 3068 O O . LEU A 1 395 ? -0.845 5.871 3.184 1.00 87.69 395 LEU A O 1
ATOM 3072 N N . VAL A 1 396 ? 0.406 6.479 1.440 1.00 88.12 396 VAL A N 1
ATOM 3073 C CA . VAL A 1 396 ? -0.229 7.807 1.303 1.00 88.12 396 VAL A CA 1
ATOM 3074 C C . VAL A 1 396 ? -1.701 7.681 0.913 1.00 88.12 396 VAL A C 1
ATOM 3076 O O . VAL A 1 396 ? -2.546 8.355 1.503 1.00 88.12 396 VAL A O 1
ATOM 3079 N N . LEU A 1 397 ? -2.029 6.797 -0.037 1.00 80.88 397 LEU A N 1
ATOM 3080 C CA . LEU A 1 397 ? -3.411 6.619 -0.490 1.00 80.88 397 LEU A CA 1
ATOM 3081 C C . LEU A 1 397 ? -4.318 6.147 0.655 1.00 80.88 397 LEU A C 1
ATOM 3083 O O . LEU A 1 397 ? -5.418 6.666 0.852 1.00 80.88 397 LEU A O 1
ATOM 3087 N N . THR A 1 398 ? -3.832 5.192 1.447 1.00 78.69 398 THR A N 1
ATOM 3088 C CA . THR A 1 398 ? -4.558 4.704 2.620 1.00 78.69 398 THR A CA 1
ATOM 3089 C C . THR A 1 398 ? -4.623 5.778 3.709 1.00 78.69 398 THR A C 1
ATOM 3091 O O . THR A 1 398 ? -5.672 5.963 4.325 1.00 78.69 398 THR A O 1
ATOM 3094 N N . TRP A 1 399 ? -3.548 6.537 3.946 1.00 81.62 399 TRP A N 1
ATOM 3095 C CA . TRP A 1 399 ? -3.521 7.615 4.939 1.00 81.62 399 TRP A CA 1
ATOM 3096 C C . TRP A 1 399 ? -4.594 8.681 4.676 1.00 81.62 399 TRP A C 1
ATOM 3098 O O . TRP A 1 399 ? -5.319 9.046 5.604 1.00 81.62 399 TRP A O 1
ATOM 3108 N N . VAL A 1 400 ? -4.797 9.101 3.423 1.00 78.31 400 VAL A N 1
ATOM 3109 C CA . VAL A 1 400 ? -5.887 10.030 3.060 1.00 78.31 400 VAL A CA 1
ATOM 3110 C C . VAL A 1 400 ? -7.262 9.428 3.331 1.00 78.31 400 VAL A C 1
ATOM 3112 O O . VAL A 1 400 ? -8.124 10.100 3.899 1.00 78.31 400 VAL A O 1
ATOM 3115 N N . GLY A 1 401 ? -7.451 8.145 3.012 1.00 68.94 401 GLY A N 1
ATOM 3116 C CA . GLY A 1 401 ? -8.708 7.437 3.265 1.00 68.94 401 GLY A CA 1
ATOM 3117 C C . GLY A 1 401 ? -9.146 7.445 4.733 1.00 68.94 401 GLY A C 1
ATOM 3118 O O . GLY A 1 401 ? -10.345 7.518 5.003 1.00 68.94 401 GLY A O 1
ATOM 3119 N N . ASN A 1 402 ? -8.188 7.446 5.664 1.00 71.25 402 ASN A N 1
ATOM 3120 C CA . ASN A 1 402 ? -8.450 7.413 7.107 1.00 71.25 402 ASN A CA 1
ATOM 3121 C C . ASN A 1 402 ? -8.475 8.801 7.767 1.00 71.25 402 ASN A C 1
ATOM 3123 O O . ASN A 1 402 ? -8.876 8.920 8.920 1.00 71.25 402 ASN A O 1
ATOM 3127 N N . THR A 1 403 ? -8.032 9.850 7.072 1.00 68.12 403 THR A N 1
ATOM 3128 C CA . THR A 1 403 ? -7.873 11.178 7.685 1.00 68.12 403 THR A CA 1
ATOM 3129 C C . THR A 1 403 ? -9.190 11.959 7.741 1.00 68.12 403 THR A C 1
ATOM 3131 O O . THR A 1 403 ? -9.339 12.834 8.583 1.00 68.12 403 THR A O 1
ATOM 3134 N N . HIS A 1 404 ? -10.180 11.655 6.901 1.00 63.03 404 HIS A N 1
ATOM 3135 C CA . HIS A 1 404 ? -11.407 12.455 6.803 1.00 63.03 404 HIS A CA 1
ATOM 3136 C C . HIS A 1 404 ? -12.630 11.751 7.408 1.00 63.03 404 HIS A C 1
ATOM 3138 O O . HIS A 1 404 ? -12.952 10.628 7.029 1.00 63.03 404 HIS A O 1
ATOM 3144 N N . ALA A 1 405 ? -13.331 12.453 8.309 1.00 49.78 405 ALA A N 1
ATOM 3145 C CA . ALA A 1 405 ? -14.513 11.964 9.031 1.00 49.78 405 ALA A CA 1
ATOM 3146 C C . ALA A 1 405 ? -15.734 11.759 8.129 1.00 49.78 405 ALA A C 1
ATOM 3148 O O . ALA A 1 405 ? -16.428 10.747 8.197 1.00 49.78 405 ALA A O 1
ATOM 3149 N N . THR A 1 406 ? -16.007 12.766 7.300 1.00 51.47 406 THR A N 1
ATOM 3150 C CA . THR A 1 406 ? -17.189 12.830 6.444 1.00 51.47 406 THR A CA 1
ATOM 3151 C C . THR A 1 406 ? -16.853 12.308 5.056 1.00 51.47 406 THR A C 1
ATOM 3153 O O . THR A 1 406 ? -15.830 12.684 4.476 1.00 51.47 406 THR A O 1
ATOM 3156 N N . ASP A 1 407 ? -17.756 11.519 4.479 1.00 53.78 407 ASP A N 1
ATOM 3157 C CA . ASP A 1 407 ? -17.593 10.956 3.137 1.00 53.78 407 ASP A CA 1
ATOM 3158 C C . ASP A 1 407 ? -17.387 12.018 2.058 1.00 53.78 407 ASP A C 1
ATOM 3160 O O . ASP A 1 407 ? -16.520 11.848 1.202 1.00 53.78 407 ASP A O 1
ATOM 3164 N N . SER A 1 408 ? -18.100 13.143 2.135 1.00 54.84 408 SER A N 1
ATOM 3165 C CA . SER A 1 408 ? -17.953 14.250 1.184 1.00 54.84 408 SER A CA 1
ATOM 3166 C C . SER A 1 408 ? -16.560 14.889 1.256 1.00 54.84 408 SER A C 1
ATOM 3168 O O . SER A 1 408 ? -15.925 15.100 0.224 1.00 54.84 408 SER A O 1
ATOM 3170 N N . LYS A 1 409 ? -16.027 15.118 2.469 1.00 57.16 409 LYS A N 1
ATOM 3171 C CA . LYS A 1 409 ? -14.665 15.657 2.669 1.00 57.16 409 LYS A CA 1
ATOM 3172 C C . LYS A 1 409 ? -13.600 14.671 2.183 1.00 57.16 409 LYS A C 1
ATOM 3174 O O . LYS A 1 409 ? -12.620 15.076 1.565 1.00 57.16 409 LYS A O 1
ATOM 3179 N N . ARG A 1 410 ? -13.810 13.372 2.413 1.00 61.62 410 ARG A N 1
ATOM 3180 C CA . ARG A 1 410 ? -12.915 12.309 1.942 1.00 61.62 410 ARG A CA 1
ATOM 3181 C C . ARG A 1 410 ? -12.909 12.195 0.419 1.00 61.62 410 ARG A C 1
ATOM 3183 O O . ARG A 1 410 ? -11.840 12.097 -0.175 1.00 61.62 410 ARG A O 1
ATOM 3190 N N . ALA A 1 411 ? -14.082 12.215 -0.211 1.00 61.47 411 ALA A N 1
ATOM 3191 C CA . ALA A 1 411 ? -14.210 12.200 -1.665 1.00 61.47 411 ALA A CA 1
ATOM 3192 C C . ALA A 1 411 ? -13.518 13.422 -2.290 1.00 61.47 411 ALA A C 1
ATOM 3194 O O . ALA A 1 411 ? -12.771 13.271 -3.255 1.00 61.47 411 ALA A O 1
ATOM 3195 N N . GLY A 1 412 ? -13.679 14.601 -1.680 1.00 62.66 412 GLY A N 1
ATOM 3196 C CA . GLY A 1 412 ? -12.936 15.810 -2.031 1.00 62.66 412 GLY A CA 1
ATOM 3197 C C . GLY A 1 412 ? -11.419 15.639 -1.939 1.00 62.66 412 GLY A C 1
ATOM 3198 O O . GLY A 1 412 ? -10.701 15.942 -2.888 1.00 62.66 412 GLY A O 1
ATOM 3199 N N . ALA A 1 413 ? -10.917 15.086 -0.834 1.00 68.69 413 ALA A N 1
ATOM 3200 C CA . ALA A 1 413 ? -9.487 14.852 -0.644 1.00 68.69 413 ALA A CA 1
ATOM 3201 C C . ALA A 1 413 ? -8.905 13.843 -1.646 1.00 68.69 413 ALA A C 1
ATOM 3203 O O . ALA A 1 413 ? -7.825 14.074 -2.190 1.00 68.69 413 ALA A O 1
ATOM 3204 N N . PHE A 1 414 ? -9.628 12.762 -1.953 1.00 72.75 414 PHE A N 1
ATOM 3205 C CA . PHE A 1 414 ? -9.234 11.836 -3.016 1.00 72.75 414 PHE A CA 1
ATOM 3206 C C . PHE A 1 414 ? -9.268 12.493 -4.397 1.00 72.75 414 PHE A C 1
ATOM 3208 O O . PHE A 1 414 ? -8.382 12.217 -5.200 1.00 72.75 414 PHE A O 1
ATOM 3215 N N . ALA A 1 415 ? -10.224 13.384 -4.674 1.00 69.31 415 ALA A N 1
ATOM 3216 C CA . ALA A 1 415 ? -10.269 14.132 -5.929 1.00 69.31 415 ALA A CA 1
ATOM 3217 C C . ALA A 1 415 ? -9.076 15.093 -6.071 1.00 69.31 415 ALA A C 1
ATOM 3219 O O . ALA A 1 415 ? -8.468 15.158 -7.141 1.00 69.31 415 ALA A O 1
ATOM 3220 N N . ILE A 1 416 ? -8.686 15.790 -4.997 1.00 73.88 416 ILE A N 1
ATOM 3221 C CA . ILE A 1 416 ? -7.493 16.654 -4.972 1.00 73.88 416 ILE A CA 1
ATOM 3222 C C . ILE A 1 416 ? -6.219 15.813 -5.135 1.00 73.88 416 ILE A C 1
ATOM 3224 O O . ILE A 1 416 ? -5.354 16.158 -5.941 1.00 73.88 416 ILE A O 1
ATOM 3228 N N . LEU A 1 417 ? -6.111 14.688 -4.421 1.00 78.81 417 LEU A N 1
ATOM 3229 C CA . LEU A 1 417 ? -4.982 13.762 -4.531 1.00 78.81 417 LEU A CA 1
ATOM 3230 C C . LEU A 1 417 ? -4.865 13.177 -5.943 1.00 78.81 417 LEU A C 1
ATOM 3232 O O . LEU A 1 417 ? -3.766 13.133 -6.496 1.00 78.81 417 LEU A O 1
ATOM 3236 N N . ALA A 1 418 ? -5.985 12.773 -6.544 1.00 74.44 418 ALA A N 1
ATOM 3237 C CA . ALA A 1 418 ? -6.029 12.247 -7.900 1.00 74.44 418 ALA A CA 1
ATOM 3238 C C . ALA A 1 418 ? -5.672 13.327 -8.928 1.00 74.44 418 ALA A C 1
ATOM 3240 O O . ALA A 1 418 ? -4.814 13.097 -9.766 1.00 74.44 418 ALA A O 1
ATOM 3241 N N . THR A 1 419 ? -6.239 14.529 -8.834 1.00 72.06 419 THR A N 1
ATOM 3242 C CA . THR A 1 419 ? -6.001 15.585 -9.833 1.00 72.06 419 THR A CA 1
ATOM 3243 C C . THR A 1 419 ? -4.596 16.179 -9.710 1.00 72.06 419 THR A C 1
ATOM 3245 O O . THR A 1 419 ? -3.869 16.268 -10.693 1.00 72.06 419 THR A O 1
ATOM 3248 N N . GLY A 1 420 ? -4.184 16.571 -8.500 1.00 75.81 420 GLY A N 1
ATOM 3249 C CA . GLY A 1 420 ? -2.889 17.213 -8.266 1.00 75.81 420 GLY A CA 1
ATOM 3250 C C . GLY A 1 420 ? -1.725 16.225 -8.263 1.00 75.81 420 GLY A C 1
ATOM 3251 O O . GLY A 1 420 ? -0.679 16.481 -8.859 1.00 75.81 420 GLY A O 1
ATOM 3252 N N . GLY A 1 421 ? -1.902 15.067 -7.627 1.00 80.56 421 GLY A N 1
ATOM 3253 C CA . GLY A 1 421 ? -0.828 14.090 -7.487 1.00 80.56 421 GLY A CA 1
ATOM 3254 C C . GLY A 1 421 ? -0.584 13.240 -8.737 1.00 80.56 421 GLY A C 1
ATOM 3255 O O . GLY A 1 421 ? 0.546 12.803 -8.961 1.00 80.56 421 GLY A O 1
ATOM 3256 N N . GLN A 1 422 ? -1.580 13.051 -9.611 1.00 84.12 422 GLN A N 1
ATOM 3257 C CA . GLN A 1 422 ? -1.387 12.340 -10.886 1.00 84.12 422 GLN A CA 1
ATOM 3258 C C . GLN A 1 422 ? -0.701 13.189 -11.957 1.00 84.12 422 GLN A C 1
ATOM 3260 O O . GLN A 1 422 ? -0.393 12.668 -13.019 1.00 84.12 422 GLN A O 1
ATOM 3265 N N . CYS A 1 423 ? -0.390 14.462 -11.695 1.00 88.19 423 CYS A N 1
ATOM 3266 C CA . CYS A 1 423 ? 0.468 15.262 -12.574 1.00 88.19 423 CYS A CA 1
ATOM 3267 C C . CYS A 1 423 ? 1.962 14.898 -12.447 1.00 88.19 423 CYS A C 1
ATOM 3269 O O . CYS A 1 423 ? 2.747 15.213 -13.340 1.00 88.19 423 CYS A O 1
ATOM 3271 N N . GLY A 1 424 ? 2.371 14.212 -11.371 1.00 90.12 424 GLY A N 1
ATOM 3272 C CA . GLY A 1 424 ? 3.764 13.800 -11.131 1.00 90.12 424 GLY A CA 1
ATOM 3273 C C . GLY A 1 424 ? 4.410 12.978 -12.263 1.00 90.12 424 GLY A C 1
ATOM 3274 O O . GLY A 1 424 ? 5.534 13.287 -12.662 1.00 90.12 424 GLY A O 1
ATOM 3275 N N . PRO A 1 425 ? 3.726 11.985 -12.857 1.00 91.12 425 PRO A N 1
ATOM 3276 C CA . PRO A 1 425 ? 4.232 11.204 -13.984 1.00 91.12 425 PRO A CA 1
ATOM 3277 C C . PRO A 1 425 ? 4.564 12.019 -15.240 1.00 91.12 425 PRO A C 1
ATOM 3279 O O . PRO A 1 425 ? 5.476 11.648 -15.980 1.00 91.12 425 PRO A O 1
ATOM 3282 N N . ILE A 1 426 ? 3.890 13.151 -15.486 1.00 92.25 426 ILE A N 1
ATOM 3283 C CA . ILE A 1 426 ? 4.226 14.036 -16.618 1.00 92.25 426 ILE A CA 1
ATOM 3284 C C . ILE A 1 426 ? 5.663 14.547 -16.461 1.00 92.25 426 ILE A C 1
ATOM 3286 O O . ILE A 1 426 ? 6.441 14.522 -17.414 1.00 92.25 426 ILE A O 1
ATOM 3290 N N . LEU A 1 427 ? 6.040 14.942 -15.241 1.00 92.56 427 LEU A N 1
ATOM 3291 C CA . LEU A 1 427 ? 7.420 15.292 -14.924 1.00 92.56 427 LEU A CA 1
ATOM 3292 C C . LEU A 1 427 ? 8.316 14.044 -14.967 1.00 92.56 427 LEU A C 1
ATOM 3294 O O . LEU A 1 427 ? 9.310 14.043 -15.684 1.00 92.56 427 LEU A O 1
ATOM 3298 N N . GLY A 1 428 ? 7.945 12.964 -14.271 1.00 90.44 428 GLY A N 1
ATOM 3299 C CA . GLY A 1 428 ? 8.753 11.739 -14.162 1.00 90.44 428 GLY A CA 1
ATOM 3300 C C . GLY A 1 428 ? 9.138 11.096 -15.502 1.00 90.44 428 GLY A C 1
ATOM 3301 O O . GLY A 1 428 ? 10.228 10.552 -15.647 1.00 90.44 428 GLY A O 1
ATOM 3302 N N . THR A 1 429 ? 8.294 11.206 -16.524 1.00 91.75 429 THR A N 1
ATOM 3303 C CA . THR A 1 429 ? 8.589 10.656 -17.858 1.00 91.75 429 THR A CA 1
ATOM 3304 C C . THR A 1 429 ? 9.619 11.459 -18.661 1.00 91.75 429 THR A C 1
ATOM 3306 O O . THR A 1 429 ? 10.131 10.945 -19.647 1.00 91.75 429 THR A O 1
ATOM 3309 N N . ASN A 1 430 ? 9.967 12.681 -18.236 1.00 90.69 430 ASN A N 1
ATOM 3310 C CA . ASN A 1 430 ? 10.845 13.600 -18.978 1.00 90.69 430 ASN A CA 1
ATOM 3311 C C . ASN A 1 430 ? 12.186 13.911 -18.279 1.00 90.69 430 ASN A C 1
ATOM 3313 O O . ASN A 1 430 ? 12.965 14.720 -18.781 1.00 90.69 430 ASN A O 1
ATOM 3317 N N . ILE A 1 431 ? 12.470 13.326 -17.111 1.00 90.00 431 ILE A N 1
ATOM 3318 C CA . ILE A 1 431 ? 13.635 13.713 -16.283 1.00 90.00 431 ILE A CA 1
ATOM 3319 C C . ILE A 1 431 ? 14.928 12.939 -16.592 1.00 90.00 431 ILE A C 1
ATOM 3321 O O . ILE A 1 431 ? 15.978 13.294 -16.058 1.00 90.00 431 ILE A O 1
ATOM 3325 N N . PHE A 1 432 ? 14.888 11.921 -17.460 1.00 88.50 432 PHE A N 1
ATOM 3326 C CA . PHE A 1 432 ? 16.038 11.070 -17.807 1.00 88.50 432 PHE A CA 1
ATOM 3327 C C . PHE A 1 432 ? 16.432 11.174 -19.299 1.00 88.50 432 PHE A C 1
ATOM 3329 O O . PHE A 1 432 ? 16.390 10.171 -20.015 1.00 88.50 432 PHE A O 1
ATOM 3336 N N . PRO A 1 433 ? 16.832 12.363 -19.799 1.00 85.75 433 PRO A N 1
ATOM 3337 C CA . PRO A 1 433 ? 17.209 12.529 -21.200 1.00 85.75 433 PRO A CA 1
ATOM 3338 C C . PRO A 1 433 ? 18.510 11.787 -21.530 1.00 85.75 433 PRO A C 1
ATOM 3340 O O . PRO A 1 433 ? 19.428 11.702 -20.711 1.00 85.75 433 PRO A O 1
ATOM 3343 N N . GLU A 1 434 ? 18.634 11.317 -22.774 1.00 81.81 434 GLU A N 1
ATOM 3344 C CA . GLU A 1 434 ? 19.823 10.584 -23.241 1.00 81.81 434 GLU A CA 1
ATOM 3345 C C . GLU A 1 434 ? 21.111 11.422 -23.195 1.00 81.81 434 GLU A C 1
ATOM 3347 O O . GLU A 1 434 ? 22.196 10.869 -23.048 1.00 81.81 434 GLU A O 1
ATOM 3352 N N . THR A 1 435 ? 21.002 12.755 -23.233 1.00 84.88 435 THR A N 1
ATOM 3353 C CA . THR A 1 435 ? 22.140 13.687 -23.131 1.00 84.88 435 THR A CA 1
ATOM 3354 C C . THR A 1 435 ? 22.888 13.600 -21.805 1.00 84.88 435 THR A C 1
ATOM 3356 O O . THR A 1 435 ? 24.042 14.010 -21.730 1.00 84.88 435 THR A O 1
ATOM 3359 N N . ASP A 1 436 ? 22.228 13.110 -20.754 1.00 87.00 436 ASP A N 1
ATOM 3360 C CA . ASP A 1 436 ? 22.794 13.042 -19.409 1.00 87.00 436 ASP A CA 1
ATOM 3361 C C . ASP A 1 436 ? 23.362 11.644 -19.087 1.00 87.00 436 ASP A C 1
ATOM 3363 O O . ASP A 1 436 ? 23.833 11.406 -17.967 1.00 87.00 436 ASP A O 1
ATOM 3367 N N . ALA A 1 437 ? 23.339 10.714 -20.049 1.00 84.69 437 ALA A N 1
ATOM 3368 C CA . ALA A 1 437 ? 23.992 9.415 -19.926 1.00 84.69 437 ALA A CA 1
ATOM 3369 C C . ALA A 1 437 ? 25.511 9.576 -19.690 1.00 84.69 437 ALA A C 1
ATOM 3371 O O . ALA A 1 437 ? 26.111 10.553 -20.142 1.00 84.69 437 ALA A O 1
ATOM 3372 N N . PRO A 1 438 ? 26.171 8.643 -18.977 1.00 88.12 438 PRO A N 1
ATOM 3373 C CA . PRO A 1 438 ? 25.638 7.419 -18.356 1.00 88.12 438 PRO A CA 1
ATOM 3374 C C . PRO A 1 438 ? 25.135 7.605 -16.909 1.00 88.12 438 PRO A C 1
ATOM 3376 O O . PRO A 1 438 ? 24.676 6.659 -16.260 1.00 88.12 438 PRO A O 1
ATOM 3379 N N . TYR A 1 439 ? 25.269 8.811 -16.349 1.00 87.69 439 TYR A N 1
ATOM 3380 C CA . TYR A 1 439 ? 25.020 9.058 -14.922 1.00 87.69 439 TYR A CA 1
ATOM 3381 C C . TYR A 1 439 ? 23.619 9.589 -14.626 1.00 87.69 439 TYR A C 1
ATOM 3383 O O . TYR A 1 439 ? 23.133 9.418 -13.512 1.00 87.69 439 TYR A O 1
ATOM 3391 N N . TYR A 1 440 ? 22.978 10.234 -15.600 1.00 91.69 440 TYR A N 1
ATOM 3392 C CA . TYR A 1 440 ? 21.646 10.824 -15.491 1.00 91.69 440 TYR A CA 1
ATOM 3393 C C . TYR A 1 440 ? 21.463 11.741 -14.270 1.00 91.69 440 TYR A C 1
ATOM 3395 O O . TYR A 1 440 ? 20.403 11.772 -13.643 1.00 91.69 440 TYR A O 1
ATOM 3403 N N . ARG A 1 441 ? 22.507 12.503 -13.909 1.00 92.75 441 ARG A N 1
ATOM 3404 C CA . ARG A 1 441 ? 22.568 13.239 -12.631 1.00 92.75 441 ARG A CA 1
ATOM 3405 C C . ARG A 1 441 ? 21.388 14.188 -12.425 1.00 92.75 441 ARG A C 1
ATOM 3407 O O . ARG A 1 441 ? 20.902 14.286 -11.302 1.00 92.75 441 ARG A O 1
ATOM 3414 N N . LYS A 1 442 ? 20.908 14.862 -13.479 1.00 91.88 442 LYS A N 1
ATOM 3415 C CA . LYS A 1 442 ? 19.754 15.769 -13.368 1.00 91.88 442 LYS A CA 1
ATOM 3416 C C . LYS A 1 442 ? 18.494 15.014 -12.944 1.00 91.88 442 LYS A C 1
ATOM 3418 O O . LYS A 1 442 ? 17.858 15.417 -11.975 1.00 91.88 442 LYS A O 1
ATOM 3423 N N . GLY A 1 443 ? 18.184 13.893 -13.597 1.00 92.19 443 GLY A N 1
ATOM 3424 C CA . GLY A 1 443 ? 17.033 13.057 -13.249 1.00 92.19 443 GLY A CA 1
ATOM 3425 C C . GLY A 1 443 ? 17.105 12.497 -11.832 1.00 92.19 443 GLY A C 1
ATOM 3426 O O . GLY A 1 443 ? 16.109 12.521 -11.106 1.00 92.19 443 GLY A O 1
ATOM 3427 N N . MET A 1 444 ? 18.300 12.089 -11.394 1.00 94.88 444 MET A N 1
ATOM 3428 C CA . MET A 1 444 ? 18.517 11.600 -10.028 1.00 94.88 444 MET A CA 1
ATOM 3429 C C . MET A 1 444 ? 18.294 12.697 -8.976 1.00 94.88 444 MET A C 1
ATOM 3431 O O . MET A 1 444 ? 17.612 12.457 -7.983 1.00 94.88 444 MET A O 1
ATOM 3435 N N . TRP A 1 445 ? 18.802 13.916 -9.197 1.00 95.69 445 TRP A N 1
ATOM 3436 C CA . TRP A 1 445 ? 18.585 15.040 -8.276 1.00 95.69 445 TRP A CA 1
ATOM 3437 C C . TRP A 1 445 ? 17.130 15.512 -8.243 1.00 95.69 445 TRP A C 1
ATOM 3439 O O . TRP A 1 445 ? 16.621 15.806 -7.162 1.00 95.69 445 TRP A O 1
ATOM 3449 N N . ILE A 1 446 ? 16.441 15.541 -9.389 1.00 95.38 446 ILE A N 1
ATOM 3450 C CA . ILE A 1 446 ? 15.010 15.877 -9.447 1.00 95.38 446 ILE A CA 1
ATOM 3451 C C . ILE A 1 446 ? 14.188 14.831 -8.682 1.00 95.38 446 ILE A C 1
ATOM 3453 O O . ILE A 1 446 ? 13.324 15.196 -7.887 1.00 95.38 446 ILE A O 1
ATOM 3457 N N . SER A 1 447 ? 14.497 13.543 -8.856 1.00 95.19 447 SER A N 1
ATOM 3458 C CA . SER A 1 447 ? 13.829 12.450 -8.134 1.00 95.19 447 SER A CA 1
ATOM 3459 C C . SER A 1 447 ? 14.110 12.502 -6.628 1.00 95.19 447 SER A C 1
ATOM 3461 O O . SER A 1 447 ? 13.193 12.367 -5.823 1.00 95.19 447 SER A O 1
ATOM 3463 N N . CYS A 1 448 ? 15.350 12.800 -6.228 1.00 96.69 448 CYS A N 1
ATOM 3464 C CA . CYS A 1 448 ? 15.704 13.040 -4.827 1.00 96.69 448 CYS A CA 1
ATOM 3465 C C . CYS A 1 448 ? 14.904 14.211 -4.231 1.00 96.69 448 CYS A C 1
ATOM 3467 O O . CYS A 1 448 ? 14.308 14.073 -3.164 1.00 96.69 448 CYS A O 1
ATOM 3469 N N . GLY A 1 449 ? 14.819 15.338 -4.946 1.00 96.38 449 GLY A N 1
ATOM 3470 C CA . GLY A 1 449 ? 13.999 16.481 -4.546 1.00 96.38 449 GLY A CA 1
ATOM 3471 C C . GLY A 1 449 ? 12.523 16.110 -4.386 1.00 96.38 449 GLY A C 1
ATOM 3472 O O . GLY A 1 449 ? 11.898 16.494 -3.400 1.00 96.38 449 GLY A O 1
ATOM 3473 N N . ALA A 1 450 ? 11.983 15.294 -5.295 1.00 95.69 450 ALA A N 1
ATOM 3474 C CA . ALA A 1 450 ? 10.625 14.771 -5.194 1.00 95.69 450 ALA A CA 1
ATOM 3475 C C . ALA A 1 450 ? 10.429 13.903 -3.937 1.00 95.69 450 ALA A C 1
ATOM 3477 O O . ALA A 1 450 ? 9.447 14.096 -3.224 1.00 95.69 450 ALA A O 1
ATOM 3478 N N . CYS A 1 451 ? 11.376 13.019 -3.597 1.00 96.25 451 CYS A N 1
ATOM 3479 C CA . CYS A 1 451 ? 11.346 12.258 -2.342 1.00 96.25 451 CYS A CA 1
ATOM 3480 C C . CYS A 1 451 ? 11.419 13.167 -1.102 1.00 96.25 451 CYS A C 1
ATOM 3482 O O . CYS A 1 451 ? 10.685 12.951 -0.141 1.00 96.25 451 CYS A O 1
ATOM 3484 N N . LEU A 1 452 ? 12.251 14.213 -1.116 1.00 96.50 452 LEU A N 1
ATOM 3485 C CA . LEU A 1 452 ? 12.345 15.166 -0.004 1.00 96.50 452 LEU A CA 1
ATOM 3486 C C . LEU A 1 452 ? 11.060 15.983 0.177 1.00 96.50 452 LEU A C 1
ATOM 3488 O O . LEU A 1 452 ? 10.678 16.260 1.312 1.00 96.50 452 LEU A O 1
ATOM 3492 N N . ILE A 1 453 ? 10.345 16.306 -0.905 1.00 94.75 453 ILE A N 1
ATOM 3493 C CA . ILE A 1 453 ? 9.005 16.905 -0.816 1.00 94.75 453 ILE A CA 1
ATOM 3494 C C . ILE A 1 453 ? 8.055 15.970 -0.057 1.00 94.75 453 ILE A C 1
ATOM 3496 O O . ILE A 1 453 ? 7.323 16.437 0.814 1.00 94.75 453 ILE A O 1
ATOM 3500 N N . VAL A 1 454 ? 8.098 14.657 -0.318 1.00 95.31 454 VAL A N 1
ATOM 3501 C CA . VAL A 1 454 ? 7.289 13.666 0.420 1.00 95.31 454 VAL A CA 1
ATOM 3502 C C . VAL A 1 454 ? 7.634 13.669 1.908 1.00 95.31 454 VAL A C 1
ATOM 3504 O O . VAL A 1 454 ? 6.733 13.623 2.740 1.00 95.31 454 VAL A O 1
ATOM 3507 N N . VAL A 1 455 ? 8.920 13.769 2.253 1.00 96.00 455 VAL A N 1
ATOM 3508 C CA . VAL A 1 455 ? 9.387 13.841 3.646 1.00 96.00 455 VAL A CA 1
ATOM 3509 C C . VAL A 1 455 ? 8.868 15.102 4.333 1.00 96.00 455 VAL A C 1
ATOM 3511 O O . VAL A 1 455 ? 8.229 15.006 5.379 1.00 96.00 455 VAL A O 1
ATOM 3514 N N . VAL A 1 456 ? 9.094 16.275 3.738 1.00 95.06 456 VAL A N 1
ATOM 3515 C CA . VAL A 1 456 ? 8.688 17.566 4.313 1.00 95.06 456 VAL A CA 1
ATOM 3516 C C . VAL A 1 456 ? 7.173 17.631 4.478 1.00 95.06 456 VAL A C 1
ATOM 3518 O O . VAL A 1 456 ? 6.686 17.971 5.555 1.00 95.06 456 VAL A O 1
ATOM 3521 N N . MET A 1 457 ? 6.419 17.254 3.444 1.00 92.56 457 MET A N 1
ATOM 3522 C CA . MET A 1 457 ? 4.957 17.273 3.488 1.00 92.56 457 MET A CA 1
ATOM 3523 C C . MET A 1 457 ? 4.392 16.187 4.408 1.00 92.56 457 MET A C 1
ATOM 3525 O O . MET A 1 457 ? 3.397 16.430 5.082 1.00 92.56 457 MET A O 1
ATOM 3529 N N . GLY A 1 458 ? 5.044 15.025 4.511 1.00 91.38 458 GLY A N 1
ATOM 3530 C CA . GLY A 1 458 ? 4.669 13.972 5.455 1.00 91.38 458 GLY A CA 1
ATOM 3531 C C . GLY A 1 458 ? 4.856 14.396 6.910 1.00 91.38 458 GLY A C 1
ATOM 3532 O O . GLY A 1 458 ? 3.966 14.184 7.732 1.00 91.38 458 GLY A O 1
ATOM 3533 N N . VAL A 1 459 ? 5.973 15.057 7.231 1.00 91.38 459 VAL A N 1
ATOM 3534 C CA . VAL A 1 459 ? 6.206 15.642 8.562 1.00 91.38 459 VAL A CA 1
ATOM 3535 C C . VAL A 1 459 ? 5.213 16.768 8.844 1.00 91.38 459 VAL A C 1
ATOM 3537 O O . VAL A 1 459 ? 4.621 16.796 9.922 1.00 91.38 459 VAL A O 1
ATOM 3540 N N . ALA A 1 460 ? 4.966 17.649 7.869 1.00 88.56 460 ALA A N 1
ATOM 3541 C CA . ALA A 1 460 ? 3.972 18.710 7.995 1.00 88.56 460 ALA A CA 1
ATOM 3542 C C . ALA A 1 460 ? 2.566 18.143 8.251 1.00 88.56 460 ALA A C 1
ATOM 3544 O O . ALA A 1 460 ? 1.884 18.610 9.156 1.00 88.56 460 ALA A O 1
ATOM 3545 N N . GLN A 1 461 ? 2.158 17.093 7.532 1.00 86.19 461 GLN A N 1
ATOM 3546 C CA . GLN A 1 461 ? 0.868 16.431 7.735 1.00 86.19 461 GLN A CA 1
ATOM 3547 C C . GLN A 1 461 ? 0.763 15.820 9.137 1.00 86.19 461 GLN A C 1
ATOM 3549 O O . GLN A 1 461 ? -0.245 16.017 9.809 1.00 86.19 461 GLN A O 1
ATOM 3554 N N . MET A 1 462 ? 1.799 15.122 9.619 1.00 86.75 462 MET A N 1
ATOM 3555 C CA . MET A 1 462 ? 1.814 14.603 10.995 1.00 86.75 462 MET A CA 1
ATOM 3556 C C . MET A 1 462 ? 1.676 15.731 12.024 1.00 86.75 462 MET A C 1
ATOM 3558 O O . MET A 1 462 ? 0.895 15.610 12.966 1.00 86.75 462 MET A O 1
ATOM 3562 N N . PHE A 1 463 ? 2.378 16.847 11.819 1.00 83.31 463 PHE A N 1
ATOM 3563 C CA . PHE A 1 463 ? 2.297 18.015 12.691 1.00 83.31 463 PHE A CA 1
ATOM 3564 C C . PHE A 1 463 ? 0.914 18.690 12.655 1.00 83.31 463 PHE A C 1
ATOM 3566 O O . PHE A 1 463 ? 0.361 19.031 13.704 1.00 83.31 463 PHE A O 1
ATOM 3573 N N . PHE A 1 464 ? 0.317 18.861 11.472 1.00 81.88 464 PHE A N 1
ATOM 3574 C CA . PHE A 1 464 ? -1.021 19.441 11.320 1.00 81.88 464 PHE A CA 1
ATOM 3575 C C . PHE A 1 464 ? -2.093 18.583 11.968 1.00 81.88 464 PHE A C 1
ATOM 3577 O O . PHE A 1 464 ? -2.933 19.094 12.703 1.00 81.88 464 PHE A O 1
ATOM 3584 N N . LEU A 1 465 ? -2.043 17.273 11.752 1.00 77.81 465 LEU A N 1
ATOM 3585 C CA . LEU A 1 465 ? -2.980 16.372 12.396 1.00 77.81 465 LEU A CA 1
ATOM 3586 C C . LEU A 1 465 ? -2.781 16.416 13.931 1.00 77.81 465 LEU A C 1
ATOM 3588 O O . LEU A 1 465 ? -3.764 16.448 14.671 1.00 77.81 465 LEU A O 1
ATOM 3592 N N . TRP A 1 466 ? -1.534 16.471 14.425 1.00 76.94 466 TRP A N 1
ATOM 3593 C CA . TRP A 1 466 ? -1.236 16.463 15.865 1.00 76.94 466 TRP A CA 1
ATOM 3594 C C . TRP A 1 466 ? -1.709 17.743 16.548 1.00 76.94 466 TRP A C 1
ATOM 3596 O O . TRP A 1 466 ? -2.370 17.700 17.584 1.00 76.94 466 TRP A O 1
ATOM 3606 N N . SER A 1 467 ? -1.429 18.892 15.934 1.00 74.50 467 SER A N 1
ATOM 3607 C CA . SER A 1 467 ? -1.921 20.189 16.399 1.00 74.50 467 SER A CA 1
ATOM 3608 C C . SER A 1 467 ? -3.449 20.264 16.373 1.00 74.50 467 SER A C 1
ATOM 3610 O O . SER A 1 467 ? -4.044 20.784 17.318 1.00 74.50 467 SER A O 1
ATOM 3612 N N . ALA A 1 468 ? -4.096 19.694 15.352 1.00 71.38 468 ALA A N 1
ATOM 3613 C CA . ALA A 1 468 ? -5.549 19.643 15.260 1.00 71.38 468 ALA A CA 1
ATOM 3614 C C . ALA A 1 468 ? -6.178 18.742 16.334 1.00 71.38 468 ALA A C 1
ATOM 3616 O O . ALA A 1 468 ? -7.217 19.099 16.889 1.00 71.38 468 ALA A O 1
ATOM 3617 N N . ASN A 1 469 ? -5.548 17.612 16.666 1.00 70.75 469 ASN A N 1
ATOM 3618 C CA . ASN A 1 469 ? -5.965 16.783 17.797 1.00 70.75 469 ASN A CA 1
ATOM 3619 C C . ASN A 1 469 ? -5.815 17.540 19.111 1.00 70.75 469 ASN A C 1
ATOM 3621 O O . ASN A 1 469 ? -6.798 17.709 19.818 1.00 70.75 469 ASN A O 1
ATOM 3625 N N . ARG A 1 470 ? -4.643 18.134 19.366 1.00 70.44 470 ARG A N 1
ATOM 3626 C CA . ARG A 1 470 ? -4.387 18.903 20.590 1.00 70.44 470 ARG A CA 1
ATOM 3627 C C . ARG A 1 470 ? -5.341 20.086 20.763 1.00 70.44 470 ARG A C 1
ATOM 3629 O O . ARG A 1 470 ? -5.673 20.449 21.887 1.00 70.44 470 ARG A O 1
ATOM 3636 N N . ARG A 1 471 ? -5.769 20.716 19.665 1.00 68.44 471 ARG A N 1
ATOM 3637 C CA . ARG A 1 471 ? -6.799 21.760 19.684 1.00 68.44 471 ARG A CA 1
ATOM 3638 C C . ARG A 1 471 ? -8.163 21.185 20.067 1.00 68.44 471 ARG A C 1
ATOM 3640 O O . ARG A 1 471 ? -8.823 21.745 20.933 1.00 68.44 471 ARG A O 1
ATOM 3647 N N . ARG A 1 472 ? -8.559 20.060 19.469 1.00 63.12 472 ARG A N 1
ATOM 3648 C CA . ARG A 1 472 ? -9.836 19.408 19.783 1.00 63.12 472 ARG A CA 1
ATOM 3649 C C . ARG A 1 472 ? -9.883 18.835 21.198 1.00 63.12 472 ARG A C 1
ATOM 3651 O O . ARG A 1 472 ? -10.924 18.941 21.830 1.00 63.12 472 ARG A O 1
ATOM 3658 N N . ASP A 1 473 ? -8.768 18.343 21.724 1.00 65.31 473 ASP A N 1
ATOM 3659 C CA . ASP A 1 473 ? -8.669 17.878 23.113 1.00 65.31 473 ASP A CA 1
ATOM 3660 C C . ASP A 1 473 ? -8.832 19.038 24.111 1.00 65.31 473 ASP A C 1
ATOM 3662 O O . ASP A 1 473 ? -9.385 18.856 25.190 1.00 65.31 473 ASP A O 1
ATOM 3666 N N . ARG A 1 474 ? -8.416 20.259 23.734 1.00 69.19 474 ARG A N 1
ATOM 3667 C CA . ARG A 1 474 ? -8.657 21.481 24.525 1.00 69.19 474 ARG A CA 1
ATOM 3668 C C . ARG A 1 474 ? -10.102 21.975 24.451 1.00 69.19 474 ARG A C 1
ATOM 3670 O O . ARG A 1 474 ? -10.583 22.538 25.424 1.00 69.19 474 ARG A O 1
ATOM 3677 N N . GLU A 1 475 ? -10.756 21.832 23.299 1.00 63.41 475 GLU A N 1
ATOM 3678 C CA . GLU A 1 475 ? -12.117 22.341 23.065 1.00 63.41 475 GLU A CA 1
ATOM 3679 C C . GLU A 1 475 ? -13.214 21.371 23.541 1.00 63.41 475 GLU A C 1
ATOM 3681 O O . GLU A 1 475 ? -14.276 21.825 23.957 1.00 63.41 475 GLU A O 1
ATOM 3686 N N . PHE A 1 476 ? -12.971 20.056 23.487 1.00 52.69 476 PHE A N 1
ATOM 3687 C CA . PHE A 1 476 ? -13.993 19.023 23.707 1.00 52.69 476 PHE A CA 1
ATOM 3688 C C . PHE A 1 476 ? -13.611 17.956 24.751 1.00 52.69 476 PHE A C 1
ATOM 3690 O O . PHE A 1 476 ? -14.363 17.003 24.914 1.00 52.69 476 PHE A O 1
ATOM 3697 N N . GLY A 1 477 ? -12.467 18.078 25.437 1.00 53.25 477 GLY A N 1
ATOM 3698 C CA . GLY A 1 477 ? -11.978 17.057 26.376 1.00 53.25 477 GLY A CA 1
ATOM 3699 C C . GLY A 1 477 ? -11.399 15.809 25.688 1.00 53.25 477 GLY A C 1
ATOM 3700 O O . GLY A 1 477 ? -11.367 15.714 24.456 1.00 53.25 477 GLY A O 1
ATOM 3701 N N . THR A 1 478 ? -10.886 14.861 26.480 1.00 49.19 478 THR A N 1
ATOM 3702 C CA . THR A 1 478 ? -10.297 13.588 26.006 1.00 49.19 478 THR A CA 1
ATOM 3703 C C . THR A 1 478 ? -11.310 12.455 25.842 1.00 49.19 478 THR A C 1
ATOM 3705 O O . THR A 1 478 ? -10.972 11.432 25.251 1.00 49.19 478 THR A O 1
ATOM 3708 N N . GLU A 1 479 ? -12.540 12.622 26.327 1.00 38.28 479 GLU A N 1
ATOM 3709 C CA . GLU A 1 479 ? -13.535 11.553 26.328 1.00 38.28 479 GLU A CA 1
ATOM 3710 C C . GLU A 1 479 ? -14.144 11.296 24.948 1.00 38.28 479 GLU A C 1
ATOM 3712 O O . GLU A 1 479 ? -14.535 12.204 24.205 1.00 38.28 479 GLU A O 1
ATOM 3717 N N . ARG A 1 480 ? -14.250 10.010 24.613 1.00 42.34 480 ARG A N 1
ATOM 3718 C CA . ARG A 1 480 ? -15.009 9.515 23.468 1.00 42.34 480 ARG A CA 1
ATOM 3719 C C . ARG A 1 480 ? -16.402 9.141 23.982 1.00 42.34 480 ARG A C 1
ATOM 3721 O O . ARG A 1 480 ? -16.561 8.082 24.576 1.00 42.34 480 ARG A O 1
ATOM 3728 N N . GLU A 1 481 ? -17.419 9.973 23.744 1.00 32.50 481 GLU A N 1
ATOM 3729 C CA . GLU A 1 481 ? -18.817 9.527 23.881 1.00 32.50 481 GLU A CA 1
ATOM 3730 C C . GLU A 1 481 ? -19.108 8.476 22.788 1.00 32.50 481 GLU A C 1
ATOM 3732 O O . GLU A 1 481 ? -19.533 8.807 21.677 1.00 32.50 481 GLU A O 1
ATOM 3737 N N . GLU A 1 482 ? -18.852 7.197 23.063 1.00 31.33 482 GLU A N 1
ATOM 3738 C CA . GLU A 1 482 ? -19.329 6.090 22.229 1.00 31.33 482 GLU A CA 1
ATOM 3739 C C . GLU A 1 482 ? -20.720 5.665 22.723 1.00 31.33 482 GLU A C 1
ATOM 3741 O O . GLU A 1 482 ? -20.872 5.050 23.771 1.00 31.33 482 GLU A O 1
ATOM 3746 N N . GLY A 1 483 ? -21.763 6.042 21.974 1.00 30.83 483 GLY A N 1
ATOM 3747 C CA . GLY A 1 483 ? -23.145 5.657 22.296 1.00 30.83 483 GLY A CA 1
ATOM 3748 C C . GLY A 1 483 ? -24.245 6.359 21.495 1.00 30.83 483 GLY A C 1
ATOM 3749 O O . GLY A 1 483 ? -25.362 5.853 21.402 1.00 30.83 483 GLY A O 1
ATOM 3750 N N . LYS A 1 484 ? -23.967 7.492 20.836 1.00 25.61 484 LYS A N 1
ATOM 3751 C CA . LYS A 1 484 ? -24.931 8.109 19.909 1.00 25.61 484 LYS A CA 1
ATOM 3752 C C . LYS A 1 484 ? -24.586 7.764 18.469 1.00 25.61 484 LYS A C 1
ATOM 3754 O O . LYS A 1 484 ? -23.632 8.291 17.902 1.00 25.61 484 LYS A O 1
ATOM 3759 N N . THR A 1 485 ? -25.422 6.909 17.877 1.00 28.44 485 THR A N 1
ATOM 3760 C CA . THR A 1 485 ? -25.592 6.762 16.424 1.00 28.44 485 THR A CA 1
ATOM 3761 C C . THR A 1 485 ? -25.423 8.123 15.759 1.00 28.44 485 THR A C 1
ATOM 3763 O O . THR A 1 485 ? -26.124 9.077 16.108 1.00 28.44 485 THR A O 1
ATOM 3766 N N . THR A 1 486 ? -24.479 8.213 14.827 1.00 27.83 486 THR A N 1
ATOM 3767 C CA . THR A 1 486 ? -24.287 9.379 13.971 1.00 27.83 486 THR A CA 1
ATOM 3768 C C . THR A 1 486 ? -25.626 9.677 13.305 1.00 27.83 486 THR A C 1
ATOM 3770 O O . THR A 1 486 ? -26.106 8.907 12.476 1.00 27.83 486 THR A O 1
ATOM 3773 N N . THR A 1 487 ? -26.276 10.768 13.706 1.00 24.47 487 THR A N 1
ATOM 3774 C CA . THR A 1 487 ? -27.418 11.291 12.962 1.00 24.47 487 THR A CA 1
ATOM 3775 C C . THR A 1 487 ? -26.957 11.603 11.538 1.00 24.47 487 THR A C 1
ATOM 3777 O O . THR A 1 487 ? -25.790 11.931 11.313 1.00 24.47 487 THR A O 1
ATOM 3780 N N . ALA A 1 488 ? -27.873 11.495 10.573 1.00 29.45 488 ALA A N 1
ATOM 3781 C CA . ALA A 1 488 ? -27.642 11.607 9.125 1.00 29.45 488 ALA A CA 1
ATOM 3782 C C . ALA A 1 488 ? -26.941 12.904 8.647 1.00 29.45 488 ALA A C 1
ATOM 3784 O O . ALA A 1 488 ? -26.607 13.038 7.475 1.00 29.45 488 ALA A O 1
ATOM 3785 N N . PHE A 1 489 ? -26.652 13.837 9.554 1.00 27.22 489 PHE A N 1
ATOM 3786 C CA . PHE A 1 489 ? -25.729 14.944 9.356 1.00 27.22 489 PHE A CA 1
ATOM 3787 C C . PHE A 1 489 ? -24.572 14.790 10.346 1.00 27.22 489 PHE A C 1
ATOM 3789 O O . PHE A 1 489 ? -24.722 15.066 11.535 1.00 27.22 489 PHE A O 1
ATOM 3796 N N . GLY A 1 490 ? -23.424 14.317 9.852 1.00 32.62 490 GLY A N 1
ATOM 3797 C CA . GLY A 1 490 ? -22.233 14.058 10.659 1.00 32.62 490 GLY A CA 1
ATOM 3798 C C . GLY A 1 490 ? -21.827 15.270 11.496 1.00 32.62 490 GLY A C 1
ATOM 3799 O O . GLY A 1 490 ? -21.288 16.246 10.976 1.00 32.62 490 GLY A O 1
ATOM 3800 N N . ASN A 1 491 ? -22.066 15.201 12.805 1.00 32.53 491 ASN A N 1
ATOM 3801 C CA . ASN A 1 491 ? -21.531 16.175 13.743 1.00 32.53 491 ASN A CA 1
ATOM 3802 C C . ASN A 1 491 ? -20.018 15.936 13.871 1.00 32.53 491 ASN A C 1
ATOM 3804 O O . ASN A 1 491 ? -19.584 14.968 14.486 1.00 32.53 491 ASN A O 1
ATOM 3808 N N . ASP A 1 492 ? -19.220 16.856 13.321 1.00 46.22 492 ASP A N 1
ATOM 3809 C CA . ASP A 1 492 ? -17.739 16.904 13.303 1.00 46.22 492 ASP A CA 1
ATOM 3810 C C . ASP A 1 492 ? -17.078 16.921 14.713 1.00 46.22 492 ASP A C 1
ATOM 3812 O O . ASP A 1 492 ? -15.860 17.054 14.844 1.00 46.22 492 ASP A O 1
ATOM 3816 N N . ARG A 1 493 ? -17.882 16.817 15.784 1.00 36.75 493 ARG A N 1
ATOM 3817 C CA . ARG A 1 493 ? -17.505 17.055 17.188 1.00 36.75 493 ARG A CA 1
ATOM 3818 C C . ARG A 1 493 ? -16.771 15.873 17.840 1.00 36.75 493 ARG A C 1
ATOM 3820 O O . ARG A 1 493 ? -15.894 16.101 18.666 1.00 36.75 493 ARG A O 1
ATOM 3827 N N . THR A 1 494 ? -17.067 14.633 17.441 1.00 39.59 494 THR A N 1
ATOM 3828 C CA . THR A 1 494 ? -16.488 13.405 18.037 1.00 39.59 494 THR A CA 1
ATOM 3829 C C . THR A 1 494 ? -15.341 12.792 17.228 1.00 39.59 494 THR A C 1
ATOM 3831 O O . THR A 1 494 ? -14.670 11.872 17.691 1.00 39.59 494 THR A O 1
ATOM 3834 N N . PHE A 1 495 ? -15.061 13.294 16.021 1.00 42.88 495 PHE A N 1
ATOM 3835 C CA . PHE A 1 495 ? -13.957 12.784 15.210 1.00 42.88 495 PHE A CA 1
ATOM 3836 C C . PHE A 1 495 ? -12.604 13.252 15.772 1.00 42.88 495 PHE A C 1
ATOM 3838 O O . PHE A 1 495 ? -12.406 14.434 16.054 1.00 42.88 495 PHE A O 1
ATOM 3845 N N . ARG A 1 496 ? -11.640 12.339 15.900 1.00 48.19 496 ARG A N 1
ATOM 3846 C CA . ARG A 1 496 ? -10.231 12.630 16.216 1.00 48.19 496 ARG A CA 1
ATOM 3847 C C . ARG A 1 496 ? -9.365 12.032 15.110 1.00 48.19 496 ARG A C 1
ATOM 3849 O O . ARG A 1 496 ? -9.668 10.946 14.620 1.00 48.19 496 ARG A O 1
ATOM 3856 N N . TYR A 1 497 ? -8.324 12.745 14.676 1.00 48.41 497 TYR A N 1
ATOM 3857 C CA . TYR A 1 497 ? -7.416 12.214 13.658 1.00 48.41 497 TYR A CA 1
ATOM 3858 C C . TYR A 1 497 ? -6.562 11.118 14.302 1.00 48.41 497 TYR A C 1
ATOM 3860 O O . TYR A 1 497 ? -5.976 11.344 15.354 1.00 48.41 497 TYR A O 1
ATOM 3868 N N . THR A 1 498 ? -6.465 9.930 13.713 1.00 42.75 498 THR A N 1
ATOM 3869 C CA . THR A 1 498 ? -5.623 8.864 14.277 1.00 42.75 498 THR A CA 1
ATOM 3870 C C . THR A 1 498 ? -4.149 9.249 14.146 1.00 42.75 498 THR A C 1
ATOM 3872 O O . THR A 1 498 ? -3.574 9.205 13.059 1.00 42.75 498 THR A O 1
ATOM 3875 N N . ILE A 1 499 ? -3.535 9.670 15.249 1.00 36.72 499 ILE A N 1
ATOM 3876 C CA . ILE A 1 499 ? -2.093 9.888 15.361 1.00 36.72 499 ILE A CA 1
ATOM 3877 C C . ILE A 1 499 ? -1.716 9.431 16.747 1.00 36.72 499 ILE A C 1
ATOM 3879 O O . ILE A 1 499 ? -2.249 9.972 17.707 1.00 36.72 499 ILE A O 1
ATOM 3883 N N . CYS A 1 500 ? -0.786 8.488 16.821 1.00 31.33 500 CYS A N 1
ATOM 3884 C CA . CYS A 1 500 ? -0.088 8.119 18.044 1.00 31.33 500 CYS A CA 1
ATOM 3885 C C . CYS A 1 500 ? -0.988 8.015 19.275 1.00 31.33 500 CYS A C 1
ATOM 3887 O O . CYS A 1 500 ? -1.062 8.967 20.046 1.00 31.33 500 CYS A O 1
ATOM 3889 N N . GLN A 1 501 ? -1.529 6.828 19.542 1.00 32.75 501 GLN A N 1
ATOM 3890 C CA . GLN A 1 501 ? -1.598 6.405 20.936 1.00 32.75 501 GLN A CA 1
ATOM 3891 C C . GLN A 1 501 ? -1.657 4.880 21.077 1.00 32.75 501 GLN A C 1
ATOM 3893 O O . GLN A 1 501 ? -2.395 4.240 20.329 1.00 32.75 501 GLN A O 1
ATOM 3898 N N . PRO A 1 502 ? -0.908 4.300 22.036 1.00 33.25 502 PRO A N 1
ATOM 3899 C CA . PRO A 1 502 ? -1.365 3.092 22.705 1.00 33.25 502 PRO A CA 1
ATOM 3900 C C . PRO A 1 502 ? -2.668 3.480 23.411 1.00 33.25 502 PRO A C 1
ATOM 3902 O O . PRO A 1 502 ? -2.707 4.478 24.131 1.00 33.25 502 PRO A O 1
ATOM 3905 N N . THR A 1 503 ? -3.750 2.788 23.085 1.00 39.12 503 THR A N 1
ATOM 3906 C CA . THR A 1 503 ? -5.120 3.171 23.423 1.00 39.12 503 THR A CA 1
ATOM 3907 C C . THR A 1 503 ? -5.287 3.313 24.941 1.00 39.12 503 THR A C 1
ATOM 3909 O O . THR A 1 503 ? -5.358 2.327 25.665 1.00 39.12 503 THR A O 1
ATOM 3912 N N . LEU A 1 504 ? -5.320 4.557 25.425 1.00 37.47 504 LEU A N 1
ATOM 3913 C CA . LEU A 1 504 ? -5.874 4.937 26.723 1.00 37.47 504 LEU A CA 1
ATOM 3914 C C . LEU A 1 504 ? -7.355 5.218 26.471 1.00 37.47 504 LEU A C 1
ATOM 3916 O O . LEU A 1 504 ? -7.698 6.273 25.940 1.00 37.47 504 LEU A O 1
ATOM 3920 N N . LEU A 1 505 ? -8.225 4.259 26.780 1.00 42.19 505 LEU A N 1
ATOM 3921 C CA . LEU A 1 505 ? -9.660 4.521 26.851 1.00 42.19 505 LEU A CA 1
ATOM 3922 C C . LEU A 1 505 ? -9.925 5.222 28.192 1.00 42.19 505 LEU A C 1
ATOM 3924 O O . LEU A 1 505 ? -9.724 4.622 29.246 1.00 42.19 505 LEU A O 1
ATOM 3928 N N . SER A 1 506 ? -10.322 6.498 28.155 1.00 42.22 506 SER A N 1
ATOM 3929 C CA . SER A 1 506 ? -10.928 7.168 29.310 1.00 42.22 506 SER A CA 1
ATOM 3930 C C . SER A 1 506 ? -12.444 7.118 29.167 1.00 42.22 506 SER A C 1
ATOM 3932 O O . SER A 1 506 ? -12.999 7.783 28.289 1.00 42.22 506 SER A O 1
ATOM 3934 N N . GLN A 1 507 ? -13.082 6.316 30.009 1.00 52.44 507 GLN A N 1
ATOM 3935 C CA . GLN A 1 507 ? -14.510 6.390 30.307 1.00 52.44 507 GLN A CA 1
ATOM 3936 C C . GLN A 1 507 ? -14.629 6.727 31.790 1.00 52.44 507 GLN A C 1
ATOM 3938 O O . GLN A 1 507 ? -13.880 6.164 32.577 1.00 52.44 507 GLN A O 1
ATOM 3943 N N . ASP A 1 508 ? -15.543 7.606 32.194 1.00 55.12 508 ASP A N 1
ATOM 3944 C CA . ASP A 1 508 ? -15.775 7.872 33.621 1.00 55.12 508 ASP A CA 1
ATOM 3945 C C . ASP A 1 508 ? -16.161 6.595 34.404 1.00 55.12 508 ASP A C 1
ATOM 3947 O O . ASP A 1 508 ? -15.756 6.425 35.559 1.00 55.12 508 ASP A O 1
ATOM 3951 N N . GLU A 1 509 ? -16.878 5.661 33.765 1.00 68.06 509 GLU A N 1
ATOM 3952 C CA . GLU A 1 509 ? -17.368 4.425 34.380 1.00 68.06 509 GLU A CA 1
ATOM 3953 C C . GLU A 1 509 ? -17.455 3.265 33.367 1.00 68.06 509 GLU A C 1
ATOM 3955 O O . GLU A 1 509 ? -17.996 3.413 32.271 1.00 68.06 509 GLU A O 1
ATOM 3960 N N . TRP A 1 510 ? -16.917 2.102 33.737 1.00 74.75 510 TRP A N 1
ATOM 3961 C CA . TRP A 1 510 ? -16.875 0.872 32.950 1.00 74.75 510 TRP A CA 1
ATOM 3962 C C . TRP A 1 510 ? -17.797 -0.173 33.568 1.00 74.75 510 TRP A C 1
ATOM 3964 O O . TRP A 1 510 ? -17.434 -0.760 34.580 1.00 74.75 510 TRP A O 1
ATOM 3974 N N . THR A 1 511 ? -18.940 -0.479 32.957 1.00 80.56 511 THR A N 1
ATOM 3975 C CA . THR A 1 511 ? -19.815 -1.554 33.458 1.00 80.56 511 THR A CA 1
ATOM 3976 C C . THR A 1 511 ? -19.497 -2.889 32.771 1.00 80.56 511 THR A C 1
ATOM 3978 O O . THR A 1 511 ? -19.689 -3.054 31.561 1.00 80.56 511 THR A O 1
ATOM 3981 N N . ILE A 1 512 ? -18.996 -3.862 33.536 1.00 81.38 512 ILE A N 1
ATOM 3982 C CA . ILE A 1 512 ? -18.607 -5.192 33.047 1.00 81.38 512 ILE A CA 1
ATOM 3983 C C . ILE A 1 512 ? -19.731 -6.189 33.320 1.00 81.38 512 ILE A C 1
ATOM 3985 O O . ILE A 1 512 ? -20.034 -6.500 34.471 1.00 81.38 512 ILE A O 1
ATOM 3989 N N . HIS A 1 513 ? -20.305 -6.744 32.254 1.00 78.12 513 HIS A N 1
ATOM 3990 C CA . HIS A 1 513 ? -21.388 -7.726 32.330 1.00 78.12 513 HIS A CA 1
ATOM 3991 C C . HIS A 1 513 ? -20.915 -9.183 32.219 1.00 78.12 513 HIS A C 1
ATOM 3993 O O . HIS A 1 513 ? -21.649 -10.088 32.606 1.00 78.12 513 HIS A O 1
ATOM 3999 N N . SER A 1 514 ? -19.712 -9.439 31.687 1.00 79.88 514 SER A N 1
ATOM 4000 C CA . SER A 1 514 ? -19.159 -10.798 31.551 1.00 79.88 514 SER A CA 1
ATOM 4001 C C . SER A 1 514 ? -17.628 -10.813 31.527 1.00 79.88 514 SER A C 1
ATOM 4003 O O . SER A 1 514 ? -17.007 -9.821 31.150 1.00 79.88 514 SER A O 1
ATOM 4005 N N . GLN A 1 515 ? -17.014 -11.953 31.869 1.00 79.00 515 GLN A N 1
ATOM 4006 C CA . GLN A 1 515 ? -15.556 -12.135 31.788 1.00 79.00 515 GLN A CA 1
ATOM 4007 C C . GLN A 1 515 ? -15.027 -11.945 30.355 1.00 79.00 515 GLN A C 1
ATOM 4009 O O . GLN A 1 515 ? -14.025 -11.276 30.154 1.00 79.00 515 GLN A O 1
ATOM 4014 N N . SER A 1 516 ? -15.761 -12.417 29.343 1.00 73.06 516 SER A N 1
ATOM 4015 C CA . SER A 1 516 ? -15.364 -12.254 27.935 1.00 73.06 516 SER A CA 1
ATOM 4016 C C . SER A 1 516 ? -15.273 -10.788 27.485 1.00 73.06 516 SER A C 1
ATOM 4018 O O . SER A 1 516 ? -14.413 -10.435 26.683 1.00 73.06 516 SER A O 1
ATOM 4020 N N . GLN A 1 517 ? -16.133 -9.914 28.025 1.00 71.56 517 GLN A N 1
ATOM 4021 C CA . GLN A 1 517 ? -16.070 -8.473 27.771 1.00 71.56 517 GLN A CA 1
ATOM 4022 C C . GLN A 1 517 ? -14.772 -7.886 28.338 1.00 71.56 517 GLN A C 1
ATOM 4024 O O . GLN A 1 517 ? -14.135 -7.059 27.691 1.00 71.56 517 GLN A O 1
ATOM 4029 N N . LEU A 1 518 ? -14.376 -8.338 29.527 1.00 69.50 518 LEU A N 1
ATOM 4030 C CA . LEU A 1 518 ? -13.150 -7.918 30.189 1.00 69.50 518 LEU A CA 1
ATOM 4031 C C . LEU A 1 518 ? -11.895 -8.438 29.469 1.00 69.50 518 LEU A C 1
ATOM 4033 O O . LEU A 1 518 ? -10.950 -7.670 29.316 1.00 69.50 518 LEU A O 1
ATOM 4037 N N . ASP A 1 519 ? -11.909 -9.674 28.962 1.00 70.81 519 ASP A N 1
ATOM 4038 C CA . ASP A 1 519 ? -10.791 -10.257 28.203 1.00 70.81 519 ASP A CA 1
ATOM 4039 C C . ASP A 1 519 ? -10.532 -9.495 26.885 1.00 70.81 519 ASP A C 1
ATOM 4041 O O . ASP A 1 519 ? -9.391 -9.243 26.505 1.00 70.81 519 ASP A O 1
ATOM 4045 N N . ILE A 1 520 ? -11.591 -9.042 26.201 1.00 63.41 520 ILE A N 1
ATOM 4046 C CA . ILE A 1 520 ? -11.464 -8.193 25.000 1.00 63.41 520 ILE A CA 1
ATOM 4047 C C . ILE A 1 520 ? -10.866 -6.829 25.357 1.00 63.41 520 ILE A C 1
ATOM 4049 O O . ILE A 1 520 ? -10.027 -6.298 24.626 1.00 63.41 520 ILE A O 1
ATOM 4053 N N . ILE A 1 521 ? -11.313 -6.244 26.472 1.00 64.44 521 ILE A N 1
ATOM 4054 C CA . ILE A 1 521 ? -10.800 -4.959 26.951 1.00 64.44 521 ILE A CA 1
ATOM 4055 C C . ILE A 1 521 ? -9.316 -5.094 27.316 1.00 64.44 521 ILE A C 1
ATOM 4057 O O . ILE A 1 521 ? -8.517 -4.229 26.952 1.00 64.44 521 ILE A O 1
ATOM 4061 N N . SER A 1 522 ? -8.921 -6.181 27.977 1.00 63.75 522 SER A N 1
ATOM 4062 C CA . SER A 1 522 ? -7.540 -6.392 28.408 1.00 63.75 522 SER A CA 1
ATOM 4063 C C . SER A 1 522 ? -6.575 -6.746 27.272 1.00 63.75 522 SER A C 1
ATOM 4065 O O . SER A 1 522 ? -5.402 -6.381 27.345 1.00 63.75 522 SER A O 1
ATOM 4067 N N . GLU A 1 523 ? -7.044 -7.349 26.172 1.00 61.19 523 GLU A N 1
ATOM 4068 C CA . GLU A 1 523 ? -6.239 -7.500 24.948 1.00 61.19 523 GLU A CA 1
ATOM 4069 C C . GLU A 1 523 ? -5.900 -6.150 24.291 1.00 61.19 523 GLU A C 1
ATOM 4071 O O . GLU A 1 523 ? -4.886 -6.020 23.598 1.00 61.19 523 GLU A O 1
ATOM 4076 N N . GLN A 1 524 ? -6.750 -5.139 24.487 1.00 53.03 524 GLN A N 1
ATOM 4077 C CA . GLN A 1 524 ? -6.656 -3.849 23.801 1.00 53.03 524 GLN A CA 1
ATOM 4078 C C . GLN A 1 524 ? -6.116 -2.716 24.685 1.00 53.03 524 GLN A C 1
ATOM 4080 O O . GLN A 1 524 ? -5.740 -1.662 24.156 1.00 53.03 524 GLN A O 1
ATOM 4085 N N . CYS A 1 525 ? -6.058 -2.904 26.007 1.00 59.44 525 CYS A N 1
ATOM 4086 C CA . CYS A 1 525 ? -5.717 -1.858 26.970 1.00 59.44 525 CYS A CA 1
ATOM 4087 C C . CYS A 1 525 ? -4.781 -2.350 28.079 1.00 59.44 525 CYS A C 1
ATOM 4089 O O . CYS A 1 525 ? -5.077 -3.302 28.789 1.00 59.44 525 CYS A O 1
ATOM 4091 N N . THR A 1 526 ? -3.684 -1.618 28.304 1.00 66.69 526 THR A N 1
ATOM 4092 C CA . THR A 1 526 ? -2.768 -1.844 29.441 1.00 66.69 526 THR A CA 1
ATOM 4093 C C . THR A 1 526 ? -3.091 -0.980 30.665 1.00 66.69 526 THR A C 1
ATOM 4095 O O . THR A 1 526 ? -2.579 -1.252 31.755 1.00 66.69 526 THR A O 1
ATOM 4098 N N . THR A 1 527 ? -3.930 0.050 30.495 1.00 69.19 527 THR A N 1
ATOM 4099 C CA . THR A 1 527 ? -4.382 0.980 31.541 1.00 69.19 527 THR A CA 1
ATOM 4100 C C . THR A 1 527 ? -5.870 1.279 31.357 1.00 69.19 527 THR A C 1
ATOM 4102 O O . THR A 1 527 ? -6.260 1.738 30.283 1.00 69.19 527 THR A O 1
ATOM 4105 N N . LEU A 1 528 ? -6.674 1.074 32.402 1.00 71.12 528 LEU A N 1
ATOM 4106 C CA . LEU A 1 528 ? -8.084 1.464 32.457 1.00 71.12 528 LEU A CA 1
ATOM 4107 C C . LEU A 1 528 ? -8.215 2.791 33.200 1.00 71.12 528 LEU A C 1
ATOM 4109 O O . LEU A 1 528 ? -7.825 2.905 34.364 1.00 71.12 528 LEU A O 1
ATOM 4113 N N . VAL A 1 529 ? -8.745 3.805 32.521 1.00 71.31 529 VAL A N 1
ATOM 4114 C CA . VAL A 1 529 ? -9.016 5.109 33.131 1.00 71.31 529 VAL A CA 1
ATOM 4115 C C . VAL A 1 529 ? -10.508 5.199 33.409 1.00 71.31 529 VAL A C 1
ATOM 4117 O O . VAL A 1 529 ? -11.283 5.060 32.465 1.00 71.31 529 VAL A O 1
ATOM 4120 N N . GLY A 1 530 ? -10.876 5.399 34.680 1.00 77.44 530 GLY A N 1
ATOM 4121 C CA . GLY A 1 530 ? -12.270 5.449 35.145 1.00 77.44 530 GLY A CA 1
ATOM 4122 C C . GLY A 1 530 ? -12.606 4.483 36.275 1.00 77.44 530 GLY A C 1
ATOM 4123 O O . GLY A 1 530 ? -11.775 3.657 36.663 1.00 77.44 530 GLY A O 1
ATOM 4124 N N . ASN A 1 531 ? -13.830 4.586 36.796 1.00 80.62 531 ASN A N 1
ATOM 4125 C CA . ASN A 1 531 ? -14.397 3.595 37.712 1.00 80.62 531 ASN A CA 1
ATOM 4126 C C . ASN A 1 531 ? -14.745 2.321 36.945 1.00 80.62 531 ASN A C 1
ATOM 4128 O O . ASN A 1 531 ? -15.153 2.393 35.795 1.00 80.62 531 ASN A O 1
ATOM 4132 N N . VAL A 1 532 ? -14.594 1.153 37.558 1.00 84.69 532 VAL A N 1
ATOM 4133 C CA . VAL A 1 532 ? -14.926 -0.132 36.938 1.00 84.69 532 VAL A CA 1
ATOM 4134 C C . VAL A 1 532 ? -16.015 -0.793 37.762 1.00 84.69 532 VAL A C 1
ATOM 4136 O O . VAL A 1 532 ? -15.735 -1.301 38.836 1.00 84.69 532 VAL A O 1
ATOM 4139 N N . GLU A 1 533 ? -17.250 -0.785 37.280 1.00 84.94 533 GLU A N 1
ATOM 4140 C CA . GLU A 1 533 ? -18.396 -1.407 37.934 1.00 84.94 533 GLU A CA 1
ATOM 4141 C C . GLU A 1 533 ? -18.620 -2.836 37.420 1.00 84.94 533 GLU A C 1
ATOM 4143 O O . GLU A 1 533 ? -18.839 -3.085 36.234 1.00 84.94 533 GLU A O 1
ATOM 4148 N N . ILE A 1 534 ? -18.618 -3.806 38.329 1.00 85.50 534 ILE A N 1
ATOM 4149 C CA . ILE A 1 534 ? -19.047 -5.174 38.052 1.00 85.50 534 ILE A CA 1
ATOM 4150 C C . ILE A 1 534 ? -20.575 -5.203 38.097 1.00 85.50 534 ILE A C 1
ATOM 4152 O O . ILE A 1 534 ? -21.185 -4.984 39.151 1.00 85.50 534 ILE A O 1
ATOM 4156 N N . ALA A 1 535 ? -21.194 -5.487 36.949 1.00 79.62 535 ALA A N 1
ATOM 4157 C CA . ALA A 1 535 ? -22.640 -5.458 36.797 1.00 79.62 535 ALA A CA 1
ATOM 4158 C C . ALA A 1 535 ? -23.348 -6.392 37.785 1.00 79.62 535 ALA A C 1
ATOM 4160 O O . ALA A 1 535 ? -22.828 -7.437 38.185 1.00 79.62 535 ALA A O 1
ATOM 4161 N N . SER A 1 536 ? -24.584 -6.045 38.144 1.00 76.44 536 SER A N 1
ATOM 4162 C CA . SER A 1 536 ? -25.333 -6.773 39.172 1.00 76.44 536 SER A CA 1
ATOM 4163 C C . SER A 1 536 ? -25.708 -8.216 38.799 1.00 76.44 536 SER A C 1
ATOM 4165 O O . SER A 1 536 ? -26.031 -9.037 39.652 1.00 76.44 536 SER A O 1
ATOM 4167 N N . ASN A 1 537 ? -25.674 -8.533 37.506 1.00 75.44 537 ASN A N 1
ATOM 4168 C CA . ASN A 1 537 ? -25.971 -9.850 36.951 1.00 75.44 537 ASN A CA 1
ATOM 4169 C C . ASN A 1 537 ? -24.720 -10.709 36.701 1.00 75.44 537 ASN A C 1
ATOM 4171 O O . ASN A 1 537 ? -24.842 -11.791 36.128 1.00 75.44 537 ASN A O 1
ATOM 4175 N N . TYR A 1 538 ? -23.532 -10.240 37.092 1.00 78.00 538 TYR A N 1
ATOM 4176 C CA . TYR A 1 538 ? -22.285 -10.965 36.881 1.00 78.00 538 TYR A CA 1
ATOM 4177 C C . TYR A 1 538 ? -22.205 -12.199 37.794 1.00 78.00 538 TYR A C 1
ATOM 4179 O O . TYR A 1 538 ? -22.347 -12.097 39.015 1.00 78.00 538 TYR A O 1
ATOM 4187 N N . THR A 1 539 ? -21.937 -13.367 37.205 1.00 77.19 539 THR A N 1
ATOM 4188 C CA . THR A 1 539 ? -21.764 -14.637 37.927 1.00 77.19 539 THR A CA 1
ATOM 4189 C C . THR A 1 539 ? -20.513 -15.366 37.452 1.00 77.19 539 THR A C 1
ATOM 4191 O O . THR A 1 539 ? -20.333 -15.532 36.246 1.00 77.19 539 THR A O 1
ATOM 4194 N N . GLY A 1 540 ? -19.696 -15.865 38.383 1.00 80.81 540 GLY A N 1
ATOM 4195 C CA . GLY A 1 540 ? -18.455 -16.594 38.080 1.00 80.81 540 GLY A CA 1
ATOM 4196 C C . GLY A 1 540 ? -17.188 -15.871 38.557 1.00 80.81 540 GLY A C 1
ATOM 4197 O O . GLY A 1 540 ? -17.296 -14.937 39.356 1.00 80.81 540 GLY A O 1
ATOM 4198 N N . PRO A 1 541 ? -15.992 -16.325 38.134 1.00 84.31 541 PRO A N 1
ATOM 4199 C CA . PRO A 1 541 ? -14.723 -15.708 38.509 1.00 84.31 541 PRO A CA 1
ATOM 4200 C C . PRO A 1 541 ? -14.481 -14.424 37.710 1.00 84.31 541 PRO A C 1
ATOM 4202 O O . PRO A 1 541 ? -14.700 -14.406 36.503 1.00 84.31 541 PRO A O 1
ATOM 4205 N N . PHE A 1 542 ? -14.008 -13.383 38.391 1.00 87.19 542 PHE A N 1
ATOM 4206 C CA . PHE A 1 542 ? -13.609 -12.104 37.818 1.00 87.19 542 PHE A CA 1
ATOM 4207 C C . PHE A 1 542 ? -12.083 -11.993 37.856 1.00 87.19 542 PHE A C 1
ATOM 4209 O O . PHE A 1 542 ? -11.497 -11.783 38.921 1.00 87.19 542 PHE A O 1
ATOM 4216 N N . THR A 1 543 ? -11.436 -12.125 36.701 1.00 86.75 543 THR A N 1
ATOM 4217 C CA . THR A 1 543 ? -9.969 -12.092 36.602 1.00 86.75 543 THR A CA 1
ATOM 4218 C C . THR A 1 543 ? -9.531 -11.007 35.625 1.00 86.75 543 THR A C 1
ATOM 4220 O O . THR A 1 543 ? -9.938 -11.016 34.468 1.00 86.75 543 THR A O 1
ATOM 4223 N N . VAL A 1 544 ? -8.684 -10.069 36.055 1.00 83.62 544 VAL A N 1
ATOM 4224 C CA . VAL A 1 544 ? -8.121 -9.032 35.170 1.00 83.62 544 VAL A CA 1
ATOM 4225 C C . VAL A 1 544 ? -6.656 -9.359 34.875 1.00 83.62 544 VAL A C 1
ATOM 4227 O O . VAL A 1 544 ? -5.770 -9.054 35.673 1.00 83.62 544 VAL A O 1
ATOM 4230 N N . SER A 1 545 ? -6.387 -9.958 33.718 1.00 80.25 545 SER A N 1
ATOM 4231 C CA . SER A 1 545 ? -5.022 -10.218 33.229 1.00 80.25 545 SER A CA 1
ATOM 4232 C C . SER A 1 545 ? -4.613 -9.186 32.180 1.00 80.25 545 SER A C 1
ATOM 4234 O O . SER A 1 545 ? -5.452 -8.749 31.406 1.00 80.25 545 SER A O 1
ATOM 4236 N N . GLY A 1 546 ? -3.341 -8.786 32.129 1.00 73.25 546 GLY A N 1
ATOM 4237 C CA . GLY A 1 546 ? -2.811 -7.864 31.111 1.00 73.25 546 GLY A CA 1
ATOM 4238 C C . GLY A 1 546 ? -3.040 -6.364 31.362 1.00 73.25 546 GLY A C 1
ATOM 4239 O O . GLY A 1 546 ? -2.433 -5.535 30.679 1.00 73.25 546 GLY A O 1
ATOM 4240 N N . VAL A 1 547 ? -3.838 -5.990 32.369 1.00 78.81 547 VAL A N 1
ATOM 4241 C CA . VAL A 1 547 ? -4.040 -4.589 32.779 1.00 78.81 547 VAL A CA 1
ATOM 4242 C C . VAL A 1 547 ? -3.124 -4.253 33.953 1.00 78.81 547 VAL A C 1
ATOM 4244 O O . VAL A 1 547 ? -3.220 -4.847 35.022 1.00 78.81 547 VAL A O 1
ATOM 4247 N N . SER A 1 548 ? -2.259 -3.258 33.766 1.00 81.12 548 SER A N 1
ATOM 4248 C CA . SER A 1 548 ? -1.258 -2.850 34.762 1.00 81.12 548 SER A CA 1
ATOM 4249 C C . SER A 1 548 ? -1.725 -1.736 35.703 1.00 81.12 548 SER A C 1
ATOM 4251 O O . SER A 1 548 ? -1.195 -1.591 36.806 1.00 81.12 548 SER A O 1
ATOM 4253 N N . ASN A 1 549 ? -2.696 -0.923 35.280 1.00 80.44 549 ASN A N 1
ATOM 4254 C CA . ASN A 1 549 ? -3.116 0.269 36.013 1.00 80.44 549 ASN A CA 1
ATOM 4255 C C . ASN A 1 549 ? -4.620 0.528 35.843 1.00 80.44 549 ASN A C 1
ATOM 4257 O O . ASN A 1 549 ? -5.111 0.573 34.716 1.00 80.44 549 ASN A O 1
ATOM 4261 N N . ILE A 1 550 ? -5.332 0.717 36.953 1.00 83.62 550 ILE A N 1
ATOM 4262 C CA . ILE A 1 550 ? -6.747 1.102 36.995 1.00 83.62 550 ILE A CA 1
ATOM 4263 C C . ILE A 1 550 ? -6.838 2.396 37.804 1.00 83.62 550 ILE A C 1
ATOM 4265 O O . ILE A 1 550 ? -6.575 2.393 39.005 1.00 83.62 550 ILE A O 1
ATOM 4269 N N . THR A 1 551 ? -7.171 3.519 37.165 1.00 80.75 551 THR A N 1
ATOM 4270 C CA . THR A 1 551 ? -7.070 4.829 37.835 1.00 80.75 551 THR A CA 1
ATOM 4271 C C . THR A 1 551 ? -8.248 5.151 38.753 1.00 80.75 551 THR A C 1
ATOM 4273 O O . THR A 1 551 ? -8.082 5.976 39.648 1.00 80.75 551 THR A O 1
ATOM 4276 N N . GLY A 1 552 ? -9.426 4.564 38.522 1.00 84.12 552 GLY A N 1
ATOM 4277 C CA . GLY A 1 552 ? -10.622 4.778 39.343 1.00 84.12 552 GLY A CA 1
ATOM 4278 C C . GLY A 1 552 ? -10.905 3.636 40.317 1.00 84.12 552 GLY A C 1
ATOM 4279 O O . GLY A 1 552 ? -10.023 2.841 40.651 1.00 84.12 552 GLY A O 1
ATOM 4280 N N . VAL A 1 553 ? -12.143 3.589 40.808 1.00 85.44 553 VAL A N 1
ATOM 4281 C CA . VAL A 1 553 ? -12.596 2.622 41.815 1.00 85.44 553 VAL A CA 1
ATOM 4282 C C . VAL A 1 553 ? -13.205 1.398 41.136 1.00 85.44 553 VAL A C 1
ATOM 4284 O O . VAL A 1 553 ? -14.119 1.532 40.328 1.00 85.44 553 VAL A O 1
ATOM 4287 N N . LEU A 1 554 ? -12.727 0.205 41.488 1.00 87.81 554 LEU A N 1
ATOM 4288 C CA . LEU A 1 554 ? -13.361 -1.063 41.132 1.00 87.81 554 LEU A CA 1
ATOM 4289 C C . LEU A 1 554 ? -14.551 -1.302 42.072 1.00 87.81 554 LEU A C 1
ATOM 4291 O O . LEU A 1 554 ? -14.348 -1.543 43.262 1.00 87.81 554 LEU A O 1
ATOM 4295 N N . SER A 1 555 ? -15.778 -1.216 41.567 1.00 86.38 555 SER A N 1
ATOM 4296 C CA . SER A 1 555 ? -17.012 -1.330 42.340 1.00 86.38 555 SER A CA 1
ATOM 4297 C C . SER A 1 555 ? -17.843 -2.565 41.984 1.00 86.38 555 SER A C 1
ATOM 4299 O O . SER A 1 555 ? -17.757 -3.099 40.883 1.00 86.38 555 SER A O 1
ATOM 4301 N N . ALA A 1 556 ? -18.652 -3.052 42.927 1.00 81.88 556 ALA A N 1
ATOM 4302 C CA . ALA A 1 556 ? -19.596 -4.149 42.706 1.00 81.88 556 ALA A CA 1
ATOM 4303 C C . ALA A 1 556 ? -20.838 -3.977 43.591 1.00 81.88 556 ALA A C 1
ATOM 4305 O O . ALA A 1 556 ? -20.716 -3.652 44.775 1.00 81.88 556 ALA A O 1
ATOM 4306 N N . ALA A 1 557 ? -22.019 -4.233 43.012 1.00 62.03 557 ALA A N 1
ATOM 4307 C CA . ALA A 1 557 ? -23.320 -4.217 43.695 1.00 62.03 557 ALA A CA 1
ATOM 4308 C C . ALA A 1 557 ? -23.646 -2.904 44.449 1.00 62.03 557 ALA A C 1
ATOM 4310 O O . ALA A 1 557 ? -24.173 -2.913 45.559 1.00 62.03 557 ALA A O 1
ATOM 4311 N N . ASN A 1 558 ? -23.404 -1.752 43.814 1.00 57.50 558 ASN A N 1
ATOM 4312 C CA . ASN A 1 558 ? -23.594 -0.423 44.417 1.00 57.50 558 ASN A CA 1
ATOM 4313 C C . ASN A 1 558 ? -25.075 0.030 44.527 1.00 57.50 558 ASN A C 1
ATOM 4315 O O . ASN A 1 558 ? -25.377 1.124 45.003 1.00 57.50 558 ASN A O 1
ATOM 4319 N N . THR A 1 559 ? -26.031 -0.794 44.080 1.00 56.16 559 THR A N 1
ATOM 4320 C CA . THR A 1 559 ? -27.475 -0.505 44.133 1.00 56.16 559 THR A CA 1
ATOM 4321 C C . THR A 1 559 ? -28.143 -1.169 45.337 1.00 56.16 559 THR A C 1
ATOM 4323 O O . THR A 1 559 ? -27.989 -2.364 45.588 1.00 56.16 559 THR A O 1
ATOM 4326 N N . ILE A 1 560 ? -28.951 -0.399 46.074 1.00 50.91 560 ILE A N 1
ATOM 4327 C CA . ILE A 1 560 ? -29.698 -0.874 47.247 1.00 50.91 560 ILE A CA 1
ATOM 4328 C C . ILE A 1 560 ? -30.618 -2.038 46.834 1.00 50.91 560 ILE A C 1
ATOM 4330 O O . ILE A 1 560 ? -31.608 -1.836 46.136 1.00 50.91 560 ILE A O 1
ATOM 4334 N N . GLY A 1 561 ? -30.293 -3.255 47.285 1.00 50.34 561 GLY A N 1
ATOM 4335 C CA . GLY A 1 561 ? -31.051 -4.482 47.002 1.00 50.34 561 GLY A CA 1
ATOM 4336 C C . GLY A 1 561 ? -30.418 -5.426 45.971 1.00 50.34 561 GLY A C 1
ATOM 4337 O O . GLY A 1 561 ? -30.917 -6.539 45.814 1.00 50.34 561 GLY A O 1
ATOM 4338 N N . ALA A 1 562 ? -29.324 -5.034 45.308 1.00 57.31 562 ALA A N 1
ATOM 4339 C CA . ALA A 1 562 ? -28.562 -5.917 44.427 1.00 57.31 562 ALA A CA 1
ATOM 4340 C C . ALA A 1 562 ? -27.643 -6.850 45.241 1.00 57.31 562 ALA A C 1
ATOM 4342 O O . ALA A 1 562 ? -27.003 -6.420 46.200 1.00 57.31 562 ALA A O 1
ATOM 4343 N N . ARG A 1 563 ? -27.580 -8.132 44.864 1.00 61.78 563 ARG A N 1
ATOM 4344 C CA . ARG A 1 563 ? -26.586 -9.095 45.362 1.00 61.78 563 ARG A CA 1
ATOM 4345 C C . ARG A 1 563 ? -25.825 -9.669 44.179 1.00 61.78 563 ARG A C 1
ATOM 4347 O O . ARG A 1 563 ? -26.453 -10.238 43.289 1.00 61.78 563 ARG A O 1
ATOM 4354 N N . ASN A 1 564 ? -24.501 -9.580 44.233 1.00 70.06 564 ASN A N 1
ATOM 4355 C CA . ASN A 1 564 ? -23.616 -10.202 43.252 1.00 70.06 564 ASN A CA 1
ATOM 4356 C C . ASN A 1 564 ? -23.045 -11.495 43.827 1.00 70.06 564 ASN A C 1
ATOM 4358 O O . ASN A 1 564 ? -22.638 -11.531 44.988 1.00 70.06 564 ASN A O 1
ATOM 4362 N N . ASN A 1 565 ? -23.004 -12.541 43.003 1.00 75.44 565 ASN A N 1
ATOM 4363 C CA . ASN A 1 565 ? -22.410 -13.828 43.351 1.00 75.44 565 ASN A CA 1
ATOM 4364 C C . ASN A 1 565 ? -21.164 -14.044 42.481 1.00 75.44 565 ASN A C 1
ATOM 4366 O O . ASN A 1 565 ? -21.228 -14.651 41.408 1.00 75.44 565 ASN A O 1
ATOM 4370 N N . ILE A 1 566 ? -20.047 -13.467 42.919 1.00 81.44 566 ILE A N 1
ATOM 4371 C CA . ILE A 1 566 ? -18.765 -13.485 42.205 1.00 81.44 566 ILE A CA 1
ATOM 4372 C C . ILE A 1 566 ? -17.901 -14.519 42.902 1.00 81.44 566 ILE A C 1
ATOM 4374 O O . ILE A 1 566 ? -17.569 -14.322 44.058 1.00 81.44 566 ILE A O 1
ATOM 4378 N N . SER A 1 567 ? -17.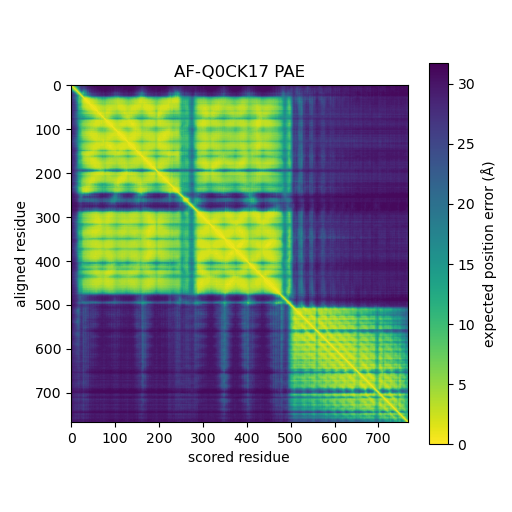518 -15.616 42.252 1.00 79.75 567 SER A N 1
ATOM 4379 C CA . SER A 1 567 ? -16.822 -16.696 42.963 1.00 79.75 567 SER A CA 1
ATOM 4380 C C . SER A 1 567 ? -15.445 -16.264 43.468 1.00 79.75 567 SER A C 1
ATOM 4382 O O . SER A 1 567 ? -15.133 -16.485 44.629 1.00 79.75 567 SER A O 1
ATOM 4384 N N . VAL A 1 568 ? -14.636 -15.627 42.621 1.00 85.12 568 VAL A N 1
ATOM 4385 C CA . VAL A 1 568 ? -13.249 -15.228 42.917 1.00 85.12 568 VAL A CA 1
ATOM 4386 C C . VAL A 1 568 ? -12.958 -13.898 42.224 1.00 85.12 568 VAL A C 1
ATOM 4388 O O . VAL A 1 568 ? -13.436 -13.697 41.111 1.00 85.12 568 VAL A O 1
ATOM 4391 N N . ILE A 1 569 ? -12.186 -13.013 42.859 1.00 87.75 569 ILE A N 1
ATOM 4392 C CA . ILE A 1 569 ? -11.690 -11.761 42.268 1.00 87.75 569 ILE A CA 1
ATOM 4393 C C . ILE A 1 569 ? -10.160 -11.797 42.258 1.00 87.75 569 ILE A C 1
ATOM 4395 O O . ILE A 1 569 ? -9.533 -11.762 43.317 1.00 87.75 569 ILE A O 1
ATOM 4399 N N . GLU A 1 570 ? -9.560 -11.843 41.071 1.00 88.56 570 GLU A N 1
ATOM 4400 C CA . GLU A 1 570 ? -8.108 -11.925 40.877 1.00 88.56 570 GLU A CA 1
ATOM 4401 C C . GLU A 1 570 ? -7.592 -10.782 39.993 1.00 88.56 570 GLU A C 1
ATOM 4403 O O . GLU A 1 570 ? -8.009 -10.614 38.847 1.00 88.56 570 GLU A O 1
ATOM 4408 N N . LEU A 1 571 ? -6.637 -10.009 40.515 1.00 88.94 571 LEU A N 1
ATOM 4409 C CA . LEU A 1 571 ? -5.981 -8.899 39.813 1.00 88.94 571 LEU A CA 1
ATOM 4410 C C . LEU A 1 571 ? -4.458 -9.135 39.740 1.00 88.94 571 LEU A C 1
ATOM 4412 O O . LEU A 1 571 ? -3.696 -8.417 40.395 1.00 88.94 571 LEU A O 1
ATOM 4416 N N . PRO A 1 572 ? -3.986 -10.159 38.999 1.00 85.12 572 PRO A N 1
ATOM 4417 C CA . PRO A 1 572 ? -2.589 -10.595 39.029 1.00 85.12 572 PRO A CA 1
ATOM 4418 C C . PRO A 1 572 ? -1.595 -9.532 38.547 1.00 85.12 572 PRO A C 1
ATOM 4420 O O . PRO A 1 572 ? -0.539 -9.380 39.152 1.00 85.12 572 PRO A O 1
ATOM 4423 N N . ASP A 1 573 ? -1.920 -8.775 37.497 1.00 84.50 573 ASP A N 1
ATOM 4424 C CA . ASP A 1 573 ? -0.967 -7.868 36.834 1.00 84.50 573 ASP A CA 1
ATOM 4425 C C . ASP A 1 573 ? -1.106 -6.394 37.261 1.00 84.50 573 ASP A C 1
ATOM 4427 O O . ASP A 1 573 ? -0.338 -5.537 36.817 1.00 84.50 573 ASP A O 1
ATOM 4431 N N . VAL A 1 574 ? -2.069 -6.082 38.136 1.00 84.88 574 VAL A N 1
ATOM 4432 C CA . VAL A 1 574 ? -2.381 -4.703 38.539 1.00 84.88 574 VAL A CA 1
ATOM 4433 C C . VAL A 1 574 ? -1.333 -4.182 39.527 1.00 84.88 574 VAL A C 1
ATOM 4435 O O . VAL A 1 574 ? -1.195 -4.690 40.638 1.00 84.88 574 VAL A O 1
ATOM 4438 N N . LEU A 1 575 ? -0.623 -3.121 39.135 1.00 85.38 575 LEU A N 1
ATOM 4439 C CA . LEU A 1 575 ? 0.397 -2.436 39.943 1.00 85.38 575 LEU A CA 1
ATOM 4440 C C . LEU A 1 575 ? -0.172 -1.233 40.711 1.00 85.38 575 LEU A C 1
ATOM 4442 O O . LEU A 1 575 ? 0.274 -0.922 41.820 1.00 85.38 575 LEU A O 1
ATOM 4446 N N . HIS A 1 576 ? -1.149 -0.549 40.111 1.00 82.44 576 HIS A N 1
ATOM 4447 C CA . HIS A 1 576 ? -1.793 0.648 40.650 1.00 82.44 576 HIS A CA 1
ATOM 4448 C C . HIS A 1 576 ? -3.313 0.544 40.525 1.00 82.44 576 HIS A C 1
ATOM 4450 O O . HIS A 1 576 ? -3.825 0.246 39.445 1.00 82.44 576 HIS A O 1
ATOM 4456 N N . LEU A 1 577 ? -4.016 0.811 41.628 1.00 85.50 577 LEU A N 1
ATOM 4457 C CA . LEU A 1 577 ? -5.473 0.731 41.709 1.00 85.50 577 LEU A CA 1
ATOM 4458 C C . LEU A 1 577 ? -6.030 1.949 42.457 1.00 85.50 577 LEU A C 1
ATOM 4460 O O . LEU A 1 577 ? -5.659 2.201 43.604 1.00 85.50 577 LEU A O 1
ATOM 4464 N N . GLY A 1 578 ? -6.917 2.711 41.815 1.00 82.69 578 GLY A N 1
ATOM 4465 C CA . GLY A 1 578 ? -7.528 3.910 42.398 1.00 82.69 578 GLY A CA 1
ATOM 4466 C C . GLY A 1 578 ? -8.359 3.614 43.648 1.00 82.69 578 GLY A C 1
ATOM 4467 O O . GLY A 1 578 ? -8.297 4.361 44.619 1.00 82.69 578 GLY A O 1
ATOM 4468 N N . GLY A 1 579 ? -9.066 2.485 43.680 1.00 87.69 579 GLY A N 1
ATOM 4469 C CA . GLY A 1 579 ? -9.748 1.990 44.875 1.00 87.69 579 GLY A CA 1
ATOM 4470 C C . GLY A 1 579 ? -10.585 0.742 44.610 1.00 87.69 579 GLY A C 1
ATOM 4471 O O . GLY A 1 579 ? -10.690 0.286 43.474 1.00 87.69 579 GLY A O 1
ATOM 4472 N N . ILE A 1 580 ? -11.188 0.198 45.662 1.00 89.94 580 ILE A N 1
ATOM 4473 C CA . ILE A 1 580 ? -12.108 -0.940 45.634 1.00 89.94 580 ILE A CA 1
ATOM 4474 C C . ILE A 1 580 ? -13.325 -0.586 46.487 1.00 89.94 580 ILE A C 1
ATOM 4476 O O . ILE A 1 580 ? -13.159 -0.156 47.627 1.00 89.94 580 ILE A O 1
ATOM 4480 N N . SER A 1 581 ? -14.534 -0.779 45.960 1.00 87.19 581 SER A N 1
ATOM 4481 C CA . SER A 1 581 ? -15.788 -0.537 46.677 1.00 87.19 581 SER A CA 1
ATOM 4482 C C . SER A 1 581 ? -16.822 -1.633 46.406 1.00 87.19 581 SER A C 1
ATOM 4484 O O . SER A 1 581 ? -17.532 -1.601 45.403 1.00 87.19 581 SER A O 1
ATOM 4486 N N . PHE A 1 582 ? -16.926 -2.622 47.291 1.00 85.94 582 PHE A N 1
ATOM 4487 C CA . PHE A 1 582 ? -17.883 -3.723 47.143 1.00 85.94 582 PHE A CA 1
ATOM 4488 C C . PHE A 1 582 ? -18.956 -3.667 48.217 1.00 85.94 582 PHE A C 1
ATOM 4490 O O . PHE A 1 582 ? -18.658 -3.511 49.401 1.00 85.94 582 PHE A O 1
ATOM 4497 N N . PHE A 1 583 ? -20.207 -3.855 47.806 1.00 80.62 583 PHE A N 1
ATOM 4498 C CA . PHE A 1 583 ? -21.352 -3.840 48.704 1.00 80.62 583 PHE A CA 1
ATOM 4499 C C . PHE A 1 583 ? -22.174 -5.122 48.556 1.00 80.62 583 PHE A C 1
ATOM 4501 O O . PHE A 1 583 ? -22.483 -5.538 47.448 1.00 80.62 583 PHE A O 1
ATOM 4508 N N . SER A 1 584 ? -22.530 -5.783 49.663 1.00 74.31 584 SER A N 1
ATOM 4509 C CA . SER A 1 584 ? -23.420 -6.962 49.671 1.00 74.31 584 SER A CA 1
ATOM 4510 C C . SER A 1 584 ? -23.062 -8.050 48.633 1.00 74.31 584 SER A C 1
ATOM 4512 O O . SER A 1 584 ? -23.945 -8.607 47.971 1.00 74.31 584 SER A O 1
ATOM 4514 N N . THR A 1 585 ? -21.768 -8.330 48.471 1.00 73.62 585 THR A N 1
ATOM 4515 C CA . THR A 1 585 ? -21.239 -9.292 47.492 1.00 73.62 585 THR A CA 1
ATOM 4516 C C . THR A 1 585 ? -20.858 -10.603 48.187 1.00 73.62 585 THR A C 1
ATOM 4518 O O . THR A 1 585 ? -20.171 -10.585 49.211 1.00 73.62 585 THR A O 1
ATOM 4521 N N . ASP A 1 586 ? -21.294 -11.735 47.632 1.00 76.25 586 ASP A N 1
ATOM 4522 C CA . ASP A 1 586 ? -20.847 -13.068 48.044 1.00 76.25 586 ASP A CA 1
ATOM 4523 C C . ASP A 1 586 ? -19.632 -13.453 47.176 1.00 76.25 586 ASP A C 1
ATOM 4525 O O . ASP A 1 586 ? -19.763 -13.590 45.957 1.00 76.25 586 ASP A O 1
ATOM 4529 N N . THR A 1 587 ? -18.443 -13.581 47.780 1.00 75.38 587 THR A N 1
ATOM 4530 C CA . THR A 1 587 ? -17.189 -13.913 47.068 1.00 75.38 587 THR A CA 1
ATOM 4531 C C . THR A 1 587 ? -16.290 -14.786 47.905 1.00 75.38 587 THR A C 1
ATOM 4533 O O . THR A 1 587 ? -16.160 -14.523 49.078 1.00 75.38 587 THR A O 1
ATOM 4536 N N . THR A 1 588 ? -15.616 -15.805 47.368 1.00 74.75 588 THR A N 1
ATOM 4537 C CA . THR A 1 588 ? -14.761 -16.648 48.221 1.00 74.75 588 THR A CA 1
ATOM 4538 C C . THR A 1 588 ? -13.431 -15.971 48.533 1.00 74.75 588 THR A C 1
ATOM 4540 O O . THR A 1 588 ? -13.025 -15.943 49.695 1.00 74.75 588 THR A O 1
ATOM 4543 N N . THR A 1 589 ? -12.770 -15.389 47.530 1.00 82.44 589 THR A N 1
ATOM 4544 C CA . THR A 1 589 ? -11.399 -14.869 47.648 1.00 82.44 589 THR A CA 1
ATOM 4545 C C . THR A 1 589 ? -11.202 -13.607 46.815 1.00 82.44 589 THR A C 1
ATOM 4547 O O . THR A 1 589 ? -11.641 -13.552 45.666 1.00 82.44 589 THR A O 1
ATOM 4550 N N . ILE A 1 590 ? -10.509 -12.617 47.385 1.00 87.19 590 ILE A N 1
ATOM 4551 C CA . ILE A 1 590 ? -10.042 -11.410 46.690 1.00 87.19 590 ILE A CA 1
ATOM 4552 C C . ILE A 1 590 ? -8.510 -11.384 46.758 1.00 87.19 590 ILE A C 1
ATOM 4554 O O . ILE A 1 590 ? -7.938 -11.324 47.850 1.00 87.19 590 ILE A O 1
ATOM 4558 N N . TYR A 1 591 ? -7.853 -11.434 45.599 1.00 89.19 591 TYR A N 1
ATOM 4559 C CA . TYR A 1 591 ? -6.402 -11.582 45.489 1.00 89.19 591 TYR A CA 1
ATOM 4560 C C . TYR A 1 591 ? -5.770 -10.528 44.571 1.00 89.19 591 TYR A C 1
ATOM 4562 O O . TYR A 1 591 ? -6.079 -10.452 43.379 1.00 89.19 591 TYR A O 1
ATOM 4570 N N . ILE A 1 592 ? -4.866 -9.714 45.131 1.00 89.12 592 ILE A N 1
ATOM 4571 C CA . ILE A 1 592 ? -4.207 -8.588 44.447 1.00 89.12 592 ILE A CA 1
ATOM 4572 C C . ILE A 1 592 ? -2.699 -8.618 44.760 1.00 89.12 592 ILE A C 1
ATOM 4574 O O . ILE A 1 592 ? -2.214 -7.859 45.603 1.00 89.12 592 ILE A O 1
ATOM 4578 N N . PRO A 1 593 ? -1.927 -9.516 44.122 1.00 85.75 593 PRO A N 1
ATOM 4579 C CA . PRO A 1 593 ? -0.556 -9.817 44.536 1.00 85.75 593 PRO A CA 1
ATOM 4580 C C . PRO A 1 593 ? 0.433 -8.665 44.348 1.00 85.75 593 PRO A C 1
ATOM 4582 O O . PRO A 1 593 ? 1.339 -8.510 45.163 1.00 85.75 593 PRO A O 1
ATOM 4585 N N . ASN A 1 594 ? 0.271 -7.873 43.283 1.00 88.06 594 ASN A N 1
ATOM 4586 C CA . ASN A 1 594 ? 1.301 -6.954 42.790 1.00 88.06 594 ASN A CA 1
ATOM 4587 C C . ASN A 1 594 ? 0.998 -5.463 43.015 1.00 88.06 594 ASN A C 1
ATOM 4589 O O . ASN A 1 594 ? 1.817 -4.612 42.658 1.00 88.06 594 ASN A O 1
ATOM 4593 N N . ALA A 1 595 ? -0.141 -5.123 43.624 1.00 84.31 595 ALA A N 1
ATOM 4594 C CA . ALA A 1 595 ? -0.515 -3.728 43.831 1.00 84.31 595 ALA A CA 1
ATOM 4595 C C . ALA A 1 595 ? 0.306 -3.099 44.964 1.00 84.31 595 ALA A C 1
ATOM 4597 O O . ALA A 1 595 ? 0.117 -3.421 46.134 1.00 84.31 595 ALA A O 1
ATOM 4598 N N . ALA A 1 596 ? 1.187 -2.154 44.625 1.00 82.50 596 ALA A N 1
ATOM 4599 C CA . ALA A 1 596 ? 2.012 -1.451 45.612 1.00 82.50 596 ALA A CA 1
ATOM 4600 C C . ALA A 1 596 ? 1.244 -0.331 46.336 1.00 82.50 596 ALA A C 1
ATOM 4602 O O . ALA A 1 596 ? 1.549 0.007 47.482 1.00 82.50 596 ALA A O 1
ATOM 4603 N N . LYS A 1 597 ? 0.254 0.271 45.663 1.00 81.88 597 LYS A N 1
ATOM 4604 C CA . LYS A 1 597 ? -0.588 1.348 46.200 1.00 81.88 597 LYS A CA 1
ATOM 4605 C C . LYS A 1 597 ? -2.035 1.151 45.775 1.00 81.88 597 LYS A C 1
ATOM 4607 O O . LYS A 1 597 ? -2.301 0.995 44.582 1.00 81.88 597 LYS A O 1
ATOM 4612 N N . ILE A 1 598 ? -2.937 1.231 46.746 1.00 85.19 598 ILE A N 1
ATOM 4613 C CA . ILE A 1 598 ? -4.386 1.251 46.537 1.00 85.19 598 ILE A CA 1
ATOM 4614 C C . ILE A 1 598 ? -4.912 2.537 47.178 1.00 85.19 598 ILE A C 1
ATOM 4616 O O . ILE A 1 598 ? -4.434 2.903 48.246 1.00 85.19 598 ILE A O 1
ATOM 4620 N N . GLY A 1 599 ? -5.831 3.262 46.538 1.00 84.00 599 GLY A N 1
ATOM 4621 C CA . GLY A 1 599 ? -6.436 4.452 47.150 1.00 84.00 599 GLY A CA 1
ATOM 4622 C C . GLY A 1 599 ? -7.354 4.080 48.317 1.00 84.00 599 GLY A C 1
ATOM 4623 O O . GLY A 1 599 ? -6.891 3.921 49.443 1.00 84.00 599 GLY A O 1
ATOM 4624 N N . THR A 1 600 ? -8.650 3.926 48.058 1.00 86.19 600 THR A N 1
ATOM 4625 C CA . THR A 1 600 ? -9.646 3.555 49.083 1.00 86.19 600 THR A CA 1
ATOM 4626 C C . THR A 1 600 ? -10.034 2.087 48.951 1.00 86.19 600 THR A C 1
ATOM 4628 O O . THR A 1 600 ? -10.345 1.639 47.853 1.00 86.19 600 THR A O 1
ATOM 4631 N N . ILE A 1 601 ? -10.055 1.339 50.052 1.00 88.75 601 ILE A N 1
ATOM 4632 C CA . ILE A 1 601 ? -10.588 -0.026 50.132 1.00 88.75 601 ILE A CA 1
ATOM 4633 C C . ILE A 1 601 ? -11.848 0.028 50.993 1.00 88.75 601 ILE A C 1
ATOM 4635 O O . ILE A 1 601 ? -11.765 0.314 52.180 1.00 88.75 601 ILE A O 1
ATOM 4639 N N . SER A 1 602 ? -13.014 -0.237 50.413 1.00 87.06 602 SER A N 1
ATOM 4640 C CA . SER A 1 602 ? -14.302 -0.237 51.108 1.00 87.06 602 SER A CA 1
ATOM 4641 C C . SER A 1 602 ? -15.080 -1.503 50.761 1.00 87.06 602 SER A C 1
ATOM 4643 O O . SER A 1 602 ? -15.630 -1.644 49.675 1.00 87.06 602 SER A O 1
ATOM 4645 N N . LEU A 1 603 ? -15.103 -2.462 51.676 1.00 86.62 603 LEU A N 1
ATOM 4646 C CA . LEU A 1 603 ? -15.862 -3.701 51.557 1.00 86.62 603 LEU A CA 1
ATOM 4647 C C . LEU A 1 603 ? -16.968 -3.645 52.606 1.00 86.62 603 LEU A C 1
ATOM 4649 O O . LEU A 1 603 ? -16.668 -3.610 53.789 1.00 86.62 603 LEU A O 1
ATOM 4653 N N . THR A 1 604 ? -18.235 -3.581 52.207 1.00 82.62 604 THR A N 1
ATOM 4654 C CA . THR A 1 604 ? -19.371 -3.454 53.135 1.00 82.62 604 THR A CA 1
ATOM 4655 C C . THR A 1 604 ? -20.345 -4.607 52.962 1.00 82.62 604 THR A C 1
ATOM 4657 O O . THR A 1 604 ? -20.863 -4.841 51.868 1.00 82.62 604 THR A O 1
ATOM 4660 N N . ARG A 1 605 ? -20.641 -5.323 54.052 1.00 76.62 605 ARG A N 1
ATOM 4661 C CA . ARG A 1 605 ? -21.450 -6.553 54.044 1.00 76.62 605 ARG A CA 1
ATOM 4662 C C . ARG A 1 605 ? -20.965 -7.600 53.031 1.00 76.62 605 ARG A C 1
ATOM 4664 O O . ARG A 1 605 ? -21.782 -8.258 52.389 1.00 76.62 605 ARG A O 1
ATOM 4671 N N . VAL A 1 606 ? -19.650 -7.745 52.869 1.00 77.69 606 VAL A N 1
ATOM 4672 C CA . VAL A 1 606 ? -19.056 -8.726 51.944 1.00 77.69 606 VAL A CA 1
ATOM 4673 C C . VAL A 1 606 ? -18.877 -10.064 52.656 1.00 77.69 606 VAL A C 1
ATOM 4675 O O . VAL A 1 606 ? -18.287 -10.138 53.732 1.00 77.69 606 VAL A O 1
ATOM 4678 N N . ASN A 1 607 ? -19.376 -11.147 52.073 1.00 76.06 607 ASN A N 1
ATOM 4679 C CA . ASN A 1 607 ? -19.212 -12.481 52.641 1.00 76.06 607 ASN A CA 1
ATOM 4680 C C . ASN A 1 607 ? -18.035 -13.183 51.959 1.00 76.06 607 ASN A C 1
ATOM 4682 O O . ASN A 1 607 ? -18.246 -14.004 51.068 1.00 76.06 607 ASN A O 1
ATOM 4686 N N . ALA A 1 608 ? -16.810 -12.801 52.341 1.00 73.44 608 ALA A N 1
ATOM 4687 C CA . ALA A 1 608 ? -15.588 -13.364 51.778 1.00 73.44 608 ALA A CA 1
ATOM 4688 C C . ALA A 1 608 ? -14.707 -14.086 52.777 1.00 73.44 608 ALA A C 1
ATOM 4690 O O . ALA A 1 608 ? -14.585 -13.662 53.915 1.00 73.44 608 ALA A O 1
ATOM 4691 N N . THR A 1 609 ? -14.088 -15.189 52.340 1.00 73.00 609 THR A N 1
ATOM 4692 C CA . THR A 1 609 ? -13.266 -16.033 53.219 1.00 73.00 609 THR A CA 1
ATOM 4693 C C . THR A 1 609 ? -11.866 -15.456 53.411 1.00 73.00 609 THR A C 1
ATOM 4695 O O . THR A 1 609 ? -11.366 -15.470 54.539 1.00 73.00 609 THR A O 1
ATOM 4698 N N . SER A 1 610 ? -11.265 -14.879 52.363 1.00 81.44 610 SER A N 1
ATOM 4699 C CA . SER A 1 610 ? -9.922 -14.290 52.417 1.00 81.44 610 SER A CA 1
ATOM 4700 C C . SER A 1 610 ? -9.751 -13.039 51.542 1.00 81.44 610 SER A C 1
ATOM 4702 O O . SER A 1 610 ? -10.297 -12.947 50.438 1.00 81.44 610 SER A O 1
ATOM 4704 N N . PHE A 1 611 ? -8.961 -12.081 52.040 1.00 86.62 611 PHE A N 1
ATOM 4705 C CA . PHE A 1 611 ? -8.465 -10.908 51.303 1.00 86.62 611 PHE A CA 1
ATOM 4706 C C . PHE A 1 611 ? -6.936 -10.859 51.422 1.00 86.62 611 PHE A C 1
ATOM 4708 O O . PHE A 1 611 ? -6.412 -10.771 52.535 1.00 86.62 611 PHE A O 1
ATOM 4715 N N . SER A 1 612 ? -6.223 -10.936 50.294 1.00 86.50 612 SER A N 1
ATOM 4716 C CA . SER A 1 612 ? -4.752 -10.943 50.262 1.00 86.50 612 SER A CA 1
ATOM 4717 C C . SER A 1 612 ? -4.207 -9.922 49.257 1.00 86.50 612 SER A C 1
ATOM 4719 O O . SER A 1 612 ? -4.509 -9.968 48.061 1.00 86.50 612 SER A O 1
ATOM 4721 N N . ALA A 1 613 ? -3.394 -8.995 49.769 1.00 86.88 613 ALA A N 1
ATOM 4722 C CA . ALA A 1 613 ? -2.635 -7.995 49.021 1.00 86.88 613 ALA A CA 1
ATOM 4723 C C . ALA A 1 613 ? -1.220 -7.858 49.637 1.00 86.88 613 ALA A C 1
ATOM 4725 O O . ALA A 1 613 ? -0.931 -6.899 50.360 1.00 86.88 613 ALA A O 1
ATOM 4726 N N . PRO A 1 614 ? -0.322 -8.832 49.393 1.00 85.00 614 PRO A N 1
ATOM 4727 C CA . PRO A 1 614 ? 0.930 -8.989 50.135 1.00 85.00 614 PRO A CA 1
ATOM 4728 C C . PRO A 1 614 ? 1.952 -7.869 49.891 1.00 85.00 614 PRO A C 1
ATOM 4730 O O . PRO A 1 614 ? 2.726 -7.554 50.795 1.00 85.00 614 PRO A O 1
ATOM 4733 N N . LEU A 1 615 ? 1.966 -7.258 48.699 1.00 86.81 615 LEU A N 1
ATOM 4734 C CA . LEU A 1 615 ? 2.894 -6.178 48.320 1.00 86.81 615 LEU A CA 1
ATOM 4735 C C . LEU A 1 615 ? 2.326 -4.764 48.521 1.00 86.81 615 LEU A C 1
ATOM 4737 O O . LEU A 1 615 ? 2.972 -3.787 48.139 1.00 86.81 615 LEU A O 1
ATOM 4741 N N . LEU A 1 616 ? 1.141 -4.636 49.123 1.00 86.19 616 LEU A N 1
ATOM 4742 C CA . LEU A 1 616 ? 0.523 -3.340 49.384 1.00 86.19 616 LEU A CA 1
ATOM 4743 C C . LEU A 1 616 ? 1.366 -2.547 50.382 1.00 86.19 616 LEU A C 1
ATOM 4745 O O . LEU A 1 616 ? 1.499 -2.978 51.515 1.00 86.19 616 LEU A O 1
ATOM 4749 N N . GLN A 1 617 ? 1.901 -1.386 49.992 1.00 86.69 617 GLN A N 1
ATOM 4750 C CA . GLN A 1 617 ? 2.741 -0.550 50.863 1.00 86.69 617 GLN A CA 1
ATOM 4751 C C . GLN A 1 617 ? 1.948 0.565 51.549 1.00 86.69 617 GLN A C 1
ATOM 4753 O O . GLN A 1 617 ? 2.167 0.866 52.720 1.00 86.69 617 GLN A O 1
ATOM 4758 N N . SER A 1 618 ? 1.010 1.193 50.837 1.00 85.75 618 SER A N 1
ATOM 4759 C CA . SER A 1 618 ? 0.229 2.315 51.370 1.00 85.75 618 SER A CA 1
ATOM 4760 C C . SER A 1 618 ? -1.209 2.307 50.870 1.00 85.75 618 SER A C 1
ATOM 4762 O O . SER A 1 618 ? -1.426 2.061 49.678 1.00 85.75 618 SER A O 1
ATOM 4764 N N . ALA A 1 619 ? -2.144 2.675 51.749 1.00 85.31 619 ALA A N 1
ATOM 4765 C CA . ALA A 1 619 ? -3.547 2.919 51.420 1.00 85.31 619 ALA A CA 1
ATOM 4766 C C . ALA A 1 619 ? -4.051 4.251 52.000 1.00 85.31 619 ALA A C 1
ATOM 4768 O O . ALA A 1 619 ? -3.516 4.739 52.998 1.00 85.31 619 ALA A O 1
ATOM 4769 N N . VAL A 1 620 ? -5.066 4.848 51.369 1.00 83.19 620 VAL A N 1
ATOM 4770 C CA . VAL A 1 620 ? -5.710 6.071 51.875 1.00 83.19 620 VAL A CA 1
ATOM 4771 C C . VAL A 1 620 ? -6.675 5.723 53.002 1.00 83.19 620 VAL A C 1
ATOM 4773 O O . VAL A 1 620 ? -6.485 6.202 54.119 1.00 83.19 620 VAL A O 1
ATOM 4776 N N . ASP A 1 621 ? -7.625 4.836 52.707 1.00 83.69 621 ASP A N 1
ATOM 4777 C CA . ASP A 1 621 ? -8.674 4.356 53.609 1.00 83.69 621 ASP A CA 1
ATOM 4778 C C . ASP A 1 621 ? -8.835 2.846 53.465 1.00 83.69 621 ASP A C 1
ATOM 4780 O O . ASP A 1 621 ? -8.789 2.317 52.351 1.00 83.69 621 ASP A O 1
ATOM 4784 N N . ILE A 1 622 ? -9.063 2.155 54.578 1.00 86.56 622 ILE A N 1
ATOM 4785 C CA . ILE A 1 622 ? -9.379 0.729 54.610 1.00 86.56 622 ILE A CA 1
ATOM 4786 C C . ILE A 1 622 ? -10.597 0.537 55.509 1.00 86.56 622 ILE A C 1
ATOM 4788 O O . ILE A 1 622 ? -10.507 0.714 56.715 1.00 86.56 622 ILE A O 1
ATOM 4792 N N . ASN A 1 623 ? -11.727 0.143 54.934 1.00 86.94 623 ASN A N 1
ATOM 4793 C CA . ASN A 1 623 ? -12.939 -0.233 55.644 1.00 86.94 623 ASN A CA 1
ATOM 4794 C C . ASN A 1 623 ? -13.362 -1.635 55.196 1.00 86.94 623 ASN A C 1
ATOM 4796 O O . ASN A 1 623 ? -13.786 -1.827 54.057 1.00 86.94 623 ASN A O 1
ATOM 4800 N N . LEU A 1 624 ? -13.199 -2.619 56.073 1.00 86.38 624 LEU A N 1
ATOM 4801 C CA . LEU A 1 624 ? -13.484 -4.026 55.820 1.00 86.38 624 LEU A CA 1
ATOM 4802 C C . LEU A 1 624 ? -14.620 -4.477 56.734 1.00 86.38 624 LEU A C 1
ATOM 4804 O O . LEU A 1 624 ? -14.382 -4.813 57.882 1.00 86.38 624 LEU A O 1
ATOM 4808 N N . ASP A 1 625 ? -15.843 -4.521 56.233 1.00 81.00 625 ASP A N 1
ATOM 4809 C CA . ASP A 1 625 ? -17.033 -5.014 56.923 1.00 81.00 625 ASP A CA 1
ATOM 4810 C C . ASP A 1 625 ? -17.533 -6.290 56.229 1.00 81.00 625 ASP A C 1
ATOM 4812 O O . ASP A 1 625 ? -18.176 -6.251 55.173 1.00 81.00 625 ASP A O 1
ATOM 4816 N N . GLY A 1 626 ? -17.185 -7.448 56.795 1.00 75.19 626 GLY A N 1
ATOM 4817 C CA . GLY A 1 626 ? -17.463 -8.729 56.156 1.00 75.19 626 GLY A CA 1
ATOM 4818 C C . GLY A 1 626 ? -17.016 -9.965 56.932 1.00 75.19 626 GLY A C 1
ATOM 4819 O O . GLY A 1 626 ? -16.323 -9.876 57.939 1.00 75.19 626 GLY A O 1
ATOM 4820 N N . GLY A 1 627 ? -17.421 -11.141 56.448 1.00 73.44 627 GLY A N 1
ATOM 4821 C CA . GLY A 1 627 ? -17.169 -12.453 57.068 1.00 73.44 627 GLY A CA 1
ATOM 4822 C C . GLY A 1 627 ? -15.751 -13.012 56.882 1.00 73.44 627 GLY A C 1
ATOM 4823 O O . GLY A 1 627 ? -15.605 -14.217 56.684 1.00 73.44 627 GLY A O 1
ATOM 4824 N N . PHE A 1 628 ? -14.723 -12.158 56.918 1.00 74.69 628 PHE A N 1
ATOM 4825 C CA . PHE A 1 628 ? -13.332 -12.530 56.637 1.00 74.69 628 PHE A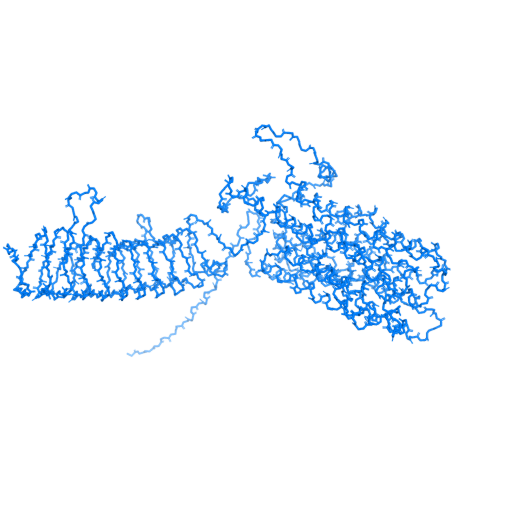 CA 1
ATOM 4826 C C . PHE A 1 628 ? -12.770 -13.511 57.674 1.00 74.69 628 PHE A C 1
ATOM 4828 O O . PHE A 1 628 ? -12.893 -13.300 58.880 1.00 74.69 628 PHE A O 1
ATOM 4835 N N . THR A 1 629 ? -12.113 -14.575 57.204 1.00 71.50 629 THR A N 1
ATOM 4836 C CA . THR A 1 629 ? -11.400 -15.539 58.065 1.00 71.50 629 THR A CA 1
ATOM 4837 C C . THR A 1 629 ? -9.889 -15.320 58.055 1.00 71.50 629 THR A C 1
ATOM 4839 O O . THR A 1 629 ? -9.228 -15.539 59.071 1.00 71.50 629 THR A O 1
ATOM 4842 N N . GLU A 1 630 ? -9.351 -14.821 56.940 1.00 72.75 630 GLU A N 1
ATOM 4843 C CA . GLU A 1 630 ? -7.925 -14.561 56.748 1.00 72.75 630 GLU A CA 1
ATOM 4844 C C . GLU A 1 630 ? -7.698 -13.217 56.038 1.00 72.75 630 GLU A C 1
ATOM 4846 O O . GLU A 1 630 ? -8.334 -12.920 55.023 1.00 72.75 630 GLU A O 1
ATOM 4851 N N . LEU A 1 631 ? -6.792 -12.404 56.588 1.00 80.75 631 LEU A N 1
ATOM 4852 C CA . LEU A 1 631 ? -6.406 -11.096 56.062 1.00 80.75 631 LEU A CA 1
ATOM 4853 C C . LEU A 1 631 ? -4.880 -11.041 55.915 1.00 80.75 631 LEU A C 1
ATOM 4855 O O . LEU A 1 631 ? -4.168 -11.095 56.918 1.00 80.75 631 LEU A O 1
ATOM 4859 N N . ASP A 1 632 ? -4.389 -10.913 54.684 1.00 80.88 632 ASP A N 1
ATOM 4860 C CA . ASP A 1 632 ? -2.956 -10.868 54.372 1.00 80.88 632 ASP A CA 1
ATOM 4861 C C . ASP A 1 632 ? -2.571 -9.525 53.731 1.00 80.88 632 ASP A C 1
ATOM 4863 O O . ASP A 1 632 ? -2.814 -9.280 52.550 1.00 80.88 632 ASP A O 1
ATOM 4867 N N . LEU A 1 633 ? -1.974 -8.642 54.538 1.00 82.75 633 LEU A N 1
ATOM 4868 C CA . LEU A 1 633 ? -1.481 -7.314 54.143 1.00 82.75 633 LEU A CA 1
ATOM 4869 C C . LEU A 1 633 ? -0.017 -7.146 54.570 1.00 82.75 633 LEU A C 1
ATOM 4871 O O . LEU A 1 633 ? 0.338 -6.236 55.322 1.00 82.75 633 LEU A O 1
ATOM 4875 N N . GLY A 1 634 ? 0.831 -8.080 54.132 1.00 78.00 634 GLY A N 1
ATOM 4876 C CA . GLY A 1 634 ? 2.192 -8.259 54.642 1.00 78.00 634 GLY A CA 1
ATOM 4877 C C . GLY A 1 634 ? 3.100 -7.021 54.606 1.00 78.00 634 GLY A C 1
ATOM 4878 O O . GLY A 1 634 ? 3.849 -6.806 55.557 1.00 78.00 634 GLY A O 1
ATOM 4879 N N . GLN A 1 635 ? 3.052 -6.197 53.555 1.00 85.94 635 GLN A N 1
ATOM 4880 C CA . GLN A 1 635 ? 3.934 -5.025 53.409 1.00 85.94 635 GLN A CA 1
ATOM 4881 C C . GLN A 1 635 ? 3.277 -3.673 53.718 1.00 85.94 635 GLN A C 1
ATOM 4883 O O . GLN A 1 635 ? 3.895 -2.638 53.467 1.00 85.94 635 GLN A O 1
ATOM 4888 N N . LEU A 1 636 ? 2.062 -3.652 54.274 1.00 85.88 636 LEU A N 1
ATOM 4889 C CA . LEU A 1 636 ? 1.338 -2.402 54.505 1.00 85.88 636 LEU A CA 1
ATOM 4890 C C . LEU A 1 636 ? 2.053 -1.574 55.570 1.00 85.88 636 LEU A C 1
ATOM 4892 O O . LEU A 1 636 ? 2.050 -1.963 56.730 1.00 85.88 636 LEU A O 1
ATOM 4896 N N . THR A 1 637 ? 2.637 -0.429 55.199 1.00 86.38 637 THR A N 1
ATOM 4897 C CA . THR A 1 637 ? 3.385 0.442 56.120 1.00 86.38 637 THR A CA 1
ATOM 4898 C C . THR A 1 637 ? 2.565 1.615 56.635 1.00 86.38 637 THR A C 1
ATOM 4900 O O . THR A 1 637 ? 2.813 2.101 57.743 1.00 86.38 637 THR A O 1
ATOM 4903 N N . THR A 1 638 ? 1.624 2.137 55.841 1.00 84.94 638 THR A N 1
ATOM 4904 C CA . THR A 1 638 ? 0.908 3.377 56.181 1.00 84.94 638 THR A CA 1
ATOM 4905 C C . THR A 1 638 ? -0.539 3.396 55.691 1.00 84.94 638 THR A C 1
ATOM 4907 O O . THR A 1 638 ? -0.793 3.126 54.517 1.00 84.94 638 THR A O 1
ATOM 4910 N N . VAL A 1 639 ? -1.458 3.796 56.578 1.00 83.38 639 VAL A N 1
ATOM 4911 C CA . VAL A 1 639 ? -2.855 4.151 56.261 1.00 83.38 639 VAL A CA 1
ATOM 4912 C C . VAL A 1 639 ? -3.102 5.599 56.677 1.00 83.38 639 VAL A C 1
ATOM 4914 O O . VAL A 1 639 ? -2.860 5.952 57.831 1.00 83.38 639 VAL A O 1
ATOM 4917 N N . THR A 1 640 ? -3.517 6.459 55.744 1.00 79.38 640 THR A N 1
ATOM 4918 C CA . THR A 1 640 ? -3.501 7.915 55.983 1.00 79.38 640 THR A CA 1
ATOM 4919 C C . THR A 1 640 ? -4.769 8.494 56.608 1.00 79.38 640 THR A C 1
ATOM 4921 O O . THR A 1 640 ? -4.654 9.539 57.248 1.00 79.38 640 THR A O 1
ATOM 4924 N N . SER A 1 641 ? -5.938 7.874 56.417 1.00 80.12 641 SER A N 1
ATOM 4925 C CA . SER A 1 641 ? -7.237 8.424 56.836 1.00 80.12 641 SER A CA 1
ATOM 4926 C C . SER A 1 641 ? -7.967 7.522 57.844 1.00 80.12 641 SER A C 1
ATOM 4928 O O . SER A 1 641 ? -7.914 7.846 59.027 1.00 80.12 641 SER A O 1
ATOM 4930 N N . GLU A 1 642 ? -8.556 6.385 57.458 1.00 81.12 642 GLU A N 1
ATOM 4931 C CA . GLU A 1 642 ? -9.189 5.458 58.421 1.00 81.12 642 GLU A CA 1
ATOM 4932 C C . GLU A 1 642 ? -8.833 3.982 58.180 1.00 81.12 642 GLU A C 1
ATOM 4934 O O . GLU A 1 642 ? -8.675 3.540 57.039 1.00 81.12 642 GLU A O 1
ATOM 4939 N N . LEU A 1 643 ? -8.724 3.206 59.267 1.00 84.19 643 LEU A N 1
ATOM 4940 C CA . LEU A 1 643 ? -8.521 1.753 59.243 1.00 84.19 643 LEU A CA 1
ATOM 4941 C C . LEU A 1 643 ? -9.596 1.059 60.087 1.00 84.19 643 LEU A C 1
ATOM 4943 O O . LEU A 1 643 ? -9.408 0.830 61.279 1.00 84.19 643 LEU A O 1
ATOM 4947 N N . ASN A 1 644 ? -10.696 0.678 59.447 1.00 84.88 644 ASN A N 1
ATOM 4948 C CA . ASN A 1 644 ? -11.846 0.023 60.056 1.00 84.88 644 ASN A CA 1
ATOM 4949 C C . ASN A 1 644 ? -11.926 -1.447 59.613 1.00 84.88 644 ASN A C 1
ATOM 4951 O O . ASN A 1 644 ? -11.937 -1.749 58.421 1.00 84.88 644 ASN A O 1
ATOM 4955 N N . ILE A 1 645 ? -11.979 -2.384 60.560 1.00 85.12 645 ILE A N 1
ATOM 4956 C CA . ILE A 1 645 ? -12.086 -3.826 60.302 1.00 85.12 645 ILE A CA 1
ATOM 4957 C C . ILE A 1 645 ? -13.186 -4.414 61.190 1.00 85.12 645 ILE A C 1
ATOM 4959 O O . ILE A 1 645 ? -13.047 -4.457 62.409 1.00 85.12 645 ILE A O 1
ATOM 4963 N N . CYS A 1 646 ? -14.253 -4.922 60.581 1.00 80.31 646 CYS A N 1
ATOM 4964 C CA . CYS A 1 646 ? -15.360 -5.626 61.212 1.00 80.31 646 CYS A CA 1
ATOM 4965 C C . CYS A 1 646 ? -15.456 -7.077 60.716 1.00 80.31 646 CYS A C 1
ATOM 4967 O O . CYS A 1 646 ? -15.559 -7.336 59.519 1.00 80.31 646 CYS A O 1
ATOM 4969 N N . SER A 1 647 ? -15.485 -8.038 61.648 1.00 71.44 647 SER A N 1
ATOM 4970 C CA . SER A 1 647 ? -15.563 -9.484 61.329 1.00 71.44 647 SER A CA 1
ATOM 4971 C C . SER A 1 647 ? -16.946 -9.984 60.865 1.00 71.44 647 SER A C 1
ATOM 4973 O O . SER A 1 647 ? -17.117 -11.163 60.551 1.00 71.44 647 SER A O 1
ATOM 4975 N N . GLN A 1 648 ? -17.969 -9.129 60.921 1.00 68.25 648 GLN A N 1
ATOM 4976 C CA . GLN A 1 648 ? -19.366 -9.472 60.655 1.00 68.25 648 GLN A CA 1
ATOM 4977 C C . GLN A 1 648 ? -20.048 -8.301 59.938 1.00 68.25 648 GLN A C 1
ATOM 4979 O O . GLN A 1 648 ? -19.857 -7.173 60.395 1.00 68.25 648 GLN A O 1
ATOM 4984 N N . PRO A 1 649 ? -20.903 -8.569 58.929 1.00 64.75 649 PRO A N 1
ATOM 4985 C CA . PRO A 1 649 ? -21.717 -7.558 58.259 1.00 64.75 649 PRO A CA 1
ATOM 4986 C C . PRO A 1 649 ? -22.471 -6.654 59.247 1.00 64.75 649 PRO A C 1
ATOM 4988 O O . PRO A 1 649 ? -23.274 -7.138 60.048 1.00 64.75 649 PRO A O 1
ATOM 4991 N N . GLY A 1 650 ? -22.256 -5.341 59.164 1.00 63.53 650 GLY A N 1
ATOM 4992 C CA . GLY A 1 650 ? -22.916 -4.348 60.017 1.00 63.53 650 GLY A CA 1
ATOM 4993 C C . GLY A 1 650 ? -22.377 -4.272 61.449 1.00 63.53 650 GLY A C 1
ATOM 4994 O O . GLY A 1 650 ? -23.055 -3.708 62.307 1.00 63.53 650 GLY A O 1
ATOM 4995 N N . CYS A 1 651 ? -21.200 -4.853 61.715 1.00 63.56 651 CYS A N 1
ATOM 4996 C CA . CYS A 1 651 ? -20.517 -4.847 63.015 1.00 63.56 651 CYS A CA 1
ATOM 4997 C C . CYS A 1 651 ? -21.430 -5.251 64.200 1.00 63.56 651 CYS A C 1
ATOM 4999 O O . CYS A 1 651 ? -21.268 -4.765 65.320 1.00 63.56 651 CYS A O 1
ATOM 5001 N N . ALA A 1 652 ? -22.419 -6.122 63.959 1.00 62.91 652 ALA A N 1
ATOM 5002 C CA . ALA A 1 652 ? -23.367 -6.548 64.983 1.00 62.91 652 ALA A CA 1
ATOM 5003 C C . ALA A 1 652 ? -22.696 -7.482 66.016 1.00 62.91 652 ALA A C 1
ATOM 5005 O O . ALA A 1 652 ? -21.857 -8.307 65.641 1.00 62.91 652 ALA A O 1
ATOM 5006 N N . PRO A 1 653 ? -23.077 -7.411 67.308 1.00 60.66 653 PRO A N 1
ATOM 5007 C CA . PRO A 1 653 ? -22.540 -8.270 68.364 1.00 60.66 653 PRO A CA 1
ATOM 5008 C C . PRO A 1 653 ? -23.136 -9.690 68.287 1.00 60.66 653 PRO A C 1
ATOM 5010 O O . PRO A 1 653 ? -23.927 -10.107 69.132 1.00 60.66 653 PRO A O 1
ATOM 5013 N N . THR A 1 654 ? -22.780 -10.442 67.244 1.00 59.06 654 THR A N 1
ATOM 5014 C CA . THR A 1 654 ? -23.161 -11.848 67.032 1.00 59.06 654 THR A CA 1
ATOM 5015 C C . THR A 1 654 ? -21.929 -12.717 66.758 1.00 59.06 654 THR A C 1
ATOM 5017 O O . THR A 1 654 ? -20.924 -12.243 66.232 1.00 59.06 654 THR A O 1
ATOM 5020 N N . GLN A 1 655 ? -21.973 -13.999 67.148 1.00 55.84 655 GLN A N 1
ATOM 5021 C CA . GLN A 1 655 ? -20.839 -14.926 67.015 1.00 55.84 655 GLN A CA 1
ATOM 5022 C C . GLN A 1 655 ? -20.510 -15.209 65.534 1.00 55.84 655 GLN A C 1
ATOM 5024 O O . GLN A 1 655 ? -21.192 -15.997 64.882 1.00 55.84 655 GLN A O 1
ATOM 5029 N N . GLY A 1 656 ? -19.456 -14.571 65.018 1.00 61.50 656 GLY A N 1
ATOM 5030 C CA . GLY A 1 656 ? -18.854 -14.838 63.707 1.00 61.50 656 GLY A CA 1
ATOM 5031 C C . GLY A 1 656 ? -17.627 -15.760 63.760 1.00 61.50 656 GLY A C 1
ATOM 5032 O O . GLY A 1 656 ? -17.170 -16.117 64.852 1.00 61.50 656 GLY A O 1
ATOM 5033 N N . PRO A 1 657 ? -17.070 -16.168 62.602 1.00 64.94 657 PRO A N 1
ATOM 5034 C CA . PRO A 1 657 ? -15.819 -16.920 62.562 1.00 64.94 657 PRO A CA 1
ATOM 5035 C C . PRO A 1 657 ? -14.656 -16.101 63.164 1.00 64.94 657 PRO A C 1
ATOM 5037 O O . PRO A 1 657 ? -14.654 -14.874 63.071 1.00 64.94 657 PRO A O 1
ATOM 5040 N N . PRO A 1 658 ? -13.670 -16.755 63.809 1.00 71.62 658 PRO A N 1
ATOM 5041 C CA . PRO A 1 658 ? -12.544 -16.064 64.428 1.00 71.62 658 PRO A CA 1
ATOM 5042 C C . PRO A 1 658 ? -11.627 -15.417 63.380 1.00 71.62 658 PRO A C 1
ATOM 5044 O O . PRO A 1 658 ? -11.001 -16.126 62.595 1.00 71.62 658 PRO A O 1
ATOM 5047 N N . LEU A 1 659 ? -11.497 -14.090 63.414 1.00 75.81 659 LEU A N 1
ATOM 5048 C CA . LEU A 1 659 ? -10.621 -13.323 62.529 1.00 75.81 659 LEU A CA 1
ATOM 5049 C C . LEU A 1 659 ? -9.198 -13.248 63.104 1.00 75.81 659 LEU A C 1
ATOM 5051 O O . LEU A 1 659 ? -8.999 -12.858 64.258 1.00 75.81 659 LEU A O 1
ATOM 5055 N N . ARG A 1 660 ? -8.190 -13.582 62.294 1.00 76.56 660 ARG A N 1
ATOM 5056 C CA . ARG A 1 660 ? -6.774 -13.348 62.618 1.00 76.56 660 ARG A CA 1
ATOM 5057 C C . ARG A 1 660 ? -6.277 -12.134 61.848 1.00 76.56 660 ARG A C 1
ATOM 5059 O O . ARG A 1 660 ? -6.315 -12.135 60.623 1.00 76.56 660 ARG A O 1
ATOM 5066 N N . VAL A 1 661 ? -5.791 -11.122 62.562 1.00 78.56 661 VAL A N 1
ATOM 5067 C CA . VAL A 1 661 ? -5.257 -9.894 61.960 1.00 78.56 661 VAL A CA 1
ATOM 5068 C C . VAL A 1 661 ? -3.759 -9.820 62.238 1.00 78.56 661 VAL A C 1
ATOM 5070 O O . VAL A 1 661 ? -3.331 -9.697 63.389 1.00 78.56 661 VAL A O 1
ATOM 5073 N N . ASN A 1 662 ? -2.956 -9.901 61.178 1.00 81.62 662 ASN A N 1
ATOM 5074 C CA . ASN A 1 662 ? -1.504 -9.779 61.246 1.00 81.62 662 ASN A CA 1
ATOM 5075 C C . ASN A 1 662 ? -1.036 -8.698 60.268 1.00 81.62 662 ASN A C 1
ATOM 5077 O O . ASN A 1 662 ? -1.140 -8.879 59.058 1.00 81.62 662 ASN A O 1
ATOM 5081 N N . LEU A 1 663 ? -0.524 -7.584 60.793 1.00 84.75 663 LEU A N 1
ATOM 5082 C CA . LEU A 1 663 ? -0.032 -6.450 60.005 1.00 84.75 663 LEU A CA 1
ATOM 5083 C C . LEU A 1 663 ? 1.436 -6.192 60.379 1.00 84.75 663 LEU A C 1
ATOM 5085 O O . LEU A 1 663 ? 1.725 -5.302 61.182 1.00 84.75 663 LEU A O 1
ATOM 5089 N N . PRO A 1 664 ? 2.380 -7.006 59.867 1.00 84.00 664 PRO A N 1
ATOM 5090 C CA . PRO A 1 664 ? 3.750 -7.042 60.371 1.00 84.00 664 PRO A CA 1
ATOM 5091 C C . PRO A 1 664 ? 4.555 -5.773 60.062 1.00 84.00 664 PRO A C 1
ATOM 5093 O O . PRO A 1 664 ? 5.426 -5.416 60.846 1.00 84.00 664 PRO A O 1
ATOM 5096 N N . ALA A 1 665 ? 4.261 -5.085 58.956 1.00 85.94 665 ALA A N 1
ATOM 5097 C CA . ALA A 1 665 ? 5.005 -3.907 58.504 1.00 85.94 665 ALA A CA 1
ATOM 5098 C C . ALA A 1 665 ? 4.326 -2.562 58.829 1.00 85.94 665 ALA A C 1
ATOM 5100 O O . ALA A 1 665 ? 4.878 -1.515 58.486 1.00 85.94 665 ALA A O 1
ATOM 5101 N N . LEU A 1 666 ? 3.146 -2.565 59.462 1.00 85.50 666 LEU A N 1
ATOM 5102 C CA . LEU A 1 666 ? 2.353 -1.350 59.666 1.00 85.50 666 LEU A CA 1
ATOM 5103 C C . LEU A 1 666 ? 3.039 -0.429 60.664 1.00 85.50 666 LEU A C 1
ATOM 5105 O O . LEU A 1 666 ? 3.176 -0.795 61.821 1.00 85.50 666 LEU A O 1
ATOM 5109 N N . GLN A 1 667 ? 3.428 0.770 60.226 1.00 86.56 667 GLN A N 1
ATOM 5110 C CA . GLN A 1 667 ? 4.143 1.751 61.047 1.00 86.56 667 GLN A CA 1
ATOM 5111 C C . GLN A 1 667 ? 3.256 2.900 61.517 1.00 86.56 667 GLN A C 1
ATOM 5113 O O . GLN A 1 667 ? 3.450 3.399 62.630 1.00 86.56 667 GLN A O 1
ATOM 5118 N N . ARG A 1 668 ? 2.319 3.349 60.670 1.00 84.69 668 ARG A N 1
ATOM 5119 C CA . ARG A 1 668 ? 1.432 4.487 60.944 1.00 84.69 668 ARG A CA 1
ATOM 5120 C C . ARG A 1 668 ? 0.019 4.225 60.433 1.00 84.69 668 ARG A C 1
ATOM 5122 O O . ARG A 1 668 ? -0.144 3.870 59.268 1.00 84.69 668 ARG A O 1
ATOM 5129 N N . ALA A 1 669 ? -0.986 4.456 61.265 1.00 82.81 669 ALA A N 1
ATOM 5130 C CA . ALA A 1 669 ? -2.389 4.398 60.864 1.00 82.81 669 ALA A CA 1
ATOM 5131 C C . ALA A 1 669 ? -3.176 5.552 61.491 1.00 82.81 669 ALA A C 1
ATOM 5133 O O . ALA A 1 669 ? -2.855 5.988 62.600 1.00 82.81 669 ALA A O 1
ATOM 5134 N N . SER A 1 670 ? -4.200 6.033 60.787 1.00 81.56 670 SER A N 1
ATOM 5135 C CA . SER A 1 670 ? -5.151 7.002 61.326 1.00 81.56 670 SER A CA 1
ATOM 5136 C C . SER A 1 670 ? -6.531 6.375 61.532 1.00 81.56 670 SER A C 1
ATOM 5138 O O . SER A 1 670 ? -6.875 5.444 60.810 1.00 81.56 670 SER A O 1
ATOM 5140 N N . GLY A 1 671 ? -7.257 6.817 62.570 1.00 73.38 671 GLY A N 1
ATOM 5141 C CA . GLY A 1 671 ? -8.633 6.385 62.870 1.00 73.38 671 GLY A CA 1
ATOM 5142 C C . GLY A 1 671 ? -8.814 4.865 62.870 1.00 73.38 671 GLY A C 1
ATOM 5143 O O . GLY A 1 671 ? -9.541 4.337 62.035 1.00 73.38 671 GLY A O 1
ATOM 5144 N N . MET A 1 672 ? -8.091 4.147 63.739 1.00 82.75 672 MET A N 1
ATOM 5145 C CA . MET A 1 672 ? -8.063 2.681 63.704 1.00 82.75 672 MET A CA 1
ATOM 5146 C C . MET A 1 672 ? -9.185 2.071 64.557 1.00 82.75 672 MET A C 1
ATOM 5148 O O . MET A 1 672 ? -9.192 2.238 65.776 1.00 82.75 672 MET A O 1
ATOM 5152 N N . GLN A 1 673 ? -10.085 1.304 63.943 1.00 83.19 673 GLN A N 1
ATOM 5153 C CA . GLN A 1 673 ? -11.179 0.592 64.604 1.00 83.19 673 GLN A CA 1
ATOM 5154 C C . GLN A 1 673 ? -11.195 -0.887 64.187 1.00 83.19 673 GLN A C 1
ATOM 5156 O O . GLN A 1 673 ? -11.349 -1.212 63.017 1.00 83.19 673 GLN A O 1
ATOM 5161 N N . ILE A 1 674 ? -11.068 -1.817 65.133 1.00 84.75 674 ILE A N 1
ATOM 5162 C CA . ILE A 1 674 ? -11.122 -3.262 64.860 1.00 84.75 674 ILE A CA 1
ATOM 5163 C C . ILE A 1 674 ? -12.164 -3.898 65.774 1.00 84.75 674 ILE A C 1
ATOM 5165 O O . ILE A 1 674 ? -12.009 -3.893 66.992 1.00 84.75 674 ILE A O 1
ATOM 5169 N N . VAL A 1 675 ? -13.238 -4.443 65.207 1.00 79.75 675 VAL A N 1
ATOM 5170 C CA . VAL A 1 675 ? -14.398 -4.926 65.965 1.00 79.75 675 VAL A CA 1
ATOM 5171 C C . VAL A 1 675 ? -14.812 -6.319 65.505 1.00 79.75 675 VAL A C 1
ATOM 5173 O O . VAL A 1 675 ? -14.997 -6.570 64.315 1.00 79.75 675 VAL A O 1
ATOM 5176 N N . GLY A 1 676 ? -14.995 -7.261 66.428 1.00 78.31 676 GLY A N 1
ATOM 5177 C CA . GLY A 1 676 ? -15.456 -8.590 66.044 1.00 78.31 676 GLY A CA 1
ATOM 5178 C C . GLY A 1 676 ? -15.081 -9.737 66.963 1.00 78.31 676 GLY A C 1
ATOM 5179 O O . GLY A 1 676 ? -14.668 -9.548 68.099 1.00 78.31 676 GLY A O 1
ATOM 5180 N N . SER A 1 677 ? -15.204 -10.959 66.443 1.00 77.50 677 SER A N 1
ATOM 5181 C CA . SER A 1 677 ? -14.635 -12.158 67.065 1.00 77.50 677 SER A CA 1
ATOM 5182 C C . SER A 1 677 ? -13.165 -12.287 66.652 1.00 77.50 677 SER A C 1
ATOM 5184 O O . SER A 1 677 ? -12.843 -12.996 65.699 1.00 77.50 677 SER A O 1
ATOM 5186 N N . ILE A 1 678 ? -12.265 -11.597 67.346 1.00 75.94 678 ILE A N 1
ATOM 5187 C CA . ILE A 1 678 ? -10.835 -11.574 67.014 1.00 75.94 678 ILE A CA 1
ATOM 5188 C C . ILE A 1 678 ? -10.153 -12.765 67.703 1.00 75.94 678 ILE A C 1
ATOM 5190 O O . ILE A 1 678 ? -10.397 -13.018 68.875 1.00 75.94 678 ILE A O 1
ATOM 5194 N N . ALA A 1 679 ? -9.305 -13.519 66.999 1.00 74.88 679 ALA A N 1
ATOM 5195 C CA . ALA A 1 679 ? -8.527 -14.617 67.592 1.00 74.88 679 ALA A CA 1
ATOM 5196 C C . ALA A 1 679 ? -7.093 -14.220 67.959 1.00 74.88 679 ALA A C 1
ATOM 5198 O O . ALA A 1 679 ? -6.537 -14.726 68.929 1.00 74.88 679 ALA A O 1
ATOM 5199 N N . SER A 1 680 ? -6.475 -13.334 67.179 1.00 76.12 680 SER A N 1
ATOM 5200 C CA . SER A 1 680 ? -5.129 -12.820 67.443 1.00 76.12 680 SER A CA 1
ATOM 5201 C C . SER A 1 680 ? -4.921 -11.500 66.712 1.00 76.12 680 SER A C 1
ATOM 5203 O O . SER A 1 680 ? -5.306 -11.394 65.543 1.00 76.12 680 SER A O 1
ATOM 5205 N N . LEU A 1 681 ? -4.269 -10.541 67.372 1.00 81.19 681 LEU A N 1
ATOM 5206 C CA . LEU A 1 681 ? -3.918 -9.240 66.806 1.00 81.19 681 LEU A CA 1
ATOM 5207 C C . LEU A 1 681 ? -2.426 -8.956 67.021 1.00 81.19 681 LEU A C 1
ATOM 5209 O O . LEU A 1 681 ? -1.966 -8.866 68.161 1.00 81.19 681 LEU A O 1
ATOM 5213 N N . SER A 1 682 ? -1.675 -8.808 65.929 1.00 81.38 682 SER A N 1
ATOM 5214 C CA . SER A 1 682 ? -0.230 -8.550 65.968 1.00 81.38 682 SER A CA 1
ATOM 5215 C C . SER A 1 682 ? 0.159 -7.436 64.998 1.00 81.38 682 SER A C 1
ATOM 5217 O O . SER A 1 682 ? -0.073 -7.560 63.794 1.00 81.38 682 SER A O 1
ATOM 5219 N N . MET A 1 683 ? 0.766 -6.363 65.522 1.00 85.38 683 MET A N 1
ATOM 5220 C CA . MET A 1 683 ? 1.326 -5.251 64.735 1.00 85.38 683 MET A CA 1
ATOM 5221 C C . MET A 1 683 ? 2.674 -4.805 65.344 1.00 85.38 683 MET A C 1
ATOM 5223 O O . MET A 1 683 ? 2.731 -3.839 66.106 1.00 85.38 683 MET A O 1
ATOM 5227 N N . PRO A 1 684 ? 3.769 -5.541 65.081 1.00 82.94 684 PRO A N 1
ATOM 5228 C CA . PRO A 1 684 ? 5.056 -5.352 65.751 1.00 82.94 684 PRO A CA 1
ATOM 5229 C C . PRO A 1 684 ? 5.727 -4.001 65.465 1.00 82.94 684 PRO A C 1
ATOM 5231 O O . PRO A 1 684 ? 6.375 -3.452 66.353 1.00 82.94 684 PRO A O 1
ATOM 5234 N N . GLU A 1 685 ? 5.557 -3.449 64.265 1.00 84.44 685 GLU A N 1
ATOM 5235 C CA . GLU A 1 685 ? 6.222 -2.216 63.812 1.00 84.44 685 GLU A CA 1
ATOM 5236 C C . GLU A 1 685 ? 5.360 -0.952 63.981 1.00 84.44 685 GLU A C 1
ATOM 5238 O O . GLU A 1 685 ? 5.777 0.136 63.581 1.00 84.44 685 GLU A O 1
ATOM 5243 N N . LEU A 1 686 ? 4.165 -1.058 64.577 1.00 83.12 686 LEU A N 1
ATOM 5244 C CA . LEU A 1 686 ? 3.250 0.079 64.701 1.00 83.12 686 LEU A CA 1
ATOM 5245 C C . LEU A 1 686 ? 3.831 1.100 65.670 1.00 83.12 686 LEU A C 1
ATOM 5247 O O . LEU A 1 686 ? 3.890 0.845 66.865 1.00 83.12 686 LEU A O 1
ATOM 5251 N N . THR A 1 687 ? 4.231 2.263 65.156 1.00 82.06 687 THR A N 1
ATOM 5252 C CA . THR A 1 687 ? 4.843 3.340 65.948 1.00 82.06 687 THR A CA 1
ATOM 5253 C C . THR A 1 687 ? 3.857 4.442 66.309 1.00 82.06 687 THR A C 1
ATOM 5255 O O . THR A 1 687 ? 3.945 4.986 67.412 1.00 82.06 687 THR A O 1
ATOM 5258 N N . GLN A 1 688 ? 2.925 4.772 65.404 1.00 79.56 688 GLN A N 1
ATOM 5259 C CA . GLN A 1 688 ? 1.988 5.885 65.567 1.00 79.56 688 GLN A CA 1
ATOM 5260 C C . GLN A 1 688 ? 0.559 5.493 65.174 1.00 79.56 688 GLN A C 1
ATOM 5262 O O . GLN A 1 688 ? 0.327 5.059 64.045 1.00 79.56 688 GLN A O 1
ATOM 5267 N N . ALA A 1 689 ? -0.399 5.720 66.072 1.00 77.56 689 ALA A N 1
ATOM 5268 C CA . ALA A 1 689 ? -1.830 5.681 65.767 1.00 77.56 689 ALA A CA 1
ATOM 5269 C C . ALA A 1 689 ? -2.431 7.056 66.075 1.00 77.56 689 ALA A C 1
ATOM 5271 O O . ALA A 1 689 ? -2.386 7.502 67.216 1.00 77.56 689 ALA A O 1
ATOM 5272 N N . TYR A 1 690 ? -2.924 7.782 65.077 1.00 72.81 690 TYR A N 1
ATOM 5273 C CA . TYR A 1 690 ? -3.295 9.188 65.267 1.00 72.81 690 TYR A CA 1
ATOM 5274 C C . TYR A 1 690 ? -4.674 9.513 64.705 1.00 72.81 690 TYR A C 1
ATOM 5276 O O . TYR A 1 690 ? -5.111 8.935 63.718 1.00 72.81 690 TYR A O 1
ATOM 5284 N N . ARG A 1 691 ? -5.378 10.479 65.289 1.00 69.38 691 ARG A N 1
ATOM 5285 C CA . ARG A 1 691 ? -6.622 10.999 64.703 1.00 69.38 691 ARG A CA 1
ATOM 5286 C C . ARG A 1 691 ? -6.315 12.119 63.707 1.00 69.38 691 ARG A C 1
ATOM 5288 O O . ARG A 1 691 ? -5.557 13.031 64.033 1.00 69.38 691 ARG A O 1
ATOM 5295 N N . ASN A 1 692 ? -6.917 12.077 62.519 1.00 61.41 692 ASN A N 1
ATOM 5296 C CA . ASN A 1 692 ? -6.877 13.198 61.583 1.00 61.41 692 ASN A CA 1
ATOM 5297 C C . ASN A 1 692 ? -7.883 14.289 62.031 1.00 61.41 692 ASN A C 1
ATOM 5299 O O . ASN A 1 692 ? -9.077 14.000 62.122 1.00 61.41 692 ASN A O 1
ATOM 5303 N N . PRO A 1 693 ? -7.448 15.525 62.345 1.00 52.06 693 PRO A N 1
ATOM 5304 C CA . PRO A 1 693 ? -8.317 16.573 62.898 1.00 52.06 693 PRO A CA 1
ATOM 5305 C C . PRO A 1 693 ? -9.333 17.175 61.909 1.00 52.06 693 PRO A C 1
ATOM 5307 O O . PRO A 1 693 ? -10.128 18.014 62.313 1.00 52.06 693 PRO A O 1
ATOM 5310 N N . SER A 1 694 ? -9.324 16.783 60.632 1.00 47.34 694 SER A N 1
ATOM 5311 C CA . SER A 1 694 ? -10.220 17.317 59.592 1.00 47.34 694 SER A CA 1
ATOM 5312 C C . SER A 1 694 ? -11.584 16.615 59.475 1.00 47.34 694 SER A C 1
ATOM 5314 O O . SER A 1 694 ? -12.343 16.944 58.569 1.00 47.34 694 SER A O 1
ATOM 5316 N N . ALA A 1 695 ? -11.895 15.635 60.329 1.00 50.69 695 ALA A N 1
ATOM 5317 C CA . ALA A 1 695 ? -13.212 14.997 60.375 1.00 50.69 695 ALA A CA 1
ATOM 5318 C C . ALA A 1 695 ? -14.130 15.775 61.337 1.00 50.69 695 ALA A C 1
ATOM 5320 O O . ALA A 1 695 ? -13.963 15.678 62.552 1.00 50.69 695 ALA A O 1
ATOM 5321 N N . ASP A 1 696 ? -15.078 16.540 60.784 1.00 40.91 696 ASP A N 1
ATOM 5322 C CA . ASP A 1 696 ? -15.985 17.496 61.459 1.00 40.91 696 ASP A CA 1
ATOM 5323 C C . ASP A 1 696 ? -16.947 16.899 62.518 1.00 40.91 696 ASP A C 1
ATOM 5325 O O . ASP A 1 696 ? -17.834 17.594 63.011 1.00 40.91 696 ASP A O 1
ATOM 5329 N N . ASP A 1 697 ? -16.793 15.630 62.905 1.00 44.06 697 ASP A N 1
ATOM 5330 C CA . ASP A 1 697 ? -17.677 14.965 63.862 1.00 44.06 697 ASP A CA 1
ATOM 5331 C C . ASP A 1 697 ? -16.950 14.698 65.194 1.00 44.06 697 ASP A C 1
ATOM 5333 O O . ASP A 1 697 ? -16.083 13.826 65.318 1.00 44.06 697 ASP A O 1
ATOM 5337 N N . GLU A 1 698 ? -17.287 15.473 66.229 1.00 41.91 698 GLU A N 1
ATOM 5338 C CA . GLU A 1 698 ? -16.749 15.332 67.593 1.00 41.91 698 GLU A CA 1
ATOM 5339 C C . GLU A 1 698 ? -17.139 14.000 68.265 1.00 41.91 698 GLU A C 1
ATOM 5341 O O . GLU A 1 698 ? -16.619 13.688 69.337 1.00 41.91 698 GLU A O 1
ATOM 5346 N N . SER A 1 699 ? -18.015 13.191 67.656 1.00 44.28 699 SER A N 1
ATOM 5347 C CA . SER A 1 699 ? -18.753 12.165 68.393 1.00 44.28 699 SER A CA 1
ATOM 5348 C C . SER A 1 699 ? -18.316 10.697 68.244 1.00 44.28 699 SER A C 1
ATOM 5350 O O . SER A 1 699 ? -18.737 9.919 69.097 1.00 44.28 699 SER A O 1
ATOM 5352 N N . ILE A 1 700 ? -17.515 10.254 67.252 1.00 51.28 700 ILE A N 1
ATOM 5353 C CA . ILE A 1 700 ? -17.455 8.788 66.975 1.00 51.28 700 ILE A CA 1
ATOM 5354 C C . ILE A 1 700 ? -16.076 8.117 66.757 1.00 51.28 700 ILE A C 1
ATOM 5356 O O . ILE A 1 700 ? -15.992 6.930 67.062 1.00 51.28 700 ILE A O 1
ATOM 5360 N N . VAL A 1 701 ? -14.975 8.765 66.339 1.00 53.91 701 VAL A N 1
ATOM 5361 C CA . VAL A 1 701 ? -13.757 7.989 65.961 1.00 53.91 701 VAL A CA 1
ATOM 5362 C C . VAL A 1 701 ? -12.599 8.094 66.981 1.00 53.91 701 VAL A C 1
ATOM 5364 O O . VAL A 1 701 ? -11.940 9.137 67.065 1.00 53.91 701 VAL A O 1
ATOM 5367 N N . PRO A 1 702 ? -12.324 7.042 67.780 1.00 62.22 702 PRO A N 1
ATOM 5368 C CA . PRO A 1 702 ? -11.140 6.943 68.642 1.00 62.22 702 PRO A CA 1
ATOM 5369 C C . PRO A 1 702 ?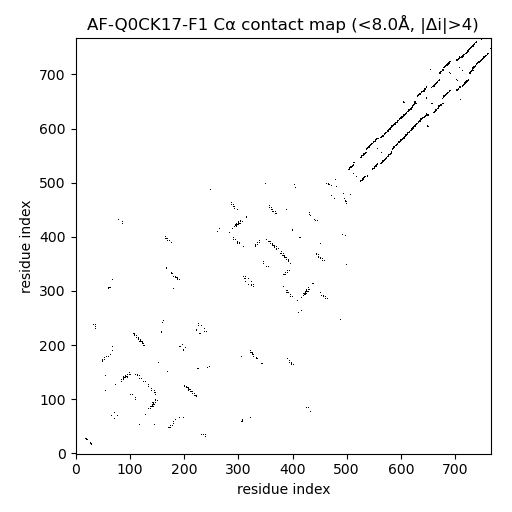 -9.842 6.822 67.822 1.00 62.22 702 PRO A C 1
ATOM 5371 O O . PRO A 1 702 ? -9.853 6.390 66.674 1.00 62.22 702 PRO A O 1
ATOM 5374 N N . GLY A 1 703 ? -8.699 7.194 68.412 1.00 66.56 703 GLY A N 1
ATOM 5375 C CA . GLY A 1 703 ? -7.389 7.037 67.762 1.00 66.56 703 GLY A CA 1
ATOM 5376 C C . GLY A 1 703 ? -7.028 5.561 67.544 1.00 66.56 703 GLY A C 1
ATOM 5377 O O . GLY A 1 703 ? -6.446 5.206 66.520 1.00 66.56 703 GLY A O 1
ATOM 5378 N N . LEU A 1 704 ? -7.432 4.704 68.489 1.00 77.62 704 LEU A N 1
ATOM 5379 C CA . LEU A 1 704 ? -7.386 3.248 68.384 1.00 77.62 704 LEU A CA 1
ATOM 5380 C C . LEU A 1 704 ? -8.535 2.625 69.190 1.00 77.62 704 LEU A C 1
ATOM 5382 O O . LEU A 1 704 ? -8.585 2.784 70.407 1.00 77.62 704 LEU A O 1
ATOM 5386 N N . TYR A 1 705 ? -9.424 1.874 68.545 1.00 79.94 705 TYR A N 1
ATOM 5387 C CA . TYR A 1 705 ? -10.455 1.080 69.213 1.00 79.94 705 TYR A CA 1
ATOM 5388 C C . TYR A 1 705 ? -10.416 -0.381 68.817 1.00 79.94 705 TYR A C 1
ATOM 5390 O O . TYR A 1 705 ? -10.390 -0.712 67.634 1.00 79.94 705 TYR A O 1
ATOM 5398 N N . ILE A 1 706 ? -10.440 -1.256 69.819 1.00 80.75 706 ILE A N 1
ATOM 5399 C CA . ILE A 1 706 ? -10.517 -2.700 69.623 1.00 80.75 706 ILE A CA 1
ATOM 5400 C C . ILE A 1 706 ? -11.685 -3.233 70.451 1.00 80.75 706 ILE A C 1
ATOM 5402 O O . ILE A 1 706 ? -11.654 -3.185 71.679 1.00 80.75 706 ILE A O 1
ATOM 5406 N N . GLY A 1 707 ? -12.710 -3.745 69.775 1.00 76.81 707 GLY A N 1
ATOM 5407 C CA . GLY A 1 707 ? -13.870 -4.383 70.393 1.00 76.81 707 GLY A CA 1
ATOM 5408 C C . GLY A 1 707 ? -13.884 -5.879 70.099 1.00 76.81 707 GLY A C 1
ATOM 5409 O O . GLY A 1 707 ? -14.041 -6.272 68.946 1.00 76.81 707 GLY A O 1
ATOM 5410 N N . ASN A 1 708 ? -13.732 -6.727 71.113 1.00 77.50 708 ASN A N 1
ATOM 5411 C CA . ASN A 1 708 ? -13.766 -8.180 70.963 1.00 77.50 708 ASN A CA 1
ATOM 5412 C C . ASN A 1 708 ? -15.040 -8.786 71.574 1.00 77.50 708 ASN A C 1
ATOM 5414 O O . ASN A 1 708 ? -15.340 -8.572 72.745 1.00 77.50 708 ASN A O 1
ATOM 5418 N N . TYR A 1 709 ? -15.765 -9.600 70.808 1.00 71.50 709 TYR A N 1
ATOM 5419 C CA . TYR A 1 709 ? -17.027 -10.221 71.243 1.00 71.50 709 TYR A CA 1
ATOM 5420 C C . TYR A 1 709 ? -16.901 -11.703 71.650 1.00 71.50 709 TYR A C 1
ATOM 5422 O O . TYR A 1 709 ? -17.920 -12.351 71.894 1.00 71.50 709 TYR A O 1
ATOM 5430 N N . ARG A 1 710 ? -15.682 -12.269 71.693 1.00 69.12 710 ARG A N 1
ATOM 5431 C CA . ARG A 1 710 ? -15.434 -13.700 71.972 1.00 69.12 710 ARG A CA 1
ATOM 5432 C C . ARG A 1 710 ? -14.430 -13.923 73.120 1.00 69.12 710 ARG A C 1
ATOM 5434 O O . ARG A 1 710 ? -14.397 -13.142 74.062 1.00 69.12 710 ARG A O 1
ATOM 5441 N N . ASP A 1 711 ? -13.674 -15.025 73.052 1.00 63.31 711 ASP A N 1
ATOM 5442 C CA . ASP A 1 711 ? -12.664 -15.478 74.006 1.00 63.31 711 ASP A CA 1
ATOM 5443 C C . ASP A 1 711 ? -11.527 -14.457 74.134 1.00 63.31 711 ASP A C 1
ATOM 5445 O O . ASP A 1 711 ? -11.322 -13.614 73.259 1.00 63.31 711 ASP A O 1
ATOM 5449 N N . ALA A 1 712 ? -10.783 -14.546 75.233 1.00 60.62 712 ALA A N 1
ATOM 5450 C CA . ALA A 1 712 ? -9.749 -13.585 75.573 1.00 60.62 712 ALA A CA 1
ATOM 5451 C C . ALA A 1 712 ? -8.643 -13.499 74.497 1.00 60.62 712 ALA A C 1
ATOM 5453 O O . ALA A 1 712 ? -8.059 -14.516 74.121 1.00 60.62 712 ALA A O 1
ATOM 5454 N N . ILE A 1 713 ? -8.359 -12.286 74.005 1.00 72.75 713 ILE A N 1
ATOM 5455 C CA . ILE A 1 713 ? -7.334 -12.039 72.973 1.00 72.75 713 ILE A CA 1
ATOM 5456 C C . ILE A 1 713 ? -5.999 -11.587 73.560 1.00 72.75 713 ILE A C 1
ATOM 5458 O O . ILE A 1 713 ? -5.953 -10.799 74.505 1.00 72.75 713 ILE A O 1
ATOM 5462 N N . SER A 1 714 ? -4.898 -12.029 72.949 1.00 69.75 714 SER A N 1
ATOM 5463 C CA . SER A 1 714 ? -3.572 -11.442 73.159 1.00 69.75 714 SER A CA 1
ATOM 5464 C C . SER A 1 714 ? -3.314 -10.344 72.124 1.00 69.75 714 SER A C 1
ATOM 5466 O O . SER A 1 714 ? -3.363 -10.616 70.920 1.00 69.75 714 SER A O 1
ATOM 5468 N N . ILE A 1 715 ? -3.000 -9.135 72.585 1.00 77.12 715 ILE A N 1
ATOM 5469 C CA . ILE A 1 715 ? -2.670 -7.976 71.747 1.00 77.12 715 ILE A CA 1
ATOM 5470 C C . ILE A 1 715 ? -1.177 -7.666 71.902 1.00 77.12 715 ILE A C 1
ATOM 5472 O O . ILE A 1 715 ? -0.707 -7.390 73.010 1.00 77.12 715 ILE A O 1
ATOM 5476 N N . ASN A 1 716 ? -0.432 -7.693 70.793 1.00 78.56 716 ASN A N 1
ATOM 5477 C CA . ASN A 1 716 ? 1.010 -7.433 70.782 1.00 78.56 716 ASN A CA 1
ATOM 5478 C C . ASN A 1 716 ? 1.359 -6.184 69.951 1.00 78.56 716 ASN A C 1
ATOM 5480 O O . ASN A 1 716 ? 1.274 -6.222 68.721 1.00 78.56 716 ASN A O 1
ATOM 5484 N N . LEU A 1 717 ? 1.755 -5.097 70.628 1.00 80.06 717 LEU A N 1
ATOM 5485 C CA . LEU A 1 717 ? 2.081 -3.782 70.050 1.00 80.06 717 LEU A CA 1
ATOM 5486 C C . LEU A 1 717 ? 3.404 -3.231 70.643 1.00 80.06 717 LEU A C 1
ATOM 5488 O O . LEU A 1 717 ? 3.408 -2.211 71.336 1.00 80.06 717 LEU A O 1
ATOM 5492 N N . PRO A 1 718 ? 4.549 -3.903 70.412 1.00 76.75 718 PRO A N 1
ATOM 5493 C CA . PRO A 1 718 ? 5.807 -3.638 71.109 1.00 76.75 718 PRO A CA 1
ATOM 5494 C C . PRO A 1 718 ? 6.428 -2.267 70.788 1.00 76.75 718 PRO A C 1
ATOM 5496 O O . PRO A 1 718 ? 7.054 -1.669 71.662 1.00 76.75 718 PRO A O 1
ATOM 5499 N N . SER A 1 719 ? 6.244 -1.760 69.565 1.00 75.69 719 SER A N 1
ATOM 5500 C CA . SER A 1 719 ? 6.887 -0.531 69.065 1.00 75.69 719 SER A CA 1
ATOM 5501 C C . SER A 1 719 ? 5.999 0.717 69.133 1.00 75.69 719 SER A C 1
ATOM 5503 O O . SER A 1 719 ? 6.397 1.779 68.648 1.00 75.69 719 SER A O 1
ATOM 5505 N N . LEU A 1 720 ? 4.805 0.616 69.731 1.00 75.69 720 LEU A N 1
ATOM 5506 C CA . LEU A 1 720 ? 3.844 1.718 69.777 1.00 75.69 720 LEU A CA 1
ATOM 5507 C C . LEU A 1 720 ? 4.335 2.813 70.723 1.00 75.69 720 LEU A C 1
ATOM 5509 O O . LEU A 1 720 ? 4.418 2.609 71.933 1.00 75.69 720 LEU A O 1
ATOM 5513 N N . THR A 1 721 ? 4.659 3.978 70.157 1.00 72.88 721 THR A N 1
ATOM 5514 C CA . THR A 1 721 ? 5.263 5.100 70.893 1.00 72.88 721 THR A CA 1
ATOM 5515 C C . THR A 1 721 ? 4.313 6.275 71.054 1.00 72.88 721 THR A C 1
ATOM 5517 O O . THR A 1 721 ? 4.322 6.895 72.112 1.00 72.88 721 THR A O 1
ATOM 5520 N N . ASN A 1 722 ? 3.477 6.570 70.053 1.00 71.19 722 ASN A N 1
ATOM 5521 C CA . ASN A 1 722 ? 2.611 7.748 70.055 1.00 71.19 722 ASN A CA 1
ATOM 5522 C C . ASN A 1 722 ? 1.173 7.394 69.645 1.00 71.19 722 ASN A C 1
ATOM 5524 O O . ASN A 1 722 ? 0.950 6.856 68.558 1.00 71.19 722 ASN A O 1
ATOM 5528 N N . VAL A 1 723 ? 0.204 7.729 70.497 1.00 71.69 723 VAL A N 1
ATOM 5529 C CA . VAL A 1 723 ? -1.227 7.646 70.182 1.00 71.69 723 VAL A CA 1
ATOM 5530 C C . VAL A 1 723 ? -1.862 9.015 70.394 1.00 71.69 723 VAL A C 1
ATOM 5532 O O . VAL A 1 723 ? -1.777 9.554 71.498 1.00 71.69 723 VAL A O 1
ATOM 5535 N N . THR A 1 724 ? -2.502 9.576 69.365 1.00 68.50 724 THR A N 1
ATOM 5536 C CA . THR A 1 724 ? -3.267 10.829 69.488 1.00 68.50 724 THR A CA 1
ATOM 5537 C C . THR A 1 724 ? -4.769 10.546 69.376 1.00 68.50 724 THR A C 1
ATOM 5539 O O . THR A 1 724 ? -5.230 9.933 68.413 1.00 68.50 724 THR A O 1
ATOM 5542 N N . GLY A 1 725 ? -5.544 10.973 70.380 1.00 68.88 725 GLY A N 1
ATOM 5543 C CA . GLY A 1 725 ? -6.962 10.618 70.548 1.00 68.88 725 GLY A CA 1
ATOM 5544 C C . GLY A 1 725 ? -7.196 9.512 71.589 1.00 68.88 725 GLY A C 1
ATOM 5545 O O . GLY A 1 725 ? -6.265 9.066 72.252 1.00 68.88 725 GLY A O 1
ATOM 5546 N N . LYS A 1 726 ? -8.453 9.077 71.767 1.00 68.44 726 LYS A N 1
ATOM 5547 C CA . LYS A 1 726 ? -8.809 8.014 72.730 1.00 68.44 726 LYS A CA 1
ATOM 5548 C C . LYS A 1 726 ? -8.298 6.645 72.265 1.00 68.44 726 LYS A C 1
ATOM 5550 O O . LYS A 1 726 ? -8.479 6.307 71.095 1.00 68.44 726 LYS A O 1
ATOM 5555 N N . MET A 1 727 ? -7.725 5.859 73.179 1.00 74.94 727 MET A N 1
ATOM 5556 C CA . MET A 1 727 ? -7.475 4.430 72.974 1.00 74.94 727 MET A CA 1
ATOM 5557 C C . MET A 1 727 ? -8.476 3.644 73.818 1.00 74.94 727 MET A C 1
ATOM 5559 O O . MET A 1 727 ? -8.518 3.824 75.031 1.00 74.94 727 MET A O 1
ATOM 5563 N N . ALA A 1 728 ? -9.282 2.788 73.201 1.00 72.75 728 ALA A N 1
ATOM 5564 C CA . ALA A 1 728 ? -10.309 2.036 73.911 1.00 72.75 728 ALA A CA 1
ATOM 5565 C C . ALA A 1 728 ? -10.279 0.550 73.536 1.00 72.75 728 ALA A C 1
ATOM 5567 O O . ALA A 1 728 ? -10.210 0.178 72.365 1.00 72.75 728 ALA A O 1
ATOM 5568 N N . LEU A 1 729 ? -10.312 -0.300 74.555 1.00 75.81 729 LEU A N 1
ATOM 5569 C CA . LEU A 1 729 ? -10.354 -1.751 74.449 1.00 75.81 729 LEU A CA 1
ATOM 5570 C C . LEU A 1 729 ? -11.630 -2.224 75.144 1.00 75.81 729 LEU A C 1
ATOM 5572 O O . LEU A 1 729 ? -11.848 -1.901 76.307 1.00 75.81 729 LEU A O 1
ATOM 5576 N N . SER A 1 730 ? -12.470 -2.985 74.454 1.00 74.44 730 SER A N 1
ATOM 5577 C CA . SER A 1 730 ? -13.707 -3.533 75.017 1.00 74.44 730 SER A CA 1
ATOM 5578 C C . SER A 1 730 ? -13.792 -5.028 74.722 1.00 74.44 730 SER A C 1
ATOM 5580 O O . SER A 1 730 ? -13.509 -5.448 73.599 1.00 74.44 730 SER A O 1
ATOM 5582 N N . GLY A 1 731 ? -14.165 -5.839 75.714 1.00 73.31 731 GLY A N 1
ATOM 5583 C CA . GLY A 1 731 ? -14.338 -7.288 75.570 1.00 73.31 731 GLY A CA 1
ATOM 5584 C C . GLY A 1 731 ? -13.326 -8.133 76.345 1.00 73.31 731 GLY A C 1
ATOM 5585 O O . GLY A 1 731 ? -12.550 -7.629 77.148 1.00 73.31 731 GLY A O 1
ATOM 5586 N N . ALA A 1 732 ? -13.332 -9.453 76.138 1.00 68.88 732 ALA A N 1
ATOM 5587 C CA . ALA A 1 732 ? -12.375 -10.339 76.804 1.00 68.88 732 ALA A CA 1
ATOM 5588 C C . ALA A 1 732 ? -10.967 -10.163 76.200 1.00 68.88 732 ALA A C 1
ATOM 5590 O O . ALA A 1 732 ? -10.748 -10.430 75.013 1.00 68.88 732 ALA A O 1
ATOM 5591 N N . VAL A 1 733 ? -10.000 -9.741 77.018 1.00 69.19 733 VAL A N 1
ATOM 5592 C CA . VAL A 1 733 ? -8.587 -9.555 76.646 1.00 69.19 733 VAL A CA 1
ATOM 5593 C C . VAL A 1 733 ? -7.721 -10.305 77.663 1.00 69.19 733 VAL A C 1
ATOM 5595 O O . VAL A 1 733 ? -7.851 -10.087 78.866 1.00 69.19 733 VAL A O 1
ATOM 5598 N N . SER A 1 734 ? -6.857 -11.218 77.200 1.00 66.44 734 SER A N 1
ATOM 5599 C CA . SER A 1 734 ? -6.001 -12.050 78.069 1.00 66.44 734 SER A CA 1
ATOM 5600 C C . SER A 1 734 ? -4.632 -11.434 78.337 1.00 66.44 734 SER A C 1
ATOM 5602 O O . SER A 1 734 ? -3.998 -11.775 79.327 1.00 66.44 734 SER A O 1
ATOM 5604 N N . GLY A 1 735 ? -4.144 -10.556 77.459 1.00 67.56 735 GLY A N 1
ATOM 5605 C CA . GLY A 1 735 ? -2.840 -9.920 77.641 1.00 67.56 735 GLY A CA 1
ATOM 5606 C C . GLY A 1 735 ? -2.588 -8.788 76.653 1.00 67.56 735 GLY A C 1
ATOM 5607 O O . GLY A 1 735 ? -2.936 -8.896 75.475 1.00 67.56 735 GLY A O 1
ATOM 5608 N N . LEU A 1 736 ? -1.969 -7.714 77.145 1.00 73.06 736 LEU A N 1
ATOM 5609 C CA . LEU A 1 736 ? -1.654 -6.504 76.388 1.00 73.06 736 LEU A CA 1
ATOM 5610 C C . LEU A 1 736 ? -0.169 -6.143 76.573 1.00 73.06 736 LEU A C 1
ATOM 5612 O O . LEU A 1 736 ? 0.275 -5.841 77.684 1.00 73.06 736 LEU A O 1
ATOM 5616 N N . SER A 1 737 ? 0.600 -6.149 75.479 1.00 69.81 737 SER A N 1
ATOM 5617 C CA . SER A 1 737 ? 2.022 -5.770 75.475 1.00 69.81 737 SER A CA 1
ATOM 5618 C C . SER A 1 737 ? 2.241 -4.446 74.738 1.00 69.81 737 SER A C 1
ATOM 5620 O O . SER A 1 737 ? 2.117 -4.401 73.513 1.00 69.81 737 SER A O 1
ATOM 5622 N N . VAL A 1 738 ? 2.550 -3.374 75.488 1.00 71.00 738 VAL A N 1
ATOM 5623 C CA . VAL A 1 738 ? 2.817 -2.014 74.962 1.00 71.00 738 VAL A CA 1
ATOM 5624 C C . VAL A 1 738 ? 3.945 -1.340 75.779 1.00 71.00 738 VAL A C 1
ATOM 5626 O O . VAL A 1 738 ? 3.706 -0.438 76.587 1.00 71.00 738 VAL A O 1
ATOM 5629 N N . PRO A 1 739 ? 5.203 -1.794 75.637 1.00 62.88 739 PRO A N 1
ATOM 5630 C CA . PRO A 1 739 ? 6.301 -1.430 76.534 1.00 62.88 739 PRO A CA 1
ATOM 5631 C C . PRO A 1 739 ? 6.844 -0.001 76.342 1.00 62.88 739 PRO A C 1
ATOM 5633 O O . PRO A 1 739 ? 7.509 0.505 77.242 1.00 62.88 739 PRO A O 1
ATOM 5636 N N . LEU A 1 740 ? 6.589 0.647 75.196 1.00 59.97 740 LEU A N 1
ATOM 5637 C CA . LEU A 1 740 ? 7.215 1.918 74.784 1.00 59.97 740 LEU A CA 1
ATOM 5638 C C . LEU A 1 740 ? 6.243 3.112 74.685 1.00 59.97 740 LEU A C 1
ATOM 5640 O O . LEU A 1 740 ? 6.612 4.161 74.155 1.00 59.97 740 LEU A O 1
ATOM 5644 N N . LEU A 1 741 ? 5.014 2.977 75.191 1.00 65.56 741 LEU A N 1
ATOM 5645 C CA . LEU A 1 741 ? 3.958 3.972 74.994 1.00 65.56 741 LEU A CA 1
ATOM 5646 C C . LEU A 1 741 ? 4.241 5.291 75.744 1.00 65.56 741 LEU A C 1
ATOM 5648 O O . LEU A 1 741 ? 4.216 5.334 76.974 1.00 65.56 741 LEU A O 1
ATOM 5652 N N . GLN A 1 742 ? 4.438 6.386 75.003 1.00 57.81 742 GLN A N 1
ATOM 5653 C CA . GLN A 1 742 ? 4.516 7.758 75.515 1.00 57.81 742 GLN A CA 1
ATOM 5654 C C . GLN A 1 742 ? 3.283 8.543 75.034 1.00 57.81 742 GLN A C 1
ATOM 5656 O O . GLN A 1 742 ? 3.298 9.205 74.001 1.00 57.81 742 GLN A O 1
ATOM 5661 N N . SER A 1 743 ? 2.176 8.437 75.772 1.00 52.31 743 SER A N 1
ATOM 5662 C CA . SER A 1 743 ? 0.941 9.179 75.480 1.00 52.31 743 SER A CA 1
ATOM 5663 C C . SER A 1 743 ? 1.053 10.631 75.955 1.00 52.31 743 SER A C 1
ATOM 5665 O O . SER A 1 743 ? 1.427 10.875 77.102 1.00 52.31 743 SER A O 1
ATOM 5667 N N . THR A 1 744 ? 0.720 11.595 75.092 1.00 47.69 744 THR A N 1
ATOM 5668 C CA . THR A 1 744 ? 0.668 13.025 75.454 1.00 47.69 744 THR A CA 1
ATOM 5669 C C . THR A 1 744 ? -0.744 13.512 75.804 1.00 47.69 744 THR A C 1
ATOM 5671 O O . THR A 1 744 ? -0.848 14.474 76.557 1.00 47.69 744 THR A O 1
ATOM 5674 N N . GLU A 1 745 ? -1.817 12.826 75.368 1.00 51.12 745 GLU A N 1
ATOM 5675 C CA . GLU A 1 745 ? -3.223 13.202 75.661 1.00 51.12 745 GLU A CA 1
ATOM 5676 C C . GLU A 1 745 ? -4.238 12.023 75.725 1.00 51.12 745 GLU A C 1
ATOM 5678 O O . GLU A 1 745 ? -5.430 12.248 75.929 1.00 51.12 745 GLU A O 1
ATOM 5683 N N . ALA A 1 746 ? -3.831 10.757 75.563 1.00 53.22 746 ALA A N 1
ATOM 5684 C CA . ALA A 1 746 ? -4.774 9.637 75.420 1.00 53.22 746 ALA A CA 1
ATOM 5685 C C . ALA A 1 746 ? -5.231 9.043 76.769 1.00 53.22 746 ALA A C 1
ATOM 5687 O O . ALA A 1 746 ? -4.428 8.448 77.491 1.00 53.22 746 ALA A O 1
ATOM 5688 N N . ALA A 1 747 ? -6.529 9.137 77.077 1.00 56.62 747 ALA A N 1
ATOM 5689 C CA . ALA A 1 747 ? -7.184 8.247 78.035 1.00 56.62 747 ALA A CA 1
ATOM 5690 C C . ALA A 1 747 ? -7.243 6.831 77.432 1.00 56.62 747 ALA A C 1
ATOM 5692 O O . ALA A 1 747 ? -7.724 6.663 76.307 1.00 56.62 747 ALA A O 1
ATOM 5693 N N . ILE A 1 748 ? -6.715 5.843 78.160 1.00 61.97 748 ILE A N 1
ATOM 5694 C CA . ILE A 1 748 ? -6.837 4.421 77.825 1.00 61.97 748 ILE A CA 1
ATOM 5695 C C . ILE A 1 748 ? -8.035 3.889 78.611 1.00 61.97 748 ILE A C 1
ATOM 5697 O O . ILE A 1 748 ? -7.970 3.819 79.835 1.00 61.97 748 ILE A O 1
ATOM 5701 N N . GLU A 1 749 ? -9.120 3.545 77.925 1.00 64.25 749 GLU A N 1
ATOM 5702 C CA . GLU A 1 749 ? -10.300 2.912 78.528 1.00 64.25 749 GLU A CA 1
ATOM 5703 C C . GLU A 1 749 ? -10.241 1.407 78.234 1.00 64.25 749 GLU A C 1
ATOM 5705 O O . GLU A 1 749 ? -10.187 1.003 77.072 1.00 64.25 749 GLU A O 1
ATOM 5710 N N . ILE A 1 750 ? -10.202 0.570 79.274 1.00 67.31 750 ILE A N 1
ATOM 5711 C CA . ILE A 1 750 ? -10.198 -0.891 79.133 1.00 67.31 750 ILE A CA 1
ATOM 5712 C C . ILE A 1 750 ? -11.409 -1.453 79.867 1.00 67.31 750 ILE A C 1
ATOM 5714 O O . ILE A 1 750 ? -11.420 -1.494 81.092 1.00 67.31 750 ILE A O 1
ATOM 5718 N N . ASP A 1 751 ? -12.398 -1.920 79.114 1.00 63.41 751 ASP A N 1
ATOM 5719 C CA . ASP A 1 751 ? -13.568 -2.626 79.631 1.00 63.41 751 ASP A CA 1
ATOM 5720 C C . ASP A 1 751 ? -13.383 -4.131 79.374 1.00 63.41 751 ASP A C 1
ATOM 5722 O O . ASP A 1 751 ? -13.730 -4.647 78.306 1.00 63.41 751 ASP A O 1
ATOM 5726 N N . SER A 1 752 ? -12.721 -4.817 80.317 1.00 62.31 752 SER A N 1
ATOM 5727 C CA . SER A 1 752 ? -12.392 -6.247 80.219 1.00 62.31 752 SER A CA 1
ATOM 5728 C C . SER A 1 752 ? -13.241 -7.096 81.159 1.00 62.31 752 SER A C 1
ATOM 5730 O O . SER A 1 752 ? -13.290 -6.861 82.363 1.00 62.31 752 SER A O 1
ATOM 5732 N N . SER A 1 753 ? -13.833 -8.168 80.624 1.00 59.44 753 SER A N 1
ATOM 5733 C CA . SER A 1 753 ? -14.531 -9.194 81.417 1.00 59.44 753 SER A CA 1
ATOM 5734 C C . SER A 1 753 ? -13.595 -10.265 82.010 1.00 59.44 753 SER A C 1
ATOM 5736 O O . SER A 1 753 ? -14.048 -11.132 82.758 1.00 59.44 753 SER A O 1
ATOM 5738 N N . THR A 1 754 ? -12.291 -10.213 81.701 1.00 57.94 754 THR A N 1
ATOM 5739 C CA . THR A 1 754 ? -11.260 -11.189 82.106 1.00 57.94 754 THR A CA 1
ATOM 5740 C C . THR A 1 754 ? -10.064 -10.526 82.800 1.00 57.94 754 THR A C 1
ATOM 5742 O O . THR A 1 754 ? -9.778 -9.351 82.566 1.00 57.94 754 THR A O 1
ATOM 5745 N N . SER A 1 755 ? -9.336 -11.272 83.646 1.00 56.06 755 SER A N 1
ATOM 5746 C CA . SER A 1 755 ? -8.088 -10.800 84.271 1.00 56.06 755 SER A CA 1
ATOM 5747 C C . SER A 1 755 ? -7.044 -10.459 83.204 1.00 56.06 755 SER A C 1
ATOM 5749 O O . SER A 1 755 ? -6.735 -11.310 82.370 1.00 56.06 755 SER A O 1
ATOM 5751 N N . LEU A 1 756 ? -6.512 -9.237 83.240 1.00 61.56 756 LEU A N 1
ATOM 5752 C CA . LEU A 1 756 ? -5.639 -8.686 82.206 1.00 61.56 756 LEU A CA 1
ATOM 5753 C C . LEU A 1 756 ? -4.200 -8.528 82.714 1.00 61.56 756 LEU A C 1
ATOM 5755 O O . LEU A 1 756 ? -3.946 -7.738 83.624 1.00 61.56 756 LEU A O 1
ATOM 5759 N N . ASP A 1 757 ? -3.253 -9.204 82.062 1.00 56.06 757 ASP A N 1
ATOM 5760 C CA . ASP A 1 757 ? -1.821 -8.964 82.259 1.00 56.06 757 ASP A CA 1
ATOM 5761 C C . ASP A 1 757 ? -1.363 -7.792 81.370 1.00 56.06 757 ASP A C 1
ATOM 5763 O O . ASP A 1 757 ? -1.318 -7.900 80.139 1.00 56.06 757 ASP A O 1
ATOM 5767 N N . VAL A 1 758 ? -1.040 -6.652 81.994 1.00 58.75 758 VAL A N 1
ATOM 5768 C CA . VAL A 1 758 ? -0.552 -5.436 81.316 1.00 58.75 758 VAL A CA 1
ATOM 5769 C C . VAL A 1 758 ? 0.943 -5.259 81.568 1.00 58.75 758 VAL A C 1
ATOM 5771 O O . VAL A 1 758 ? 1.371 -5.100 82.710 1.00 58.75 758 VAL A O 1
ATOM 5774 N N . PHE A 1 759 ? 1.737 -5.197 80.499 1.00 55.78 759 PHE A N 1
ATOM 5775 C CA . PHE A 1 759 ? 3.144 -4.791 80.561 1.00 55.78 759 PHE A CA 1
ATOM 5776 C C . PHE A 1 759 ? 3.297 -3.372 79.994 1.00 55.78 759 PHE A C 1
ATOM 5778 O O . PHE A 1 759 ? 3.474 -3.199 78.787 1.00 55.78 759 PHE A O 1
ATOM 5785 N N . SER A 1 760 ? 3.217 -2.354 80.862 1.00 53.66 760 SER A N 1
ATOM 5786 C CA . SER A 1 760 ? 3.449 -0.942 80.513 1.00 53.66 760 SER A CA 1
ATOM 5787 C C . SER A 1 760 ? 4.136 -0.180 81.663 1.00 53.66 760 SER A C 1
ATOM 5789 O O . SER A 1 760 ? 3.762 -0.374 82.820 1.00 53.66 760 SER A O 1
ATOM 5791 N N . PRO A 1 761 ? 5.133 0.686 81.392 1.00 45.50 761 PRO A N 1
ATOM 5792 C CA . PRO A 1 761 ? 5.830 1.459 82.422 1.00 45.50 761 PRO A CA 1
ATOM 5793 C C . PRO A 1 761 ? 5.094 2.732 82.895 1.00 45.50 761 PRO A C 1
ATOM 5795 O O . PRO A 1 761 ? 5.615 3.418 83.779 1.00 45.50 761 PRO A O 1
ATOM 5798 N N . HIS A 1 762 ? 3.927 3.095 82.339 1.00 48.81 762 HIS A N 1
ATOM 5799 C CA . HIS A 1 762 ? 3.208 4.347 82.649 1.00 48.81 762 HIS A CA 1
ATOM 5800 C C . HIS A 1 762 ? 1.737 4.121 83.056 1.00 48.81 762 HIS A C 1
ATOM 5802 O O . HIS A 1 762 ? 1.099 3.157 82.643 1.00 48.81 762 HIS A O 1
ATOM 5808 N N . ALA A 1 763 ? 1.224 5.002 83.926 1.00 41.66 763 ALA A N 1
ATOM 5809 C CA . ALA A 1 763 ? -0.050 4.852 84.634 1.00 41.66 763 ALA A CA 1
ATOM 5810 C C . ALA A 1 763 ? -1.257 4.703 83.687 1.00 41.66 763 ALA A C 1
ATOM 5812 O O . ALA A 1 763 ? -1.636 5.648 83.000 1.00 41.66 763 ALA A O 1
ATOM 5813 N N . CYS A 1 764 ? -1.881 3.524 83.696 1.00 47.00 764 CYS A N 1
ATOM 5814 C CA . CYS A 1 764 ? -3.181 3.274 83.074 1.00 47.00 764 CYS A CA 1
ATOM 5815 C C . CYS A 1 764 ? -4.291 3.554 84.101 1.00 47.00 764 CYS A C 1
ATOM 5817 O O . CYS A 1 764 ? -4.200 3.088 85.238 1.00 47.00 764 CYS A O 1
ATOM 5819 N N . TYR A 1 765 ? -5.338 4.290 83.720 1.00 41.91 765 TYR A N 1
ATOM 5820 C CA . TYR A 1 765 ? -6.549 4.399 84.535 1.00 41.91 765 TYR A CA 1
ATOM 5821 C C . TYR A 1 765 ? -7.409 3.149 84.302 1.00 41.91 765 TYR A C 1
ATOM 5823 O O . TYR A 1 765 ? -7.878 2.917 83.194 1.00 41.91 765 TYR A O 1
ATOM 5831 N N . TYR A 1 766 ? -7.577 2.335 85.343 1.00 37.56 766 TYR A N 1
ATOM 5832 C CA . TYR A 1 766 ? -8.573 1.261 85.391 1.00 37.56 766 TYR A CA 1
ATOM 5833 C C . TYR A 1 766 ? -9.902 1.866 85.848 1.00 37.56 766 TYR A C 1
ATOM 5835 O O . TYR A 1 766 ? -9.905 2.572 86.861 1.00 37.56 766 TYR A O 1
ATOM 5843 N N . HIS A 1 767 ? -11.000 1.585 85.146 1.00 34.66 767 HIS A N 1
ATOM 5844 C CA . HIS A 1 767 ? -12.343 1.914 85.618 1.00 34.66 767 HIS A CA 1
ATOM 5845 C C . HIS A 1 767 ? -13.213 0.675 85.746 1.00 34.66 767 HIS A C 1
ATOM 5847 O O . HIS A 1 767 ? -13.104 -0.198 84.860 1.00 34.66 767 HIS A O 1
#

Nearest PDB structures (foldseek):
  6e9n-assembly2_B  TM=7.843E-01  e=2.744E-13  Escherichia coli
  6rw3-assembly1_A  TM=7.178E-01  e=6.602E-12  Plasmodium falciparum
  6rw3-assembly4_D  TM=6.903E-01  e=1.040E-11  Plasmodium falciparum
  8y66-assembly1_A  TM=7.063E-01  e=8.667E-11  Homo sapiens
  9j2n-assembly1_A  TM=6.025E-01  e=2.005E-11  Homo sapiens

Radius of gyration: 37.59 Å; Cα contacts (8 Å, |Δi|>4): 1561; chains: 1; bounding box: 64×91×123 Å

Organism: Aspergillus terreus (strain NIH 2624 / FGSC A1156) (NCBI:txid341663)

Foldseek 3Di:
DYDDDDDDDDDDDPPDFDWDDDPPADTDHPVLLVVLVVLCCVQPLVLLQVLLLLLLLLLLLLQLLCLLCPCVQAVCPFCLSLLLNLLLLVLLLVQLVLLCVLVVDQVLCLSLVLLQQLLVLLLCCLVDRYSVSSSVSSNSNSNSCSNRDLNPLVVVLQQAPLLPSQLSLLSSLLSNLQSLQVSLVVSLVQSPDPDPGRSSSVSSNVSSVVSNVSSVVSNVRPARHLLRHPSDDNVSSSSSNVNSVVDLDPPVDPDPCPVLLVCLVVVVDDDDDDDDDPDDDPLLVLQQQLLLLLLLLLLLLSSQCSNCQLVLLCLLVPDRSSVSSNLSNPLSVLLSVLSNVLSVVCSVQVHLLVQLLVLLVQLLVLLVQLQPDSDSVSVSVSSSSNSSSSSNNSSSLSLLSQQDDDPSSSSSSSSSSSNRSSCNSSNSSPQQTPVCPDRSNRSSVSSSVSSVSSNVSSVSNLVSLVVVQVVLCVVQNPAQPDDDDQDSPGDPNRDHGRDDDLDAHADQEAEDAEQVVLVVVLVRDQEHHHEYEDDLNYEEEAEHPNHAYYQAEDEYDPDDPGEAEHAEAYYARYQYEAEYAYENYEYAEHYAARHQEYEEYHHAAYAYAEYAHQNHAEYAYHAAAYQYAYYHPNRHAEHNAAAHAANHHPLDLDAGHAHEAEHARHAEYEQYEHGEQHAEEDHANHAEQEYDPPPPDPPDTFSAEYHHNDEAYEHYHANHAETYGEAEYAEHHAEYHHARYDYPDYQYHYHHPDDYHYRYPDDHDYD

Sequence (767 aa):
MGTKDDIQPVPEVSHQETVHEGKDGPAFTLEEENRVYRKLDWNLMPLIFVLYSLSVLDRANLGNAKIAGMKEDIDLSGRRYDWLATVFYIAYILSQWMTVGWKAFPPHIWVASAVFLWGLVSTVQAACISWAGLMVCRVLLGVIEAMYGTGVPLYLSFFYPREKLGLRTGIFLSGAALANAYGGALAYGISQAKASIGSWRILFIVEGLPSVLLAFVAWFAIPDSPQQARFLNEREREIALALSLRQPGDRESSGLQVKQVLDALLDYKSKPQPRHLPYEIPLTTATGYPPALMYFGCNVCFASLPLFVPTIISQMGAFTEIQSNGLSAPPYVLCWIMIIVCAVVSDRVHLRGPFVVGAALVAAIGYILLATQTVVAVRYFGMFLATQIFVSVALVLTWVGNTHATDSKRAGAFAILATGGQCGPILGTNIFPETDAPYYRKGMWISCGACLIVVVMGVAQMFFLWSANRRRDREFGTEREEGKTTTAFGNDRTFRYTICQPTLLSQDEWTIHSQSQLDIISEQCTTLVGNVEIASNYTGPFTVSGVSNITGVLSAANTIGARNNISVIELPDVLHLGGISFFSTDTTTIYIPNAAKIGTISLTRVNATSFSAPLLQSAVDINLDGGFTELDLGQLTTVTSELNICSQPGCAPTQGPPLRVNLPALQRASGMQIVGSIASLSMPELTQAYRNPSADDESIVPGLYIGNYRDAISINLPSLTNVTGKMALSGAVSGLSVPLLQSTEAAIEIDSSTSLDVFSPHACYYH

Mean predicted aligned error: 18.1 Å

InterPro domains:
  IPR011701 Major facilitator superfamily [PF07690] (48-429)
  IPR020846 Major facilitator superfamily domain [PS50850] (44-473)
  IPR036259 MFS transporter superfamily [G3DSA:1.20.1250.20] (33-236)
  IPR036259 MFS transporter superfamily [G3DSA:1.20.1250.20] (285-507)
  IPR036259 MFS transporter superfamily [SSF103473] (31-474)

Solvent-accessible surface area (backbone atoms only — not comparable to full-atom values): 38479 Å² total; per-residue (Å²): 139,82,88,81,90,83,82,77,84,77,81,81,83,73,81,84,70,65,66,50,82,46,100,87,44,82,68,49,34,72,66,58,54,51,53,45,51,53,52,50,46,70,62,47,47,59,56,56,21,51,57,45,13,51,57,40,27,70,61,29,44,58,21,49,21,45,58,39,54,43,40,75,72,44,62,42,62,85,65,53,49,36,49,47,53,27,44,19,49,52,31,21,61,76,28,45,73,44,30,56,44,66,75,75,38,58,37,18,60,49,51,18,51,33,35,30,52,31,14,47,41,40,28,49,52,39,72,50,76,42,59,68,55,41,43,52,40,29,33,51,37,14,38,36,48,19,47,47,74,74,26,50,66,61,56,50,53,57,61,35,45,80,86,64,42,40,63,55,52,33,55,40,50,33,20,44,31,46,17,49,14,53,45,18,41,49,44,28,57,46,58,67,53,91,58,100,58,63,37,28,33,51,48,29,36,66,62,12,47,58,37,37,58,45,13,61,51,35,47,75,64,44,53,70,43,49,73,61,31,85,91,50,51,74,71,47,20,53,50,38,41,44,50,33,60,73,53,93,64,77,78,84,56,89,65,86,58,60,61,55,51,51,45,47,73,52,55,87,66,69,74,84,76,82,81,91,78,89,86,76,78,56,69,67,65,68,63,34,50,36,57,10,52,24,40,15,22,31,28,22,43,61,50,23,45,52,44,41,45,28,53,53,47,25,47,59,72,85,43,52,52,51,56,12,21,37,64,42,12,61,31,23,48,54,31,29,54,49,30,52,50,50,49,54,51,26,62,74,67,55,42,55,52,68,58,30,27,49,26,16,48,43,13,25,52,9,22,48,36,36,45,72,50,82,54,57,70,56,30,56,52,13,45,44,29,36,46,26,30,56,37,21,48,36,44,49,59,36,46,52,67,67,61,40,88,46,69,65,60,31,54,22,35,52,49,44,26,51,62,56,8,60,50,17,32,54,55,21,36,63,42,71,54,78,88,42,60,64,59,29,42,68,29,27,50,53,43,23,51,23,22,48,45,24,31,54,29,34,53,49,45,51,50,50,46,50,53,52,36,58,49,45,41,72,75,65,48,85,61,70,87,83,82,72,78,78,55,100,66,78,71,79,81,79,70,71,56,82,64,82,70,84,56,71,58,52,41,79,63,43,76,42,67,47,60,68,61,49,53,57,48,26,77,62,23,50,40,46,38,31,25,36,35,43,35,57,81,31,72,45,65,45,70,48,60,65,30,36,34,34,62,25,38,42,31,30,24,86,49,97,87,42,59,24,52,33,49,33,39,39,29,66,48,24,39,37,37,32,21,38,39,38,27,43,31,43,28,49,38,41,41,33,57,47,24,41,39,41,32,39,39,38,33,39,43,24,50,25,46,34,43,37,28,47,46,23,34,40,35,39,31,39,35,40,22,13,48,36,45,41,50,41,36,50,40,29,30,40,34,72,49,34,37,37,40,22,30,28,55,80,65,55,100,63,96,49,63,60,24,42,47,51,32,58,40,24,30,36,38,12,32,28,35,40,38,31,27,48,59,40,42,40,27,54,44,26,32,37,31,29,54,68,88,85,60,94,62,96,81,79,81,38,9,34,33,40,39,34,78,46,66,61,24,50,40,42,29,55,43,27,33,42,42,40,48,40,33,38,40,39,30,28,35,47,29,42,41,36,63,50,58,54,66,86,78,42,58,53,47,56,51,57,86,43,78,65,51,72,48,55,90,64,94,74,65,84,116